Protein AF-A0A351D217-F1 (afdb_monomer_lite)

Foldseek 3Di:
DVLCLLQVLADDDPVLVCQVVVDDVVSVLVSSLVSCADDRNLVLQLQLLCLQLLLLQQPDQLADLCACQQQLSVVVLLVCCVPPNDVRCCVPPSVLSSVFLSRFLSNQCSCCQRVQHFNLCLFQPLWIKGFPRRCVRQVWDDDDDPPGDSPDIDTTFRQRGAFPVQWDWDDQDPGSGTHIDGNHGHDRGDQDGRLLLRSSSDSLQFADQVRQQLSSQQSCCCQQQVDRLVPQDDQDPDPVLVPDPPLCCCPPPSNVSSQLARQLQSQLCLQAARSSDGVRVRNQERHDPCLVQPPVRDDHPDDRRDSDHPSGDAHDHRPGHDDDDRNSSSVVSVVSVPDLSRLLSLLQSCVCSQQVAHQQDQDDDPPDDCNVLSNVLNVVVSVVSVVLSVQCVVSSNVSSSSSVSCVDCSRQLVPDPDPSVNSSCVSRVRPNWFFDALVSLQSHCCNQQVFRFQWAAFPVRDIDHPSVVCRVLLQHASSHPRSGGDRDDDPSNLVVLLVVLLQVLQLSLLLQLLDDLVLHRQQNLDHLPQALFFFWKDKDFFPFADLPRWDKDKDKGWAFQFWWKKKKKFQDWDFPDPPPGGPFIKKKKWQWKWKAFPVGDIDIGFCPHPQKDKDAPPWDCDPRIIMGNDTIMIIGTDHHNGTGMIMIIITMHMHAGVVDPGGGMMMITIGHPDDRLPGPHPSLQSQLVSLQSNCCRQLVDGDDSPDPSSSVLSVLLSVQLVVQVPDNAQFPVVNPQVSGNCSCVSVDDPVLVPVQWDRDPVDRGIDGPCVSCVVVNRVSRGRSRSNSRSSSSSSSVSSSDPSNRID

Structure (mmCIF, N/CA/C/O backbone):
data_AF-A0A351D217-F1
#
_entry.id   AF-A0A351D217-F1
#
loop_
_atom_site.group_PDB
_atom_site.id
_atom_site.type_symbol
_atom_site.label_atom_id
_atom_site.label_alt_id
_atom_site.label_comp_id
_atom_site.label_asym_id
_atom_site.label_entity_id
_atom_site.label_seq_id
_atom_site.pdbx_PDB_ins_code
_atom_site.Cartn_x
_atom_site.Cartn_y
_atom_site.Cartn_z
_atom_site.occupancy
_atom_site.B_iso_or_equiv
_atom_site.auth_seq_id
_atom_site.auth_comp_id
_atom_site.auth_asym_id
_atom_site.auth_atom_id
_atom_site.pdbx_PDB_model_num
ATOM 1 N N . ARG A 1 1 ? 1.771 -14.455 10.875 1.00 81.69 1 ARG A N 1
ATOM 2 C CA . ARG A 1 1 ? 1.017 -13.177 10.925 1.00 81.69 1 ARG A CA 1
ATOM 3 C C . ARG A 1 1 ? 1.591 -12.158 9.946 1.00 81.69 1 ARG A C 1
ATOM 5 O O . ARG A 1 1 ? 0.904 -11.891 8.971 1.00 81.69 1 ARG A O 1
ATOM 12 N N . ARG A 1 2 ? 2.836 -11.695 10.136 1.00 83.25 2 ARG A N 1
ATOM 13 C CA . ARG A 1 2 ? 3.536 -10.739 9.254 1.00 83.25 2 ARG A CA 1
ATOM 14 C C . ARG A 1 2 ? 3.350 -11.013 7.754 1.00 83.25 2 ARG A C 1
ATOM 16 O O . ARG A 1 2 ? 2.878 -10.142 7.038 1.00 83.25 2 ARG A O 1
ATOM 23 N N . GLY A 1 3 ? 3.567 -12.251 7.294 1.00 86.56 3 GLY A N 1
ATOM 24 C CA . GLY A 1 3 ? 3.334 -12.632 5.889 1.00 86.56 3 GLY A CA 1
ATOM 25 C C . GLY A 1 3 ? 1.898 -12.412 5.371 1.00 86.56 3 GLY A C 1
ATOM 26 O O . GLY A 1 3 ? 1.720 -12.043 4.216 1.00 86.56 3 GLY A O 1
ATOM 27 N N . MET A 1 4 ? 0.865 -12.562 6.214 1.00 87.19 4 MET A N 1
ATOM 28 C CA . MET A 1 4 ? -0.521 -12.252 5.823 1.00 87.19 4 MET A CA 1
ATOM 29 C C . MET A 1 4 ? -0.785 -10.751 5.731 1.00 87.19 4 MET A C 1
ATOM 31 O O . MET A 1 4 ? -1.497 -10.325 4.827 1.00 87.19 4 MET A O 1
ATOM 35 N N . ILE A 1 5 ? -0.188 -9.941 6.606 1.00 83.75 5 ILE A N 1
ATOM 36 C CA . ILE A 1 5 ? -0.272 -8.480 6.488 1.00 83.75 5 ILE A CA 1
ATOM 37 C C . ILE A 1 5 ? 0.464 -8.017 5.225 1.00 83.75 5 ILE A C 1
ATOM 39 O O . ILE A 1 5 ? -0.065 -7.206 4.472 1.00 83.75 5 ILE A O 1
ATOM 43 N N . LEU A 1 6 ? 1.641 -8.590 4.953 1.00 84.81 6 LEU A N 1
ATOM 44 C CA . LEU A 1 6 ? 2.472 -8.247 3.801 1.00 84.81 6 LEU A CA 1
ATOM 45 C C . LEU A 1 6 ? 1.802 -8.584 2.459 1.00 84.81 6 LEU A C 1
ATOM 47 O O . LEU A 1 6 ? 1.780 -7.734 1.574 1.00 84.81 6 LEU A O 1
ATOM 51 N N . PHE A 1 7 ? 1.261 -9.799 2.306 1.00 88.69 7 PHE A N 1
ATOM 52 C CA . PHE A 1 7 ? 0.743 -10.291 1.019 1.00 88.69 7 PHE A CA 1
ATOM 53 C C . PHE A 1 7 ? -0.773 -10.221 0.865 1.00 88.69 7 PHE A C 1
ATOM 55 O O . PHE A 1 7 ? -1.261 -10.106 -0.254 1.00 88.69 7 PHE A O 1
ATOM 62 N N . ALA A 1 8 ? -1.524 -10.293 1.962 1.00 85.56 8 ALA A N 1
ATOM 63 C CA . ALA A 1 8 ? -2.985 -10.303 1.935 1.00 85.56 8 ALA A CA 1
ATOM 64 C C . ALA A 1 8 ? -3.613 -9.067 2.600 1.00 85.56 8 ALA A C 1
ATOM 66 O O . ALA A 1 8 ? -4.835 -8.942 2.608 1.00 85.56 8 ALA A O 1
ATOM 67 N N . GLY A 1 9 ? -2.813 -8.168 3.187 1.00 78.19 9 GLY A N 1
ATOM 68 C CA . GLY A 1 9 ? -3.294 -6.946 3.835 1.00 78.19 9 GLY A CA 1
ATOM 69 C C . GLY A 1 9 ? -4.134 -7.170 5.097 1.00 78.19 9 GLY A C 1
ATOM 70 O O . GLY A 1 9 ? -4.688 -6.210 5.627 1.00 78.19 9 GLY A O 1
ATOM 71 N N . ARG A 1 10 ? -4.258 -8.408 5.598 1.00 82.00 10 ARG A N 1
ATOM 72 C CA . ARG A 1 10 ? -5.137 -8.772 6.725 1.00 82.00 10 ARG A CA 1
ATOM 73 C C . ARG A 1 10 ? -4.423 -9.616 7.774 1.00 82.00 10 ARG A C 1
ATOM 75 O O . ARG A 1 10 ? -3.442 -10.297 7.484 1.00 82.00 10 ARG A O 1
ATOM 82 N N . ALA A 1 11 ? -4.953 -9.629 8.995 1.00 77.12 11 ALA A N 1
ATOM 83 C CA . ALA A 1 11 ? -4.497 -10.578 10.006 1.00 77.12 11 ALA A CA 1
ATOM 84 C C . ALA A 1 11 ? -5.015 -12.004 9.726 1.00 77.12 11 ALA A C 1
ATOM 86 O O . ALA A 1 11 ? -6.075 -12.178 9.109 1.00 77.12 11 ALA A O 1
ATOM 87 N N . PRO A 1 12 ? -4.289 -13.030 10.203 1.00 81.31 12 PRO A N 1
ATOM 88 C CA . PRO A 1 12 ? -4.762 -14.405 10.161 1.00 81.31 12 PRO A CA 1
ATOM 89 C C . PRO A 1 12 ? -5.975 -14.606 11.073 1.00 81.31 12 PRO A C 1
ATOM 91 O O . PRO A 1 12 ? -6.066 -14.032 12.160 1.00 81.31 12 PRO A O 1
ATOM 94 N N . THR A 1 13 ? -6.889 -15.468 10.643 1.00 80.44 13 THR A N 1
ATOM 95 C CA . THR A 1 13 ? -7.968 -15.988 11.487 1.00 80.44 13 THR A CA 1
ATOM 96 C C . THR A 1 13 ? -7.413 -16.952 12.540 1.00 80.44 13 THR A C 1
ATOM 98 O O . THR A 1 13 ? -6.325 -17.513 12.388 1.00 80.44 13 THR A O 1
ATOM 101 N N . ALA A 1 14 ? -8.182 -17.205 13.604 1.00 75.06 14 ALA A N 1
ATOM 102 C CA . ALA A 1 14 ? -7.795 -18.174 14.632 1.00 75.06 14 ALA A CA 1
ATOM 103 C C . ALA A 1 14 ? -7.593 -19.591 14.059 1.00 75.06 14 ALA A C 1
ATOM 105 O O . ALA A 1 14 ? -6.688 -20.305 14.487 1.00 75.06 14 ALA A O 1
ATOM 106 N N . ALA A 1 15 ? -8.394 -19.984 13.062 1.00 81.56 15 ALA A N 1
ATOM 107 C CA . ALA A 1 15 ? -8.266 -21.275 12.390 1.00 81.56 15 ALA A CA 1
ATOM 108 C C . ALA A 1 15 ? -6.978 -21.373 11.555 1.00 81.56 15 ALA A C 1
ATOM 110 O O . ALA A 1 15 ? -6.282 -22.386 11.617 1.00 81.56 15 ALA A O 1
ATOM 111 N N . GLU A 1 16 ? -6.627 -20.315 10.819 1.00 86.31 16 GLU A N 1
ATOM 112 C CA . GLU A 1 16 ? -5.377 -20.251 10.050 1.00 86.31 16 GLU A CA 1
ATOM 113 C C . GLU A 1 16 ? -4.151 -20.274 10.973 1.00 86.31 16 GLU A C 1
ATOM 115 O O . GLU A 1 16 ? -3.214 -21.031 10.724 1.00 86.31 16 GLU A O 1
ATOM 120 N N . LEU A 1 17 ? -4.172 -19.510 12.074 1.00 81.75 17 LEU A N 1
ATOM 121 C CA . LEU A 1 17 ? -3.104 -19.540 13.081 1.00 81.75 17 LEU A CA 1
ATOM 122 C C . LEU A 1 17 ? -2.938 -20.931 13.684 1.00 81.75 17 LEU A C 1
ATOM 124 O O . LEU A 1 17 ? -1.821 -21.434 13.747 1.00 81.75 17 LEU A O 1
ATOM 128 N N . LYS A 1 18 ? -4.043 -21.562 14.092 1.00 82.81 18 LYS A N 1
ATOM 129 C CA . LYS A 1 18 ? -4.018 -22.907 14.665 1.00 82.81 18 LYS A CA 1
ATOM 130 C C . LYS A 1 18 ? -3.463 -23.932 13.676 1.00 82.81 18 LYS A C 1
ATOM 132 O O . LYS A 1 18 ? -2.636 -24.748 14.053 1.00 82.81 18 LYS A O 1
ATOM 137 N N . THR A 1 19 ? -3.868 -23.853 12.408 1.00 86.94 19 THR A N 1
ATOM 138 C CA . THR A 1 19 ? -3.380 -24.752 11.348 1.00 86.94 19 THR A CA 1
ATOM 139 C C . THR A 1 19 ? -1.864 -24.666 11.184 1.00 86.94 19 THR A C 1
ATOM 141 O O . THR A 1 19 ? -1.199 -25.688 11.048 1.00 86.94 19 THR A O 1
ATOM 144 N N . VAL A 1 20 ? -1.311 -23.452 11.213 1.00 86.25 20 VAL A N 1
ATOM 145 C CA . VAL A 1 20 ? 0.137 -23.235 11.122 1.00 86.25 20 VAL A CA 1
ATOM 146 C C . VAL A 1 20 ? 0.849 -23.682 12.399 1.00 86.25 20 VAL A C 1
ATOM 148 O O . VAL A 1 20 ? 1.877 -24.342 12.306 1.00 86.25 20 VAL A O 1
ATOM 151 N N . HIS A 1 21 ? 0.307 -23.347 13.572 1.00 82.88 21 HIS A N 1
ATOM 152 C CA . HIS A 1 21 ? 0.896 -23.680 14.871 1.00 82.88 21 HIS A CA 1
ATOM 153 C C . HIS A 1 21 ? 0.969 -25.194 15.117 1.00 82.88 21 HIS A C 1
ATOM 155 O O . HIS A 1 21 ? 1.976 -25.696 15.605 1.00 82.88 21 HIS A O 1
ATOM 161 N N . ASP A 1 22 ? -0.090 -25.920 14.760 1.00 85.94 22 ASP A N 1
ATOM 162 C CA . ASP A 1 22 ? -0.176 -27.372 14.943 1.00 85.94 22 ASP A CA 1
ATOM 163 C C . ASP A 1 22 ? 0.492 -28.143 13.780 1.00 85.94 22 ASP A C 1
ATOM 165 O O . ASP A 1 22 ? 0.579 -29.373 13.804 1.00 85.94 22 ASP A O 1
ATOM 169 N N . GLY A 1 23 ? 0.931 -27.426 12.739 1.00 85.38 23 GLY A N 1
ATOM 170 C CA . GLY A 1 23 ? 1.518 -27.966 11.517 1.00 85.38 23 GLY A CA 1
ATOM 171 C C . GLY A 1 23 ? 3.048 -28.065 11.539 1.00 85.38 23 GLY A C 1
ATOM 172 O O . GLY A 1 23 ? 3.719 -27.754 12.515 1.00 85.38 23 GLY A O 1
ATOM 173 N N . SER A 1 24 ? 3.612 -28.513 10.415 1.00 90.62 24 SER A N 1
ATOM 174 C CA . SER A 1 24 ? 5.063 -28.507 10.158 1.00 90.62 24 SER A CA 1
ATOM 175 C C . SER A 1 24 ? 5.495 -27.275 9.358 1.00 90.62 24 SER A C 1
ATOM 177 O O . SER A 1 24 ? 4.656 -26.588 8.774 1.00 90.62 24 SER A O 1
ATOM 179 N N . ASP A 1 25 ? 6.801 -27.058 9.192 1.00 88.62 25 ASP A N 1
ATOM 180 C CA . ASP A 1 25 ? 7.329 -26.007 8.306 1.00 88.62 25 ASP A CA 1
ATOM 181 C C . ASP A 1 25 ? 6.773 -26.096 6.876 1.00 88.62 25 ASP A C 1
ATOM 183 O O . ASP A 1 25 ? 6.533 -25.079 6.232 1.00 88.62 25 ASP A O 1
ATOM 187 N N . ASN A 1 26 ? 6.496 -27.305 6.373 1.00 92.62 26 ASN A N 1
ATOM 188 C CA . ASN A 1 26 ? 5.846 -27.484 5.068 1.00 92.62 26 ASN A CA 1
ATOM 189 C C . ASN A 1 26 ? 4.400 -26.969 5.063 1.00 92.62 26 ASN A C 1
ATOM 191 O O . ASN A 1 26 ? 3.925 -26.464 4.048 1.00 92.62 26 ASN A O 1
ATOM 195 N N . THR A 1 27 ? 3.700 -27.069 6.194 1.00 93.06 27 THR A N 1
ATOM 196 C CA . THR A 1 27 ? 2.358 -26.492 6.358 1.00 93.06 27 THR A CA 1
ATOM 197 C C . THR A 1 27 ? 2.428 -24.968 6.309 1.00 93.06 27 THR A C 1
ATOM 199 O O . THR A 1 27 ? 1.619 -24.343 5.619 1.00 93.06 27 THR A O 1
ATOM 202 N N . LEU A 1 28 ? 3.429 -24.365 6.961 1.00 90.62 28 LEU A N 1
ATOM 203 C CA . LEU A 1 28 ? 3.666 -22.922 6.895 1.00 90.62 28 LEU A CA 1
ATOM 204 C C . LEU A 1 28 ? 4.033 -22.471 5.472 1.00 90.62 28 LEU A C 1
ATOM 206 O O . LEU A 1 28 ? 3.404 -21.543 4.969 1.00 90.62 28 LEU A O 1
ATOM 210 N N . ARG A 1 29 ? 4.958 -23.158 4.787 1.00 94.25 29 ARG A N 1
ATOM 211 C CA . ARG A 1 29 ? 5.318 -22.875 3.382 1.00 94.25 29 ARG A CA 1
ATOM 212 C C . ARG A 1 29 ? 4.102 -22.882 2.462 1.00 94.25 29 ARG A C 1
ATOM 214 O O . ARG A 1 29 ? 3.881 -21.922 1.730 1.00 94.25 29 ARG A O 1
ATOM 221 N N . ASN A 1 30 ? 3.281 -23.929 2.536 1.00 94.06 30 ASN A N 1
ATOM 222 C CA . ASN A 1 30 ? 2.067 -24.037 1.724 1.00 94.06 30 ASN A CA 1
ATOM 223 C C . ASN A 1 30 ? 1.060 -22.927 2.055 1.00 94.06 30 ASN A C 1
ATOM 225 O O . ASN A 1 30 ? 0.451 -22.356 1.151 1.00 94.06 30 ASN A O 1
ATOM 229 N N . SER A 1 31 ? 0.923 -22.584 3.339 1.00 92.69 31 SER A N 1
ATOM 230 C CA . SER A 1 31 ? 0.053 -21.492 3.781 1.00 92.69 31 SER A CA 1
ATOM 231 C C . SER A 1 31 ? 0.532 -20.151 3.226 1.00 92.69 31 SER A C 1
ATOM 233 O O . SER A 1 31 ? -0.262 -19.426 2.639 1.00 92.69 31 SER A O 1
ATOM 235 N N . LEU A 1 32 ? 1.829 -19.843 3.326 1.00 92.88 32 LEU A N 1
ATOM 236 C CA . LEU A 1 32 ? 2.429 -18.631 2.761 1.00 92.88 32 LEU A CA 1
ATOM 237 C C . LEU A 1 32 ? 2.267 -18.569 1.243 1.00 92.88 32 LEU A C 1
ATOM 239 O O . LEU A 1 32 ? 1.859 -17.537 0.717 1.00 92.88 32 LEU A O 1
ATOM 243 N N . ARG A 1 33 ? 2.517 -19.681 0.546 1.00 95.12 33 ARG A N 1
ATOM 244 C CA . ARG A 1 33 ? 2.347 -19.764 -0.908 1.00 95.12 33 ARG A CA 1
ATOM 245 C C . ARG A 1 33 ? 0.903 -19.489 -1.327 1.00 95.12 33 ARG A C 1
ATOM 247 O O . ARG A 1 33 ? 0.684 -18.817 -2.327 1.00 95.12 33 ARG A O 1
ATOM 254 N N . SER A 1 34 ? -0.084 -19.937 -0.548 1.00 93.25 34 SER A N 1
ATOM 255 C CA . SER A 1 34 ? -1.501 -19.686 -0.853 1.00 93.25 34 SER A CA 1
ATOM 256 C C . SER A 1 34 ? -1.893 -18.201 -0.790 1.00 93.25 34 SER A C 1
ATOM 258 O O . SER A 1 34 ? -2.828 -17.782 -1.470 1.00 93.25 34 SER A O 1
ATOM 260 N N . LEU A 1 35 ? -1.140 -17.385 -0.040 1.00 92.38 35 LEU A N 1
ATOM 261 C CA . LEU A 1 35 ? -1.333 -15.932 0.039 1.00 92.38 35 LEU A CA 1
ATOM 262 C C . LEU A 1 35 ? -0.840 -15.197 -1.210 1.00 92.38 35 LEU A C 1
ATOM 264 O O . LEU A 1 35 ? -1.186 -14.038 -1.406 1.00 92.38 35 LEU A O 1
ATOM 268 N N . MET A 1 36 ? -0.025 -15.847 -2.044 1.00 94.94 36 MET A N 1
ATOM 269 C CA . MET A 1 36 ? 0.608 -15.242 -3.215 1.00 94.94 36 MET A CA 1
ATOM 270 C C . MET A 1 36 ? -0.339 -15.218 -4.426 1.00 94.94 36 MET A C 1
ATOM 272 O O . MET A 1 36 ? -0.008 -15.673 -5.523 1.00 94.94 36 MET A O 1
ATOM 276 N N . SER A 1 37 ? -1.560 -14.730 -4.214 1.00 91.31 37 SER A N 1
ATOM 277 C CA . SER A 1 37 ? -2.601 -14.608 -5.232 1.00 91.31 37 SER A CA 1
ATOM 278 C C . SER A 1 37 ? -3.552 -13.447 -4.925 1.00 91.31 37 SER A C 1
ATOM 280 O O . SER A 1 37 ? -3.606 -12.939 -3.804 1.00 91.31 37 SER A O 1
ATOM 282 N N . GLY A 1 38 ? -4.309 -13.021 -5.936 1.00 90.31 38 GLY A N 1
ATOM 283 C CA . GLY A 1 38 ? -5.333 -11.989 -5.794 1.00 90.31 38 GLY A CA 1
ATOM 284 C C . GLY A 1 38 ? -4.804 -10.545 -5.723 1.00 90.31 38 GLY A C 1
ATOM 285 O O . GLY A 1 38 ? -3.600 -10.301 -5.852 1.00 90.31 38 GLY A O 1
ATOM 286 N N . PRO A 1 39 ? -5.712 -9.568 -5.528 1.00 88.75 39 PRO A N 1
ATOM 287 C CA . PRO A 1 39 ? -5.400 -8.145 -5.690 1.00 88.75 39 PRO A CA 1
ATOM 288 C C . PRO A 1 39 ? -4.342 -7.618 -4.716 1.00 88.75 39 PRO A C 1
ATOM 290 O O . PRO A 1 39 ? -3.475 -6.846 -5.108 1.00 88.75 39 PRO A O 1
ATOM 293 N N . GLN A 1 40 ? -4.366 -8.063 -3.458 1.00 88.00 40 GLN A N 1
ATOM 294 C CA . GLN A 1 40 ? -3.436 -7.567 -2.436 1.00 88.00 40 GLN A CA 1
ATOM 295 C C . GLN A 1 40 ? -1.991 -7.993 -2.713 1.00 88.00 40 GLN A C 1
ATOM 297 O O . GLN A 1 40 ? -1.069 -7.183 -2.600 1.00 88.00 40 GLN A O 1
ATOM 302 N N . PHE A 1 41 ? -1.792 -9.236 -3.159 1.00 94.19 41 PHE A N 1
ATOM 303 C CA . PHE A 1 41 ? -0.466 -9.721 -3.522 1.00 94.19 41 PHE A CA 1
ATOM 304 C C . PHE A 1 41 ? 0.049 -9.065 -4.808 1.00 94.19 41 PHE A C 1
ATOM 306 O O . PHE A 1 41 ? 1.227 -8.715 -4.895 1.00 94.19 41 PHE A O 1
ATOM 313 N N . ARG A 1 42 ? -0.840 -8.816 -5.780 1.00 95.44 42 ARG A N 1
ATOM 314 C CA . ARG A 1 42 ? -0.521 -8.002 -6.960 1.00 95.44 42 ARG A CA 1
ATOM 315 C C . ARG A 1 42 ? -0.040 -6.607 -6.562 1.00 95.44 42 ARG A C 1
ATOM 317 O O . ARG A 1 42 ? 1.024 -6.193 -7.013 1.00 95.44 42 ARG A O 1
ATOM 324 N N . GLU A 1 43 ? -0.768 -5.903 -5.695 1.00 91.25 43 GLU A N 1
ATOM 325 C CA . GLU A 1 43 ? -0.357 -4.571 -5.230 1.00 91.25 43 GLU A CA 1
ATOM 326 C C . GLU A 1 43 ? 0.962 -4.598 -4.454 1.00 91.25 43 GLU A C 1
ATOM 328 O O . GLU A 1 43 ? 1.767 -3.675 -4.585 1.00 91.25 43 GLU A O 1
ATOM 333 N N . PHE A 1 44 ? 1.223 -5.653 -3.673 1.00 92.38 44 PHE A N 1
ATOM 334 C CA . PHE A 1 44 ? 2.532 -5.857 -3.053 1.00 92.38 44 PHE A CA 1
ATOM 335 C C . PHE A 1 44 ? 3.643 -5.909 -4.112 1.00 92.38 44 PHE A C 1
ATOM 337 O O . PHE A 1 44 ? 4.605 -5.150 -4.003 1.00 92.38 44 PHE A O 1
ATOM 344 N N . ILE A 1 45 ? 3.493 -6.736 -5.154 1.00 96.81 45 ILE A N 1
ATOM 345 C CA . ILE A 1 45 ? 4.497 -6.883 -6.218 1.00 96.81 45 ILE A CA 1
ATOM 346 C C . ILE A 1 45 ? 4.713 -5.571 -6.968 1.00 96.81 45 ILE A C 1
ATOM 348 O O . ILE A 1 45 ? 5.857 -5.157 -7.154 1.00 96.81 45 ILE A O 1
ATOM 352 N N . VAL A 1 46 ? 3.637 -4.906 -7.390 1.00 96.12 46 VAL A N 1
ATOM 353 C CA . VAL A 1 46 ? 3.731 -3.676 -8.187 1.00 96.12 46 VAL A CA 1
ATOM 354 C C . VAL A 1 46 ? 4.417 -2.569 -7.391 1.00 96.12 46 VAL A C 1
ATOM 356 O O . VAL A 1 46 ? 5.323 -1.908 -7.901 1.00 96.12 46 VAL A O 1
ATOM 359 N N . ARG A 1 47 ? 4.050 -2.407 -6.115 1.00 91.38 47 ARG A N 1
ATOM 360 C CA . ARG A 1 47 ? 4.668 -1.423 -5.221 1.00 91.38 47 ARG A CA 1
ATOM 361 C C . ARG A 1 47 ? 6.138 -1.734 -4.962 1.00 91.38 47 ARG A C 1
ATOM 363 O O . ARG A 1 47 ? 6.974 -0.858 -5.144 1.00 91.38 47 ARG A O 1
ATOM 370 N N . ALA A 1 48 ? 6.452 -2.976 -4.596 1.00 92.81 48 ALA A N 1
ATOM 371 C CA . ALA A 1 48 ? 7.823 -3.421 -4.357 1.00 92.81 48 ALA A CA 1
ATOM 372 C C . ALA A 1 48 ? 8.709 -3.259 -5.601 1.00 92.81 48 ALA A C 1
ATOM 374 O O . ALA A 1 48 ? 9.868 -2.861 -5.498 1.00 92.81 48 ALA A O 1
ATOM 375 N N . SER A 1 49 ? 8.147 -3.504 -6.785 1.00 96.69 49 SER A N 1
ATOM 376 C CA . SER A 1 49 ? 8.840 -3.283 -8.052 1.00 96.69 49 SER A CA 1
ATOM 377 C C . SER A 1 49 ? 9.140 -1.805 -8.273 1.00 96.69 49 SER A C 1
ATOM 379 O O . SER A 1 49 ? 10.259 -1.457 -8.644 1.00 96.69 49 SER A O 1
ATOM 381 N N . ASN A 1 50 ? 8.176 -0.919 -8.003 1.00 95.88 50 ASN A N 1
ATOM 382 C CA . ASN A 1 50 ? 8.394 0.521 -8.104 1.00 95.88 50 ASN A CA 1
ATOM 383 C C . ASN A 1 50 ? 9.412 1.040 -7.076 1.00 95.88 50 ASN A C 1
ATOM 385 O O . ASN A 1 50 ? 10.191 1.925 -7.408 1.00 95.88 50 ASN A O 1
ATOM 389 N N . ASP A 1 51 ? 9.479 0.466 -5.876 1.00 91.94 51 ASP A N 1
ATOM 390 C CA . ASP A 1 51 ? 10.487 0.841 -4.871 1.00 91.94 51 ASP A CA 1
ATOM 391 C C . ASP A 1 51 ? 11.926 0.605 -5.352 1.00 91.94 51 ASP A C 1
ATOM 393 O O . ASP A 1 51 ? 12.865 1.212 -4.838 1.00 91.94 51 ASP A O 1
ATOM 397 N N . ARG A 1 52 ? 12.108 -0.264 -6.353 1.00 92.94 52 ARG A N 1
ATOM 398 C CA . ARG A 1 52 ? 13.398 -0.511 -7.003 1.00 92.94 52 ARG A CA 1
ATOM 399 C C . ARG A 1 52 ? 13.544 0.216 -8.337 1.00 92.94 52 ARG A C 1
ATOM 401 O O . ARG A 1 52 ? 14.554 0.878 -8.554 1.00 92.94 52 ARG A O 1
ATOM 408 N N . LEU A 1 53 ? 12.562 0.097 -9.228 1.00 96.62 53 LEU A N 1
ATOM 409 C CA . LEU A 1 53 ? 12.632 0.633 -10.593 1.00 96.62 53 LEU A CA 1
ATOM 410 C C . LEU A 1 53 ? 12.319 2.134 -10.673 1.00 96.62 53 LEU A C 1
ATOM 412 O O . LEU A 1 53 ? 12.720 2.794 -11.627 1.00 96.62 53 LEU A O 1
ATOM 416 N N . LEU A 1 54 ? 11.604 2.678 -9.684 1.00 96.44 54 LEU A N 1
ATOM 417 C CA . LEU A 1 54 ? 11.226 4.089 -9.563 1.00 96.44 54 LEU A CA 1
ATOM 418 C C . LEU A 1 54 ? 10.439 4.638 -10.770 1.00 96.44 54 LEU A C 1
ATOM 420 O O . LEU A 1 54 ? 10.479 5.842 -11.029 1.00 96.44 54 LEU A O 1
ATOM 424 N N . THR A 1 55 ? 9.723 3.787 -11.512 1.00 96.19 55 THR A N 1
ATOM 425 C CA . THR A 1 55 ? 9.005 4.158 -12.747 1.00 96.19 55 THR A CA 1
ATOM 426 C C . THR A 1 55 ? 7.825 5.100 -12.509 1.00 96.19 55 THR A C 1
ATOM 428 O O . THR A 1 55 ? 7.468 5.864 -13.404 1.00 96.19 55 THR A O 1
ATOM 431 N N . ALA A 1 56 ? 7.246 5.123 -11.304 1.00 93.88 56 ALA A N 1
ATOM 432 C CA . ALA A 1 56 ? 6.232 6.104 -10.910 1.00 93.88 56 ALA A CA 1
ATOM 433 C C . ALA A 1 56 ? 6.774 7.543 -10.896 1.00 93.88 56 ALA A C 1
ATOM 435 O O . ALA A 1 56 ? 6.026 8.489 -11.149 1.00 93.88 56 ALA A O 1
ATOM 436 N N . GLY A 1 57 ? 8.081 7.698 -10.667 1.00 92.19 57 GLY A N 1
ATOM 437 C CA . GLY A 1 57 ? 8.770 8.983 -10.565 1.00 92.19 57 GLY A CA 1
ATOM 438 C C . GLY A 1 57 ? 9.248 9.540 -11.898 1.00 92.19 57 GLY A C 1
ATOM 439 O O . GLY A 1 57 ? 10.114 10.408 -11.933 1.00 92.19 57 GLY A O 1
ATOM 440 N N . THR A 1 58 ? 8.744 9.023 -13.015 1.00 90.88 58 THR A N 1
ATOM 441 C CA . THR A 1 58 ? 9.044 9.601 -14.322 1.00 90.88 58 THR A CA 1
ATOM 442 C C . THR A 1 58 ? 8.408 10.993 -14.427 1.00 90.88 58 THR A C 1
ATOM 444 O O . THR A 1 58 ? 7.183 11.127 -14.406 1.00 90.88 58 THR A O 1
ATOM 447 N N . GLU A 1 59 ? 9.247 12.028 -14.531 1.00 83.50 59 GLU A N 1
ATOM 448 C CA . GLU A 1 59 ? 8.828 13.441 -14.585 1.00 83.50 59 GLU A CA 1
ATOM 449 C C . GLU A 1 59 ? 8.337 13.886 -15.972 1.00 83.50 59 GLU A C 1
ATOM 451 O O . GLU A 1 59 ? 7.605 14.865 -16.088 1.00 83.50 59 GLU A O 1
ATOM 456 N N . VAL A 1 60 ? 8.720 13.157 -17.023 1.00 82.56 60 VAL A N 1
ATOM 457 C CA . VAL A 1 60 ? 8.260 13.367 -18.404 1.00 82.56 60 VAL A CA 1
ATOM 458 C C . VAL A 1 60 ? 7.231 12.293 -18.762 1.00 82.56 60 VAL A C 1
ATOM 460 O O . VAL A 1 60 ? 7.327 11.166 -18.281 1.00 82.56 60 VAL A O 1
ATOM 463 N N . GLU A 1 61 ? 6.256 12.622 -19.611 1.00 87.25 61 GLU A N 1
ATOM 464 C CA . GLU A 1 61 ? 5.296 11.649 -20.154 1.00 87.25 61 GLU A CA 1
ATOM 465 C C . GLU A 1 61 ? 6.049 10.439 -20.754 1.00 87.25 61 GLU A C 1
ATOM 467 O O . GLU A 1 61 ? 6.826 10.628 -21.700 1.00 87.25 61 GLU A O 1
ATOM 472 N N . PRO A 1 62 ? 5.843 9.196 -20.260 1.00 92.88 62 PRO A N 1
ATOM 473 C CA . PRO A 1 62 ? 6.526 8.018 -20.800 1.00 92.88 62 PRO A CA 1
ATOM 474 C C . PRO A 1 62 ? 6.293 7.833 -22.304 1.00 92.88 62 PRO A C 1
ATOM 476 O O . PRO A 1 62 ? 7.195 7.405 -23.030 1.00 92.88 62 PRO A O 1
ATOM 479 N N . ILE A 1 63 ? 5.091 8.193 -22.773 1.00 94.12 63 ILE A N 1
ATOM 480 C CA . ILE A 1 63 ? 4.692 8.173 -24.181 1.00 94.12 63 ILE A CA 1
ATOM 481 C C . ILE A 1 63 ? 4.277 9.580 -24.607 1.00 94.12 63 ILE A C 1
ATOM 483 O O . ILE A 1 63 ? 3.173 10.033 -24.327 1.00 94.12 63 ILE A O 1
ATOM 487 N N . ASN A 1 64 ? 5.134 10.248 -25.373 1.00 91.94 64 ASN A N 1
ATOM 488 C CA . ASN A 1 64 ? 4.829 11.577 -25.893 1.00 91.94 64 ASN A CA 1
ATOM 489 C C . ASN A 1 64 ? 3.823 11.501 -27.057 1.00 91.94 64 ASN A C 1
ATOM 491 O O . ASN A 1 64 ? 4.156 11.021 -28.146 1.00 91.94 64 ASN A O 1
ATOM 495 N N . ALA A 1 65 ? 2.608 12.014 -26.849 1.00 92.75 65 ALA A N 1
ATOM 496 C CA . ALA A 1 65 ? 1.513 11.961 -27.824 1.00 92.75 65 ALA A CA 1
ATOM 497 C C . ALA A 1 65 ? 1.693 12.891 -29.044 1.00 92.75 65 ALA A C 1
ATOM 499 O O . ALA A 1 65 ? 0.876 12.868 -29.964 1.00 92.75 65 ALA A O 1
ATOM 500 N N . ASN A 1 66 ? 2.752 13.709 -29.097 1.00 90.44 66 ASN A N 1
ATOM 501 C CA . ASN A 1 66 ? 3.009 14.619 -30.220 1.00 90.44 66 ASN A CA 1
ATOM 502 C C . ASN A 1 66 ? 3.668 13.936 -31.429 1.00 90.44 66 ASN A C 1
ATOM 504 O O . ASN A 1 66 ? 3.743 14.543 -32.506 1.00 90.44 66 ASN A O 1
ATOM 508 N N . PHE A 1 67 ? 4.138 12.696 -31.279 1.00 91.75 67 PHE A N 1
ATOM 509 C CA . PHE A 1 67 ? 4.740 11.921 -32.363 1.00 91.75 67 PHE A CA 1
ATOM 510 C C . PHE A 1 67 ? 3.700 11.107 -33.132 1.00 91.75 67 PHE A C 1
ATOM 512 O O . PHE A 1 67 ? 2.770 10.544 -32.567 1.00 91.75 67 PHE A O 1
ATOM 519 N N . GLY A 1 68 ? 3.872 11.030 -34.453 1.00 93.56 68 GLY A N 1
ATOM 520 C CA . GLY A 1 68 ? 2.943 10.332 -35.344 1.00 93.56 68 GLY A CA 1
ATOM 521 C C . GLY A 1 68 ? 3.021 8.805 -35.303 1.00 93.56 68 GLY A C 1
ATOM 522 O O . GLY A 1 68 ? 2.157 8.156 -35.886 1.00 93.56 68 GLY A O 1
ATOM 523 N N . ASN A 1 69 ? 4.034 8.224 -34.647 1.00 95.00 69 ASN A N 1
ATOM 524 C CA . ASN A 1 69 ? 4.319 6.786 -34.705 1.00 95.00 69 ASN A CA 1
ATOM 525 C C . ASN A 1 69 ? 3.169 5.908 -34.183 1.00 95.00 69 ASN A C 1
ATOM 527 O O . ASN A 1 69 ? 3.058 4.757 -34.603 1.00 95.00 69 ASN A O 1
ATOM 531 N N . PHE A 1 70 ? 2.301 6.466 -33.333 1.00 96.50 70 PHE A N 1
ATOM 532 C CA . PHE A 1 70 ? 1.015 5.890 -32.940 1.00 96.50 70 PHE A CA 1
ATOM 533 C C . PHE A 1 70 ? -0.133 6.766 -33.475 1.00 96.50 70 PHE A C 1
ATOM 535 O O . PHE A 1 70 ? -0.560 7.700 -32.794 1.00 96.50 70 PHE A O 1
ATOM 542 N N . PRO A 1 71 ? -0.655 6.498 -34.689 1.00 96.50 71 PRO A N 1
ATOM 543 C CA . PRO A 1 71 ? -1.648 7.359 -35.334 1.00 96.50 71 PRO A CA 1
ATOM 544 C C . PRO A 1 71 ? -2.920 7.593 -34.520 1.00 96.50 71 PRO A C 1
ATOM 546 O O . PRO A 1 71 ? -3.421 8.713 -34.499 1.00 96.50 71 PRO A O 1
ATOM 549 N N . LYS A 1 72 ? -3.425 6.560 -33.831 1.00 97.25 72 LYS A N 1
ATOM 550 C CA . LYS A 1 72 ? -4.615 6.673 -32.975 1.00 97.25 72 LYS A CA 1
ATOM 551 C C . LYS A 1 72 ? -4.384 7.652 -31.828 1.00 97.25 72 LYS A C 1
ATOM 553 O O . LYS A 1 72 ? -5.135 8.613 -31.702 1.00 97.25 72 LYS A O 1
ATOM 558 N N . LEU A 1 73 ? -3.309 7.451 -31.060 1.00 96.94 73 LEU A N 1
ATOM 559 C CA . LEU A 1 73 ? -2.901 8.364 -29.991 1.00 96.94 73 LEU A CA 1
ATOM 560 C C . LEU A 1 73 ? -2.718 9.794 -30.517 1.00 96.94 73 LEU A C 1
ATOM 562 O O . LEU A 1 73 ? -3.271 10.737 -29.953 1.00 96.94 73 LEU A O 1
ATOM 566 N N . ARG A 1 74 ? -1.980 9.959 -31.623 1.00 95.75 74 ARG A N 1
ATOM 567 C CA . ARG A 1 74 ? -1.672 11.280 -32.177 1.00 95.75 74 ARG A CA 1
ATOM 568 C C . ARG A 1 74 ? -2.918 12.031 -32.630 1.00 95.75 74 ARG A C 1
ATOM 570 O O . ARG A 1 74 ? -3.024 13.232 -32.372 1.00 95.75 74 ARG A O 1
ATOM 577 N N . ASN A 1 75 ? -3.817 11.351 -33.337 1.00 96.81 75 ASN A N 1
ATOM 578 C CA . ASN A 1 75 ? -5.025 11.962 -33.881 1.00 96.81 75 ASN A CA 1
ATOM 579 C C . ASN A 1 75 ? -6.042 12.254 -32.776 1.00 96.81 75 ASN A C 1
ATOM 581 O O . ASN A 1 75 ? -6.590 13.349 -32.772 1.00 96.81 75 ASN A O 1
ATOM 585 N N . LEU A 1 76 ? -6.199 11.368 -31.785 1.00 95.88 76 LEU A N 1
ATOM 586 C CA . LEU A 1 76 ? -7.026 11.651 -30.610 1.00 95.88 76 LEU A CA 1
ATOM 587 C C . LEU A 1 76 ? -6.510 12.882 -29.850 1.00 95.88 76 LEU A C 1
ATOM 589 O O . LEU A 1 76 ? -7.275 13.797 -29.558 1.00 95.88 76 LEU A O 1
ATOM 593 N N . ALA A 1 77 ? -5.200 12.950 -29.591 1.00 94.94 77 ALA A N 1
ATOM 594 C CA . ALA A 1 77 ? -4.599 14.111 -28.939 1.00 94.94 77 ALA A CA 1
ATOM 595 C C . ALA A 1 77 ? -4.803 15.398 -29.754 1.00 94.94 77 ALA A C 1
ATOM 597 O O . ALA A 1 77 ? -5.033 16.457 -29.179 1.00 94.94 77 ALA A O 1
ATOM 598 N N . TYR A 1 78 ? -4.741 15.326 -31.088 1.00 95.44 78 TYR A N 1
ATOM 599 C CA . TYR A 1 78 ? -5.062 16.465 -31.948 1.00 95.44 78 TYR A CA 1
ATOM 600 C C . TYR A 1 78 ? -6.526 16.894 -31.794 1.00 95.44 78 TYR A C 1
ATOM 602 O O . TYR A 1 78 ? -6.788 18.073 -31.574 1.00 95.44 78 TYR A O 1
ATOM 610 N N . GLU A 1 79 ? -7.466 15.955 -31.907 1.00 94.31 79 GLU A N 1
ATOM 611 C CA . GLU A 1 79 ? -8.907 16.223 -31.874 1.00 94.31 79 GLU A CA 1
ATOM 612 C C . GLU A 1 79 ? -9.335 16.854 -30.547 1.00 94.31 79 GLU A C 1
ATOM 614 O O . GLU A 1 79 ? -9.996 17.893 -30.549 1.00 94.31 79 GLU A O 1
ATOM 619 N N . VAL A 1 80 ? -8.890 16.294 -29.420 1.00 92.69 80 VAL A N 1
ATOM 620 C CA . VAL A 1 80 ? -9.206 16.832 -28.089 1.00 92.69 80 VAL A CA 1
ATOM 621 C C . VAL A 1 80 ? -8.584 18.216 -27.904 1.00 92.69 80 VAL A C 1
ATOM 623 O O . VAL A 1 80 ? -9.287 19.157 -27.550 1.00 92.69 80 VAL A O 1
ATOM 626 N N . LYS A 1 81 ? -7.293 18.392 -28.225 1.00 92.62 81 LYS A N 1
ATOM 627 C CA . LYS A 1 81 ? -6.620 19.698 -28.082 1.00 92.62 81 LYS A CA 1
ATOM 628 C C . LYS A 1 81 ? -7.199 20.775 -29.002 1.00 92.62 81 LYS A C 1
ATOM 630 O O . LYS A 1 81 ? -7.088 21.957 -28.685 1.00 92.62 81 LYS A O 1
ATOM 635 N N . LEU A 1 82 ? -7.761 20.395 -30.151 1.00 91.00 82 LEU A N 1
ATOM 636 C CA . LEU A 1 82 ? -8.405 21.326 -31.078 1.00 91.00 82 LEU A CA 1
ATOM 637 C C . LEU A 1 82 ? -9.756 21.818 -30.543 1.00 91.00 82 LEU A C 1
ATOM 639 O O . LEU A 1 82 ? -10.066 22.994 -30.708 1.00 91.00 82 LEU A O 1
ATOM 643 N N . ASN A 1 83 ? -10.540 20.930 -29.928 1.00 89.88 83 ASN A N 1
ATOM 644 C CA . ASN A 1 83 ? -11.913 21.221 -29.510 1.00 89.88 83 ASN A CA 1
ATOM 645 C C . ASN A 1 83 ? -12.019 21.735 -28.066 1.00 89.88 83 ASN A C 1
ATOM 647 O O . ASN A 1 83 ? -12.879 22.564 -27.780 1.00 89.88 83 ASN A O 1
ATOM 651 N N . GLU A 1 84 ? -11.168 21.242 -27.167 1.00 82.50 84 GLU A N 1
ATOM 652 C CA . GLU A 1 84 ? -11.312 21.389 -25.709 1.00 82.50 84 GLU A CA 1
ATOM 653 C C . GLU A 1 84 ? -10.035 21.917 -25.023 1.00 82.50 84 GLU A C 1
ATOM 655 O O . GLU A 1 84 ? -9.966 21.997 -23.799 1.00 82.50 84 GLU A O 1
ATOM 660 N N . GLU A 1 85 ? -9.032 22.318 -25.810 1.00 81.69 85 GLU A N 1
ATOM 661 C CA . GLU A 1 85 ? -7.721 22.803 -25.358 1.00 81.69 85 GLU A CA 1
ATOM 662 C C . GLU A 1 85 ? -6.831 21.737 -24.676 1.00 81.69 85 GLU A C 1
ATOM 664 O O . GLU A 1 85 ? -7.174 20.567 -24.505 1.00 81.69 85 GLU A O 1
ATOM 669 N N . GLU A 1 86 ? -5.601 22.130 -24.332 1.00 82.44 86 GLU A N 1
ATOM 670 C CA . GLU A 1 86 ? -4.573 21.225 -23.799 1.00 82.44 86 GLU A CA 1
ATOM 671 C C . GLU A 1 86 ? -4.893 20.685 -22.400 1.00 82.44 86 GLU A C 1
ATOM 673 O O . GLU A 1 86 ? -4.574 19.535 -22.088 1.00 82.44 86 GLU A O 1
ATOM 678 N N . PHE A 1 87 ? -5.567 21.481 -21.570 1.00 83.75 87 PHE A N 1
ATOM 679 C CA . PHE A 1 87 ? -5.933 21.067 -20.219 1.00 83.75 87 PHE A CA 1
ATOM 680 C C . PHE A 1 87 ? -6.941 19.906 -20.221 1.00 83.75 87 PHE A C 1
ATOM 682 O O . PHE A 1 87 ? -6.796 18.972 -19.428 1.00 83.75 87 PHE A O 1
ATOM 689 N N . ALA A 1 88 ? -7.911 19.912 -21.143 1.00 83.44 88 ALA A N 1
ATOM 690 C CA . ALA A 1 88 ? -8.888 18.832 -21.277 1.00 83.44 88 ALA A CA 1
ATOM 691 C C . ALA A 1 88 ? -8.241 17.515 -21.727 1.00 83.44 88 ALA A C 1
ATOM 693 O O . ALA A 1 88 ? -8.557 16.459 -21.178 1.00 83.44 88 ALA A O 1
ATOM 694 N N . TRP A 1 89 ? -7.265 17.569 -22.646 1.00 86.88 89 TRP A N 1
ATOM 695 C CA . TRP A 1 89 ? -6.463 16.396 -23.019 1.00 86.88 89 TRP A CA 1
ATOM 696 C C . TR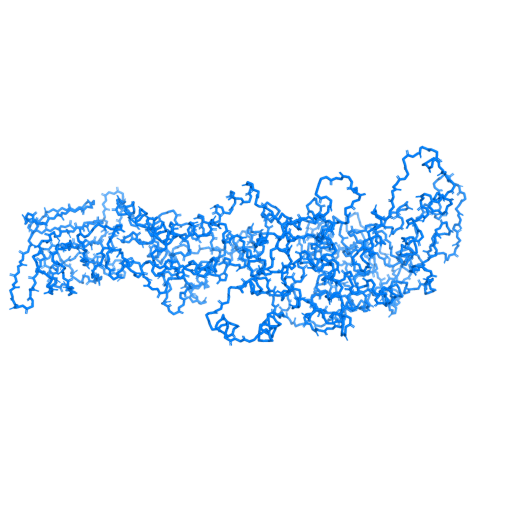P A 1 89 ? -5.802 15.753 -21.799 1.00 86.88 89 TRP A C 1
ATOM 698 O O . TRP A 1 89 ? -5.902 14.538 -21.605 1.00 86.88 89 TRP A O 1
ATOM 708 N N . TYR A 1 90 ? -5.142 16.560 -20.966 1.00 84.56 90 TYR A N 1
ATOM 709 C CA . TYR A 1 90 ? -4.434 16.042 -19.801 1.00 84.56 90 TYR A CA 1
ATOM 710 C C . TYR A 1 90 ? -5.390 15.416 -18.776 1.00 84.56 90 TYR A C 1
ATOM 712 O O . TYR A 1 90 ? -5.126 14.312 -18.300 1.00 84.56 90 TYR A O 1
ATOM 720 N N . GLN A 1 91 ? -6.517 16.072 -18.476 1.00 81.69 91 GLN A N 1
ATOM 721 C CA . GLN A 1 91 ? -7.505 15.560 -17.518 1.00 81.69 91 GLN A CA 1
ATOM 722 C C . GLN A 1 91 ? -8.231 14.304 -18.021 1.00 81.69 91 GLN A C 1
ATOM 724 O O . GLN A 1 91 ? -8.428 13.369 -17.250 1.00 81.69 91 GLN A O 1
ATOM 729 N N . GLY A 1 92 ? -8.608 14.262 -19.303 1.00 81.50 92 GLY A N 1
ATOM 730 C CA . GLY A 1 92 ? -9.402 13.168 -19.867 1.00 81.50 92 GLY A CA 1
ATOM 731 C C . GLY A 1 92 ? -8.595 11.932 -20.274 1.00 81.50 92 GLY A C 1
ATOM 732 O O . GLY A 1 92 ? -9.102 10.813 -20.175 1.00 81.50 92 GLY A O 1
ATOM 733 N N . TYR A 1 93 ? -7.346 12.114 -20.721 1.00 90.31 93 TYR A N 1
ATOM 734 C CA . TYR A 1 93 ? -6.537 11.041 -21.316 1.00 90.31 93 TYR A CA 1
ATOM 735 C C . TYR A 1 93 ? -5.092 11.020 -20.820 1.00 90.31 93 TYR A C 1
ATOM 737 O O . TYR A 1 93 ? -4.629 9.968 -20.381 1.00 90.31 93 TYR A O 1
ATOM 745 N N . GLY A 1 94 ? -4.385 12.156 -20.858 1.00 90.31 94 GLY A N 1
ATOM 746 C CA . GLY A 1 94 ? -2.950 12.226 -20.549 1.00 90.31 94 GLY A CA 1
ATOM 747 C C . GLY A 1 94 ? -2.607 11.618 -19.189 1.00 90.31 94 GLY A C 1
ATOM 748 O O . GLY A 1 94 ? -1.795 10.700 -19.109 1.00 90.31 94 GLY A O 1
ATOM 749 N N . ARG A 1 95 ? -3.324 12.021 -18.133 1.00 89.12 95 ARG A N 1
ATOM 750 C CA . ARG A 1 95 ? -3.150 11.473 -16.779 1.00 89.12 95 ARG A CA 1
ATOM 751 C C . ARG A 1 95 ? -3.382 9.960 -16.712 1.00 89.12 95 ARG A C 1
ATOM 753 O O . ARG A 1 95 ? -2.641 9.266 -16.022 1.00 89.12 95 ARG A O 1
ATOM 760 N N . ARG A 1 96 ? -4.399 9.439 -17.404 1.00 91.56 96 ARG A N 1
ATOM 761 C CA . ARG A 1 96 ? -4.737 8.002 -17.405 1.00 91.56 96 ARG A CA 1
ATOM 762 C C . ARG A 1 96 ? -3.665 7.178 -18.122 1.00 91.56 96 ARG A C 1
ATOM 764 O O . ARG A 1 96 ? -3.272 6.124 -17.626 1.00 91.56 96 ARG A O 1
ATOM 771 N N . ILE A 1 97 ? -3.146 7.686 -19.243 1.00 94.81 97 ILE A N 1
ATOM 772 C CA . ILE A 1 97 ? -2.030 7.081 -19.986 1.00 94.81 97 ILE A CA 1
ATOM 773 C C . ILE A 1 97 ? -0.758 7.086 -19.132 1.00 94.81 97 ILE A C 1
ATOM 775 O O . ILE A 1 97 ? -0.093 6.056 -19.021 1.00 94.81 97 ILE A O 1
ATOM 779 N N . ASP A 1 98 ? -0.437 8.209 -18.491 1.00 93.00 98 ASP A N 1
ATOM 780 C CA . ASP A 1 98 ? 0.736 8.332 -17.623 1.00 93.00 98 ASP A CA 1
ATOM 781 C C . ASP A 1 98 ? 0.678 7.354 -16.449 1.00 93.00 98 ASP A C 1
ATOM 783 O O . ASP A 1 98 ? 1.640 6.629 -16.205 1.00 93.00 98 ASP A O 1
ATOM 787 N N . VAL A 1 99 ? -0.455 7.281 -15.744 1.00 92.06 99 VAL A N 1
ATOM 788 C CA . VAL A 1 99 ? -0.641 6.334 -14.634 1.00 92.06 99 VAL A CA 1
ATOM 789 C C . VAL A 1 99 ? -0.471 4.892 -15.116 1.00 92.06 99 VAL A C 1
ATOM 791 O O . VAL A 1 99 ? 0.267 4.125 -14.496 1.00 92.06 99 VAL A O 1
ATOM 794 N N . ALA A 1 100 ? -1.099 4.527 -16.236 1.00 95.50 100 ALA A N 1
ATOM 795 C CA . ALA A 1 100 ? -1.025 3.171 -16.766 1.00 95.50 100 ALA A CA 1
ATOM 796 C C . ALA A 1 100 ? 0.400 2.784 -17.195 1.00 95.50 100 ALA A C 1
ATOM 798 O O . ALA A 1 100 ? 0.894 1.713 -16.845 1.00 95.50 100 ALA A O 1
ATOM 799 N N . THR A 1 101 ? 1.089 3.672 -17.912 1.00 96.00 101 THR A N 1
ATOM 800 C CA . THR A 1 101 ? 2.441 3.416 -18.432 1.00 96.00 101 THR A CA 1
ATOM 801 C C . THR A 1 101 ? 3.496 3.392 -17.331 1.00 96.00 101 THR A C 1
ATOM 803 O O . THR A 1 101 ? 4.357 2.519 -17.343 1.00 96.00 101 THR A O 1
ATOM 806 N N . LYS A 1 102 ? 3.400 4.264 -16.319 1.00 96.12 102 LYS A N 1
ATOM 807 C CA . LYS A 1 102 ? 4.284 4.247 -15.136 1.00 96.12 102 LYS A CA 1
ATOM 808 C C . LYS A 1 102 ? 4.173 2.958 -14.320 1.00 96.12 102 LYS A C 1
ATOM 810 O O . LYS A 1 102 ? 5.135 2.562 -13.656 1.00 96.12 102 LYS A O 1
ATOM 815 N N . ARG A 1 103 ? 3.010 2.307 -14.374 1.00 96.56 103 ARG A N 1
ATOM 816 C CA . ARG A 1 103 ? 2.693 1.080 -13.638 1.00 96.56 103 ARG A CA 1
ATOM 817 C C . ARG A 1 103 ? 3.021 -0.206 -14.413 1.00 96.56 103 ARG A C 1
ATOM 819 O O . ARG A 1 103 ? 3.247 -1.241 -13.787 1.00 96.56 103 ARG A O 1
ATOM 826 N N . ALA A 1 104 ? 3.115 -0.143 -15.742 1.00 97.50 104 ALA A N 1
ATOM 827 C CA . ALA A 1 104 ? 3.242 -1.298 -16.637 1.00 97.50 104 ALA A CA 1
ATOM 828 C C . ALA A 1 104 ? 4.406 -2.253 -16.299 1.00 97.50 104 ALA A C 1
ATOM 830 O O . ALA A 1 104 ? 4.217 -3.469 -16.310 1.00 97.50 104 ALA A O 1
ATOM 831 N N . SER A 1 105 ? 5.582 -1.730 -15.929 1.00 97.62 105 SER A N 1
ATOM 832 C CA . SER A 1 105 ? 6.721 -2.556 -15.488 1.00 97.62 105 SER A CA 1
ATOM 833 C C . SER A 1 105 ? 6.395 -3.409 -14.252 1.00 97.62 105 SER A C 1
ATOM 835 O O . SER A 1 105 ? 6.713 -4.598 -14.212 1.00 97.62 105 SER A O 1
ATOM 837 N N . GLY A 1 106 ? 5.726 -2.828 -13.251 1.00 98.06 106 GLY A N 1
ATOM 838 C CA . GLY A 1 106 ? 5.299 -3.561 -12.057 1.00 98.06 106 GLY A CA 1
ATOM 839 C C . GLY A 1 106 ? 4.220 -4.596 -12.371 1.00 98.06 106 GLY A C 1
ATOM 840 O O . GLY A 1 106 ? 4.238 -5.689 -11.813 1.00 98.06 106 GLY A O 1
ATOM 841 N N . GLU A 1 107 ? 3.315 -4.283 -13.301 1.00 98.56 107 GLU A N 1
ATOM 842 C CA . GLU A 1 107 ? 2.288 -5.217 -13.781 1.00 98.56 107 GLU A CA 1
ATOM 843 C C . GLU A 1 107 ? 2.890 -6.408 -14.523 1.00 98.56 107 GLU A C 1
ATOM 845 O O . GLU A 1 107 ? 2.404 -7.525 -14.369 1.00 98.56 107 GLU A O 1
ATOM 850 N N . LEU A 1 108 ? 3.963 -6.204 -15.298 1.00 98.75 108 LEU A N 1
ATOM 851 C CA . LEU A 1 108 ? 4.659 -7.300 -15.976 1.00 98.75 108 LEU A CA 1
ATOM 852 C C . LEU A 1 108 ? 5.259 -8.265 -14.954 1.00 98.75 108 LEU A C 1
ATOM 854 O O . LEU A 1 108 ? 5.074 -9.475 -15.062 1.00 98.75 108 LEU A O 1
ATOM 858 N N . ILE A 1 109 ? 5.929 -7.731 -13.932 1.00 98.75 109 ILE A N 1
ATOM 859 C CA . ILE A 1 109 ? 6.475 -8.544 -12.842 1.00 98.75 109 ILE A CA 1
ATOM 860 C C . ILE A 1 109 ? 5.336 -9.257 -12.098 1.00 98.75 109 ILE A C 1
ATOM 862 O O . ILE A 1 109 ? 5.447 -10.448 -11.816 1.00 98.75 109 ILE A O 1
ATOM 866 N N . ALA A 1 110 ? 4.221 -8.573 -11.824 1.00 98.56 110 ALA A N 1
ATOM 867 C CA . ALA A 1 110 ? 3.062 -9.180 -11.173 1.00 98.56 110 ALA A CA 1
ATOM 868 C C . ALA A 1 110 ? 2.487 -10.344 -11.980 1.00 98.56 110 ALA A C 1
ATOM 870 O O . ALA A 1 110 ? 2.296 -11.419 -11.421 1.00 98.56 110 ALA A O 1
ATOM 871 N N . HIS A 1 111 ? 2.275 -10.155 -13.280 1.00 98.44 111 HIS A N 1
ATOM 872 C CA . HIS A 1 111 ? 1.809 -11.191 -14.195 1.00 98.44 111 HIS A CA 1
ATOM 873 C C . HIS A 1 111 ? 2.748 -12.407 -14.190 1.00 98.44 111 HIS A C 1
ATOM 875 O O . HIS A 1 111 ? 2.301 -13.522 -13.939 1.00 98.44 111 HIS A O 1
ATOM 881 N N . VAL A 1 112 ? 4.060 -12.190 -14.336 1.00 98.69 112 VAL A N 1
ATOM 882 C CA . VAL A 1 112 ? 5.058 -13.273 -14.316 1.00 98.69 112 VAL A CA 1
ATOM 883 C C . VAL A 1 112 ? 5.026 -14.056 -13.000 1.00 98.69 112 VAL A C 1
ATOM 885 O O . VAL A 1 112 ? 5.006 -15.284 -13.010 1.00 98.69 112 VAL A O 1
ATOM 888 N N . ILE A 1 113 ? 4.992 -13.372 -11.854 1.00 98.62 113 ILE A N 1
ATOM 889 C CA . ILE A 1 113 ? 5.030 -14.037 -10.544 1.00 98.62 113 ILE A CA 1
ATOM 890 C C . ILE A 1 113 ? 3.702 -14.731 -10.228 1.00 98.62 113 ILE A C 1
ATOM 892 O O . ILE A 1 113 ? 3.708 -15.871 -9.759 1.00 98.62 113 ILE A O 1
ATOM 896 N N . ILE A 1 114 ? 2.566 -14.061 -10.440 1.00 97.88 114 ILE A N 1
ATOM 897 C CA . ILE A 1 114 ? 1.235 -14.579 -10.093 1.00 97.88 114 ILE A CA 1
ATOM 898 C C . ILE A 1 114 ? 0.907 -15.807 -10.935 1.00 97.88 114 ILE A C 1
ATOM 900 O O . ILE A 1 114 ? 0.497 -16.818 -10.357 1.00 97.88 114 ILE A O 1
ATOM 904 N N . ASP A 1 115 ? 1.173 -15.746 -12.239 1.00 97.56 115 ASP A N 1
ATOM 905 C CA . ASP A 1 115 ? 0.907 -16.838 -13.178 1.00 97.56 115 ASP A CA 1
ATOM 906 C C . ASP A 1 115 ? 2.032 -17.885 -13.213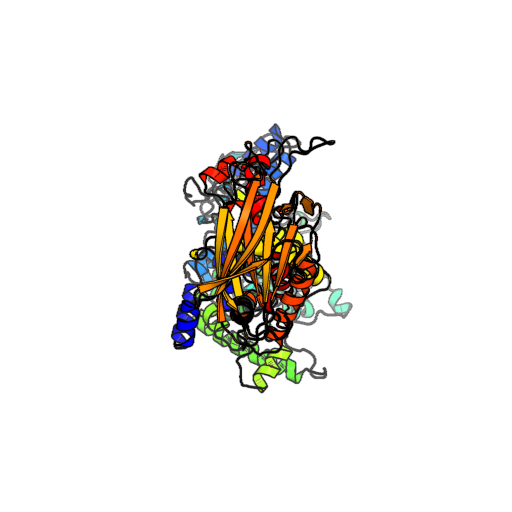 1.00 97.56 115 ASP A C 1
ATOM 908 O O . ASP A 1 115 ? 1.974 -18.842 -13.982 1.00 97.56 115 ASP A O 1
ATOM 912 N N . GLU A 1 116 ? 3.032 -17.741 -12.335 1.00 97.56 116 GLU A N 1
ATOM 913 C CA . GLU A 1 116 ? 4.142 -18.682 -12.153 1.00 97.56 116 GLU A CA 1
ATOM 914 C C . GLU A 1 116 ? 4.968 -18.924 -13.426 1.00 97.56 116 GLU A C 1
ATOM 916 O O . GLU A 1 116 ? 5.542 -20.000 -13.619 1.00 97.56 116 GLU A O 1
ATOM 921 N N . LEU A 1 117 ? 5.054 -17.902 -14.278 1.00 98.44 117 LEU A N 1
ATOM 922 C CA . LEU A 1 117 ? 5.915 -17.895 -15.452 1.00 98.44 117 LEU A CA 1
ATOM 923 C C . LEU A 1 117 ? 7.397 -17.833 -15.030 1.00 98.44 117 LEU A C 1
ATOM 925 O O . LEU A 1 117 ? 7.713 -17.374 -13.924 1.00 98.44 117 LEU A O 1
ATOM 929 N N . PRO A 1 118 ? 8.337 -18.277 -15.887 1.00 98.50 118 PRO A N 1
ATOM 930 C CA . PRO A 1 118 ? 9.760 -18.148 -15.603 1.00 98.50 118 PRO A CA 1
ATOM 931 C C . PRO A 1 118 ? 10.140 -16.686 -15.351 1.00 98.50 118 PRO A C 1
ATOM 933 O O . PRO A 1 118 ? 9.894 -15.823 -16.186 1.00 98.50 118 PRO A O 1
ATOM 936 N N . TYR A 1 119 ? 10.810 -16.398 -14.236 1.00 98.69 119 TYR A N 1
ATOM 937 C CA . TYR A 1 119 ? 11.188 -15.038 -13.835 1.00 98.69 119 TYR A CA 1
ATOM 938 C C . TYR A 1 119 ? 12.027 -14.287 -14.883 1.00 98.69 119 TYR A C 1
ATOM 940 O O . TYR A 1 119 ? 11.999 -13.064 -14.936 1.00 98.69 119 TYR A O 1
ATOM 948 N N . SER A 1 120 ? 12.730 -15.000 -15.768 1.00 98.69 120 SER A N 1
ATOM 949 C CA . SER A 1 120 ? 13.409 -14.421 -16.938 1.00 98.69 120 SER A CA 1
ATOM 950 C C . SER A 1 120 ? 12.477 -13.623 -17.862 1.00 98.69 120 SER A C 1
ATOM 952 O O . SER A 1 120 ? 12.923 -12.705 -18.550 1.00 98.69 120 SER A O 1
ATOM 954 N N . GLU A 1 121 ? 11.181 -13.944 -17.871 1.00 98.75 121 GLU A N 1
ATOM 955 C CA . GLU A 1 121 ? 10.168 -13.311 -18.719 1.00 98.75 121 GLU A CA 1
ATOM 956 C C . GLU A 1 121 ? 9.980 -11.820 -18.417 1.00 98.75 121 GLU A C 1
ATOM 958 O O . GLU A 1 121 ? 9.621 -11.067 -19.317 1.00 98.75 121 GLU A O 1
ATOM 963 N N . ILE A 1 122 ? 10.369 -11.335 -17.230 1.00 98.69 122 ILE A N 1
ATOM 964 C CA . ILE A 1 122 ? 10.374 -9.889 -16.940 1.00 98.69 122 ILE A CA 1
ATOM 965 C C . ILE A 1 122 ? 11.273 -9.095 -17.911 1.00 98.69 122 ILE A C 1
ATOM 967 O O . ILE A 1 122 ? 11.054 -7.902 -18.117 1.00 98.69 122 ILE A O 1
ATOM 971 N N . LEU A 1 123 ? 12.277 -9.742 -18.523 1.00 98.75 123 LEU A N 1
ATOM 972 C CA . LEU A 1 123 ? 13.158 -9.149 -19.537 1.00 98.75 123 LEU A CA 1
ATOM 973 C C . LEU A 1 123 ? 12.910 -9.706 -20.940 1.00 98.75 123 LEU A C 1
ATOM 975 O O . LEU A 1 123 ? 13.070 -8.981 -21.921 1.00 98.75 123 LEU A O 1
ATOM 979 N N . THR A 1 124 ? 12.555 -10.987 -21.058 1.00 98.62 124 THR A N 1
ATOM 980 C CA . THR A 1 124 ? 12.429 -11.661 -22.360 1.00 98.62 124 THR A CA 1
ATOM 981 C C . THR A 1 124 ? 11.024 -11.601 -22.956 1.00 98.62 124 THR A C 1
ATOM 983 O O . THR A 1 124 ? 10.856 -11.976 -24.120 1.00 98.62 124 THR A O 1
ATOM 986 N N . ALA A 1 125 ? 10.028 -11.102 -22.211 1.00 98.38 125 ALA A N 1
ATOM 987 C CA . ALA A 1 125 ? 8.670 -10.925 -22.708 1.00 98.38 125 ALA A CA 1
ATOM 988 C C . ALA A 1 125 ? 8.664 -10.144 -24.027 1.00 98.38 125 ALA A C 1
ATOM 990 O O . ALA A 1 125 ? 9.210 -9.045 -24.154 1.00 98.38 125 ALA A O 1
ATOM 991 N N . ASN A 1 126 ? 7.988 -10.710 -25.024 1.00 97.06 126 ASN A N 1
ATOM 992 C CA . ASN A 1 126 ? 7.768 -10.070 -26.319 1.00 97.06 126 ASN A CA 1
ATOM 993 C C . ASN A 1 126 ? 6.433 -9.310 -26.370 1.00 97.06 126 ASN A C 1
ATOM 995 O O . ASN A 1 126 ? 5.817 -9.192 -27.431 1.00 97.06 126 ASN A O 1
ATOM 999 N N . TYR A 1 127 ? 5.989 -8.834 -25.212 1.00 98.00 127 TYR A N 1
ATOM 1000 C CA . TYR A 1 127 ? 4.770 -8.081 -24.967 1.00 98.00 127 TYR A CA 1
ATOM 1001 C C . TYR A 1 127 ? 5.017 -7.110 -23.808 1.00 98.00 127 TYR A C 1
ATOM 1003 O O . TYR A 1 127 ? 6.033 -7.197 -23.117 1.00 98.00 127 TYR A O 1
ATOM 1011 N N . MET A 1 128 ? 4.066 -6.213 -23.575 1.00 96.88 128 MET A N 1
ATOM 1012 C CA . MET A 1 128 ? 4.023 -5.370 -22.384 1.00 96.88 128 MET A CA 1
ATOM 1013 C C . MET A 1 128 ? 2.629 -5.401 -21.770 1.00 96.88 128 MET A C 1
ATOM 1015 O O . MET A 1 128 ? 1.667 -5.805 -22.426 1.00 96.88 128 MET A O 1
ATOM 1019 N N . MET A 1 129 ? 2.513 -4.981 -20.516 1.00 98.38 129 MET A N 1
ATOM 1020 C CA . MET A 1 129 ? 1.216 -4.897 -19.855 1.00 98.38 129 MET A CA 1
ATOM 1021 C C . MET A 1 129 ? 0.535 -3.589 -20.229 1.00 98.38 129 MET A C 1
ATOM 1023 O O . MET A 1 129 ? 1.115 -2.513 -20.098 1.00 98.38 129 MET A O 1
ATOM 1027 N N . MET A 1 130 ? -0.701 -3.683 -20.701 1.00 98.19 130 MET A N 1
ATOM 1028 C CA . MET A 1 130 ? -1.518 -2.530 -21.062 1.00 98.19 130 MET A CA 1
ATOM 1029 C C . MET A 1 130 ? -2.873 -2.647 -20.389 1.00 98.19 130 MET A C 1
ATOM 1031 O O . MET A 1 130 ? -3.341 -3.760 -20.174 1.00 98.19 130 MET A O 1
ATOM 1035 N N . ASN A 1 131 ? -3.499 -1.512 -20.097 1.00 97.38 131 ASN A N 1
ATOM 1036 C CA . ASN A 1 131 ? -4.917 -1.452 -19.757 1.00 97.38 131 ASN A CA 1
ATOM 1037 C C . ASN A 1 131 ? -5.764 -1.199 -21.026 1.00 97.38 131 ASN A C 1
ATOM 1039 O O . ASN A 1 131 ? -5.175 -0.990 -22.097 1.00 97.38 131 ASN A O 1
ATOM 1043 N N . PRO A 1 132 ? -7.112 -1.203 -20.959 1.00 97.69 132 PRO A N 1
ATOM 1044 C CA . PRO A 1 132 ? -7.961 -1.041 -22.140 1.00 97.69 132 PRO A CA 1
ATOM 1045 C C . PRO A 1 132 ? -7.624 0.202 -22.975 1.00 97.69 132 PRO A C 1
ATOM 1047 O O . PRO A 1 132 ? -7.463 0.101 -24.194 1.00 97.69 132 PRO A O 1
ATOM 1050 N N . LEU A 1 133 ? -7.434 1.353 -22.317 1.00 95.88 133 LEU A N 1
ATOM 1051 C CA . LEU A 1 133 ? -7.140 2.628 -22.973 1.00 95.88 133 LEU A CA 1
ATOM 1052 C C . LEU A 1 133 ? -5.805 2.589 -23.728 1.00 95.88 133 LEU A C 1
ATOM 1054 O O . LEU A 1 133 ? -5.747 2.884 -24.922 1.00 95.88 133 LEU A O 1
ATOM 1058 N N . VAL A 1 134 ? -4.716 2.217 -23.051 1.00 97.38 134 VAL A N 1
ATOM 1059 C CA . VAL A 1 134 ? -3.381 2.178 -23.671 1.00 97.38 134 VAL A CA 1
ATOM 1060 C C . VAL A 1 134 ? -3.324 1.111 -24.769 1.00 97.38 134 VAL A C 1
ATOM 1062 O O . VAL A 1 134 ? -2.752 1.355 -25.833 1.00 97.38 134 VAL A O 1
ATOM 1065 N N . ASN A 1 135 ? -3.974 -0.038 -24.564 1.00 98.25 135 ASN A N 1
ATOM 1066 C CA . ASN A 1 135 ? -4.079 -1.091 -25.571 1.00 98.25 135 ASN A CA 1
ATOM 1067 C C . ASN A 1 135 ? -4.759 -0.586 -26.849 1.00 98.25 135 ASN A C 1
ATOM 1069 O O . ASN A 1 135 ? -4.260 -0.827 -27.947 1.00 98.25 135 ASN A O 1
ATOM 1073 N N . GLU A 1 136 ? -5.850 0.172 -26.744 1.00 97.38 136 GLU A N 1
ATOM 1074 C CA . GLU A 1 136 ? -6.501 0.744 -27.921 1.00 97.38 136 GLU A CA 1
ATOM 1075 C C . GLU A 1 136 ? -5.591 1.735 -28.663 1.00 97.38 136 GLU A C 1
ATOM 1077 O O . GLU A 1 136 ? -5.427 1.629 -29.889 1.00 97.38 136 GLU A O 1
ATOM 1082 N N . LEU A 1 137 ? -5.001 2.681 -27.926 1.00 97.44 137 LEU A N 1
ATOM 1083 C CA . LEU A 1 137 ? -4.250 3.813 -28.476 1.00 97.44 137 LEU A CA 1
ATOM 1084 C C . LEU A 1 137 ? -2.924 3.404 -29.121 1.00 97.44 137 LEU A C 1
ATOM 1086 O O . LEU A 1 137 ? -2.506 4.026 -30.102 1.00 97.44 137 LEU A O 1
ATOM 1090 N N . LEU A 1 138 ? -2.286 2.348 -28.615 1.00 97.06 138 LEU A N 1
ATOM 1091 C CA . LEU A 1 138 ? -1.041 1.804 -29.166 1.00 97.06 138 LEU A CA 1
ATOM 1092 C C . LEU A 1 138 ? -1.274 0.671 -30.182 1.00 97.06 138 LEU A C 1
ATOM 1094 O O . LEU A 1 138 ? -0.317 0.137 -30.748 1.00 97.06 138 LEU A O 1
ATOM 1098 N N . GLY A 1 139 ? -2.534 0.293 -30.432 1.00 97.06 139 GLY A N 1
ATOM 1099 C CA . GLY A 1 139 ? -2.885 -0.843 -31.290 1.00 97.06 139 GLY A CA 1
ATOM 1100 C C . GLY A 1 139 ? -2.347 -2.167 -30.746 1.00 97.06 139 GLY A C 1
ATOM 1101 O O . GLY A 1 139 ? -1.717 -2.941 -31.476 1.00 97.06 139 GLY A O 1
ATOM 1102 N N . GLY A 1 140 ? -2.543 -2.374 -29.449 1.00 97.62 140 GLY A N 1
ATOM 1103 C CA . GLY A 1 140 ? -2.233 -3.593 -28.727 1.00 97.62 140 GLY A CA 1
ATOM 1104 C C . GLY A 1 140 ? -3.167 -4.751 -29.094 1.00 97.62 140 GLY A C 1
ATOM 1105 O O . GLY A 1 140 ? -4.265 -4.562 -29.620 1.00 97.62 140 GLY A O 1
ATOM 1106 N N . THR A 1 141 ? -2.704 -5.975 -28.847 1.00 98.12 141 THR A N 1
ATOM 1107 C CA . THR A 1 141 ? -3.434 -7.212 -29.168 1.00 98.12 141 THR A CA 1
ATOM 1108 C C . THR A 1 141 ? -4.368 -7.709 -28.068 1.00 98.12 141 THR A C 1
ATOM 1110 O O . THR A 1 141 ? -5.048 -8.711 -28.292 1.00 98.12 141 THR A O 1
ATOM 1113 N N . ALA A 1 142 ? -4.369 -7.108 -26.875 1.00 98.06 142 ALA A N 1
ATOM 1114 C CA . ALA A 1 142 ? -5.175 -7.622 -25.772 1.00 98.06 142 ALA A CA 1
ATOM 1115 C C . ALA A 1 142 ? -6.671 -7.391 -26.026 1.00 98.06 142 ALA A C 1
ATOM 1117 O O . ALA A 1 142 ? -7.076 -6.391 -26.624 1.00 98.06 142 ALA A O 1
ATOM 1118 N N . ILE A 1 143 ? -7.484 -8.338 -25.560 1.00 97.69 143 ILE A N 1
ATOM 1119 C CA . ILE A 1 143 ? -8.944 -8.291 -25.631 1.00 97.69 143 ILE A CA 1
ATOM 1120 C C . ILE A 1 143 ? -9.453 -8.206 -24.198 1.00 97.69 143 ILE A C 1
ATOM 1122 O O . ILE A 1 143 ? -9.233 -9.125 -23.413 1.00 97.69 143 ILE A O 1
ATOM 1126 N N . PHE A 1 144 ? -10.123 -7.104 -23.880 1.00 97.12 144 PHE A N 1
ATOM 1127 C CA . PHE A 1 144 ? -10.683 -6.848 -22.558 1.00 97.12 144 PHE A CA 1
ATOM 1128 C C . PHE A 1 144 ? -12.183 -7.159 -22.525 1.00 97.12 144 PHE A C 1
ATOM 1130 O O . PHE A 1 144 ? -12.855 -7.014 -23.554 1.00 97.12 144 PHE A O 1
ATOM 1137 N N . PRO A 1 145 ? -12.725 -7.577 -21.369 1.00 94.81 145 PRO A N 1
ATOM 1138 C CA . PRO A 1 145 ? -14.167 -7.605 -21.167 1.00 94.81 145 PRO A CA 1
ATOM 1139 C C . PRO A 1 145 ? -14.739 -6.174 -21.166 1.00 94.81 145 PRO A C 1
ATOM 1141 O O . PRO A 1 145 ? -14.009 -5.196 -21.011 1.00 94.81 145 PRO A O 1
ATOM 1144 N N . ALA A 1 146 ? -16.048 -6.044 -21.394 1.00 89.94 146 ALA A N 1
ATOM 1145 C CA . ALA A 1 146 ? -16.698 -4.743 -21.598 1.00 89.94 146 ALA A CA 1
ATOM 1146 C C . ALA A 1 146 ? -16.713 -3.846 -20.346 1.00 89.94 146 ALA A C 1
ATOM 1148 O O . ALA A 1 146 ? -16.871 -2.635 -20.466 1.00 89.94 146 ALA A O 1
ATOM 1149 N N . ASP A 1 147 ? -16.568 -4.445 -19.169 1.00 89.31 147 ASP A N 1
ATOM 1150 C CA . ASP A 1 147 ? -16.521 -3.811 -17.854 1.00 89.31 147 ASP A CA 1
ATOM 1151 C C . ASP A 1 147 ? -15.091 -3.546 -17.355 1.00 89.31 147 ASP A C 1
ATOM 1153 O O . ASP A 1 147 ? -14.927 -3.054 -16.241 1.00 89.31 147 ASP A O 1
ATOM 1157 N N . ALA A 1 148 ? -14.060 -3.836 -18.161 1.00 92.00 148 ALA A N 1
ATOM 1158 C CA . ALA A 1 148 ? -12.676 -3.584 -17.777 1.00 92.00 148 ALA A CA 1
ATOM 1159 C C . ALA A 1 148 ? -12.392 -2.085 -17.594 1.00 92.00 148 ALA A C 1
ATOM 1161 O O . ALA A 1 148 ? -12.669 -1.267 -18.478 1.00 92.00 148 ALA A O 1
ATOM 1162 N N . GLY A 1 149 ? -11.780 -1.745 -16.465 1.00 89.25 149 GLY A N 1
ATOM 1163 C CA . GLY A 1 149 ? -11.383 -0.396 -16.088 1.00 89.25 149 GLY A CA 1
ATOM 1164 C C . GLY A 1 149 ? -9.888 -0.121 -16.257 1.00 89.25 149 GLY A C 1
ATOM 1165 O O . GLY A 1 149 ? -9.108 -0.929 -16.761 1.00 89.25 149 GLY A O 1
ATOM 1166 N N . ASP A 1 150 ? -9.463 1.053 -15.788 1.00 89.88 150 ASP A N 1
ATOM 1167 C CA . ASP A 1 150 ? -8.071 1.513 -15.900 1.00 89.88 150 ASP A CA 1
ATOM 1168 C C . ASP A 1 150 ? -7.072 0.689 -15.072 1.00 89.88 150 ASP A C 1
ATOM 1170 O O . ASP A 1 150 ? -5.866 0.752 -15.327 1.00 89.88 150 ASP A O 1
ATOM 1174 N N . SER A 1 151 ? -7.563 -0.069 -14.089 1.00 90.75 151 SER A N 1
ATOM 1175 C CA . SER A 1 151 ? -6.787 -0.944 -13.209 1.00 90.75 151 SER A CA 1
ATOM 1176 C C . SER A 1 151 ? -6.597 -2.362 -13.754 1.00 90.75 151 SER A C 1
ATOM 1178 O O . SER A 1 151 ? -5.807 -3.112 -13.170 1.00 90.75 151 SER A O 1
ATOM 1180 N N . ASP A 1 152 ? -7.267 -2.723 -14.852 1.00 94.62 152 ASP A N 1
ATOM 1181 C CA . ASP A 1 152 ? -7.194 -4.047 -15.466 1.00 94.62 152 ASP A CA 1
ATOM 1182 C C . ASP A 1 152 ? -6.082 -4.090 -16.508 1.00 94.62 152 ASP A C 1
ATOM 1184 O O . ASP A 1 152 ? -6.126 -3.378 -17.506 1.00 94.62 152 ASP A O 1
ATOM 1188 N N . PHE A 1 153 ? -5.075 -4.938 -16.292 1.00 97.75 153 PHE A N 1
ATOM 1189 C CA . PHE A 1 153 ? -3.923 -5.057 -17.185 1.00 97.75 153 PHE A CA 1
ATOM 1190 C C . PHE A 1 153 ? -3.850 -6.450 -17.794 1.00 97.75 153 PHE A C 1
ATOM 1192 O O . PHE A 1 153 ? -3.955 -7.451 -17.090 1.00 97.75 153 PHE A O 1
ATOM 1199 N N . LEU A 1 154 ? -3.604 -6.507 -19.101 1.00 98.38 154 LEU A N 1
ATOM 1200 C CA . LEU A 1 154 ? -3.378 -7.747 -19.838 1.00 98.38 154 LEU A CA 1
ATOM 1201 C C . LEU A 1 154 ? -2.107 -7.645 -20.693 1.00 98.38 154 LEU A C 1
ATOM 1203 O O . LEU A 1 154 ? -1.739 -6.546 -21.127 1.00 98.38 154 LEU A O 1
ATOM 1207 N N . PRO A 1 155 ? -1.438 -8.780 -20.965 1.00 98.44 155 PRO A N 1
ATOM 1208 C CA . PRO A 1 155 ? -0.295 -8.810 -21.864 1.00 98.44 155 PRO A CA 1
ATOM 1209 C C . PRO A 1 155 ? -0.728 -8.477 -23.299 1.00 98.44 155 PRO A C 1
ATOM 1211 O O . PRO A 1 155 ? -1.628 -9.104 -23.862 1.00 98.44 155 PRO A O 1
ATOM 1214 N N . ALA A 1 156 ? -0.067 -7.498 -23.916 1.00 98.19 156 ALA A N 1
ATOM 1215 C CA . ALA A 1 156 ? -0.382 -7.010 -25.254 1.00 98.19 156 ALA A CA 1
ATOM 1216 C C . ALA A 1 156 ? 0.880 -6.782 -26.097 1.00 98.19 156 ALA A C 1
ATOM 1218 O O . ALA A 1 156 ? 1.903 -6.283 -25.622 1.00 98.19 156 ALA A O 1
ATOM 1219 N N . ARG A 1 157 ? 0.793 -7.098 -27.394 1.00 98.12 157 ARG A N 1
ATOM 1220 C CA . ARG A 1 157 ? 1.810 -6.744 -28.389 1.00 98.12 157 ARG A CA 1
ATOM 1221 C C . ARG A 1 157 ? 1.365 -5.532 -29.191 1.00 98.12 157 ARG A C 1
ATOM 1223 O O . ARG A 1 157 ? 0.259 -5.505 -29.713 1.00 98.12 157 ARG A O 1
ATOM 1230 N N . ILE A 1 158 ? 2.249 -4.555 -29.343 1.00 97.88 158 ILE A N 1
ATOM 1231 C CA . ILE A 1 158 ? 2.055 -3.425 -30.263 1.00 97.88 158 ILE A CA 1
ATOM 1232 C C . ILE A 1 158 ? 2.083 -3.919 -31.715 1.00 97.88 158 ILE A C 1
ATOM 1234 O O . ILE A 1 158 ? 3.081 -4.490 -32.151 1.00 97.88 158 ILE A O 1
ATOM 1238 N N . THR A 1 159 ? 1.014 -3.648 -32.471 1.00 96.69 159 THR A N 1
ATOM 1239 C CA . THR A 1 159 ? 0.901 -4.001 -33.903 1.00 96.69 159 THR A CA 1
ATOM 1240 C C . THR A 1 159 ? 0.735 -2.795 -34.827 1.00 96.69 159 THR A C 1
ATOM 1242 O O . THR A 1 159 ? 0.841 -2.928 -36.044 1.00 96.69 159 THR A O 1
ATOM 1245 N N . GLN A 1 160 ? 0.487 -1.605 -34.271 1.00 95.62 160 GLN A N 1
ATOM 1246 C CA . GLN A 1 160 ? 0.196 -0.386 -35.035 1.00 95.62 160 GLN A CA 1
ATOM 1247 C C . GLN A 1 160 ? 1.234 0.716 -34.805 1.00 95.62 160 GLN A C 1
ATOM 1249 O O . GLN A 1 160 ? 0.890 1.890 -34.680 1.00 95.62 160 GLN A O 1
ATOM 1254 N N . TYR A 1 161 ? 2.511 0.335 -34.771 1.00 95.94 161 TYR A N 1
ATOM 1255 C CA . TYR A 1 161 ? 3.618 1.284 -34.753 1.00 95.94 161 TYR A CA 1
ATOM 1256 C C . TYR A 1 161 ? 4.071 1.614 -36.175 1.00 95.94 161 TYR A C 1
ATOM 1258 O O . TYR A 1 161 ? 4.400 0.714 -36.948 1.00 95.94 161 TYR A O 1
ATOM 1266 N N . TYR A 1 162 ? 4.140 2.896 -36.516 1.00 95.62 162 TYR A N 1
ATOM 1267 C CA . TYR A 1 162 ? 4.503 3.362 -37.852 1.00 95.62 162 TYR A CA 1
ATOM 1268 C C . TYR A 1 162 ? 5.772 4.209 -37.819 1.00 95.62 162 TYR A C 1
ATOM 1270 O O . TYR A 1 162 ? 5.987 5.021 -36.921 1.00 95.62 162 TYR A O 1
ATOM 1278 N N . VAL A 1 163 ? 6.610 4.042 -38.838 1.00 90.00 163 VAL A N 1
ATOM 1279 C CA . VAL A 1 163 ? 7.761 4.918 -39.090 1.00 90.00 163 VAL A CA 1
ATOM 1280 C C . VAL A 1 163 ? 7.346 6.082 -39.992 1.00 90.00 163 VAL A C 1
ATOM 1282 O O . VAL A 1 163 ? 6.358 5.984 -40.718 1.00 90.00 163 VAL A O 1
ATOM 1285 N N . GLY A 1 164 ? 8.101 7.184 -39.972 1.00 84.56 164 GLY A N 1
ATOM 1286 C CA . GLY A 1 164 ? 7.726 8.428 -40.662 1.00 84.56 164 GLY A CA 1
ATOM 1287 C C . GLY A 1 164 ? 7.398 8.271 -42.153 1.00 84.56 164 GLY A C 1
ATOM 1288 O O . GLY A 1 164 ? 6.459 8.893 -42.634 1.00 84.56 164 GLY A O 1
ATOM 1289 N N . SER A 1 165 ? 8.085 7.381 -42.876 1.00 87.94 165 SER A N 1
ATOM 1290 C CA . SER A 1 165 ? 7.818 7.112 -44.300 1.00 87.94 165 SER A CA 1
ATOM 1291 C C . SER A 1 165 ? 6.459 6.454 -44.580 1.00 87.94 165 SER A C 1
ATOM 1293 O O . SER A 1 165 ? 5.965 6.532 -45.703 1.00 87.94 165 SER A O 1
ATOM 1295 N N . ALA A 1 166 ? 5.841 5.826 -43.577 1.00 94.25 166 ALA A N 1
ATOM 1296 C CA . ALA A 1 166 ? 4.517 5.215 -43.668 1.00 94.25 166 ALA A CA 1
ATOM 1297 C C . ALA A 1 166 ? 3.385 6.180 -43.270 1.00 94.25 166 ALA A C 1
ATOM 1299 O O . ALA A 1 166 ? 2.214 5.789 -43.266 1.00 94.25 166 ALA A O 1
ATOM 1300 N N . LEU A 1 167 ? 3.715 7.433 -42.943 1.00 94.81 167 LEU A N 1
ATOM 1301 C CA . LEU A 1 167 ? 2.782 8.437 -42.449 1.00 94.81 167 LEU A CA 1
ATOM 1302 C C . LEU A 1 167 ? 2.823 9.700 -43.309 1.00 94.81 167 LEU A C 1
ATOM 1304 O O . LEU A 1 167 ? 3.877 10.157 -43.743 1.00 94.81 167 LEU A O 1
ATOM 1308 N N . ARG A 1 168 ? 1.657 10.313 -43.508 1.00 95.50 168 ARG A N 1
ATOM 1309 C CA . ARG A 1 168 ? 1.525 11.651 -44.090 1.00 95.50 168 ARG A CA 1
ATOM 1310 C C . ARG A 1 168 ? 0.980 12.603 -43.036 1.00 95.50 168 ARG A C 1
ATOM 1312 O O . ARG A 1 168 ? -0.135 12.400 -42.563 1.00 95.50 168 ARG A O 1
ATOM 1319 N N . GLN A 1 169 ? 1.754 13.630 -42.695 1.00 94.69 169 GLN A N 1
ATOM 1320 C CA . GLN A 1 169 ? 1.334 14.673 -41.757 1.00 94.69 169 GLN A CA 1
ATOM 1321 C C . GLN A 1 169 ? 0.433 15.707 -42.447 1.00 94.69 169 GLN A C 1
ATOM 1323 O O . GLN A 1 169 ? 0.643 16.030 -43.619 1.00 94.69 169 GLN A O 1
ATOM 1328 N N . SER A 1 170 ? -0.566 16.217 -41.725 1.00 94.12 170 SER A N 1
ATOM 1329 C CA . SER A 1 170 ? -1.333 17.400 -42.130 1.00 94.12 170 SER A CA 1
ATOM 1330 C C . SER A 1 170 ? -0.539 18.691 -41.913 1.00 94.12 170 SER A C 1
ATOM 1332 O O . SER A 1 170 ? 0.533 18.688 -41.307 1.00 94.12 170 SER A O 1
ATOM 1334 N N . GLU A 1 171 ? -1.107 19.822 -42.336 1.00 91.75 171 GLU A N 1
ATOM 1335 C CA . GLU A 1 171 ? -0.632 21.129 -41.879 1.00 91.75 171 GLU A CA 1
ATOM 1336 C C . GLU A 1 171 ? -0.726 21.239 -40.349 1.00 91.75 171 GLU A C 1
ATOM 1338 O O . GLU A 1 171 ? -1.615 20.655 -39.715 1.00 91.75 171 GLU A O 1
ATOM 1343 N N . LYS A 1 172 ? 0.230 21.965 -39.757 1.00 92.00 172 LYS A N 1
ATOM 1344 C CA . LYS A 1 172 ? 0.364 22.101 -38.307 1.00 92.00 172 LYS A CA 1
ATOM 1345 C C . LYS A 1 172 ? -0.535 23.225 -37.786 1.00 92.00 172 LYS A C 1
ATOM 1347 O O . LYS A 1 172 ? -0.363 24.387 -38.137 1.00 92.00 172 LYS A O 1
ATOM 1352 N N . HIS A 1 173 ? -1.436 22.872 -36.884 1.00 91.75 173 HIS A N 1
ATOM 1353 C CA . HIS A 1 173 ? -2.174 23.772 -36.014 1.00 91.75 173 HIS A CA 1
ATOM 1354 C C . HIS A 1 173 ? -1.296 24.225 -34.824 1.00 91.75 173 HIS A C 1
ATOM 1356 O O . HIS A 1 173 ? -0.573 23.394 -34.262 1.00 91.75 173 HIS A O 1
ATOM 1362 N N . PRO A 1 174 ? -1.350 25.503 -34.396 1.00 87.50 174 PRO A N 1
ATOM 1363 C CA . PRO A 1 174 ? -0.480 26.026 -33.336 1.00 87.50 174 PRO A CA 1
ATOM 1364 C C . PRO A 1 174 ? -0.609 25.320 -31.981 1.00 87.50 174 PRO A C 1
ATOM 1366 O O . PRO A 1 174 ? 0.398 25.144 -31.305 1.00 87.50 174 PRO A O 1
ATOM 1369 N N . VAL A 1 175 ? -1.823 24.901 -31.608 1.00 85.44 175 VAL A N 1
ATOM 1370 C CA . VAL A 1 175 ? -2.111 24.275 -30.301 1.00 85.44 175 VAL A CA 1
ATOM 1371 C C . VAL A 1 175 ? -2.128 22.747 -30.413 1.00 85.44 175 VAL A C 1
ATOM 1373 O O . VAL A 1 175 ? -1.354 22.043 -29.779 1.00 85.44 175 VAL A O 1
ATOM 1376 N N . ALA A 1 176 ? -2.980 22.221 -31.292 1.00 88.12 176 ALA A N 1
ATOM 1377 C CA . ALA A 1 176 ? -3.199 20.781 -31.461 1.00 88.12 176 ALA A CA 1
ATOM 1378 C C . ALA A 1 176 ? -2.053 20.040 -32.191 1.00 88.12 176 ALA A C 1
ATOM 1380 O O . ALA A 1 176 ? -1.971 18.806 -32.179 1.00 88.12 176 ALA A O 1
ATOM 1381 N N . GLY A 1 177 ? -1.148 20.772 -32.849 1.00 93.12 177 GLY A N 1
ATOM 1382 C CA . GLY A 1 177 ? -0.101 20.215 -33.702 1.00 93.12 177 GLY A CA 1
ATOM 1383 C C . GLY A 1 177 ? -0.659 19.695 -35.032 1.00 93.12 177 GLY A C 1
ATOM 1384 O O . GLY A 1 177 ? -1.289 20.449 -35.750 1.00 93.12 177 GLY A O 1
ATOM 1385 N N . TYR A 1 178 ? -0.410 18.448 -35.420 1.00 94.88 178 TYR A N 1
ATOM 1386 C CA . TYR A 1 178 ? -0.787 17.885 -36.724 1.00 94.88 178 TYR A CA 1
ATOM 1387 C C . TYR A 1 178 ? -1.533 16.557 -36.564 1.00 94.88 178 TYR A C 1
ATOM 1389 O O . TYR A 1 178 ? -1.349 15.855 -35.575 1.00 94.88 178 TYR A O 1
ATOM 1397 N N . THR A 1 179 ? -2.328 16.181 -37.561 1.00 96.31 179 THR A N 1
ATOM 1398 C CA . THR A 1 179 ? -2.852 14.813 -37.691 1.00 96.31 179 THR A CA 1
ATOM 1399 C C . THR A 1 179 ? -1.964 13.997 -38.619 1.00 96.31 179 THR A C 1
ATOM 1401 O O . THR A 1 179 ? -1.187 14.544 -39.411 1.00 96.31 179 THR A O 1
ATOM 1404 N N . VAL A 1 180 ? -2.079 12.675 -38.541 1.00 96.06 180 VAL A N 1
ATOM 1405 C CA . VAL A 1 180 ? -1.402 11.746 -39.446 1.00 96.06 180 VAL A CA 1
ATOM 1406 C C . VAL A 1 180 ? -2.399 10.857 -40.180 1.00 96.06 180 VAL A C 1
ATOM 1408 O O . VAL A 1 180 ? -3.343 10.325 -39.601 1.00 96.06 180 VAL A O 1
ATOM 1411 N N . SER A 1 181 ? -2.165 10.670 -41.479 1.00 96.75 181 SER A N 1
ATOM 1412 C CA . SER A 1 181 ? -2.806 9.634 -42.293 1.00 96.75 181 SER A CA 1
ATOM 1413 C C . SER A 1 181 ? -1.831 8.487 -42.540 1.00 96.75 181 SER A C 1
ATOM 1415 O O . SER A 1 181 ? -0.669 8.724 -42.873 1.00 96.75 181 SER A O 1
ATOM 1417 N N . ILE A 1 182 ? -2.316 7.251 -42.438 1.00 97.06 182 ILE A N 1
ATOM 1418 C CA . ILE A 1 182 ? -1.537 6.049 -42.745 1.00 97.06 182 ILE A CA 1
ATOM 1419 C C . ILE A 1 182 ? -1.442 5.897 -44.271 1.00 97.06 182 ILE A C 1
ATOM 1421 O O . ILE A 1 182 ? -2.464 5.824 -44.951 1.00 97.06 182 ILE A O 1
ATOM 1425 N N . ILE A 1 183 ? -0.219 5.873 -44.807 1.00 96.88 183 ILE A N 1
ATOM 1426 C CA . ILE A 1 183 ? 0.071 5.707 -46.247 1.00 96.88 183 ILE A CA 1
ATOM 1427 C C . ILE A 1 183 ? 0.984 4.506 -46.543 1.00 96.88 183 ILE A C 1
ATOM 1429 O O . ILE A 1 183 ? 1.304 4.244 -47.701 1.00 96.88 183 ILE A O 1
ATOM 1433 N N . GLY A 1 184 ? 1.400 3.775 -45.510 1.00 95.00 184 GLY A N 1
ATOM 1434 C CA . GLY A 1 184 ? 2.216 2.569 -45.606 1.00 95.00 184 GLY A CA 1
ATOM 1435 C C . GLY A 1 184 ? 1.834 1.539 -44.544 1.00 95.00 184 GLY A C 1
ATOM 1436 O O . GLY A 1 184 ? 0.918 1.756 -43.753 1.00 95.00 184 GLY A O 1
ATOM 1437 N N . ALA A 1 185 ? 2.535 0.407 -44.535 1.00 95.12 185 ALA A N 1
ATOM 1438 C CA . ALA A 1 185 ? 2.330 -0.637 -43.536 1.00 95.12 185 ALA A CA 1
ATOM 1439 C C . ALA A 1 185 ? 2.944 -0.246 -42.175 1.00 95.12 185 ALA A C 1
ATOM 1441 O O . ALA A 1 185 ? 3.951 0.472 -42.152 1.00 95.12 185 ALA A O 1
ATOM 1442 N N . PRO A 1 186 ? 2.379 -0.725 -41.050 1.00 95.12 186 PRO A N 1
ATOM 1443 C CA . PRO A 1 186 ? 3.057 -0.645 -39.764 1.00 95.12 186 PRO A CA 1
ATOM 1444 C C . PRO A 1 186 ? 4.327 -1.501 -39.775 1.00 95.12 186 PRO A C 1
ATOM 1446 O O . PRO A 1 186 ? 4.542 -2.348 -40.648 1.00 95.12 186 PRO A O 1
ATOM 1449 N N . MET A 1 187 ? 5.164 -1.298 -38.766 1.00 92.06 187 MET A N 1
ATOM 1450 C CA . MET A 1 187 ? 6.280 -2.184 -38.474 1.00 92.06 187 MET A CA 1
ATOM 1451 C C . MET A 1 187 ? 5.769 -3.610 -38.254 1.00 92.06 187 MET A C 1
ATOM 1453 O O . MET A 1 187 ? 4.838 -3.822 -37.481 1.00 92.06 187 MET A O 1
ATOM 1457 N N . ALA A 1 188 ? 6.384 -4.578 -38.935 1.00 89.56 188 ALA A N 1
ATOM 1458 C CA . ALA A 1 188 ? 5.928 -5.967 -38.905 1.00 89.56 188 ALA A CA 1
ATOM 1459 C C . ALA A 1 188 ? 6.045 -6.610 -37.513 1.00 89.56 188 ALA A C 1
ATOM 1461 O O . ALA A 1 188 ? 5.191 -7.405 -37.131 1.00 89.56 188 ALA A O 1
ATOM 1462 N N . ASP A 1 189 ? 7.095 -6.267 -36.765 1.00 91.44 189 ASP A N 1
ATOM 1463 C CA . ASP A 1 189 ? 7.351 -6.788 -35.425 1.00 91.44 189 ASP A CA 1
ATOM 1464 C C . ASP A 1 189 ? 7.967 -5.692 -34.554 1.00 91.44 189 ASP A C 1
ATOM 1466 O O . ASP A 1 189 ? 9.127 -5.316 -34.734 1.00 91.44 189 ASP A O 1
ATOM 1470 N N . TYR A 1 190 ? 7.170 -5.158 -33.627 1.00 95.31 190 TYR A N 1
ATOM 1471 C CA . TYR A 1 190 ? 7.649 -4.177 -32.664 1.00 95.31 190 TYR A CA 1
ATOM 1472 C C . TYR A 1 190 ? 8.597 -4.850 -31.653 1.00 95.31 190 TYR A C 1
ATOM 1474 O O . TYR A 1 190 ? 8.213 -5.849 -31.035 1.00 95.31 190 TYR A O 1
ATOM 1482 N N . PRO A 1 191 ? 9.818 -4.328 -31.433 1.00 95.75 191 PRO A N 1
ATOM 1483 C CA . PRO A 1 191 ? 10.888 -5.022 -30.716 1.00 95.75 191 PRO A CA 1
ATOM 1484 C C . PRO A 1 191 ? 10.745 -4.959 -29.185 1.00 95.75 191 PRO A C 1
ATOM 1486 O O . PRO A 1 191 ? 11.632 -4.473 -28.488 1.00 95.75 191 PRO A O 1
ATOM 1489 N N . HIS A 1 192 ? 9.637 -5.494 -28.662 1.00 97.25 192 HIS A N 1
ATOM 1490 C CA . HIS A 1 192 ? 9.418 -5.733 -27.229 1.00 97.25 192 HIS A CA 1
ATOM 1491 C C . HIS A 1 192 ? 10.555 -6.547 -26.606 1.00 97.25 192 HIS A C 1
ATOM 1493 O O . HIS A 1 192 ? 11.043 -7.488 -27.236 1.00 97.25 192 HIS A O 1
ATOM 1499 N N . SER A 1 193 ? 10.938 -6.192 -25.384 1.00 97.75 193 SER A N 1
ATOM 1500 C CA . SER A 1 193 ? 11.967 -6.823 -24.557 1.00 97.75 193 SER A CA 1
ATOM 1501 C C . SER A 1 193 ? 11.681 -6.575 -23.067 1.00 97.75 193 SER A C 1
ATOM 1503 O O . SER A 1 193 ? 12.497 -5.974 -22.360 1.00 97.75 193 SER A O 1
ATOM 1505 N N . GLY A 1 194 ? 10.493 -6.983 -22.612 1.00 98.12 194 GLY A N 1
ATOM 1506 C CA . GLY A 1 194 ? 10.032 -6.817 -21.234 1.00 98.12 194 GLY A CA 1
ATOM 1507 C C . GLY A 1 194 ? 10.258 -5.400 -20.698 1.00 98.12 194 GLY A C 1
ATOM 1508 O O . GLY A 1 194 ? 10.002 -4.411 -21.393 1.00 98.12 194 GLY A O 1
ATOM 1509 N N . ILE A 1 195 ? 10.804 -5.307 -19.482 1.00 98.44 195 ILE A N 1
ATOM 1510 C CA . ILE A 1 195 ? 11.107 -4.033 -18.807 1.00 98.44 195 ILE A CA 1
ATOM 1511 C C . ILE A 1 195 ? 12.087 -3.163 -19.613 1.00 98.44 195 ILE A C 1
ATOM 1513 O O . ILE A 1 195 ? 11.970 -1.941 -19.598 1.00 98.44 195 ILE A O 1
ATOM 1517 N N . LEU A 1 196 ? 13.032 -3.744 -20.365 1.00 98.50 196 LEU A N 1
ATOM 1518 C CA . LEU A 1 196 ? 14.050 -2.954 -21.078 1.00 98.50 196 LEU A CA 1
ATOM 1519 C C . LEU A 1 196 ? 13.454 -2.092 -22.200 1.00 98.50 196 LEU A C 1
ATOM 1521 O O . LEU A 1 196 ? 14.042 -1.079 -22.567 1.00 98.50 196 LEU A O 1
ATOM 1525 N N . SER A 1 197 ? 12.304 -2.484 -22.751 1.00 97.00 197 SER A N 1
ATOM 1526 C CA . SER A 1 197 ? 11.559 -1.696 -23.743 1.00 97.00 197 SER A CA 1
ATOM 1527 C C . SER A 1 197 ? 10.347 -0.965 -23.160 1.00 97.00 197 SER A C 1
ATOM 1529 O O . SER A 1 197 ? 9.578 -0.378 -23.918 1.00 97.00 197 SER A O 1
ATOM 1531 N N . ASP A 1 198 ? 10.129 -1.039 -21.846 1.00 97.25 198 ASP A N 1
ATOM 1532 C CA . ASP A 1 198 ? 9.011 -0.362 -21.198 1.00 97.25 198 ASP A CA 1
ATOM 1533 C C . ASP A 1 198 ? 9.200 1.160 -21.244 1.00 97.25 198 ASP A C 1
ATOM 1535 O O . ASP A 1 198 ? 10.274 1.685 -20.933 1.00 97.25 198 ASP A O 1
ATOM 1539 N N . PHE A 1 199 ? 8.146 1.884 -21.625 1.00 96.75 199 PHE A N 1
ATOM 1540 C CA . PHE A 1 199 ? 8.225 3.331 -21.823 1.00 96.75 199 PHE A CA 1
ATOM 1541 C C . PHE A 1 199 ? 8.615 4.067 -20.541 1.00 96.75 199 PHE A C 1
ATOM 1543 O O . PHE A 1 199 ? 9.422 4.995 -20.592 1.00 96.75 199 PHE A O 1
ATOM 1550 N N . ALA A 1 200 ? 8.090 3.647 -19.387 1.00 96.44 200 ALA A N 1
ATOM 1551 C CA . ALA A 1 200 ? 8.402 4.305 -18.127 1.00 96.44 200 ALA A CA 1
ATOM 1552 C C . ALA A 1 200 ? 9.821 3.983 -17.652 1.00 96.44 200 ALA A C 1
ATOM 1554 O O . ALA A 1 200 ? 10.494 4.887 -17.165 1.00 96.44 200 ALA A O 1
ATOM 1555 N N . PHE A 1 201 ? 10.320 2.759 -17.854 1.00 97.06 201 PHE A N 1
ATOM 1556 C CA . PHE A 1 201 ? 11.721 2.423 -17.575 1.00 97.06 201 PHE A CA 1
ATOM 1557 C C . PHE A 1 201 ? 12.693 3.248 -18.435 1.00 97.06 201 PHE A C 1
ATOM 1559 O O . PHE A 1 201 ? 13.628 3.863 -17.913 1.00 97.06 201 PHE A O 1
ATOM 1566 N N . LEU A 1 202 ? 12.445 3.325 -19.748 1.00 96.69 202 LEU A N 1
ATOM 1567 C CA . LEU A 1 202 ? 13.257 4.109 -20.686 1.00 96.69 202 LEU A CA 1
ATOM 1568 C C . LEU A 1 202 ? 13.257 5.607 -20.361 1.00 96.69 202 LEU A C 1
ATOM 1570 O O . LEU A 1 202 ? 14.280 6.269 -20.559 1.00 96.69 202 LEU A O 1
ATOM 1574 N N . SER A 1 203 ? 12.126 6.117 -19.875 1.00 95.25 203 SER A N 1
ATOM 1575 C CA . SER A 1 203 ? 11.945 7.521 -19.516 1.00 95.25 203 SER A CA 1
ATOM 1576 C C . SER A 1 203 ? 12.525 7.856 -18.142 1.00 95.25 203 SER A C 1
ATOM 1578 O O . SER A 1 203 ? 13.098 8.930 -17.962 1.00 95.25 203 SER A O 1
ATOM 1580 N N . ARG A 1 204 ? 12.402 6.947 -17.164 1.00 95.06 204 ARG A N 1
ATOM 1581 C CA . ARG A 1 204 ? 12.946 7.125 -15.809 1.00 95.06 204 ARG A CA 1
ATOM 1582 C C . ARG A 1 204 ? 14.464 7.229 -15.827 1.00 95.06 204 ARG A C 1
ATOM 1584 O O . ARG A 1 204 ? 15.045 7.970 -15.029 1.00 95.06 204 ARG A O 1
ATOM 1591 N N . TYR A 1 205 ? 15.086 6.497 -16.746 1.00 94.38 205 TYR A N 1
ATOM 1592 C CA . TYR A 1 205 ? 16.522 6.479 -16.971 1.00 94.38 205 TYR A CA 1
ATOM 1593 C C . TYR A 1 205 ? 16.829 7.085 -18.346 1.00 94.38 205 TYR A C 1
ATOM 1595 O O . TYR A 1 205 ? 17.008 6.356 -19.322 1.00 94.38 205 TYR A O 1
ATOM 1603 N N . PRO A 1 206 ? 16.869 8.424 -18.456 1.00 90.94 206 PRO A N 1
ATOM 1604 C CA . PRO A 1 206 ? 16.930 9.097 -19.744 1.00 90.94 206 PRO A CA 1
ATOM 1605 C C . PRO A 1 206 ? 18.285 8.912 -20.434 1.00 90.94 206 PRO A C 1
ATOM 1607 O O . PRO A 1 206 ? 19.305 8.588 -19.821 1.00 90.94 206 PRO A O 1
ATOM 1610 N N . THR A 1 207 ? 18.302 9.182 -21.734 1.00 92.12 207 THR A N 1
ATOM 1611 C CA . THR A 1 207 ? 19.521 9.276 -22.543 1.00 92.12 207 THR A CA 1
ATOM 1612 C C . THR A 1 207 ? 19.701 10.707 -23.037 1.00 92.12 207 THR A C 1
ATOM 1614 O O . THR A 1 207 ? 18.724 11.409 -23.278 1.00 92.12 207 THR A O 1
ATOM 1617 N N . THR A 1 208 ? 20.949 11.147 -23.190 1.00 89.00 208 THR A N 1
ATOM 1618 C CA . THR A 1 208 ? 21.289 12.441 -23.802 1.00 89.00 208 THR A CA 1
ATOM 1619 C C . THR A 1 208 ? 22.421 12.267 -24.812 1.00 89.00 208 THR A C 1
ATOM 1621 O O . THR A 1 208 ? 23.095 11.234 -24.830 1.00 89.00 208 THR A O 1
ATOM 1624 N N . ALA A 1 209 ? 22.683 13.297 -25.623 1.00 83.38 209 ALA A N 1
ATOM 1625 C CA . ALA A 1 209 ? 23.763 13.296 -26.614 1.00 83.38 209 ALA A CA 1
ATOM 1626 C C . ALA A 1 209 ? 25.152 12.966 -26.025 1.00 83.38 209 ALA A C 1
ATOM 1628 O O . ALA A 1 209 ? 25.983 12.340 -26.690 1.00 83.38 209 ALA A O 1
ATOM 1629 N N . THR A 1 210 ? 25.404 13.372 -24.774 1.00 81.44 210 THR A N 1
ATOM 1630 C CA . THR A 1 210 ? 26.670 13.162 -24.051 1.00 81.44 210 THR A CA 1
ATOM 1631 C C . THR A 1 210 ? 26.621 11.973 -23.086 1.00 81.44 210 THR A C 1
ATOM 1633 O O . THR A 1 210 ? 27.644 11.328 -22.856 1.00 81.44 210 THR A O 1
ATOM 1636 N N . ASN A 1 211 ? 25.439 11.623 -22.567 1.00 86.62 211 ASN A N 1
ATOM 1637 C CA . ASN A 1 211 ? 25.205 10.477 -21.685 1.00 86.62 211 ASN A CA 1
ATOM 1638 C C . ASN A 1 211 ? 24.424 9.363 -22.404 1.00 86.62 211 ASN A C 1
ATOM 1640 O O . ASN A 1 211 ? 23.352 8.940 -21.969 1.00 86.62 211 ASN A O 1
ATOM 1644 N N . ARG A 1 212 ? 24.963 8.917 -23.541 1.00 92.38 212 ARG A N 1
ATOM 1645 C CA . ARG A 1 212 ? 24.316 8.035 -24.528 1.00 92.38 212 ARG A CA 1
ATOM 1646 C C . ARG A 1 212 ? 23.922 6.688 -23.911 1.00 92.38 212 ARG A C 1
ATOM 1648 O O . ARG A 1 212 ? 24.764 5.807 -23.784 1.00 92.38 212 ARG A O 1
ATOM 1655 N N . ASN A 1 213 ? 22.662 6.531 -23.505 1.00 95.69 213 ASN A N 1
ATOM 1656 C CA . ASN A 1 213 ? 22.071 5.345 -22.863 1.00 95.69 213 ASN A CA 1
ATOM 1657 C C . ASN A 1 213 ? 22.782 4.812 -21.599 1.00 95.69 213 ASN A C 1
ATOM 1659 O O . ASN A 1 213 ? 22.387 3.773 -21.070 1.00 95.69 213 ASN A O 1
ATOM 1663 N N . ARG A 1 214 ? 23.793 5.502 -21.064 1.00 94.88 214 ARG A N 1
ATOM 1664 C CA . ARG A 1 214 ? 24.570 5.023 -19.907 1.00 94.88 214 ARG A CA 1
ATOM 1665 C C . ARG A 1 214 ? 23.745 4.964 -18.623 1.00 94.88 214 ARG A C 1
ATOM 1667 O O . ARG A 1 214 ? 23.956 4.065 -17.819 1.00 94.88 214 ARG A O 1
ATOM 1674 N N . ALA A 1 215 ? 22.753 5.847 -18.455 1.00 95.06 215 ALA A N 1
ATOM 1675 C CA . ALA A 1 215 ? 21.804 5.734 -17.345 1.00 95.06 215 ALA A CA 1
ATOM 1676 C C . ALA A 1 215 ? 20.986 4.432 -17.438 1.00 95.06 215 ALA A C 1
ATOM 1678 O O . ALA A 1 215 ? 20.938 3.674 -16.474 1.00 95.06 215 ALA A O 1
ATOM 1679 N N . ARG A 1 216 ? 20.417 4.128 -18.616 1.00 97.00 216 ARG A N 1
ATOM 1680 C CA . ARG A 1 216 ? 19.682 2.872 -18.872 1.00 97.00 216 ARG A CA 1
ATOM 1681 C C . ARG A 1 216 ? 20.562 1.651 -18.610 1.00 97.00 216 ARG A C 1
ATOM 1683 O O . ARG A 1 216 ? 20.130 0.712 -17.948 1.00 97.00 216 ARG A O 1
ATOM 1690 N N . ALA A 1 217 ? 21.812 1.692 -19.072 1.00 97.69 217 ALA A N 1
ATOM 1691 C CA . ALA A 1 217 ? 22.786 0.625 -18.874 1.00 97.69 217 ALA A CA 1
ATOM 1692 C C . ALA A 1 217 ? 23.133 0.401 -17.399 1.00 97.69 217 ALA A C 1
ATOM 1694 O O . ALA A 1 217 ? 23.040 -0.728 -16.922 1.00 97.69 217 ALA A O 1
ATOM 1695 N N . ARG A 1 218 ? 23.468 1.472 -16.666 1.00 95.88 218 ARG A N 1
ATOM 1696 C CA . ARG A 1 218 ? 23.768 1.421 -15.229 1.00 95.88 218 ARG A CA 1
ATOM 1697 C C . ARG A 1 218 ? 22.645 0.738 -14.456 1.00 95.88 218 ARG A C 1
ATOM 1699 O O . ARG A 1 218 ? 22.905 -0.180 -13.688 1.00 95.88 218 ARG A O 1
ATOM 1706 N N . TRP A 1 219 ? 21.404 1.168 -14.669 1.00 96.81 219 TRP A N 1
ATOM 1707 C CA . TRP A 1 219 ? 20.264 0.624 -13.931 1.00 96.81 219 TRP A CA 1
ATOM 1708 C C . TRP A 1 219 ? 19.874 -0.783 -14.385 1.00 96.81 219 TRP A C 1
ATOM 1710 O O . TRP A 1 219 ? 19.463 -1.586 -13.557 1.00 96.81 219 TRP A O 1
ATOM 1720 N N . THR A 1 220 ? 20.082 -1.127 -15.658 1.00 98.19 220 THR A N 1
ATOM 1721 C CA . THR A 1 220 ? 19.935 -2.509 -16.144 1.00 98.19 220 THR A CA 1
ATOM 1722 C C . THR A 1 220 ? 20.922 -3.448 -15.442 1.00 98.19 220 THR A C 1
ATOM 1724 O O . THR A 1 220 ? 20.527 -4.492 -14.929 1.00 98.19 220 THR A O 1
ATOM 1727 N N . LEU A 1 221 ? 22.198 -3.057 -15.370 1.00 97.81 221 LEU A N 1
ATOM 1728 C CA . LEU A 1 221 ? 23.254 -3.812 -14.689 1.00 97.81 221 LEU A CA 1
ATOM 1729 C C . LEU A 1 221 ? 22.982 -3.946 -13.185 1.00 97.81 221 LEU A C 1
ATOM 1731 O O . LEU A 1 221 ? 23.119 -5.034 -12.627 1.00 97.81 221 LEU A O 1
ATOM 1735 N N . TYR A 1 222 ? 22.542 -2.865 -12.542 1.00 96.12 222 TYR A N 1
ATOM 1736 C CA . TYR A 1 222 ? 22.223 -2.864 -11.119 1.00 96.12 222 TYR A CA 1
ATOM 1737 C C . TYR A 1 222 ? 21.024 -3.767 -10.796 1.00 96.12 222 TYR A C 1
ATOM 1739 O O . TYR A 1 222 ? 21.139 -4.667 -9.968 1.00 96.12 222 TYR A O 1
ATOM 1747 N N . HIS A 1 223 ? 19.890 -3.578 -11.479 1.00 96.94 223 HIS A N 1
ATOM 1748 C CA . HIS A 1 223 ? 18.648 -4.290 -11.155 1.00 96.94 223 HIS A CA 1
ATOM 1749 C C . HIS A 1 223 ? 18.671 -5.763 -11.549 1.00 96.94 223 HIS A C 1
ATOM 1751 O O . HIS A 1 223 ? 18.070 -6.581 -10.856 1.00 96.94 223 HIS A O 1
ATOM 1757 N N . PHE A 1 224 ? 19.338 -6.104 -12.655 1.00 98.19 224 PHE A N 1
ATOM 1758 C CA . PHE A 1 224 ? 19.233 -7.438 -13.250 1.00 98.19 224 PHE A CA 1
ATOM 1759 C C . PHE A 1 224 ? 20.526 -8.248 -13.215 1.00 98.19 224 PHE A C 1
ATOM 1761 O O . PHE A 1 224 ? 20.484 -9.428 -13.537 1.00 98.19 224 PHE A O 1
ATOM 1768 N N . LEU A 1 225 ? 21.656 -7.662 -12.810 1.00 97.44 225 LEU A N 1
ATOM 1769 C CA . LEU A 1 225 ? 22.913 -8.391 -12.585 1.00 97.44 225 LEU A CA 1
ATOM 1770 C C . LEU A 1 225 ? 23.567 -8.074 -11.231 1.00 97.44 225 LEU A C 1
ATOM 1772 O O . LEU A 1 225 ? 24.584 -8.680 -10.900 1.00 97.44 225 LEU A O 1
ATOM 1776 N N . GLY A 1 226 ? 22.996 -7.163 -10.431 1.00 93.25 226 GLY A N 1
ATOM 1777 C CA . GLY A 1 226 ? 23.538 -6.791 -9.121 1.00 93.25 226 GLY A CA 1
ATOM 1778 C C . GLY A 1 226 ? 24.851 -6.008 -9.209 1.00 93.25 226 GLY A C 1
ATOM 1779 O O . GLY A 1 226 ? 25.610 -5.964 -8.243 1.00 93.25 226 GLY A O 1
ATOM 1780 N N . ILE A 1 227 ? 25.153 -5.419 -10.372 1.00 93.50 227 ILE A N 1
ATOM 1781 C CA . ILE A 1 227 ? 26.403 -4.697 -10.621 1.00 93.50 227 ILE A CA 1
ATOM 1782 C C . ILE A 1 227 ? 26.168 -3.203 -10.411 1.00 93.50 227 ILE A C 1
ATOM 1784 O O . ILE A 1 227 ? 25.576 -2.525 -11.254 1.00 93.50 227 ILE A O 1
ATOM 1788 N N . ASP A 1 228 ? 26.678 -2.675 -9.301 1.00 90.44 228 ASP A N 1
ATOM 1789 C CA . ASP A 1 228 ? 26.708 -1.236 -9.053 1.00 90.44 228 ASP A CA 1
ATOM 1790 C C . ASP A 1 228 ? 27.962 -0.604 -9.666 1.00 90.44 228 ASP A C 1
ATOM 1792 O O . ASP A 1 228 ? 29.046 -0.594 -9.080 1.00 90.44 228 ASP A O 1
ATOM 1796 N N . ILE A 1 229 ? 27.805 -0.071 -10.878 1.00 88.19 229 ILE A N 1
ATOM 1797 C CA . ILE A 1 229 ? 28.902 0.555 -11.624 1.00 88.19 229 ILE A CA 1
ATOM 1798 C C . ILE A 1 229 ? 29.529 1.731 -10.863 1.00 88.19 229 ILE A C 1
ATOM 1800 O O . ILE A 1 229 ? 30.741 1.921 -10.960 1.00 88.19 229 ILE A O 1
ATOM 1804 N N . GLU A 1 230 ? 28.764 2.489 -10.076 1.00 83.69 230 GLU A N 1
ATOM 1805 C CA . GLU A 1 230 ? 29.306 3.652 -9.354 1.00 83.69 230 GLU A CA 1
ATOM 1806 C C . GLU A 1 230 ? 30.184 3.256 -8.166 1.00 83.69 230 GLU A C 1
ATOM 1808 O O . GLU A 1 230 ? 31.092 3.999 -7.804 1.00 83.69 230 GLU A O 1
ATOM 1813 N N . ASN A 1 231 ? 29.950 2.067 -7.609 1.00 80.19 231 ASN A N 1
ATOM 1814 C CA . ASN A 1 231 ? 30.725 1.504 -6.507 1.00 80.19 231 ASN A CA 1
ATOM 1815 C C . ASN A 1 231 ? 31.779 0.478 -6.971 1.00 80.19 231 ASN A C 1
ATOM 1817 O O . ASN A 1 231 ? 32.490 -0.096 -6.150 1.00 80.19 231 ASN A O 1
ATOM 1821 N N . SER A 1 232 ? 31.909 0.250 -8.283 1.00 74.62 232 SER A N 1
ATOM 1822 C CA . SER A 1 232 ? 32.823 -0.755 -8.851 1.00 74.62 232 SER A CA 1
ATOM 1823 C C . SER A 1 232 ? 34.298 -0.329 -8.887 1.00 74.62 232 SER A C 1
ATOM 1825 O O . SER A 1 232 ? 35.184 -1.181 -8.963 1.00 74.62 232 SER A O 1
ATOM 1827 N N . SER A 1 233 ? 34.584 0.977 -8.836 1.00 71.31 233 SER A N 1
ATOM 1828 C CA . SER A 1 233 ? 35.944 1.527 -8.824 1.00 71.31 233 SER A CA 1
ATOM 1829 C C . SER A 1 233 ? 35.973 2.945 -8.247 1.00 71.31 233 SER A C 1
ATOM 1831 O O . SER A 1 233 ? 34.978 3.666 -8.301 1.00 71.31 233 SER A O 1
ATOM 1833 N N . GLN A 1 234 ? 37.121 3.375 -7.715 1.00 70.38 234 GLN A N 1
ATOM 1834 C CA . GLN A 1 234 ? 37.295 4.755 -7.258 1.00 70.38 234 GLN A CA 1
ATOM 1835 C C . GLN A 1 234 ? 37.430 5.706 -8.449 1.00 70.38 234 GLN A C 1
ATOM 1837 O O . GLN A 1 234 ? 38.267 5.509 -9.331 1.00 70.38 234 GLN A O 1
ATOM 1842 N N . ARG A 1 235 ? 36.645 6.789 -8.445 1.00 70.94 235 ARG A N 1
ATOM 1843 C CA . ARG A 1 235 ? 36.795 7.855 -9.440 1.00 70.94 235 ARG A CA 1
ATOM 1844 C C . ARG A 1 235 ? 38.157 8.544 -9.269 1.00 70.94 235 ARG A C 1
ATOM 1846 O O . ARG A 1 235 ? 38.510 8.899 -8.141 1.00 70.94 235 ARG A O 1
ATOM 1853 N N . PRO A 1 236 ? 38.910 8.780 -10.356 1.00 70.88 236 PRO A N 1
ATOM 1854 C CA . PRO A 1 236 ? 40.181 9.486 -10.273 1.00 70.88 236 PRO A CA 1
ATOM 1855 C C . PRO A 1 236 ? 39.964 10.921 -9.775 1.00 70.88 236 PRO A C 1
ATOM 1857 O O . PRO A 1 236 ? 39.107 11.641 -10.283 1.00 70.88 236 PRO A O 1
ATOM 1860 N N . THR A 1 237 ? 40.752 11.337 -8.786 1.00 75.94 237 THR A N 1
ATOM 1861 C CA . THR A 1 237 ? 40.767 12.710 -8.246 1.00 75.94 237 THR A CA 1
ATOM 1862 C C . THR A 1 237 ? 41.936 13.543 -8.777 1.00 75.94 237 THR A C 1
ATOM 1864 O O . THR A 1 237 ? 42.009 14.740 -8.507 1.00 75.94 237 THR A O 1
ATOM 1867 N N . ASP A 1 238 ? 42.840 12.924 -9.540 1.00 79.31 238 ASP A N 1
ATOM 1868 C CA . ASP A 1 238 ? 43.974 13.587 -10.184 1.00 79.31 238 ASP A CA 1
ATOM 1869 C C . ASP A 1 238 ? 43.523 14.396 -11.414 1.00 79.31 238 ASP A C 1
ATOM 1871 O O . ASP A 1 238 ? 42.929 13.861 -12.354 1.00 79.31 238 ASP A O 1
ATOM 1875 N N . GLU A 1 239 ? 43.847 15.691 -11.427 1.00 77.12 239 GLU A N 1
ATOM 1876 C CA . GLU A 1 239 ? 43.541 16.632 -12.511 1.00 77.12 239 GLU A CA 1
ATOM 1877 C C . GLU A 1 239 ? 44.140 16.187 -13.857 1.00 77.12 239 GLU A C 1
ATOM 1879 O O . GLU A 1 239 ? 43.522 16.377 -14.910 1.00 77.12 239 GLU A O 1
ATOM 1884 N N . ALA A 1 240 ? 45.309 15.534 -13.848 1.00 74.62 240 ALA A N 1
ATOM 1885 C CA . ALA A 1 240 ? 45.925 15.018 -15.069 1.00 74.62 240 ALA A CA 1
ATOM 1886 C C . ALA A 1 240 ? 45.096 13.881 -15.695 1.00 74.62 240 ALA A C 1
ATOM 1888 O O . ALA A 1 240 ? 44.935 13.837 -16.913 1.00 74.62 240 ALA A O 1
ATOM 1889 N N . ALA A 1 241 ? 44.505 13.007 -14.874 1.00 71.00 241 ALA A N 1
ATOM 1890 C CA . ALA A 1 241 ? 43.612 11.948 -15.342 1.00 71.00 241 ALA A CA 1
ATOM 1891 C C . ALA A 1 241 ? 42.256 12.496 -15.828 1.00 71.00 241 ALA A C 1
ATOM 1893 O O . ALA A 1 241 ? 41.659 11.934 -16.742 1.00 71.00 241 ALA A O 1
ATOM 1894 N N . LEU A 1 242 ? 41.773 13.603 -15.257 1.00 75.94 242 LEU A N 1
ATOM 1895 C CA . LEU A 1 242 ? 40.485 14.214 -15.614 1.00 75.94 242 LEU A CA 1
ATOM 1896 C C . LEU A 1 242 ? 40.554 15.181 -16.809 1.00 75.94 242 LEU A C 1
ATOM 1898 O O . LEU A 1 242 ? 39.518 15.552 -17.359 1.00 75.94 242 LEU A O 1
ATOM 1902 N N . SER A 1 243 ? 41.753 15.601 -17.217 1.00 75.12 243 SER A N 1
ATOM 1903 C CA . SER A 1 243 ? 41.962 16.556 -18.316 1.00 75.12 243 SER A CA 1
ATOM 1904 C C . SER A 1 243 ? 42.181 15.906 -19.689 1.00 75.12 243 SER A C 1
ATOM 1906 O O . SER A 1 243 ? 42.320 16.628 -20.683 1.00 75.12 243 SER A O 1
ATOM 1908 N N . ASP A 1 244 ? 42.158 14.570 -19.781 1.00 72.75 244 ASP A N 1
ATOM 1909 C CA . ASP A 1 244 ? 42.235 13.849 -21.055 1.00 72.75 244 ASP A CA 1
ATOM 1910 C C . ASP A 1 244 ? 40.987 14.101 -21.919 1.00 72.75 244 ASP A C 1
ATOM 1912 O O . ASP A 1 244 ? 39.858 13.760 -21.563 1.00 72.75 244 ASP A O 1
ATOM 1916 N N . ARG A 1 245 ? 41.200 14.707 -23.091 1.00 77.38 245 ARG A N 1
ATOM 1917 C CA . ARG A 1 245 ? 40.148 15.016 -24.073 1.00 77.38 245 ARG A CA 1
ATOM 1918 C C . ARG A 1 245 ? 40.069 13.998 -25.208 1.00 77.38 245 ARG A C 1
ATOM 1920 O O . ARG A 1 245 ? 39.175 14.095 -26.047 1.00 77.38 245 ARG A O 1
ATOM 1927 N N . ASN A 1 246 ? 40.991 13.042 -25.273 1.00 80.25 246 ASN A N 1
ATOM 1928 C CA . ASN A 1 246 ? 41.083 12.076 -26.356 1.00 80.25 246 ASN A CA 1
ATOM 1929 C C . ASN A 1 246 ? 40.219 10.842 -26.070 1.00 80.25 246 ASN A C 1
ATOM 1931 O O . ASN A 1 246 ? 40.743 9.752 -25.868 1.00 80.25 246 ASN A O 1
ATOM 1935 N N . ASN A 1 247 ? 38.893 11.011 -26.057 1.00 82.19 247 ASN A N 1
ATOM 1936 C CA . ASN A 1 247 ? 37.932 9.945 -25.746 1.00 82.19 247 ASN A CA 1
ATOM 1937 C C . ASN A 1 247 ? 38.322 9.162 -24.469 1.00 82.19 247 ASN A C 1
ATOM 1939 O O . ASN A 1 247 ? 38.672 7.976 -24.537 1.00 82.19 247 ASN A O 1
ATOM 1943 N N . PRO A 1 248 ? 38.294 9.829 -23.300 1.00 82.06 248 PRO A N 1
ATOM 1944 C CA . PRO A 1 248 ? 38.785 9.249 -22.054 1.00 82.06 248 PRO A CA 1
ATOM 1945 C C . PRO A 1 248 ? 38.060 7.947 -21.691 1.00 82.06 248 PRO A C 1
ATOM 1947 O O . PRO A 1 248 ? 38.667 7.057 -21.112 1.00 82.06 248 PRO A O 1
ATOM 1950 N N . THR A 1 249 ? 36.797 7.776 -22.095 1.00 83.31 249 THR A N 1
ATOM 1951 C CA . THR A 1 249 ? 36.012 6.564 -21.809 1.00 83.31 249 THR A CA 1
ATOM 1952 C C . THR A 1 249 ? 36.530 5.306 -22.512 1.00 83.31 249 THR A C 1
ATOM 1954 O O . THR A 1 249 ? 36.234 4.204 -22.060 1.00 83.31 249 THR A O 1
ATOM 1957 N N . LEU A 1 250 ? 37.316 5.453 -23.586 1.00 85.75 250 LEU A N 1
ATOM 1958 C CA . LEU A 1 250 ? 38.007 4.344 -24.255 1.00 85.75 250 LEU A CA 1
ATOM 1959 C C . LEU A 1 250 ? 39.497 4.283 -23.917 1.00 85.75 250 LEU A C 1
ATOM 1961 O O . LEU A 1 250 ? 40.042 3.193 -23.736 1.00 85.75 250 LEU A O 1
ATOM 1965 N N . ASN A 1 251 ? 40.156 5.439 -23.856 1.00 86.00 251 ASN A N 1
ATOM 1966 C CA . ASN A 1 251 ? 41.615 5.513 -23.885 1.00 86.00 251 ASN A CA 1
ATOM 1967 C C . ASN A 1 251 ? 42.258 5.725 -22.510 1.00 86.00 251 ASN A C 1
ATOM 1969 O O . ASN A 1 251 ? 43.441 5.421 -22.356 1.00 86.00 251 ASN A O 1
ATOM 1973 N N . ASN A 1 252 ? 41.511 6.219 -21.518 1.00 86.00 252 ASN A N 1
ATOM 1974 C CA . ASN A 1 252 ? 42.030 6.454 -20.177 1.00 86.00 252 ASN A CA 1
ATOM 1975 C C . ASN A 1 252 ? 41.669 5.275 -19.260 1.00 86.00 252 ASN A C 1
ATOM 1977 O O . ASN A 1 252 ? 40.495 5.121 -18.921 1.00 86.00 252 ASN A O 1
ATOM 1981 N N . PRO A 1 253 ? 42.647 4.483 -18.775 1.00 85.94 253 PRO A N 1
ATOM 1982 C CA . PRO A 1 253 ? 42.383 3.324 -17.921 1.00 85.94 253 PRO A CA 1
ATOM 1983 C C . PRO A 1 253 ? 41.528 3.626 -16.683 1.00 85.94 253 PRO A C 1
ATOM 1985 O O . PRO A 1 253 ? 40.761 2.764 -16.254 1.00 85.94 253 PRO A O 1
ATOM 1988 N N . ALA A 1 254 ? 41.619 4.845 -16.137 1.00 83.00 254 ALA A N 1
ATOM 1989 C CA . ALA A 1 254 ? 40.836 5.267 -14.978 1.00 83.00 254 ALA A CA 1
ATOM 1990 C C . ALA A 1 254 ? 39.333 5.421 -15.281 1.00 83.00 254 ALA A C 1
ATOM 1992 O O . ALA A 1 254 ? 38.513 5.339 -14.372 1.00 83.00 254 ALA A O 1
ATOM 1993 N N . CYS A 1 255 ? 38.962 5.628 -16.546 1.00 85.62 255 CYS A N 1
ATOM 1994 C CA . CYS A 1 255 ? 37.572 5.675 -16.996 1.00 85.62 255 CYS A CA 1
ATOM 1995 C C . CYS A 1 255 ? 37.161 4.347 -17.640 1.00 85.62 255 CYS A C 1
ATOM 1997 O O . CYS A 1 255 ? 36.081 3.828 -17.354 1.00 85.62 255 CYS A O 1
ATOM 1999 N N . THR A 1 256 ? 38.033 3.774 -18.477 1.00 88.12 256 THR A N 1
ATOM 2000 C CA . THR A 1 256 ? 37.761 2.551 -19.235 1.00 88.12 256 THR A CA 1
ATOM 2001 C C . THR A 1 256 ? 37.277 1.429 -18.322 1.00 88.12 256 THR A C 1
ATOM 2003 O O . THR A 1 256 ? 36.309 0.780 -18.685 1.00 88.12 256 THR A O 1
ATOM 2006 N N . VAL A 1 257 ? 37.827 1.267 -17.110 1.00 86.12 257 VAL A N 1
ATOM 2007 C CA . VAL A 1 257 ? 37.420 0.222 -16.145 1.00 86.12 257 VAL A CA 1
ATOM 2008 C C . VAL A 1 257 ? 35.900 0.098 -15.944 1.00 86.12 257 VAL A C 1
ATOM 2010 O O . VAL A 1 257 ? 35.381 -1.016 -15.952 1.00 86.12 257 VAL A O 1
ATOM 2013 N N . CYS A 1 258 ? 35.168 1.212 -15.851 1.00 88.69 258 CYS A N 1
ATOM 2014 C CA . CYS A 1 258 ? 33.707 1.193 -15.734 1.00 88.69 258 CYS A CA 1
ATOM 2015 C C . CYS A 1 258 ? 33.026 1.072 -17.108 1.00 88.69 258 CYS A C 1
ATOM 2017 O O . CYS A 1 258 ? 31.997 0.407 -17.260 1.00 88.69 258 CYS A O 1
ATOM 2019 N N . HIS A 1 259 ? 33.600 1.710 -18.130 1.00 91.06 259 HIS A N 1
ATOM 2020 C CA . HIS A 1 259 ? 33.013 1.779 -19.466 1.00 91.06 259 HIS A CA 1
ATOM 2021 C C . HIS A 1 259 ? 33.064 0.454 -20.237 1.00 91.06 259 HIS A C 1
ATOM 2023 O O . HIS A 1 259 ? 32.129 0.202 -20.992 1.00 91.06 259 HIS A O 1
ATOM 2029 N N . ILE A 1 260 ? 34.049 -0.433 -20.017 1.00 91.75 260 ILE A N 1
ATOM 2030 C CA . ILE A 1 260 ? 34.064 -1.762 -20.676 1.00 91.75 260 ILE A CA 1
ATOM 2031 C C . ILE A 1 260 ? 32.830 -2.586 -20.307 1.00 91.75 260 ILE A C 1
ATOM 2033 O O . ILE A 1 260 ? 32.355 -3.369 -21.123 1.00 91.75 260 ILE A O 1
ATOM 2037 N N . VAL A 1 261 ? 32.301 -2.394 -19.098 1.00 92.25 261 VAL A N 1
ATOM 2038 C CA . VAL A 1 261 ? 31.104 -3.096 -18.625 1.00 92.25 261 VAL A CA 1
ATOM 2039 C C . VAL A 1 261 ? 29.834 -2.365 -19.067 1.00 92.25 261 VAL A C 1
ATOM 2041 O O . VAL A 1 261 ? 28.896 -2.985 -19.561 1.00 92.25 261 VAL A O 1
ATOM 2044 N N . MET A 1 262 ? 29.796 -1.039 -18.910 1.00 94.31 262 MET A N 1
ATOM 2045 C CA . MET A 1 262 ? 28.576 -0.249 -19.099 1.00 94.31 262 MET A CA 1
ATOM 2046 C C . MET A 1 262 ? 28.274 0.111 -20.562 1.00 94.31 262 MET A C 1
ATOM 2048 O O . MET A 1 262 ? 27.116 0.047 -20.978 1.00 94.31 262 MET A O 1
ATOM 2052 N N . ASP A 1 263 ? 29.274 0.517 -21.350 1.00 94.94 263 ASP A N 1
ATOM 2053 C CA . ASP A 1 263 ? 29.042 1.058 -22.697 1.00 94.94 263 ASP A CA 1
ATOM 2054 C C . ASP A 1 263 ? 28.489 0.012 -23.690 1.00 94.94 263 ASP A C 1
ATOM 2056 O O . ASP A 1 263 ? 27.611 0.382 -24.474 1.00 94.94 263 ASP A O 1
ATOM 2060 N N . PRO A 1 264 ? 28.879 -1.282 -23.654 1.00 97.12 264 PRO A N 1
ATOM 2061 C CA . PRO A 1 264 ? 28.233 -2.303 -24.482 1.00 97.12 264 PRO A CA 1
ATOM 2062 C C . PRO A 1 264 ? 26.737 -2.468 -24.187 1.00 97.12 264 PRO A C 1
ATOM 2064 O O . PRO A 1 264 ? 25.926 -2.562 -25.114 1.00 97.12 264 PRO A O 1
ATOM 2067 N N . VAL A 1 265 ? 26.343 -2.420 -22.910 1.00 98.19 265 VAL A N 1
ATOM 2068 C CA . VAL A 1 265 ? 24.927 -2.465 -22.510 1.00 98.19 265 VAL A CA 1
ATOM 2069 C C . VAL A 1 265 ? 24.212 -1.196 -22.978 1.00 98.19 265 VAL A C 1
ATOM 2071 O O . VAL A 1 265 ? 23.108 -1.276 -23.512 1.00 98.19 265 VAL A O 1
ATOM 2074 N N . ALA A 1 266 ? 24.853 -0.027 -22.878 1.00 97.44 266 ALA A N 1
ATOM 2075 C CA . ALA A 1 266 ? 24.317 1.226 -23.418 1.00 97.44 266 ALA A CA 1
ATOM 2076 C C . ALA A 1 266 ? 24.104 1.146 -24.941 1.00 97.44 266 ALA A C 1
ATOM 2078 O O . ALA A 1 266 ? 23.086 1.620 -25.455 1.00 97.44 266 ALA A O 1
ATO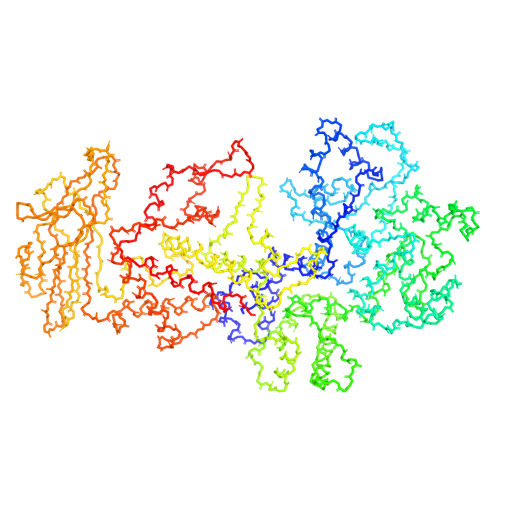M 2079 N N . GLY A 1 267 ? 25.017 0.480 -25.651 1.00 96.81 267 GLY A N 1
ATOM 2080 C CA . GLY A 1 267 ? 24.900 0.191 -27.076 1.00 96.81 267 GLY A CA 1
ATOM 2081 C C . GLY A 1 267 ? 23.718 -0.703 -27.424 1.00 96.81 267 GLY A C 1
ATOM 2082 O O . GLY A 1 267 ? 23.099 -0.516 -28.468 1.00 96.81 267 GLY A O 1
ATOM 2083 N N . ALA A 1 268 ? 23.305 -1.623 -26.553 1.00 98.19 268 ALA A N 1
ATOM 2084 C CA . ALA A 1 268 ? 22.109 -2.425 -26.813 1.00 98.19 268 ALA A CA 1
ATOM 2085 C C . ALA A 1 268 ? 20.827 -1.567 -26.900 1.00 98.19 268 ALA A C 1
ATOM 2087 O O . ALA A 1 268 ? 19.898 -1.914 -27.631 1.00 98.19 268 ALA A O 1
ATOM 2088 N N . PHE A 1 269 ? 20.791 -0.402 -26.244 1.00 98.06 269 PHE A N 1
ATOM 2089 C CA . PHE A 1 269 ? 19.691 0.566 -26.340 1.00 98.06 269 PHE A CA 1
ATOM 2090 C C . PHE A 1 269 ? 19.760 1.467 -27.590 1.00 98.06 269 PHE A C 1
ATOM 2092 O O . PHE A 1 269 ? 18.944 2.377 -27.719 1.00 98.06 269 PHE A O 1
ATOM 2099 N N . GLN A 1 270 ? 20.681 1.230 -28.536 1.00 96.06 270 GLN A N 1
ATOM 2100 C CA . GLN A 1 270 ? 20.926 2.072 -29.725 1.00 96.06 270 GLN A CA 1
ATOM 2101 C C . GLN A 1 270 ? 19.680 2.455 -30.540 1.00 96.06 270 GLN A C 1
ATOM 2103 O O . GLN A 1 270 ? 19.656 3.492 -31.197 1.00 96.06 270 GLN A O 1
ATOM 2108 N N . ASN A 1 271 ? 18.636 1.624 -30.517 1.00 96.19 271 ASN A N 1
ATOM 2109 C CA . ASN A 1 271 ? 17.425 1.866 -31.291 1.00 96.19 271 ASN A CA 1
ATOM 2110 C C . ASN A 1 271 ? 16.385 2.732 -30.563 1.00 96.19 271 ASN A C 1
ATOM 2112 O O . ASN A 1 271 ? 15.378 3.078 -31.172 1.00 96.19 271 ASN A O 1
ATOM 2116 N N . TRP A 1 272 ? 16.591 3.110 -29.303 1.00 95.44 272 TRP A N 1
ATOM 2117 C CA . TRP A 1 272 ? 15.603 3.832 -28.493 1.00 95.44 272 TRP A CA 1
ATOM 2118 C C . TRP A 1 272 ? 16.029 5.275 -28.260 1.00 95.44 272 TRP A C 1
ATOM 2120 O O . TRP A 1 272 ? 17.082 5.521 -27.670 1.00 95.44 272 TRP A O 1
ATOM 2130 N N . SER A 1 273 ? 15.212 6.227 -28.711 1.00 92.94 273 SER A N 1
ATOM 2131 C CA . SER A 1 273 ? 15.535 7.650 -28.584 1.00 92.94 273 SER A CA 1
ATOM 2132 C C . SER A 1 273 ? 15.376 8.176 -27.152 1.00 92.94 273 SER A C 1
ATOM 2134 O O . SER A 1 273 ? 14.958 7.465 -26.229 1.00 92.94 273 SER A O 1
ATOM 2136 N N . ASP A 1 274 ? 15.730 9.443 -26.971 1.00 90.94 274 ASP A N 1
ATOM 2137 C CA . ASP A 1 274 ? 15.476 10.260 -25.781 1.00 90.94 274 ASP A CA 1
ATOM 2138 C C . ASP A 1 274 ? 13.981 10.461 -25.492 1.00 90.94 274 ASP A C 1
ATOM 2140 O O . ASP A 1 274 ? 13.604 10.653 -24.343 1.00 90.94 274 ASP A O 1
ATOM 2144 N N . PHE A 1 275 ? 13.119 10.303 -26.500 1.00 91.56 275 PHE A N 1
ATOM 2145 C CA . PHE A 1 275 ? 11.660 10.274 -26.340 1.00 91.56 275 PHE A CA 1
ATOM 2146 C C . PHE A 1 275 ? 11.085 8.868 -26.114 1.00 91.56 275 PHE A C 1
ATOM 2148 O O . PHE A 1 275 ? 9.869 8.702 -26.124 1.00 91.56 275 PHE A O 1
ATOM 2155 N N . ASN A 1 276 ? 11.936 7.851 -25.940 1.00 93.88 276 ASN A N 1
ATOM 2156 C CA . ASN A 1 276 ? 11.550 6.447 -25.731 1.00 93.88 276 ASN A CA 1
ATOM 2157 C C . ASN A 1 276 ? 10.898 5.776 -26.956 1.00 93.88 276 ASN A C 1
ATOM 2159 O O . ASN A 1 276 ? 10.318 4.700 -26.839 1.00 93.88 276 ASN A O 1
ATOM 2163 N N . TYR A 1 277 ? 11.002 6.372 -28.149 1.00 93.88 277 TYR A N 1
ATOM 2164 C CA . TYR A 1 277 ? 10.489 5.784 -29.389 1.00 93.88 277 TYR A CA 1
ATOM 2165 C C . TYR A 1 277 ? 11.571 4.961 -30.097 1.00 93.88 277 TYR A C 1
ATOM 2167 O O . TYR A 1 277 ? 12.746 5.333 -30.138 1.00 93.88 277 TYR A O 1
ATOM 2175 N N . TYR A 1 278 ? 11.156 3.851 -30.705 1.00 94.94 278 TYR A N 1
ATOM 2176 C CA . TYR A 1 278 ? 12.035 3.023 -31.523 1.00 94.94 278 TYR A CA 1
ATOM 2177 C C . TYR A 1 278 ? 12.347 3.691 -32.873 1.00 94.94 278 TYR A C 1
ATOM 2179 O O . TYR A 1 278 ? 11.450 3.944 -33.672 1.00 94.94 278 TYR A O 1
ATOM 2187 N N . ARG A 1 279 ? 13.628 3.938 -33.162 1.00 93.12 279 ARG A N 1
ATOM 2188 C CA . ARG A 1 279 ? 14.135 4.560 -34.400 1.00 93.12 279 ARG A CA 1
ATOM 2189 C C . ARG A 1 279 ? 13.338 5.788 -34.825 1.00 93.12 279 ARG A C 1
ATOM 2191 O O . ARG A 1 279 ? 12.803 5.871 -35.934 1.00 93.12 279 ARG A O 1
ATOM 2198 N N . GLN A 1 280 ? 13.249 6.748 -33.914 1.00 88.12 280 GLN A N 1
ATOM 2199 C CA . GLN A 1 280 ? 12.422 7.938 -34.080 1.00 88.12 280 GLN A CA 1
ATOM 2200 C C . GLN A 1 280 ? 12.767 8.751 -35.339 1.00 88.12 280 GLN A C 1
ATOM 2202 O O . GLN A 1 280 ? 11.874 9.366 -35.925 1.00 88.12 280 GLN A O 1
ATOM 2207 N N . ASN A 1 281 ? 14.019 8.713 -35.809 1.00 88.50 281 ASN A N 1
ATOM 2208 C CA . ASN A 1 281 ? 14.453 9.410 -37.019 1.00 88.50 281 ASN A CA 1
ATOM 2209 C C . ASN A 1 281 ? 13.960 8.680 -38.280 1.00 88.50 281 ASN A C 1
ATOM 2211 O O . ASN A 1 281 ? 14.729 8.052 -39.006 1.00 88.50 281 ASN A O 1
ATOM 2215 N N . ASN A 1 282 ? 12.652 8.746 -38.543 1.00 84.00 282 ASN A N 1
ATOM 2216 C CA . ASN A 1 282 ? 11.981 8.154 -39.706 1.00 84.00 282 ASN A CA 1
ATOM 2217 C C . ASN A 1 282 ? 12.189 6.636 -39.870 1.00 84.00 282 ASN A C 1
ATOM 2219 O O . ASN A 1 282 ? 12.136 6.126 -40.988 1.00 84.00 282 ASN A O 1
ATOM 2223 N N . GLY A 1 283 ? 12.412 5.903 -38.777 1.00 85.75 283 GLY A N 1
ATOM 2224 C CA . GLY A 1 283 ? 12.682 4.464 -38.813 1.00 85.75 283 GLY A CA 1
ATOM 2225 C C . GLY A 1 283 ? 14.119 4.097 -39.187 1.00 85.75 283 GLY A C 1
ATOM 2226 O O . GLY A 1 283 ? 14.411 2.912 -39.334 1.00 85.75 283 GLY A O 1
ATOM 2227 N N . ILE A 1 284 ? 15.006 5.084 -39.347 1.00 89.69 284 ILE A N 1
ATOM 2228 C CA . ILE A 1 284 ? 16.399 4.875 -39.760 1.00 89.69 284 ILE A CA 1
ATOM 2229 C C . ILE A 1 284 ? 17.274 4.572 -38.542 1.00 89.69 284 ILE A C 1
ATOM 2231 O O . ILE A 1 284 ? 17.968 3.561 -38.531 1.00 89.69 284 ILE A O 1
ATOM 2235 N N . ASP A 1 285 ? 17.221 5.425 -37.518 1.00 93.38 285 ASP A N 1
ATOM 2236 C CA . ASP A 1 285 ? 18.061 5.351 -36.318 1.00 93.38 285 ASP A CA 1
ATOM 2237 C C . ASP A 1 285 ? 17.460 6.181 -35.160 1.00 93.38 285 ASP A C 1
ATOM 2239 O O . ASP A 1 285 ? 16.397 6.794 -35.308 1.00 93.38 285 ASP A O 1
ATOM 2243 N N . SER A 1 286 ? 18.152 6.202 -34.017 1.00 93.75 286 SER A N 1
ATOM 2244 C CA . SER A 1 286 ? 17.857 7.064 -32.856 1.00 93.75 286 SER A CA 1
ATOM 2245 C C . SER A 1 286 ? 19.075 7.901 -32.435 1.00 93.75 286 SER A C 1
ATOM 2247 O O . SER A 1 286 ? 19.225 8.250 -31.268 1.00 93.75 286 SER A O 1
ATOM 2249 N N . LEU A 1 287 ? 19.978 8.190 -33.377 1.00 93.69 287 LEU A N 1
ATOM 2250 C CA . LEU A 1 287 ? 21.186 8.974 -33.127 1.00 93.69 287 LEU A CA 1
ATOM 2251 C C . LEU A 1 287 ? 20.859 10.465 -33.010 1.00 93.69 287 LEU A C 1
ATOM 2253 O O . LEU A 1 287 ? 20.079 11.007 -33.798 1.00 93.69 287 LEU A O 1
ATOM 2257 N N . ASP A 1 288 ? 21.535 11.126 -32.073 1.00 91.75 288 ASP A N 1
ATOM 2258 C CA . ASP A 1 288 ? 21.453 12.573 -31.873 1.00 91.75 288 ASP A CA 1
ATOM 2259 C C . ASP A 1 288 ? 21.848 13.361 -33.140 1.00 91.75 288 ASP A C 1
ATOM 2261 O O . ASP A 1 288 ? 22.786 13.000 -33.861 1.00 91.75 288 ASP A O 1
ATOM 2265 N N . GLN A 1 289 ? 21.133 14.452 -33.427 1.00 89.44 289 GLN A N 1
ATOM 2266 C CA . GLN A 1 289 ? 21.359 15.225 -34.648 1.00 89.44 289 GLN A CA 1
ATOM 2267 C C . GLN A 1 289 ? 22.701 15.966 -34.645 1.00 89.44 289 GLN A C 1
ATOM 2269 O O . GLN A 1 289 ? 23.338 16.048 -35.696 1.00 89.44 289 GLN A O 1
ATOM 2274 N N . PHE A 1 290 ? 23.172 16.434 -33.490 1.00 89.75 290 PHE A N 1
ATOM 2275 C CA . PHE A 1 290 ? 24.469 17.094 -33.363 1.00 89.75 290 PHE A CA 1
ATOM 2276 C C . PHE A 1 290 ? 25.630 16.108 -33.454 1.00 89.75 290 PHE A C 1
ATOM 2278 O O . PHE A 1 290 ? 26.728 16.488 -33.849 1.00 89.75 290 PHE A O 1
ATOM 2285 N N . TYR A 1 291 ? 25.397 14.820 -33.186 1.00 90.44 291 TYR A N 1
ATOM 2286 C CA . TYR A 1 291 ? 26.371 13.794 -33.545 1.00 90.44 291 TYR A CA 1
ATOM 2287 C C . TYR A 1 291 ? 26.508 13.643 -35.057 1.00 90.44 291 TYR A C 1
ATOM 2289 O O . TYR A 1 291 ? 27.623 13.535 -35.547 1.00 90.44 291 TYR A O 1
ATOM 2297 N N . LYS A 1 292 ? 25.412 13.650 -35.821 1.00 90.75 292 LYS A N 1
ATOM 2298 C CA . LYS A 1 292 ? 25.488 13.545 -37.292 1.00 90.75 292 LYS A CA 1
ATOM 2299 C C . LYS A 1 292 ? 26.037 14.820 -37.927 1.00 90.75 292 LYS A C 1
ATOM 2301 O O . LYS A 1 292 ? 26.782 14.754 -38.904 1.00 90.75 292 LYS A O 1
ATOM 2306 N N . HIS A 1 293 ? 25.651 15.966 -37.372 1.00 90.81 293 HIS A N 1
ATOM 2307 C CA . HIS A 1 293 ? 25.942 17.298 -37.887 1.00 90.81 293 HIS A CA 1
ATOM 2308 C C . HIS A 1 293 ? 26.321 18.241 -36.730 1.00 90.81 293 HIS A C 1
ATOM 2310 O O . HIS A 1 293 ? 25.451 18.956 -36.229 1.00 90.81 293 HIS A O 1
ATOM 2316 N N . PRO A 1 294 ? 27.597 18.241 -36.292 1.00 88.44 294 PRO A N 1
ATOM 2317 C CA . PRO A 1 294 ? 28.066 19.117 -35.219 1.00 88.44 294 PRO A CA 1
ATOM 2318 C C . PRO A 1 294 ? 27.812 20.599 -35.519 1.00 88.44 294 PRO A C 1
ATOM 2320 O O . PRO A 1 294 ? 28.023 21.053 -36.645 1.00 88.44 294 PRO A O 1
ATOM 2323 N N . GLU A 1 295 ? 27.381 21.367 -34.513 1.00 87.88 295 GLU A N 1
ATOM 2324 C CA . GLU A 1 295 ? 27.032 22.792 -34.675 1.00 87.88 295 GLU A CA 1
ATOM 2325 C C . GLU A 1 295 ? 28.227 23.662 -35.083 1.00 87.88 295 GLU A C 1
ATOM 2327 O O . GLU A 1 295 ? 28.073 24.649 -35.800 1.00 87.88 295 GLU A O 1
ATOM 2332 N N . ASP A 1 296 ? 29.427 23.282 -34.646 1.00 87.81 296 ASP A N 1
ATOM 2333 C CA . ASP A 1 296 ? 30.681 23.967 -34.956 1.00 87.81 296 ASP A CA 1
ATOM 2334 C C . ASP A 1 296 ? 31.232 23.626 -36.354 1.00 87.81 296 ASP A C 1
ATOM 2336 O O . ASP A 1 296 ? 32.273 24.147 -36.759 1.00 87.81 296 ASP A O 1
ATOM 2340 N N . GLY A 1 297 ? 30.542 22.759 -37.102 1.00 85.94 297 GLY A N 1
ATOM 2341 C CA . GLY A 1 297 ? 30.961 22.289 -38.419 1.00 85.94 297 GLY A CA 1
ATOM 2342 C C . GLY A 1 297 ? 32.150 21.326 -38.389 1.00 85.94 297 GLY A C 1
ATOM 2343 O O . GLY A 1 297 ? 32.728 21.051 -39.443 1.00 85.94 297 GLY A O 1
ATOM 2344 N N . SER A 1 298 ? 32.539 20.822 -37.214 1.00 86.50 298 SER A N 1
ATOM 2345 C CA . SER A 1 298 ? 33.576 19.799 -37.096 1.00 86.50 298 SER A CA 1
ATOM 2346 C C . SER A 1 298 ? 33.151 18.481 -37.756 1.00 86.50 298 SER A C 1
ATOM 2348 O O . SER A 1 298 ? 31.969 18.187 -37.953 1.00 86.50 298 SER A O 1
ATOM 2350 N N . ASN A 1 299 ? 34.139 17.669 -38.138 1.00 84.88 299 ASN A N 1
ATOM 2351 C CA . ASN A 1 299 ? 33.869 16.363 -38.727 1.00 84.88 299 ASN A CA 1
ATOM 2352 C C . ASN A 1 299 ? 33.395 15.387 -37.648 1.00 84.88 299 ASN A C 1
ATOM 2354 O O . ASN A 1 299 ? 34.111 15.126 -36.682 1.00 84.88 299 ASN A O 1
ATOM 2358 N N . SER A 1 300 ? 32.228 14.790 -37.867 1.00 88.38 300 SER A N 1
ATOM 2359 C CA . SER A 1 300 ? 31.753 13.655 -37.082 1.00 88.38 300 SER A CA 1
ATOM 2360 C C . SER A 1 300 ? 32.274 12.327 -37.646 1.00 88.38 300 SER A C 1
ATOM 2362 O O . SER A 1 300 ? 32.404 12.199 -38.867 1.00 88.38 300 SER A O 1
ATOM 2364 N N . PRO A 1 301 ? 32.531 11.307 -36.801 1.00 90.62 301 PRO A N 1
ATOM 2365 C CA . PRO A 1 301 ? 32.811 9.953 -37.270 1.00 90.62 301 PRO A CA 1
ATOM 2366 C C . PRO A 1 301 ? 31.587 9.245 -37.883 1.00 90.62 301 PRO A C 1
ATOM 2368 O O . PRO A 1 301 ? 31.758 8.159 -38.434 1.00 90.62 301 PRO A O 1
ATOM 2371 N N . TYR A 1 302 ? 30.383 9.824 -37.793 1.00 93.25 302 TYR A N 1
ATOM 2372 C CA . TYR A 1 302 ? 29.138 9.265 -38.327 1.00 93.25 302 TYR A CA 1
ATOM 2373 C C . TYR A 1 302 ? 29.228 8.879 -39.813 1.00 93.25 302 TYR A C 1
ATOM 2375 O O . TYR A 1 302 ? 29.728 9.629 -40.655 1.00 93.25 302 TYR A O 1
ATOM 2383 N N . GLN A 1 303 ? 28.661 7.722 -40.148 1.00 94.62 303 GLN A N 1
ATOM 2384 C CA . GLN A 1 303 ? 28.439 7.251 -41.510 1.00 94.62 303 GLN A CA 1
ATOM 2385 C C . GLN A 1 303 ? 26.961 6.918 -41.726 1.00 94.62 303 GLN A C 1
ATOM 2387 O O . GLN A 1 303 ? 26.256 6.466 -40.823 1.00 94.62 303 GLN A O 1
ATOM 2392 N N . GLN A 1 304 ? 26.479 7.110 -42.957 1.00 91.94 304 GLN A N 1
ATOM 2393 C CA . GLN A 1 304 ? 25.096 6.785 -43.298 1.00 91.94 304 GLN A CA 1
ATOM 2394 C C . GLN A 1 304 ? 24.789 5.310 -42.998 1.00 91.94 304 GLN A C 1
ATOM 2396 O O . GLN A 1 304 ? 25.463 4.409 -43.496 1.00 91.94 304 GLN A O 1
ATOM 2401 N N . GLY A 1 305 ? 23.728 5.080 -42.223 1.00 91.31 305 GLY A N 1
ATOM 2402 C CA . GLY A 1 305 ? 23.300 3.745 -41.807 1.00 91.31 305 GLY A CA 1
ATOM 2403 C C . GLY A 1 305 ? 23.866 3.294 -40.461 1.00 91.31 305 GLY A C 1
ATOM 2404 O O . GLY A 1 305 ? 23.577 2.168 -40.053 1.00 91.31 305 GLY A O 1
ATOM 2405 N N . ASP A 1 306 ? 24.633 4.132 -39.764 1.00 95.19 306 ASP A N 1
ATOM 2406 C CA . ASP A 1 306 ? 24.998 3.882 -38.373 1.00 95.19 306 ASP A CA 1
ATOM 2407 C C . ASP A 1 306 ? 23.759 3.911 -37.468 1.00 95.19 306 ASP A C 1
ATOM 2409 O O . ASP A 1 306 ? 22.883 4.762 -37.608 1.00 95.19 306 ASP A O 1
ATOM 2413 N N . LEU A 1 307 ? 23.709 2.974 -36.520 1.00 94.69 307 LEU A N 1
ATOM 2414 C CA . LEU A 1 307 ? 22.729 2.964 -35.424 1.00 94.69 307 LEU A CA 1
ATOM 2415 C C . LEU A 1 307 ? 23.368 3.348 -34.090 1.00 94.69 307 LEU A C 1
ATOM 2417 O O . LEU A 1 307 ? 22.663 3.690 -33.148 1.00 94.69 307 LEU A O 1
ATOM 2421 N N . TRP A 1 308 ? 24.698 3.295 -34.018 1.00 94.50 308 TRP A N 1
ATOM 2422 C CA . TRP A 1 308 ? 25.465 3.519 -32.806 1.00 94.50 308 TRP A CA 1
ATOM 2423 C C . TRP A 1 308 ? 26.685 4.381 -33.077 1.00 94.50 308 TRP A C 1
ATOM 2425 O O . TRP A 1 308 ? 27.183 4.477 -34.199 1.00 94.50 308 TRP A O 1
ATOM 2435 N N . TYR A 1 309 ? 27.152 5.004 -32.009 1.00 92.69 309 TYR A N 1
ATOM 2436 C CA . TYR A 1 309 ? 28.274 5.915 -32.000 1.00 92.69 309 TYR A CA 1
ATOM 2437 C C . TYR A 1 309 ? 29.584 5.148 -32.216 1.00 92.69 309 TYR A C 1
ATOM 2439 O O . TYR A 1 309 ? 29.940 4.275 -31.429 1.00 92.69 309 TYR A O 1
ATOM 2447 N N . ARG A 1 310 ? 30.317 5.464 -33.288 1.00 91.25 310 ARG A N 1
ATOM 2448 C CA . ARG A 1 310 ? 31.577 4.777 -33.653 1.00 91.25 310 ARG A CA 1
ATOM 2449 C C . ARG A 1 310 ? 32.737 5.025 -32.693 1.00 91.25 310 ARG A C 1
ATOM 2451 O O . ARG A 1 310 ? 33.720 4.296 -32.709 1.00 91.25 310 ARG A O 1
ATOM 2458 N N . ASP A 1 311 ? 32.621 6.068 -31.889 1.00 88.56 311 ASP A N 1
ATOM 2459 C CA . ASP A 1 311 ? 33.518 6.455 -30.806 1.00 88.56 311 ASP A CA 1
ATOM 2460 C C . ASP A 1 311 ? 33.150 5.791 -29.463 1.00 88.56 311 ASP A C 1
ATOM 2462 O O . ASP A 1 311 ? 33.704 6.159 -28.432 1.00 88.56 311 ASP A O 1
ATOM 2466 N N . MET A 1 312 ? 32.238 4.813 -29.464 1.00 90.31 312 MET A N 1
ATOM 2467 C CA . MET A 1 312 ? 31.805 4.043 -28.294 1.00 90.31 312 MET A CA 1
ATOM 2468 C C . MET A 1 312 ? 32.047 2.544 -28.503 1.00 90.31 312 MET A C 1
ATOM 2470 O O . MET A 1 312 ? 32.134 2.069 -29.637 1.00 90.31 312 MET A O 1
ATOM 2474 N N . LEU A 1 313 ? 32.113 1.778 -27.407 1.00 92.56 313 LEU A N 1
ATOM 2475 C CA . LEU A 1 313 ? 32.150 0.315 -27.488 1.00 92.56 313 LEU A CA 1
ATOM 2476 C C . LEU A 1 313 ? 30.880 -0.229 -28.153 1.00 92.56 313 LEU A C 1
ATOM 2478 O O . LEU A 1 313 ? 29.790 0.334 -28.016 1.00 92.56 313 LEU A O 1
ATOM 2482 N N . ALA A 1 314 ? 31.043 -1.322 -28.900 1.00 94.25 314 ALA A N 1
ATOM 2483 C CA . ALA A 1 314 ? 29.954 -1.953 -29.631 1.00 94.25 314 ALA A CA 1
ATOM 2484 C C . ALA A 1 314 ? 28.902 -2.552 -28.674 1.00 94.25 314 ALA A C 1
ATOM 2486 O O . ALA A 1 314 ? 29.265 -2.983 -27.578 1.00 94.25 314 ALA A O 1
ATOM 2487 N N . PRO A 1 315 ? 27.622 -2.631 -29.091 1.00 97.31 315 PRO A N 1
ATOM 2488 C CA . PRO A 1 315 ? 26.568 -3.270 -28.310 1.00 97.31 315 PRO A CA 1
ATOM 2489 C C . PRO A 1 315 ? 26.940 -4.689 -27.860 1.00 97.31 315 PRO A C 1
ATOM 2491 O O . PRO A 1 315 ? 27.432 -5.489 -28.660 1.00 97.31 315 PRO A O 1
ATOM 2494 N N . GLY A 1 316 ? 26.670 -5.029 -26.602 1.00 96.94 316 GLY A N 1
ATOM 2495 C CA . GLY A 1 316 ? 27.037 -6.328 -26.040 1.00 96.94 316 GLY A CA 1
ATOM 2496 C C . GLY A 1 316 ? 26.750 -6.464 -24.548 1.00 96.94 316 GLY A C 1
ATOM 2497 O O . GLY A 1 316 ? 26.232 -5.546 -23.915 1.00 96.94 316 GLY A O 1
ATOM 2498 N N . LEU A 1 317 ? 27.116 -7.621 -23.999 1.00 97.00 317 LEU A N 1
ATOM 2499 C CA . LEU A 1 317 ? 27.194 -7.875 -22.561 1.00 97.00 317 LEU A CA 1
ATOM 2500 C C . LEU A 1 317 ? 28.534 -8.558 -22.267 1.00 97.00 317 LEU A C 1
ATOM 2502 O O . LEU A 1 317 ? 28.837 -9.599 -22.856 1.00 97.00 317 LEU A O 1
ATOM 2506 N N . PHE A 1 318 ? 29.331 -7.953 -21.383 1.00 92.56 318 PHE A N 1
ATOM 2507 C CA . PHE A 1 318 ? 30.711 -8.366 -21.107 1.00 92.56 318 PHE A CA 1
ATOM 2508 C C . PHE A 1 318 ? 31.523 -8.532 -22.406 1.00 92.56 318 PHE A C 1
ATOM 2510 O O . PHE A 1 318 ? 31.553 -7.628 -23.238 1.00 92.56 318 PHE A O 1
ATOM 2517 N N . GLU A 1 319 ? 32.165 -9.684 -22.606 1.00 87.19 319 GLU A N 1
ATOM 2518 C CA . GLU A 1 319 ? 32.963 -9.970 -23.803 1.00 87.19 319 GLU A CA 1
ATOM 2519 C C . GLU A 1 319 ? 32.114 -10.360 -25.026 1.00 87.19 319 GLU A C 1
ATOM 2521 O O . GLU A 1 319 ? 32.647 -10.517 -26.127 1.00 87.19 319 GLU A O 1
ATOM 2526 N N . THR A 1 320 ? 30.791 -10.507 -24.873 1.00 93.19 320 THR A N 1
ATOM 2527 C CA . THR A 1 320 ? 29.941 -11.016 -25.950 1.00 93.19 320 THR A CA 1
ATOM 2528 C C . THR A 1 320 ? 29.205 -9.904 -26.685 1.00 93.19 320 THR A C 1
ATOM 2530 O O . THR A 1 320 ? 28.268 -9.288 -26.173 1.00 93.19 320 THR A O 1
ATOM 2533 N N . ALA A 1 321 ? 29.595 -9.691 -27.941 1.00 94.75 321 ALA A N 1
ATOM 2534 C CA . ALA A 1 321 ? 28.964 -8.717 -28.821 1.00 94.75 321 ALA A CA 1
ATOM 2535 C C . ALA A 1 321 ? 27.539 -9.133 -29.241 1.00 94.75 321 ALA A C 1
ATOM 2537 O O . ALA A 1 321 ? 27.241 -10.305 -29.493 1.00 94.75 321 ALA A O 1
ATOM 2538 N N . ILE A 1 322 ? 26.660 -8.144 -29.369 1.00 96.88 322 ILE A N 1
ATOM 2539 C CA . ILE A 1 322 ? 25.322 -8.260 -29.956 1.00 96.88 322 ILE A CA 1
ATOM 2540 C C . ILE A 1 322 ? 25.430 -7.890 -31.434 1.00 96.88 322 ILE A C 1
ATOM 2542 O O . ILE A 1 322 ? 25.944 -6.829 -31.785 1.00 96.88 322 ILE A O 1
ATOM 2546 N N . THR A 1 323 ? 24.962 -8.782 -32.308 1.00 92.75 323 THR A N 1
ATOM 2547 C CA . THR A 1 323 ? 25.082 -8.596 -33.769 1.00 92.75 323 THR A CA 1
ATOM 2548 C C . THR A 1 323 ? 23.760 -8.225 -34.428 1.00 92.75 323 THR A C 1
ATOM 2550 O O . THR A 1 323 ? 23.766 -7.644 -35.517 1.00 92.75 323 THR A O 1
ATOM 2553 N N . SER A 1 324 ? 22.627 -8.498 -33.769 1.00 94.06 324 SER A N 1
ATOM 2554 C CA . SER A 1 324 ? 21.330 -8.024 -34.241 1.00 94.06 324 SER A CA 1
ATOM 2555 C C . SER A 1 324 ? 21.293 -6.505 -34.288 1.00 94.06 324 SER A C 1
ATOM 2557 O O . SER A 1 324 ? 21.730 -5.812 -33.373 1.00 94.06 324 SER A O 1
ATOM 2559 N N . ARG A 1 325 ? 20.740 -5.974 -35.378 1.00 93.25 325 ARG A N 1
ATOM 2560 C CA . ARG A 1 325 ? 20.546 -4.533 -35.555 1.00 93.25 325 ARG A CA 1
ATOM 2561 C C . ARG A 1 325 ? 19.190 -4.069 -35.047 1.00 93.25 325 ARG A C 1
ATOM 2563 O O . ARG A 1 325 ? 19.098 -2.972 -34.502 1.00 93.25 325 ARG A O 1
ATOM 2570 N N . ASP A 1 326 ? 18.154 -4.884 -35.233 1.00 91.62 326 ASP A N 1
ATOM 2571 C CA . ASP A 1 326 ? 16.760 -4.497 -34.987 1.00 91.62 326 ASP A CA 1
ATOM 2572 C C . ASP A 1 326 ? 16.267 -4.899 -33.591 1.00 91.62 326 ASP A C 1
ATOM 2574 O O . ASP A 1 326 ? 15.471 -4.173 -32.996 1.00 91.62 326 ASP A O 1
ATOM 2578 N N . TYR A 1 327 ? 16.794 -6.000 -33.046 1.00 95.25 327 TYR A N 1
ATOM 2579 C CA . TYR A 1 327 ? 16.336 -6.644 -31.807 1.00 95.25 327 TYR A CA 1
ATOM 2580 C C . TYR A 1 327 ? 17.417 -6.672 -30.720 1.00 95.25 327 TYR A C 1
ATOM 2582 O O . TYR A 1 327 ? 17.511 -7.627 -29.952 1.00 95.25 327 TYR A O 1
ATOM 2590 N N . THR A 1 328 ? 18.245 -5.630 -30.656 1.00 97.44 328 THR A N 1
ATOM 2591 C CA . THR A 1 328 ? 19.379 -5.546 -29.723 1.00 97.44 328 THR A CA 1
ATOM 2592 C C . THR A 1 328 ? 18.993 -5.763 -28.264 1.00 97.44 328 THR A C 1
ATOM 2594 O O . THR A 1 328 ? 19.694 -6.482 -27.562 1.00 97.44 328 THR A O 1
ATOM 2597 N N . LEU A 1 329 ? 17.873 -5.189 -27.806 1.00 98.00 329 LEU A N 1
ATOM 2598 C CA . LEU A 1 329 ? 17.417 -5.393 -26.429 1.00 98.00 329 LEU A CA 1
ATOM 2599 C C . LEU A 1 329 ? 16.943 -6.824 -26.164 1.00 98.00 329 LEU A C 1
ATOM 2601 O O . LEU A 1 329 ? 17.240 -7.341 -25.096 1.00 98.00 329 LEU A O 1
ATOM 2605 N N . ARG A 1 330 ? 16.305 -7.494 -27.137 1.00 97.19 330 ARG A N 1
ATOM 2606 C CA . ARG A 1 330 ? 15.916 -8.908 -26.989 1.00 97.19 330 ARG A CA 1
ATOM 2607 C C . ARG A 1 330 ? 17.145 -9.804 -26.828 1.00 97.19 330 ARG A C 1
ATOM 2609 O O . ARG A 1 330 ? 17.141 -10.693 -25.983 1.00 97.19 330 ARG A O 1
ATOM 2616 N N . GLU A 1 331 ? 18.202 -9.558 -27.610 1.00 97.94 331 GLU A N 1
ATOM 2617 C CA . GLU A 1 331 ? 19.473 -10.277 -27.445 1.00 97.94 331 GLU A CA 1
ATOM 2618 C C . GLU A 1 331 ? 20.140 -9.951 -26.106 1.00 97.94 331 GLU A C 1
ATOM 2620 O O . GLU A 1 331 ? 20.620 -10.862 -25.440 1.00 97.94 331 GLU A O 1
ATOM 2625 N N . LEU A 1 332 ? 20.144 -8.682 -25.680 1.00 98.56 332 LEU A N 1
ATOM 2626 C CA . LEU A 1 332 ? 20.663 -8.301 -24.365 1.00 98.56 332 LEU A CA 1
ATOM 2627 C C . LEU A 1 332 ? 19.901 -9.010 -23.237 1.00 98.56 332 LEU A C 1
ATOM 2629 O O . LEU A 1 332 ? 20.535 -9.581 -22.358 1.00 98.56 332 LEU A O 1
ATOM 2633 N N . ALA A 1 333 ? 18.567 -9.006 -23.274 1.00 98.50 333 ALA A N 1
ATOM 2634 C CA . ALA A 1 333 ? 17.728 -9.688 -22.296 1.00 98.50 333 ALA A CA 1
ATOM 2635 C C . ALA A 1 333 ? 18.044 -11.185 -22.236 1.00 98.50 333 ALA A C 1
ATOM 2637 O O . ALA A 1 333 ? 18.266 -11.706 -21.148 1.00 98.50 333 ALA A O 1
ATOM 2638 N N . GLY A 1 334 ? 18.132 -11.851 -23.395 1.00 97.94 334 GLY A N 1
ATOM 2639 C CA . GLY A 1 334 ? 18.520 -13.261 -23.486 1.00 97.94 334 GLY A CA 1
ATOM 2640 C C . GLY A 1 334 ? 19.872 -13.545 -22.831 1.00 97.94 334 GLY A C 1
ATOM 2641 O O . GLY A 1 334 ? 19.992 -14.504 -22.082 1.00 97.94 334 GLY A O 1
ATOM 2642 N N . ARG A 1 335 ? 20.860 -12.666 -23.031 1.00 97.69 335 ARG A N 1
ATOM 2643 C CA . ARG A 1 335 ? 22.179 -12.790 -22.394 1.00 97.69 335 ARG A CA 1
ATOM 2644 C C . ARG A 1 335 ? 22.126 -12.555 -20.890 1.00 97.69 335 ARG A C 1
ATOM 2646 O O . ARG A 1 335 ? 22.698 -13.333 -20.145 1.00 97.69 335 ARG A O 1
ATOM 2653 N N . ILE A 1 336 ? 21.425 -11.513 -20.436 1.00 98.56 336 ILE A N 1
ATOM 2654 C CA . ILE A 1 336 ? 21.306 -11.197 -19.006 1.00 98.56 336 ILE A CA 1
ATOM 2655 C C . ILE A 1 336 ? 20.729 -12.389 -18.243 1.00 98.56 336 ILE A C 1
ATOM 2657 O O . ILE A 1 336 ? 21.274 -12.755 -17.211 1.00 98.56 336 ILE A O 1
ATOM 2661 N N . VAL A 1 337 ? 19.661 -13.014 -18.746 1.00 98.31 337 VAL A N 1
ATOM 2662 C CA . VAL A 1 337 ? 18.998 -14.118 -18.028 1.00 98.31 337 VAL A CA 1
ATOM 2663 C C . VAL A 1 337 ? 19.805 -15.423 -18.024 1.00 98.31 337 VAL A C 1
ATOM 2665 O O . VAL A 1 337 ? 19.501 -16.311 -17.231 1.00 98.31 337 VAL A O 1
ATOM 2668 N N . GLU A 1 338 ? 20.821 -15.542 -18.883 1.00 96.62 338 GLU A N 1
ATOM 2669 C CA . GLU A 1 338 ? 21.782 -16.654 -18.890 1.00 96.62 338 GLU A CA 1
ATOM 2670 C C . GLU A 1 338 ? 22.909 -16.464 -17.860 1.00 96.62 338 GLU A C 1
ATOM 2672 O O . GLU A 1 338 ? 23.559 -17.437 -17.472 1.00 96.62 338 GLU A O 1
ATOM 2677 N N . GLU A 1 339 ? 23.134 -15.237 -17.381 1.00 97.44 339 GLU A N 1
ATOM 2678 C CA . GLU A 1 339 ? 24.179 -14.955 -16.402 1.00 97.44 339 GLU A CA 1
ATOM 2679 C C . GLU A 1 339 ? 23.787 -15.449 -14.999 1.00 97.44 339 GLU A C 1
ATOM 2681 O O . GLU A 1 339 ? 22.689 -15.153 -14.514 1.00 97.44 339 GLU A O 1
ATOM 2686 N N . PRO A 1 340 ? 24.705 -16.094 -14.251 1.00 93.75 340 PRO A N 1
ATOM 2687 C CA . PRO A 1 340 ? 24.460 -16.476 -12.857 1.00 93.75 340 PRO A CA 1
ATOM 2688 C C . PRO A 1 340 ? 24.074 -15.289 -11.962 1.00 93.75 340 PRO A C 1
ATOM 2690 O O . PRO A 1 340 ? 23.340 -15.445 -10.984 1.00 93.75 340 PRO A O 1
ATOM 2693 N N . GLY A 1 341 ? 24.543 -14.085 -12.313 1.00 95.94 341 GLY A N 1
ATOM 2694 C CA . GLY A 1 341 ? 24.197 -12.845 -11.625 1.00 95.94 341 GLY A CA 1
ATOM 2695 C C . GLY A 1 341 ? 22.702 -12.521 -11.649 1.00 95.94 341 GLY A C 1
ATOM 2696 O O . GLY A 1 341 ? 22.230 -11.872 -10.722 1.00 95.94 341 GLY A O 1
ATOM 2697 N N . PHE A 1 342 ? 21.933 -13.008 -12.631 1.00 98.50 342 PHE A N 1
ATOM 2698 C CA . PHE A 1 342 ? 20.511 -12.682 -12.775 1.00 98.50 342 PHE A CA 1
ATOM 2699 C C . PHE A 1 342 ? 19.655 -13.184 -11.612 1.00 98.50 342 PHE A C 1
ATOM 2701 O O . PHE A 1 342 ? 18.908 -12.420 -11.000 1.00 98.50 342 PHE A O 1
ATOM 2708 N N . VAL A 1 343 ? 19.794 -14.462 -11.253 1.00 98.19 343 VAL A N 1
ATOM 2709 C CA . VAL A 1 343 ? 19.030 -15.047 -10.138 1.00 98.19 343 VAL A CA 1
ATOM 2710 C C . VAL A 1 343 ? 19.454 -14.467 -8.790 1.00 98.19 343 VAL A C 1
ATOM 2712 O O . VAL A 1 343 ? 18.624 -14.296 -7.897 1.00 98.19 343 VAL A O 1
ATOM 2715 N N . ARG A 1 344 ? 20.730 -14.094 -8.656 1.00 97.12 344 ARG A N 1
ATOM 2716 C CA . ARG A 1 344 ? 21.243 -13.411 -7.468 1.00 97.12 344 ARG A CA 1
ATOM 2717 C C . ARG A 1 344 ? 20.671 -12.003 -7.359 1.00 97.12 344 ARG A C 1
ATOM 2719 O O . ARG A 1 344 ? 20.124 -11.653 -6.318 1.00 97.12 344 ARG A O 1
ATOM 2726 N N . ALA A 1 345 ? 20.716 -11.232 -8.443 1.00 97.31 345 ALA A N 1
ATOM 2727 C CA . ALA A 1 345 ? 20.139 -9.896 -8.526 1.00 97.31 345 ALA A CA 1
ATOM 2728 C C . ALA A 1 345 ? 18.637 -9.903 -8.227 1.00 97.31 345 ALA A C 1
ATOM 2730 O O . ALA A 1 345 ? 18.155 -9.002 -7.550 1.00 97.31 345 ALA A O 1
ATOM 2731 N N . ALA A 1 346 ? 17.903 -10.945 -8.630 1.00 98.06 346 ALA A N 1
ATOM 2732 C CA . ALA A 1 346 ? 16.501 -11.116 -8.258 1.00 98.06 346 ALA A CA 1
ATOM 2733 C C . ALA A 1 346 ? 16.309 -11.207 -6.732 1.00 98.06 346 ALA A C 1
ATOM 2735 O O . ALA A 1 346 ? 15.478 -10.489 -6.176 1.00 98.06 346 ALA A O 1
ATOM 2736 N N . ALA A 1 347 ? 17.102 -12.021 -6.029 1.00 97.00 347 ALA A N 1
ATOM 2737 C CA . ALA A 1 347 ? 17.048 -12.083 -4.566 1.00 97.00 347 ALA A CA 1
ATOM 2738 C C . ALA A 1 347 ? 17.390 -10.722 -3.926 1.00 97.00 347 ALA A C 1
ATOM 2740 O O . ALA A 1 347 ? 16.709 -10.278 -2.999 1.00 97.00 347 ALA A O 1
ATOM 2741 N N . GLN A 1 348 ? 18.390 -10.011 -4.463 1.00 95.12 348 GLN A N 1
ATOM 2742 C CA . GLN A 1 348 ? 18.743 -8.656 -4.017 1.00 95.12 348 GLN A CA 1
ATOM 2743 C C . GLN A 1 348 ? 17.616 -7.650 -4.280 1.00 95.12 348 GLN A C 1
ATOM 2745 O O . GLN A 1 348 ? 17.350 -6.787 -3.443 1.00 95.12 348 GLN A O 1
ATOM 2750 N N . PHE A 1 349 ? 16.943 -7.746 -5.426 1.00 96.56 349 PHE A N 1
ATOM 2751 C CA . PHE A 1 349 ? 15.840 -6.879 -5.829 1.00 96.56 349 PHE A CA 1
ATOM 2752 C C . PHE A 1 349 ? 14.708 -6.940 -4.802 1.00 96.56 349 PHE A C 1
ATOM 2754 O O . PHE A 1 349 ? 14.268 -5.895 -4.324 1.00 96.56 349 PHE A O 1
ATOM 2761 N N . TRP A 1 350 ? 14.315 -8.154 -4.406 1.00 96.25 350 TRP A N 1
ATOM 2762 C CA . TRP A 1 350 ? 13.211 -8.412 -3.477 1.00 96.25 350 TRP A CA 1
ATOM 2763 C C . TRP A 1 350 ? 13.562 -8.237 -1.998 1.00 96.25 350 TRP A C 1
ATOM 2765 O O . TRP A 1 350 ? 12.654 -8.097 -1.176 1.00 96.25 350 TRP A O 1
ATOM 2775 N N . TRP A 1 351 ? 14.851 -8.199 -1.648 1.00 93.06 351 TRP A N 1
ATOM 2776 C CA . TRP A 1 351 ? 15.317 -8.095 -0.264 1.00 93.06 351 TRP A CA 1
ATOM 2777 C C . TRP A 1 351 ? 14.636 -6.964 0.533 1.00 93.06 351 TRP A C 1
ATOM 2779 O O . TRP A 1 351 ? 14.046 -7.261 1.574 1.00 93.06 351 TRP A O 1
ATOM 2789 N N . PRO A 1 352 ? 14.596 -5.698 0.062 1.00 89.19 352 PRO A N 1
ATOM 2790 C CA . PRO A 1 352 ? 13.997 -4.618 0.847 1.00 89.19 352 PRO A CA 1
ATOM 2791 C C . PRO A 1 352 ? 12.486 -4.760 1.018 1.00 89.19 352 PRO A C 1
ATOM 2793 O O . PRO A 1 352 ? 11.943 -4.375 2.048 1.00 89.19 352 PRO A O 1
ATOM 2796 N N . ALA A 1 353 ? 11.801 -5.344 0.034 1.00 89.31 353 ALA A N 1
ATOM 2797 C CA . ALA A 1 353 ? 10.357 -5.538 0.094 1.00 89.31 353 ALA A CA 1
ATOM 2798 C C . ALA A 1 353 ? 9.950 -6.607 1.121 1.00 89.31 353 ALA A C 1
ATOM 2800 O O . ALA A 1 353 ? 8.881 -6.498 1.720 1.00 89.31 353 ALA A O 1
ATOM 2801 N N . ILE A 1 354 ? 10.793 -7.625 1.325 1.00 89.81 354 ILE A N 1
ATOM 2802 C CA . ILE A 1 354 ? 10.538 -8.711 2.279 1.00 89.81 354 ILE A CA 1
ATOM 2803 C C . ILE A 1 354 ? 11.054 -8.375 3.678 1.00 89.81 354 ILE A C 1
ATOM 2805 O O . ILE A 1 354 ? 10.347 -8.613 4.654 1.00 89.81 354 ILE A O 1
ATOM 2809 N N . PHE A 1 355 ? 12.261 -7.820 3.789 1.00 85.94 355 PHE A N 1
ATOM 2810 C CA . PHE A 1 355 ? 12.921 -7.624 5.082 1.00 85.94 355 PHE A CA 1
ATOM 2811 C C . PHE A 1 355 ? 12.796 -6.197 5.632 1.00 85.94 355 PHE A C 1
ATOM 2813 O O . PHE A 1 355 ? 12.942 -6.000 6.834 1.00 85.94 355 PHE A O 1
ATOM 2820 N N . GLY A 1 356 ? 12.463 -5.213 4.791 1.00 81.81 356 GLY A N 1
ATOM 2821 C CA . GLY A 1 356 ? 12.217 -3.823 5.193 1.00 81.81 356 GLY A CA 1
ATOM 2822 C C . GLY A 1 356 ? 13.432 -2.900 5.162 1.00 81.81 356 GLY A C 1
ATOM 2823 O O . GLY A 1 356 ? 13.265 -1.687 5.273 1.00 81.81 356 GLY A O 1
ATOM 2824 N N . THR A 1 357 ? 14.635 -3.436 4.957 1.00 82.56 357 THR A N 1
ATOM 2825 C CA . THR A 1 357 ? 15.877 -2.663 4.808 1.00 82.56 357 THR A CA 1
ATOM 2826 C C . THR A 1 357 ? 16.657 -3.121 3.585 1.00 82.56 357 THR A C 1
ATOM 2828 O O . THR A 1 357 ? 16.397 -4.183 3.021 1.00 82.56 357 THR A O 1
ATOM 2831 N N . LYS A 1 358 ? 17.610 -2.309 3.127 1.00 86.19 358 LYS A N 1
ATOM 2832 C CA . LYS A 1 358 ? 18.525 -2.721 2.058 1.00 86.19 358 LYS A CA 1
ATOM 2833 C C . LYS A 1 358 ? 19.535 -3.752 2.581 1.00 86.19 358 LYS A C 1
ATOM 2835 O O . LYS A 1 358 ? 19.818 -3.762 3.777 1.00 86.19 358 LYS A O 1
ATOM 2840 N N . PRO A 1 359 ? 20.101 -4.595 1.699 1.00 86.88 359 PRO A N 1
ATOM 2841 C CA . PRO A 1 359 ? 21.269 -5.386 2.056 1.00 86.88 359 PRO A CA 1
ATOM 2842 C C . PRO A 1 359 ? 22.399 -4.497 2.582 1.00 86.88 359 PRO A C 1
ATOM 2844 O O . PRO A 1 359 ? 22.587 -3.382 2.094 1.00 86.88 359 PRO A O 1
ATOM 2847 N N . VAL A 1 360 ? 23.158 -5.014 3.543 1.00 86.94 360 VAL A N 1
ATOM 2848 C CA . VAL A 1 360 ? 24.365 -4.374 4.066 1.00 86.94 360 VAL A CA 1
ATOM 2849 C C . VAL A 1 360 ? 25.364 -4.221 2.923 1.00 86.94 360 VAL A C 1
ATOM 2851 O O . VAL A 1 360 ? 25.576 -5.148 2.138 1.00 86.94 360 VAL A O 1
ATOM 2854 N N . GLU A 1 361 ? 25.968 -3.043 2.810 1.00 83.81 361 GLU A N 1
ATOM 2855 C CA . GLU A 1 361 ? 27.036 -2.799 1.844 1.00 83.81 361 GLU A CA 1
ATOM 2856 C C . GLU A 1 361 ? 28.351 -3.413 2.330 1.00 83.81 361 GLU A C 1
ATOM 2858 O O . GLU A 1 361 ? 28.605 -3.508 3.531 1.00 83.81 361 GLU A O 1
ATOM 2863 N N . LEU A 1 362 ? 29.210 -3.820 1.391 1.00 84.12 362 LEU A N 1
ATOM 2864 C CA . LEU A 1 362 ? 30.546 -4.305 1.724 1.00 84.12 362 LEU A CA 1
ATOM 2865 C C . LEU A 1 362 ? 31.325 -3.177 2.431 1.00 84.12 362 LEU A C 1
ATOM 2867 O O . LEU A 1 362 ? 31.558 -2.135 1.810 1.00 84.12 362 LEU A O 1
ATOM 2871 N N . PRO A 1 363 ? 31.756 -3.351 3.694 1.00 83.50 363 PRO A N 1
ATOM 2872 C CA . PRO A 1 363 ? 32.537 -2.324 4.364 1.00 83.50 363 PRO A CA 1
ATOM 2873 C C . PRO A 1 363 ? 33.900 -2.156 3.675 1.00 83.50 363 PRO A C 1
ATOM 2875 O O . PRO A 1 363 ? 34.585 -3.131 3.373 1.00 83.50 363 PRO A O 1
ATOM 2878 N N . SER A 1 364 ? 34.297 -0.909 3.417 1.00 80.50 364 SER A N 1
ATOM 2879 C CA . SER A 1 364 ? 35.462 -0.581 2.580 1.00 80.50 364 SER A CA 1
ATOM 2880 C C . SER A 1 364 ? 36.734 -0.229 3.360 1.00 80.50 364 SER A C 1
ATOM 2882 O O . SER A 1 364 ? 37.810 -0.165 2.765 1.00 80.50 364 SER A O 1
ATOM 2884 N N . VAL A 1 365 ? 36.642 -0.013 4.678 1.00 83.25 365 VAL A N 1
ATOM 2885 C CA . VAL A 1 365 ? 37.756 0.449 5.523 1.00 83.25 365 VAL A CA 1
ATOM 2886 C C . VAL A 1 365 ? 37.912 -0.455 6.748 1.00 83.25 365 VAL A C 1
ATOM 2888 O O . VAL A 1 365 ? 37.169 -0.342 7.717 1.00 83.25 365 VAL A O 1
ATOM 2891 N N . GLU A 1 366 ? 38.919 -1.333 6.729 1.00 84.88 366 GLU A N 1
ATOM 2892 C CA . GLU A 1 366 ? 39.168 -2.315 7.805 1.00 84.88 366 GLU A CA 1
ATOM 2893 C C . GLU A 1 366 ? 39.449 -1.687 9.180 1.00 84.88 366 GLU A C 1
ATOM 2895 O O . GLU A 1 366 ? 39.246 -2.325 10.210 1.00 84.88 366 GLU A O 1
ATOM 2900 N N . SER A 1 367 ? 39.932 -0.441 9.212 1.00 85.56 367 SER A N 1
ATOM 2901 C CA . SER A 1 367 ? 40.246 0.268 10.457 1.00 85.56 367 SER A CA 1
ATOM 2902 C C . SER A 1 367 ? 39.033 0.892 11.151 1.00 85.56 367 SER A C 1
ATOM 2904 O O . SER A 1 367 ? 39.187 1.404 12.261 1.00 85.56 367 SER A O 1
ATOM 2906 N N . ASP A 1 368 ? 37.861 0.902 10.512 1.00 85.06 368 ASP A N 1
ATOM 2907 C CA . ASP A 1 368 ? 36.670 1.534 11.073 1.00 85.06 368 ASP A CA 1
ATOM 2908 C C . ASP A 1 368 ? 36.113 0.736 12.258 1.00 85.06 368 ASP A C 1
ATOM 2910 O O . ASP A 1 368 ? 36.074 -0.498 12.273 1.00 85.06 368 ASP A O 1
ATOM 2914 N N . GLN A 1 369 ? 35.640 1.459 13.274 1.00 81.44 369 GLN A N 1
ATOM 2915 C CA . GLN A 1 369 ? 34.950 0.847 14.404 1.00 81.44 369 GLN A CA 1
ATOM 2916 C C . GLN A 1 369 ? 33.662 0.162 13.912 1.00 81.44 369 GLN A C 1
ATOM 2918 O O . GLN A 1 369 ? 32.844 0.791 13.243 1.00 81.44 369 GLN A O 1
ATOM 2923 N N . GLY A 1 370 ? 33.477 -1.118 14.253 1.00 81.56 370 GLY A N 1
ATOM 2924 C CA . GLY A 1 370 ? 32.340 -1.923 13.789 1.00 81.56 370 GLY A CA 1
ATOM 2925 C C . GLY A 1 370 ? 32.563 -2.638 12.448 1.00 81.56 370 GLY A C 1
ATOM 2926 O O . GLY A 1 370 ? 31.633 -3.246 11.921 1.00 81.56 370 GLY A O 1
ATOM 2927 N N . PHE A 1 371 ? 33.767 -2.564 11.855 1.00 87.12 371 PHE A N 1
ATOM 2928 C CA . PHE A 1 371 ? 34.067 -3.237 10.582 1.00 87.12 371 PHE A CA 1
ATOM 2929 C C . PHE A 1 371 ? 33.827 -4.750 10.650 1.00 87.12 371 PHE A C 1
ATOM 2931 O O . PHE A 1 371 ? 33.223 -5.317 9.741 1.00 87.12 371 PHE A O 1
ATOM 2938 N N . ALA A 1 372 ? 34.300 -5.409 11.713 1.00 86.12 372 ALA A N 1
ATOM 2939 C CA . ALA A 1 372 ? 34.220 -6.862 11.840 1.00 86.12 372 ALA A CA 1
ATOM 2940 C C . ALA A 1 372 ? 32.762 -7.340 11.902 1.00 86.12 372 ALA A C 1
ATOM 2942 O O . ALA A 1 372 ? 32.394 -8.301 11.227 1.00 86.12 372 ALA A O 1
ATOM 2943 N N . GLU A 1 373 ? 31.936 -6.632 12.666 1.00 82.75 373 GLU A N 1
ATOM 2944 C CA . GLU A 1 373 ? 30.517 -6.898 12.853 1.00 82.75 373 GLU A CA 1
ATOM 2945 C C . GLU A 1 373 ? 29.728 -6.668 11.553 1.00 82.75 373 GLU A C 1
ATOM 2947 O O . GLU A 1 373 ? 29.013 -7.564 11.096 1.00 82.75 373 GLU A O 1
ATOM 2952 N N . LYS A 1 374 ? 29.950 -5.533 10.875 1.00 82.50 374 LYS A N 1
ATOM 2953 C CA . LYS A 1 374 ? 29.340 -5.239 9.566 1.00 82.50 374 LYS A CA 1
ATOM 2954 C C . LYS A 1 374 ? 29.758 -6.226 8.485 1.00 82.50 374 LYS A C 1
ATOM 2956 O O . LYS A 1 374 ? 28.928 -6.658 7.689 1.00 82.50 374 LYS A O 1
ATOM 2961 N N . ASN A 1 375 ? 31.030 -6.615 8.456 1.00 88.06 375 ASN A N 1
ATOM 2962 C CA . ASN A 1 375 ? 31.525 -7.594 7.495 1.00 88.06 375 ASN A CA 1
ATOM 2963 C C . ASN A 1 375 ? 30.922 -8.984 7.754 1.00 88.06 375 ASN A C 1
ATOM 2965 O O . ASN A 1 375 ? 30.548 -9.678 6.811 1.00 88.06 375 ASN A O 1
ATOM 2969 N N . ALA A 1 376 ? 30.765 -9.385 9.019 1.00 87.69 376 ALA A N 1
ATOM 2970 C CA . ALA A 1 376 ? 30.077 -10.627 9.367 1.00 87.69 376 ALA A CA 1
ATOM 2971 C C . ALA A 1 376 ? 28.608 -10.605 8.915 1.00 87.69 376 ALA A C 1
ATOM 2973 O O . ALA A 1 376 ? 28.137 -11.579 8.323 1.00 87.69 376 ALA A O 1
ATOM 2974 N N . ALA A 1 377 ? 27.907 -9.484 9.120 1.00 86.38 377 ALA A N 1
ATOM 2975 C CA . ALA A 1 377 ? 26.536 -9.319 8.652 1.00 86.38 377 ALA A CA 1
ATOM 2976 C C . ALA A 1 377 ? 26.430 -9.358 7.125 1.00 86.38 377 ALA A C 1
ATOM 2978 O O . ALA A 1 377 ? 25.591 -10.084 6.586 1.00 86.38 377 ALA A O 1
ATOM 2979 N N . TYR A 1 378 ? 27.333 -8.668 6.426 1.00 89.38 378 TYR A N 1
ATOM 2980 C CA . TYR A 1 378 ? 27.450 -8.725 4.973 1.00 89.38 378 TYR A CA 1
ATOM 2981 C C . TYR A 1 378 ? 27.605 -10.170 4.477 1.00 89.38 378 TYR A C 1
ATOM 2983 O O . TYR A 1 378 ? 26.807 -10.628 3.661 1.00 89.38 378 TYR A O 1
ATOM 2991 N N . LEU A 1 379 ? 28.581 -10.919 5.002 1.00 90.62 379 LEU A N 1
ATOM 2992 C CA . LEU A 1 379 ? 28.853 -12.302 4.589 1.00 90.62 379 LEU A CA 1
ATOM 2993 C C . LEU A 1 379 ? 27.670 -13.245 4.861 1.00 90.62 379 LEU A C 1
ATOM 2995 O O . LEU A 1 379 ? 27.357 -14.105 4.030 1.00 90.62 379 LEU A O 1
ATOM 2999 N N . ALA A 1 380 ? 26.982 -13.071 5.992 1.00 89.44 380 ALA A N 1
ATOM 3000 C CA . ALA A 1 380 ? 25.781 -13.836 6.311 1.00 89.44 380 ALA A CA 1
ATOM 3001 C C . ALA A 1 380 ? 24.651 -13.552 5.308 1.00 89.44 380 ALA A C 1
ATOM 3003 O O . ALA A 1 380 ? 24.022 -14.486 4.808 1.00 89.44 380 ALA A O 1
ATOM 3004 N N . GLN A 1 381 ? 24.431 -12.282 4.952 1.00 90.88 381 GLN A N 1
ATOM 3005 C CA . GLN A 1 381 ? 23.447 -11.921 3.932 1.00 90.88 381 GLN A CA 1
ATOM 3006 C C . GLN A 1 381 ? 23.821 -12.463 2.553 1.00 90.88 381 GLN A C 1
ATOM 3008 O O . GLN A 1 381 ? 22.943 -12.967 1.858 1.00 90.88 381 GLN A O 1
ATOM 3013 N N . GLN A 1 382 ? 25.104 -12.429 2.166 1.00 91.50 382 GLN A N 1
ATOM 3014 C CA . GLN A 1 382 ? 25.552 -13.013 0.896 1.00 91.50 382 GLN A CA 1
ATOM 3015 C C . GLN A 1 382 ? 25.248 -14.514 0.828 1.00 91.50 382 GLN A C 1
ATOM 3017 O O . GLN A 1 382 ? 24.771 -14.990 -0.199 1.00 91.50 382 GLN A O 1
ATOM 3022 N N . THR A 1 383 ? 25.448 -15.239 1.932 1.00 93.62 383 THR A N 1
ATOM 3023 C CA . THR A 1 383 ? 25.127 -16.673 2.012 1.00 93.62 383 THR A CA 1
ATOM 3024 C C . THR A 1 383 ? 23.634 -16.915 1.784 1.00 93.62 383 THR A C 1
ATOM 3026 O O . THR A 1 383 ? 23.262 -17.726 0.939 1.00 93.62 383 THR A O 1
ATOM 3029 N N . SER A 1 384 ? 22.762 -16.166 2.468 1.00 93.75 384 SER A N 1
ATOM 3030 C CA . SER A 1 384 ? 21.311 -16.296 2.278 1.00 93.75 384 SER A CA 1
ATOM 3031 C C . SER A 1 384 ? 20.849 -15.842 0.890 1.00 93.75 384 SER A C 1
ATOM 3033 O O . SER A 1 384 ? 19.954 -16.453 0.314 1.00 93.75 384 SER A O 1
ATOM 3035 N N . MET A 1 385 ? 21.468 -14.812 0.306 1.00 94.25 385 MET A N 1
ATOM 3036 C CA . MET A 1 385 ? 21.205 -14.416 -1.083 1.00 94.25 385 MET A CA 1
ATOM 3037 C C . MET A 1 385 ? 21.491 -15.557 -2.055 1.00 94.25 385 MET A C 1
ATOM 3039 O O . MET A 1 385 ? 20.687 -15.796 -2.954 1.00 94.25 385 MET A O 1
ATOM 3043 N N . ASP A 1 386 ? 22.603 -16.268 -1.871 1.00 95.94 386 ASP A N 1
ATOM 3044 C CA . ASP A 1 386 ? 22.965 -17.399 -2.721 1.00 95.94 386 ASP A CA 1
ATOM 3045 C C . ASP A 1 386 ? 21.986 -18.571 -2.528 1.00 95.94 386 ASP A C 1
ATOM 3047 O O . ASP A 1 386 ? 21.592 -19.213 -3.502 1.00 95.94 386 ASP A O 1
ATOM 3051 N N . GLU A 1 387 ? 21.508 -18.820 -1.305 1.00 96.88 387 GLU A N 1
ATOM 3052 C CA . GLU A 1 387 ? 20.440 -19.794 -1.034 1.00 96.88 387 GLU A CA 1
ATOM 3053 C C . GLU A 1 387 ? 19.142 -19.441 -1.777 1.00 96.88 387 GLU A C 1
ATOM 3055 O O . GLU A 1 387 ? 18.595 -20.282 -2.493 1.00 96.88 387 GLU A O 1
ATOM 3060 N N . PHE A 1 388 ? 18.673 -18.194 -1.684 1.00 97.69 388 PHE A N 1
ATOM 3061 C CA . PHE A 1 388 ? 17.466 -17.737 -2.383 1.00 97.69 388 PHE A CA 1
ATOM 3062 C C . PHE A 1 388 ? 17.629 -17.784 -3.907 1.00 97.69 388 PHE A C 1
ATOM 3064 O O . PHE A 1 388 ? 16.727 -18.234 -4.618 1.00 97.69 388 PHE A O 1
ATOM 3071 N N . ALA A 1 389 ? 18.797 -17.386 -4.413 1.00 97.81 389 ALA A N 1
ATOM 3072 C CA . ALA A 1 389 ? 19.137 -17.465 -5.828 1.00 97.81 389 ALA A CA 1
ATOM 3073 C C . ALA A 1 389 ? 19.123 -18.916 -6.331 1.00 97.81 389 ALA A C 1
ATOM 3075 O O . ALA A 1 389 ? 18.595 -19.187 -7.409 1.00 97.81 389 ALA A O 1
ATOM 3076 N N . ASN A 1 390 ? 19.632 -19.862 -5.536 1.00 98.12 390 ASN A N 1
ATOM 3077 C CA . ASN A 1 390 ? 19.596 -21.288 -5.855 1.00 98.12 390 ASN A CA 1
ATOM 3078 C C . ASN A 1 390 ? 18.164 -21.835 -5.908 1.00 98.12 390 ASN A C 1
ATOM 3080 O O . ASN A 1 390 ? 17.867 -22.656 -6.775 1.00 98.12 390 ASN A O 1
ATOM 3084 N N . ILE A 1 391 ? 17.268 -21.385 -5.022 1.00 97.94 391 ILE A N 1
ATOM 3085 C CA . ILE A 1 391 ? 15.840 -21.738 -5.083 1.00 97.94 391 ILE A CA 1
ATOM 3086 C C . ILE A 1 391 ? 15.225 -21.228 -6.386 1.00 97.94 391 ILE A C 1
ATOM 3088 O O . ILE A 1 391 ? 14.583 -21.997 -7.105 1.00 97.94 391 ILE A O 1
ATOM 3092 N N . LEU A 1 392 ? 15.476 -19.963 -6.736 1.00 98.19 392 LEU A N 1
ATOM 3093 C CA . LEU A 1 392 ? 14.985 -19.393 -7.985 1.00 98.19 392 LEU A CA 1
ATOM 3094 C C . LEU A 1 392 ? 15.543 -20.144 -9.203 1.00 98.19 392 LEU A C 1
ATOM 3096 O O . LEU A 1 392 ? 14.779 -20.497 -10.095 1.00 98.19 392 LEU A O 1
ATOM 3100 N N . ALA A 1 393 ? 16.839 -20.454 -9.237 1.00 97.38 393 ALA A N 1
ATOM 3101 C CA . ALA A 1 393 ? 17.506 -21.090 -10.375 1.00 97.38 393 ALA A CA 1
ATOM 3102 C C . ALA A 1 393 ? 16.942 -22.472 -10.757 1.00 97.38 393 ALA A C 1
ATOM 3104 O O . ALA A 1 393 ? 17.077 -22.889 -11.904 1.00 97.38 393 ALA A O 1
ATOM 3105 N N . GLN A 1 394 ? 16.283 -23.186 -9.836 1.00 96.75 394 GLN A N 1
ATOM 3106 C CA . GLN A 1 394 ? 15.735 -24.522 -10.112 1.00 96.75 394 GLN A CA 1
ATOM 3107 C C . GLN A 1 394 ? 14.613 -24.514 -11.156 1.00 96.75 394 GLN A C 1
ATOM 3109 O O . GLN A 1 394 ? 14.493 -25.459 -11.936 1.00 96.75 394 GLN A O 1
ATOM 3114 N N . ARG A 1 395 ? 13.748 -23.492 -11.130 1.00 96.25 395 ARG A N 1
ATOM 3115 C CA . ARG A 1 395 ? 12.547 -23.408 -11.988 1.00 96.25 395 ARG A CA 1
ATOM 3116 C C . ARG A 1 395 ? 12.235 -22.002 -12.495 1.00 96.25 395 ARG A C 1
ATOM 3118 O O . ARG A 1 395 ? 11.248 -21.822 -13.196 1.00 96.25 395 ARG A O 1
ATOM 3125 N N . LEU A 1 396 ? 13.024 -21.009 -12.093 1.00 97.94 396 LEU A N 1
ATOM 3126 C CA . LEU A 1 396 ? 12.740 -19.583 -12.239 1.00 97.94 396 LEU A CA 1
ATOM 3127 C C . LEU A 1 396 ? 11.372 -19.185 -11.657 1.00 97.94 396 LEU A C 1
ATOM 3129 O O . LEU A 1 396 ? 10.745 -18.247 -12.132 1.00 97.94 396 LEU A O 1
ATOM 3133 N N . ASN A 1 397 ? 10.910 -19.875 -10.609 1.00 98.06 397 ASN A N 1
ATOM 3134 C CA . ASN A 1 397 ? 9.658 -19.552 -9.927 1.00 98.06 397 ASN A CA 1
ATOM 3135 C C . ASN A 1 397 ? 9.921 -18.584 -8.764 1.00 98.06 397 ASN A C 1
ATOM 3137 O O . ASN A 1 397 ? 10.469 -18.966 -7.730 1.00 98.06 397 ASN A O 1
ATOM 3141 N N . ALA A 1 398 ? 9.510 -17.326 -8.916 1.00 97.81 398 ALA A N 1
ATOM 3142 C CA . ALA A 1 398 ? 9.747 -16.309 -7.893 1.00 97.81 398 ALA A CA 1
ATOM 3143 C C . ALA A 1 398 ? 8.957 -16.549 -6.600 1.00 97.81 398 ALA A C 1
ATOM 3145 O O . ALA A 1 398 ? 9.451 -16.211 -5.530 1.00 97.81 398 ALA A O 1
ATOM 3146 N N . LYS A 1 399 ? 7.764 -17.160 -6.658 1.00 97.94 399 LYS A N 1
ATOM 3147 C CA . LYS A 1 399 ? 6.995 -17.469 -5.441 1.00 97.94 399 LYS A CA 1
ATOM 3148 C C . LYS A 1 399 ? 7.758 -18.418 -4.521 1.00 97.94 399 LYS A C 1
ATOM 3150 O O . LYS A 1 399 ? 7.768 -18.194 -3.317 1.00 97.94 399 LYS A O 1
ATOM 3155 N N . ASP A 1 400 ? 8.429 -19.432 -5.078 1.00 97.56 400 ASP A N 1
ATOM 3156 C CA . ASP A 1 400 ? 9.268 -20.349 -4.292 1.00 97.56 400 ASP A CA 1
ATOM 3157 C C . ASP A 1 400 ? 10.379 -19.577 -3.558 1.00 97.56 400 ASP A C 1
ATOM 3159 O O . ASP A 1 400 ? 10.550 -19.736 -2.351 1.00 97.56 400 ASP A O 1
ATOM 3163 N N . MET A 1 401 ? 11.068 -18.667 -4.257 1.00 97.94 401 MET A N 1
ATOM 3164 C CA . MET A 1 401 ? 12.086 -17.800 -3.653 1.00 97.94 401 MET A CA 1
ATOM 3165 C C . MET A 1 401 ? 11.500 -16.907 -2.547 1.00 97.94 401 MET A C 1
ATOM 3167 O O . MET A 1 401 ? 12.038 -16.873 -1.445 1.00 97.94 401 MET A O 1
ATOM 3171 N N . LEU A 1 402 ? 10.384 -16.215 -2.806 1.00 97.50 402 LEU A N 1
ATOM 3172 C CA . LEU A 1 402 ? 9.742 -15.325 -1.831 1.00 97.50 402 LEU A CA 1
ATOM 3173 C C . LEU A 1 402 ? 9.262 -16.079 -0.578 1.00 97.50 402 LEU A C 1
ATOM 3175 O O . LEU A 1 402 ? 9.335 -15.537 0.526 1.00 97.50 402 LEU A O 1
ATOM 3179 N N . VAL A 1 403 ? 8.791 -17.325 -0.726 1.00 96.56 403 VAL A N 1
ATOM 3180 C CA . VAL A 1 403 ? 8.432 -18.181 0.414 1.00 96.56 403 VAL A CA 1
ATOM 3181 C C . VAL A 1 403 ? 9.670 -18.486 1.249 1.00 96.56 403 VAL A C 1
ATOM 3183 O O . VAL A 1 403 ? 9.626 -18.285 2.460 1.00 96.56 403 VAL A O 1
ATOM 3186 N N . GLU A 1 404 ? 10.780 -18.913 0.641 1.00 95.69 404 GLU A N 1
ATOM 3187 C CA . GLU A 1 404 ? 12.002 -19.217 1.400 1.00 95.69 404 GLU A CA 1
ATOM 3188 C C . GLU A 1 404 ? 12.623 -17.969 2.043 1.00 95.69 404 GLU A C 1
ATOM 3190 O O . GLU A 1 404 ? 13.116 -18.048 3.167 1.00 95.69 404 GLU A O 1
ATOM 3195 N N . MET A 1 405 ? 12.513 -16.795 1.412 1.00 94.50 405 MET A N 1
ATOM 3196 C CA . MET A 1 405 ? 12.905 -15.527 2.040 1.00 94.50 405 MET A CA 1
ATOM 3197 C C . MET A 1 405 ? 12.113 -15.265 3.329 1.00 94.50 405 MET A C 1
ATOM 3199 O O . MET A 1 405 ? 12.699 -14.884 4.340 1.00 94.50 405 MET A O 1
ATOM 3203 N N . ILE A 1 406 ? 10.804 -15.526 3.337 1.00 91.44 406 ILE A N 1
ATOM 3204 C CA . ILE A 1 406 ? 9.945 -15.362 4.524 1.00 91.44 406 ILE A CA 1
ATOM 3205 C C . ILE A 1 406 ? 10.165 -16.453 5.571 1.00 91.44 406 ILE A C 1
ATOM 3207 O O . ILE A 1 406 ? 10.045 -16.195 6.767 1.00 91.44 406 ILE A O 1
ATOM 3211 N N . MET A 1 407 ? 10.465 -17.675 5.139 1.00 89.88 407 MET A N 1
ATOM 3212 C CA . MET A 1 407 ? 10.829 -18.766 6.044 1.00 89.88 407 MET A CA 1
ATOM 3213 C C . MET A 1 407 ? 12.195 -18.535 6.696 1.00 89.88 407 MET A C 1
ATOM 3215 O O . MET A 1 407 ? 12.510 -19.182 7.694 1.00 89.88 407 MET A O 1
ATOM 3219 N N . SER A 1 408 ? 13.014 -17.640 6.135 1.00 88.94 408 SER A N 1
ATOM 3220 C CA . SER A 1 408 ? 14.357 -17.397 6.634 1.00 88.94 408 SER A CA 1
ATOM 3221 C C . SER A 1 408 ? 14.354 -16.694 7.999 1.00 88.94 408 SER A C 1
ATOM 3223 O O . SER A 1 408 ? 13.479 -15.868 8.288 1.00 88.94 408 SER A O 1
ATOM 3225 N N . PRO A 1 409 ? 15.390 -16.930 8.822 1.00 83.19 409 PRO A N 1
ATOM 3226 C CA . PRO A 1 409 ? 15.559 -16.237 10.096 1.00 83.19 409 PRO A CA 1
ATOM 3227 C C . PRO A 1 409 ? 15.596 -14.704 9.980 1.00 83.19 409 PRO A C 1
ATOM 3229 O O . PRO A 1 409 ? 15.245 -14.014 10.936 1.00 83.19 409 PRO A O 1
ATOM 3232 N N . TRP A 1 410 ? 15.972 -14.163 8.812 1.00 84.06 410 TRP A N 1
ATOM 3233 C CA . TRP A 1 410 ? 15.970 -12.723 8.526 1.00 84.06 410 TRP A CA 1
ATOM 3234 C C . TRP A 1 410 ? 14.576 -12.095 8.602 1.00 84.06 410 TRP A C 1
ATOM 3236 O O . TRP A 1 410 ? 14.453 -10.921 8.938 1.00 84.06 410 TRP A O 1
ATOM 3246 N N . PHE A 1 411 ? 13.520 -12.866 8.334 1.00 82.50 411 PHE A N 1
ATOM 3247 C CA . PHE A 1 411 ? 12.141 -12.385 8.409 1.00 82.50 411 PHE A CA 1
ATOM 3248 C C . PHE A 1 411 ? 11.524 -12.544 9.806 1.00 82.50 411 PHE A C 1
ATOM 3250 O O . PHE A 1 411 ? 10.618 -11.799 10.180 1.00 82.50 411 PHE A O 1
ATOM 3257 N N . SER A 1 412 ? 11.988 -13.514 10.597 1.00 68.00 412 SER A N 1
ATOM 3258 C CA . SER A 1 412 ? 11.342 -13.922 11.851 1.00 68.00 412 SER A CA 1
ATOM 3259 C C . SER A 1 412 ? 12.037 -13.414 13.119 1.00 68.00 412 SER A C 1
ATOM 3261 O O . SER A 1 412 ? 11.782 -13.970 14.181 1.00 68.00 412 SER A O 1
ATOM 3263 N N . ALA A 1 413 ? 12.894 -12.392 13.012 1.00 55.44 413 ALA A N 1
ATOM 3264 C CA . ALA A 1 413 ? 13.904 -11.897 13.968 1.00 55.44 413 ALA A CA 1
ATOM 3265 C C . ALA A 1 413 ? 13.649 -12.035 15.498 1.00 55.44 413 ALA A C 1
ATOM 3267 O O . ALA A 1 413 ? 14.603 -12.195 16.253 1.00 55.44 413 ALA A O 1
ATOM 3268 N N . HIS A 1 414 ? 12.408 -12.095 15.986 1.00 51.16 414 HIS A N 1
ATOM 3269 C CA . HIS A 1 414 ? 12.074 -12.463 17.372 1.00 51.16 414 HIS A CA 1
ATOM 3270 C C . HIS A 1 414 ? 12.256 -13.955 17.746 1.00 51.16 414 HIS A C 1
ATOM 3272 O O . HIS A 1 414 ? 12.281 -14.281 18.933 1.00 51.16 414 HIS A O 1
ATOM 3278 N N . SER A 1 415 ? 12.344 -14.881 16.783 1.00 50.09 415 SER A N 1
ATOM 3279 C CA . SER A 1 415 ? 12.307 -16.334 17.036 1.00 50.09 415 SER A CA 1
ATOM 3280 C C . SER A 1 415 ? 13.657 -17.047 16.939 1.00 50.09 415 SER A C 1
ATOM 3282 O O . SER A 1 415 ? 13.731 -18.238 17.246 1.00 50.09 415 SER A O 1
ATOM 3284 N N . SER A 1 416 ? 14.723 -16.371 16.495 1.00 55.03 416 SER A N 1
ATOM 3285 C CA . SER A 1 416 ? 16.053 -16.988 16.448 1.00 55.03 416 SER A CA 1
ATOM 3286 C C . SER A 1 416 ? 16.602 -17.101 17.865 1.00 55.03 416 SER A C 1
ATOM 3288 O O . SER A 1 416 ? 16.791 -16.092 18.529 1.00 55.03 416 SER A O 1
ATOM 3290 N N . THR A 1 417 ? 16.897 -18.310 18.343 1.00 56.69 417 THR A N 1
ATOM 3291 C CA . THR A 1 417 ? 17.580 -18.516 19.635 1.00 56.69 417 THR A CA 1
ATOM 3292 C C . THR A 1 417 ? 19.104 -18.405 19.521 1.00 56.69 417 THR A C 1
ATOM 3294 O O . THR A 1 417 ? 19.808 -18.616 20.508 1.00 56.69 417 THR A O 1
ATOM 3297 N N . ASN A 1 418 ? 19.635 -18.128 18.323 1.00 66.75 418 ASN A N 1
ATOM 3298 C CA . ASN A 1 418 ? 21.069 -18.007 18.083 1.00 66.75 418 ASN A CA 1
ATOM 3299 C C . ASN A 1 418 ? 21.531 -16.558 18.294 1.00 66.75 418 ASN A C 1
ATOM 3301 O O . ASN A 1 418 ? 21.292 -15.692 17.453 1.00 66.75 418 ASN A O 1
ATOM 3305 N N . TYR A 1 419 ? 22.231 -16.327 19.404 1.00 62.66 419 TYR A N 1
ATOM 3306 C CA . TYR A 1 419 ? 22.756 -15.020 19.800 1.00 62.66 419 TYR A CA 1
ATOM 3307 C C . TYR A 1 419 ? 23.735 -14.410 18.777 1.00 62.66 419 TYR A C 1
ATOM 3309 O O . TYR A 1 419 ? 23.706 -13.204 18.552 1.00 62.66 419 TYR A O 1
ATOM 3317 N N . GLU A 1 420 ? 24.566 -15.221 18.110 1.00 64.75 420 GLU A N 1
ATOM 3318 C CA . GLU A 1 420 ? 25.501 -14.725 17.084 1.00 64.75 420 GLU A CA 1
ATOM 3319 C C . GLU A 1 420 ? 24.751 -14.201 15.855 1.00 64.75 420 GLU A C 1
ATOM 3321 O O . GLU A 1 420 ? 25.089 -13.154 15.306 1.00 64.75 420 GLU A O 1
ATOM 3326 N N . PHE A 1 421 ? 23.680 -14.894 15.460 1.00 68.56 421 PHE A N 1
ATOM 3327 C CA . PHE A 1 421 ? 22.837 -14.454 14.353 1.00 68.56 421 PHE A CA 1
ATOM 3328 C C . PHE A 1 421 ? 22.020 -13.205 14.714 1.00 68.56 421 PHE A C 1
ATOM 3330 O O . PHE A 1 421 ? 21.883 -12.313 13.885 1.00 68.56 421 PHE A O 1
ATOM 3337 N N . GLN A 1 422 ? 21.533 -13.091 15.955 1.00 65.69 422 GLN A N 1
ATOM 3338 C CA . GLN A 1 422 ? 20.850 -11.879 16.431 1.00 65.69 422 GLN A CA 1
ATOM 3339 C C . GLN A 1 422 ? 21.758 -10.640 16.375 1.00 65.69 422 GLN A C 1
ATOM 3341 O O . GLN A 1 422 ? 21.308 -9.572 15.968 1.00 65.69 422 GLN A O 1
ATOM 3346 N N . ALA A 1 423 ? 23.036 -10.777 16.745 1.00 63.53 423 ALA A N 1
ATOM 3347 C CA . ALA A 1 423 ? 24.004 -9.683 16.648 1.00 63.53 423 ALA A CA 1
ATOM 3348 C C . ALA A 1 423 ? 24.213 -9.239 15.189 1.00 63.53 423 ALA A C 1
ATOM 3350 O O . ALA A 1 423 ? 24.211 -8.050 14.891 1.00 63.53 423 ALA A O 1
ATOM 3351 N N . VAL A 1 424 ? 24.304 -10.202 14.269 1.00 69.75 424 VAL A N 1
ATOM 3352 C CA . VAL A 1 424 ? 24.377 -9.953 12.822 1.00 69.75 424 VAL A CA 1
ATOM 3353 C C . VAL A 1 424 ? 23.116 -9.259 12.279 1.00 69.75 424 VAL A C 1
ATOM 3355 O O . VAL A 1 424 ? 23.221 -8.387 11.419 1.00 69.75 424 VAL A O 1
ATOM 3358 N N . GLN A 1 425 ? 21.926 -9.608 12.773 1.00 65.38 425 GLN A N 1
ATOM 3359 C CA . GLN A 1 425 ? 20.674 -8.949 12.381 1.00 65.38 425 GLN A CA 1
ATOM 3360 C C . GLN A 1 425 ? 20.611 -7.494 12.838 1.00 65.38 425 GLN A C 1
ATOM 3362 O O . GLN A 1 425 ? 20.226 -6.627 12.054 1.00 65.38 425 GLN A O 1
ATOM 3367 N N . LEU A 1 426 ? 21.027 -7.226 14.077 1.00 69.00 426 LEU A N 1
ATOM 3368 C CA . LEU A 1 426 ? 21.067 -5.873 14.622 1.00 69.00 426 LEU A CA 1
ATOM 3369 C C . LEU A 1 426 ? 21.958 -4.954 13.773 1.00 69.00 426 LEU A C 1
ATOM 3371 O O . LEU A 1 426 ? 21.545 -3.850 13.440 1.00 69.00 426 LEU A O 1
ATOM 3375 N N . GLU A 1 427 ? 23.137 -5.432 13.371 1.00 72.44 427 GLU A N 1
ATOM 3376 C CA . GLU A 1 427 ? 24.077 -4.691 12.511 1.00 72.44 427 GLU A CA 1
ATOM 3377 C C . GLU A 1 427 ? 23.568 -4.476 11.080 1.00 72.44 427 GLU A C 1
ATOM 3379 O O . GLU A 1 427 ? 24.026 -3.576 10.381 1.00 72.44 427 GLU A O 1
ATOM 3384 N N . ALA A 1 428 ? 22.605 -5.284 10.633 1.00 59.28 428 ALA A N 1
ATOM 3385 C CA . ALA A 1 428 ? 21.937 -5.116 9.347 1.00 59.28 428 ALA A CA 1
ATOM 3386 C C . ALA A 1 428 ? 20.772 -4.107 9.384 1.00 59.28 428 ALA A C 1
ATOM 3388 O O . ALA A 1 428 ? 19.991 -4.045 8.428 1.00 59.28 428 ALA A O 1
ATOM 3389 N N . ASP A 1 429 ? 20.600 -3.388 10.500 1.00 62.78 429 ASP A N 1
ATOM 3390 C CA . ASP A 1 429 ? 19.406 -2.599 10.828 1.00 62.78 429 ASP A CA 1
ATOM 3391 C C . ASP A 1 429 ? 18.102 -3.411 10.701 1.00 62.78 429 ASP A C 1
ATOM 3393 O O . ASP A 1 429 ? 17.001 -2.865 10.592 1.00 62.78 429 ASP A O 1
ATOM 3397 N N . LEU A 1 430 ? 18.209 -4.744 10.730 1.00 59.09 430 LEU A N 1
ATOM 3398 C CA . LEU A 1 430 ? 17.082 -5.659 10.749 1.00 59.09 430 LEU A CA 1
ATOM 3399 C C . LEU A 1 430 ? 16.677 -5.834 12.205 1.00 59.09 430 LEU A C 1
ATOM 3401 O O . LEU A 1 430 ? 17.042 -6.792 12.888 1.00 59.09 430 LEU A O 1
ATOM 3405 N N . GLY A 1 431 ? 15.927 -4.842 12.680 1.00 55.97 431 GLY A N 1
ATOM 3406 C CA . GLY A 1 431 ? 15.201 -4.933 13.932 1.00 55.97 431 GLY A CA 1
ATOM 3407 C C . GLY A 1 431 ? 14.200 -6.088 13.917 1.00 55.97 431 GLY A C 1
ATOM 3408 O O . GLY A 1 431 ? 13.873 -6.677 12.885 1.00 55.97 431 GLY A O 1
ATOM 3409 N N . ALA A 1 432 ? 13.685 -6.404 15.099 1.00 53.66 432 ALA A N 1
ATOM 3410 C CA . ALA A 1 432 ? 12.789 -7.534 15.271 1.00 53.66 432 ALA A CA 1
ATOM 3411 C C . ALA A 1 432 ? 11.379 -7.318 14.666 1.00 53.66 432 ALA A C 1
ATOM 3413 O O . ALA A 1 432 ? 10.609 -8.276 14.574 1.00 53.66 432 ALA A O 1
ATOM 3414 N N . GLU A 1 433 ? 11.068 -6.083 14.243 1.00 67.06 433 GLU A N 1
ATOM 3415 C CA . GLU A 1 433 ? 9.803 -5.652 13.632 1.00 67.06 433 GLU A CA 1
ATOM 3416 C C . GLU A 1 433 ? 10.070 -4.580 12.549 1.00 67.06 433 GLU A C 1
ATOM 3418 O O . GLU A 1 433 ? 10.957 -3.735 12.699 1.00 67.06 433 GLU A O 1
ATOM 3423 N N . GLN A 1 434 ? 9.309 -4.603 11.454 1.00 76.94 434 GLN A N 1
ATOM 3424 C CA . GLN A 1 434 ? 9.395 -3.671 10.325 1.00 76.94 434 GLN A CA 1
ATOM 3425 C C . GLN A 1 434 ? 8.265 -2.643 10.384 1.00 76.94 434 GLN A C 1
ATOM 3427 O O . GLN A 1 434 ? 7.097 -3.007 10.501 1.00 76.94 434 GLN A O 1
ATOM 3432 N N . LEU A 1 435 ? 8.602 -1.363 10.204 1.00 84.00 435 LEU A N 1
ATOM 3433 C CA . LEU A 1 435 ? 7.620 -0.290 10.055 1.00 84.00 435 LEU A CA 1
ATOM 3434 C C . LEU A 1 435 ? 6.758 -0.508 8.803 1.00 84.00 435 LEU A C 1
ATOM 3436 O O . LEU A 1 435 ? 7.273 -0.672 7.693 1.00 84.00 435 LEU A O 1
ATOM 3440 N N . LEU A 1 436 ? 5.438 -0.501 8.977 1.00 86.38 436 LEU A N 1
ATOM 3441 C CA . LEU A 1 436 ? 4.495 -0.696 7.882 1.00 86.38 436 LEU A CA 1
ATOM 3442 C C . LEU A 1 436 ? 4.505 0.500 6.925 1.00 86.38 436 LEU A C 1
ATOM 3444 O O . LEU A 1 436 ? 4.459 1.660 7.330 1.00 86.38 436 LEU A O 1
ATOM 3448 N N . THR A 1 437 ? 4.489 0.208 5.627 1.00 84.44 437 THR A N 1
ATOM 3449 C CA . THR A 1 437 ? 4.301 1.220 4.580 1.00 84.44 437 THR A CA 1
ATOM 3450 C C . THR A 1 437 ? 2.906 1.857 4.662 1.00 84.44 437 THR A C 1
ATOM 3452 O O . THR A 1 437 ? 1.975 1.205 5.147 1.00 84.44 437 THR A O 1
ATOM 3455 N N . PRO A 1 438 ? 2.699 3.072 4.108 1.00 88.06 438 PRO A N 1
ATOM 3456 C CA . PRO A 1 438 ? 1.387 3.734 4.091 1.00 88.06 438 PRO A CA 1
ATOM 3457 C C . PRO A 1 438 ? 0.248 2.840 3.570 1.00 88.06 438 PRO A C 1
ATOM 3459 O O . PRO A 1 438 ? -0.816 2.758 4.176 1.00 88.06 438 PRO A O 1
ATOM 3462 N N . GLY A 1 439 ? 0.492 2.096 2.485 1.00 84.19 439 GLY A N 1
ATOM 3463 C CA . GLY A 1 439 ? -0.497 1.166 1.934 1.00 84.19 439 GLY A CA 1
ATOM 3464 C C . GLY A 1 439 ? -0.763 -0.049 2.831 1.00 84.19 439 GLY A C 1
ATOM 3465 O O . GLY A 1 439 ? -1.897 -0.510 2.923 1.00 84.19 439 GLY A O 1
ATOM 3466 N N . GLN A 1 440 ? 0.255 -0.560 3.534 1.00 85.31 440 GLN A N 1
ATOM 3467 C CA . GLN A 1 440 ? 0.076 -1.673 4.472 1.00 85.31 440 GLN A CA 1
ATOM 3468 C C . GLN A 1 440 ? -0.696 -1.255 5.718 1.00 85.31 440 GLN A C 1
ATOM 3470 O O . GLN A 1 440 ? -1.541 -2.020 6.175 1.00 85.31 440 GLN A O 1
ATOM 3475 N N . ILE A 1 441 ? -0.443 -0.060 6.263 1.00 89.31 441 ILE A N 1
ATOM 3476 C CA . ILE A 1 441 ? -1.221 0.433 7.402 1.00 89.31 441 ILE A CA 1
ATOM 3477 C C . ILE A 1 441 ? -2.669 0.729 7.000 1.00 89.31 441 ILE A C 1
ATOM 3479 O O . ILE A 1 441 ? -3.571 0.370 7.752 1.00 89.31 441 ILE A O 1
ATOM 3483 N N . ALA A 1 442 ? -2.908 1.267 5.798 1.00 89.31 442 ALA A N 1
ATOM 3484 C CA . ALA A 1 442 ? -4.255 1.451 5.260 1.00 89.31 442 ALA A CA 1
ATOM 3485 C C . ALA A 1 442 ? -5.011 0.116 5.173 1.00 89.31 442 ALA A C 1
ATOM 3487 O O . ALA A 1 442 ? -6.094 -0.025 5.742 1.00 89.31 442 ALA A O 1
ATOM 3488 N N . ALA A 1 443 ? -4.399 -0.895 4.546 1.00 85.56 443 ALA A N 1
ATOM 3489 C CA . ALA A 1 443 ? -4.981 -2.230 4.428 1.00 85.56 443 ALA A CA 1
ATOM 3490 C C . ALA A 1 443 ? -5.183 -2.902 5.799 1.00 85.56 443 ALA A C 1
ATOM 3492 O O . ALA A 1 443 ? -6.236 -3.493 6.045 1.00 85.56 443 ALA A O 1
ATOM 3493 N N . LYS A 1 444 ? -4.210 -2.778 6.717 1.00 88.31 444 LYS A N 1
ATOM 3494 C CA . LYS A 1 444 ? -4.300 -3.304 8.089 1.00 88.31 444 LYS A CA 1
ATOM 3495 C C . LYS A 1 444 ? -5.472 -2.667 8.834 1.00 88.31 444 LYS A C 1
ATOM 3497 O O . LYS A 1 444 ? -6.284 -3.407 9.387 1.00 88.31 444 LYS A O 1
ATOM 3502 N N . THR A 1 445 ? -5.606 -1.340 8.809 1.00 91.12 445 THR A N 1
ATOM 3503 C CA . THR A 1 445 ? -6.731 -0.625 9.432 1.00 91.12 445 THR A CA 1
ATOM 3504 C C . THR A 1 445 ? -8.055 -1.075 8.826 1.00 91.12 445 THR A C 1
ATOM 3506 O O . THR A 1 445 ? -8.912 -1.578 9.552 1.00 91.12 445 THR A O 1
ATOM 3509 N N . GLN A 1 446 ? -8.196 -1.015 7.503 1.00 89.06 446 GLN A N 1
ATOM 3510 C CA . GLN A 1 446 ? -9.419 -1.409 6.806 1.00 89.06 446 GLN A CA 1
ATOM 3511 C C . GLN A 1 446 ? -9.843 -2.842 7.154 1.00 89.06 446 GLN A C 1
ATOM 3513 O O . GLN A 1 446 ? -10.983 -3.082 7.554 1.00 89.06 446 GLN A O 1
ATOM 3518 N N . ASN A 1 447 ? -8.935 -3.813 7.047 1.00 85.88 447 ASN A N 1
ATOM 3519 C CA . ASN A 1 447 ? -9.272 -5.219 7.251 1.00 85.88 447 ASN A CA 1
ATOM 3520 C C . ASN A 1 447 ? -9.534 -5.556 8.723 1.00 85.88 447 ASN A C 1
ATOM 3522 O O . ASN A 1 447 ? -10.428 -6.351 9.023 1.00 85.88 447 ASN A O 1
ATOM 3526 N N . LEU A 1 448 ? -8.792 -4.954 9.656 1.00 88.12 448 LEU A N 1
ATOM 3527 C CA . LEU A 1 448 ? -8.953 -5.243 11.081 1.00 88.12 448 LEU A CA 1
ATOM 3528 C C . LEU A 1 448 ? -10.162 -4.550 11.702 1.00 88.12 448 LEU A C 1
ATOM 3530 O O . LEU A 1 448 ? -10.813 -5.150 12.561 1.00 88.12 448 LEU A O 1
ATOM 3534 N N . THR A 1 449 ? -10.454 -3.318 11.287 1.00 91.19 449 THR A N 1
ATOM 3535 C CA . THR A 1 449 ? -11.411 -2.445 11.979 1.00 91.19 449 THR A CA 1
ATOM 3536 C C . THR A 1 449 ? -12.657 -2.146 11.149 1.00 91.19 449 THR A C 1
ATOM 3538 O O . THR A 1 449 ? -13.720 -1.939 11.728 1.00 91.19 449 THR A O 1
ATOM 3541 N N . GLY A 1 450 ? -12.558 -2.202 9.816 1.00 89.69 450 GLY A N 1
ATOM 3542 C CA . GLY A 1 450 ? -13.631 -1.822 8.891 1.00 89.69 450 GLY A CA 1
ATOM 3543 C C . GLY A 1 450 ? -13.699 -0.331 8.583 1.00 89.69 450 GLY A C 1
ATOM 3544 O O . GLY A 1 450 ? -14.665 0.099 7.968 1.00 89.69 450 GLY A O 1
ATOM 3545 N N . VAL A 1 451 ? -12.709 0.458 9.006 1.00 92.50 451 VAL A N 1
ATOM 3546 C CA . VAL A 1 451 ? -12.685 1.908 8.776 1.00 92.50 451 VAL A CA 1
ATOM 3547 C C . VAL A 1 451 ? -11.715 2.283 7.662 1.00 92.50 451 VAL A C 1
ATOM 3549 O O . VAL A 1 451 ? -10.562 1.848 7.650 1.00 92.50 451 VAL A O 1
ATOM 3552 N N . TYR A 1 452 ? -12.185 3.144 6.763 1.00 91.94 452 TYR A N 1
ATOM 3553 C CA . TYR A 1 452 ? -11.453 3.680 5.623 1.00 91.94 452 TYR A CA 1
ATOM 3554 C C . TYR A 1 452 ? -11.016 5.115 5.924 1.00 91.94 452 TYR A C 1
ATOM 3556 O O . TYR A 1 452 ? -11.655 6.080 5.504 1.00 91.94 452 TYR A O 1
ATOM 3564 N N . TRP A 1 453 ? -9.932 5.268 6.694 1.00 93.44 453 TRP A N 1
ATOM 3565 C CA . TRP A 1 453 ? -9.508 6.581 7.189 1.00 93.44 453 TRP A CA 1
ATOM 3566 C C . TRP A 1 453 ? -9.266 7.583 6.056 1.00 93.44 453 TRP A C 1
ATOM 3568 O O . TRP A 1 453 ? -8.388 7.393 5.211 1.00 93.44 453 TRP A O 1
ATOM 3578 N N . ARG A 1 454 ? -10.067 8.653 6.061 1.00 92.19 454 ARG A N 1
ATOM 3579 C CA . ARG A 1 454 ? -10.104 9.751 5.089 1.00 92.19 454 ARG A CA 1
ATOM 3580 C C . ARG A 1 454 ? -9.978 9.246 3.654 1.00 92.19 454 ARG A C 1
ATOM 3582 O O . ARG A 1 454 ? -9.221 9.800 2.857 1.00 92.19 454 ARG A O 1
ATOM 3589 N N . THR A 1 455 ? -10.678 8.156 3.370 1.00 90.56 455 THR A N 1
ATOM 3590 C CA . THR A 1 455 ? -10.682 7.505 2.068 1.00 90.56 455 THR A CA 1
ATOM 3591 C C . THR A 1 455 ? -12.102 7.508 1.545 1.00 90.56 455 THR A C 1
ATOM 3593 O O . THR A 1 455 ? -12.993 7.006 2.222 1.00 90.56 455 THR A O 1
ATOM 3596 N N . ASN A 1 456 ? -12.304 8.094 0.367 1.00 86.75 456 ASN A N 1
ATOM 3597 C CA . ASN A 1 456 ? -13.615 8.221 -0.262 1.00 86.75 456 ASN A CA 1
ATOM 3598 C C . ASN A 1 456 ? -13.586 7.624 -1.664 1.00 86.75 456 ASN A C 1
ATOM 3600 O O . ASN A 1 456 ? -12.613 7.815 -2.394 1.00 86.75 456 ASN A O 1
ATOM 3604 N N . GLU A 1 457 ? -14.670 6.962 -2.044 1.00 84.50 457 GLU A N 1
ATOM 3605 C CA . GLU A 1 457 ? -14.908 6.540 -3.420 1.00 84.50 457 GLU A CA 1
ATOM 3606 C C . GLU A 1 457 ? -15.706 7.599 -4.179 1.00 84.50 457 GLU A C 1
ATOM 3608 O O . GLU A 1 457 ? -16.626 8.223 -3.647 1.00 84.50 457 GLU A O 1
ATOM 3613 N N . SER A 1 458 ? -15.351 7.784 -5.440 1.00 84.38 458 SER A N 1
ATOM 3614 C CA . SER A 1 458 ? -16.016 8.664 -6.388 1.00 84.38 458 SER A CA 1
ATOM 3615 C C . SER A 1 458 ? -17.020 7.873 -7.240 1.00 84.38 458 SER A C 1
ATOM 3617 O O . SER A 1 458 ? -16.866 6.661 -7.414 1.00 84.38 458 SER A O 1
ATOM 3619 N N . PRO A 1 459 ? -18.044 8.529 -7.819 1.00 81.50 459 PRO A N 1
ATOM 3620 C CA . PRO A 1 459 ? -19.010 7.885 -8.713 1.00 81.50 459 PRO A CA 1
ATOM 3621 C C . PRO A 1 459 ? -18.413 7.137 -9.914 1.00 81.50 459 PRO A C 1
ATOM 3623 O O . PRO A 1 459 ? -19.008 6.172 -10.384 1.00 81.50 459 PRO A O 1
ATOM 3626 N N . ASP A 1 460 ? -17.241 7.545 -10.398 1.00 74.75 460 ASP A N 1
ATOM 3627 C CA . ASP A 1 460 ? -16.514 6.871 -11.484 1.00 74.75 460 ASP A CA 1
ATOM 3628 C C . ASP A 1 460 ? -15.696 5.642 -11.036 1.00 74.75 460 ASP A C 1
ATOM 3630 O O . ASP A 1 460 ? -14.979 5.053 -11.845 1.00 74.75 460 ASP A O 1
ATOM 3634 N N . GLY A 1 461 ? -15.782 5.260 -9.759 1.00 72.00 461 GLY A N 1
ATOM 3635 C CA . GLY A 1 461 ? -15.051 4.135 -9.177 1.00 72.00 461 GLY A CA 1
ATOM 3636 C C . GLY A 1 461 ? -13.629 4.471 -8.723 1.00 72.00 461 GLY A C 1
ATOM 3637 O O . GLY A 1 461 ? -12.913 3.581 -8.264 1.00 72.00 461 GLY A O 1
ATOM 3638 N N . THR A 1 462 ? -13.191 5.732 -8.822 1.00 75.81 462 THR A N 1
ATOM 3639 C CA . THR A 1 462 ? -11.888 6.143 -8.283 1.00 75.81 462 THR A CA 1
ATOM 3640 C C . THR A 1 462 ? -11.927 6.247 -6.759 1.00 75.81 462 THR A C 1
ATOM 3642 O O . THR A 1 462 ? -12.914 6.686 -6.180 1.00 75.81 462 THR A O 1
ATOM 3645 N N . SER A 1 463 ? -10.844 5.847 -6.090 1.00 82.06 463 SER A N 1
ATOM 3646 C CA . SER A 1 463 ? -10.698 5.983 -4.637 1.00 82.06 463 SER A CA 1
ATOM 3647 C C . SER A 1 463 ? -9.640 7.033 -4.312 1.00 82.06 463 SER A C 1
ATOM 3649 O O . SER A 1 463 ? -8.543 7.033 -4.875 1.00 82.06 463 SER A O 1
ATOM 3651 N N . HIS A 1 464 ? -9.976 7.946 -3.406 1.00 85.31 464 HIS A N 1
ATOM 3652 C CA . HIS A 1 464 ? -9.107 9.013 -2.929 1.00 85.31 464 HIS A CA 1
ATOM 3653 C C . HIS A 1 464 ? -8.765 8.772 -1.465 1.00 85.31 464 HIS A C 1
ATOM 3655 O O . HIS A 1 464 ? -9.566 9.082 -0.585 1.00 85.31 464 HIS A O 1
ATOM 3661 N N . SER A 1 465 ? -7.570 8.241 -1.211 1.00 89.00 465 SER A N 1
ATOM 3662 C CA . SER A 1 465 ? -7.078 7.929 0.131 1.00 89.00 465 SER A CA 1
ATOM 3663 C C . SER A 1 465 ? -6.084 8.971 0.635 1.00 89.00 465 SER A C 1
ATOM 3665 O O . SER A 1 465 ? -5.104 9.309 -0.038 1.00 89.00 465 SER A O 1
ATOM 3667 N N . LYS A 1 466 ? -6.271 9.438 1.875 1.00 91.38 466 LYS A N 1
ATOM 3668 C CA . LYS A 1 466 ? -5.301 10.331 2.527 1.00 91.38 466 LYS A CA 1
ATOM 3669 C C . LYS A 1 466 ? -3.957 9.649 2.804 1.00 91.38 466 LYS A C 1
ATOM 3671 O O . LYS A 1 466 ? -2.952 10.349 2.911 1.00 91.38 466 LYS A O 1
ATOM 3676 N N . TYR A 1 467 ? -3.912 8.315 2.877 1.00 90.88 467 TYR A N 1
ATOM 3677 C CA . TYR A 1 467 ? -2.645 7.581 2.962 1.00 90.88 467 TYR A CA 1
ATOM 3678 C C . TYR A 1 467 ? -1.782 7.775 1.715 1.00 90.88 467 TYR A C 1
ATOM 3680 O O . TYR A 1 467 ? -0.561 7.849 1.841 1.00 90.88 467 TYR A O 1
ATOM 3688 N N . ASP A 1 468 ? -2.400 7.897 0.539 1.00 86.88 468 ASP A N 1
ATOM 3689 C CA . ASP A 1 468 ? -1.681 8.099 -0.720 1.00 86.88 468 ASP A CA 1
ATOM 3690 C C . ASP A 1 468 ? -1.192 9.546 -0.840 1.00 86.88 468 ASP A C 1
ATOM 3692 O O . ASP A 1 468 ? -0.032 9.788 -1.175 1.00 86.88 468 ASP A O 1
ATOM 3696 N N . GLU A 1 469 ? -2.037 10.517 -0.474 1.00 89.44 469 GLU A N 1
ATOM 3697 C CA . GLU A 1 469 ? -1.675 11.942 -0.476 1.00 89.44 469 GLU A CA 1
ATOM 3698 C C . GLU A 1 469 ? -0.556 12.260 0.529 1.00 89.44 469 GLU A C 1
ATOM 3700 O O . GLU A 1 469 ? 0.357 13.026 0.231 1.00 89.44 469 GLU A O 1
ATOM 3705 N N . LEU A 1 470 ? -0.600 11.652 1.719 1.00 92.12 470 LEU A N 1
ATOM 3706 C CA . LEU A 1 470 ? 0.420 11.812 2.759 1.00 92.12 470 LEU A CA 1
ATOM 3707 C C . LEU A 1 470 ? 1.529 10.757 2.666 1.00 92.12 470 LEU A C 1
ATOM 3709 O O . LEU A 1 470 ? 2.329 10.650 3.594 1.00 92.12 470 LEU A O 1
ATOM 3713 N N . SER A 1 471 ? 1.592 9.981 1.580 1.00 90.38 471 SER A N 1
ATOM 3714 C CA . SER A 1 471 ? 2.443 8.790 1.482 1.00 90.38 471 SER A CA 1
ATOM 3715 C C . SER A 1 471 ? 3.898 9.066 1.848 1.00 90.38 471 SER A C 1
ATOM 3717 O O . SER A 1 471 ? 4.434 8.374 2.708 1.00 90.38 471 SER A O 1
ATOM 3719 N N . VAL A 1 472 ? 4.519 10.110 1.289 1.00 91.12 472 VAL A N 1
ATOM 3720 C CA . VAL A 1 472 ? 5.903 10.511 1.608 1.00 91.12 472 VAL A CA 1
ATOM 3721 C C . VAL A 1 472 ? 6.069 10.876 3.089 1.00 91.12 472 VAL A C 1
ATOM 3723 O O . VAL A 1 472 ? 7.011 10.427 3.738 1.00 91.12 472 VAL A O 1
ATOM 3726 N N . LEU A 1 473 ? 5.128 11.635 3.663 1.00 92.00 473 LEU A N 1
ATOM 3727 C CA . LEU A 1 473 ? 5.157 12.014 5.084 1.00 92.00 473 LEU A CA 1
ATOM 3728 C C . LEU A 1 473 ? 4.922 10.822 6.023 1.00 92.00 473 LEU A C 1
ATOM 3730 O O . LEU A 1 473 ? 5.301 10.881 7.191 1.00 92.00 473 LEU A O 1
ATOM 3734 N N . LEU A 1 474 ? 4.320 9.750 5.508 1.00 90.31 474 LEU A N 1
ATOM 3735 C CA . LEU A 1 474 ? 4.104 8.466 6.168 1.00 90.31 474 LEU A CA 1
ATOM 3736 C C . LEU A 1 474 ? 5.193 7.428 5.825 1.00 90.31 474 LEU A C 1
ATOM 3738 O O . LEU A 1 474 ? 4.986 6.233 6.021 1.00 90.31 474 LEU A O 1
ATOM 3742 N N . GLY A 1 475 ? 6.357 7.855 5.325 1.00 88.00 475 GLY A N 1
ATOM 3743 C CA . GLY A 1 475 ? 7.500 6.969 5.062 1.00 88.00 475 GLY A CA 1
ATOM 3744 C C . GLY A 1 475 ? 7.442 6.213 3.730 1.00 88.00 475 GLY A C 1
ATOM 3745 O O . GLY A 1 475 ? 8.233 5.299 3.492 1.00 88.00 475 GLY A O 1
ATOM 3746 N N . GLY A 1 476 ? 6.500 6.570 2.858 1.00 90.25 476 GLY A N 1
ATOM 3747 C CA . GLY A 1 476 ? 6.456 6.167 1.457 1.00 90.25 476 GLY A CA 1
ATOM 3748 C C . GLY A 1 476 ? 7.452 6.924 0.575 1.00 90.25 476 GLY A C 1
ATOM 3749 O O . GLY A 1 476 ? 8.297 7.667 1.064 1.00 90.25 476 GLY A O 1
ATOM 3750 N N . ILE A 1 477 ? 7.340 6.723 -0.740 1.00 91.50 477 ILE A N 1
ATOM 3751 C CA . ILE A 1 477 ? 8.216 7.333 -1.748 1.00 91.50 477 ILE A CA 1
ATOM 3752 C C . ILE A 1 477 ? 7.384 8.017 -2.834 1.00 91.50 477 ILE A C 1
ATOM 3754 O O . ILE A 1 477 ? 6.306 7.528 -3.170 1.00 91.50 477 ILE A O 1
ATOM 3758 N N . ASP A 1 478 ? 7.903 9.097 -3.417 1.00 90.31 478 ASP A N 1
ATOM 3759 C CA . ASP A 1 478 ? 7.363 9.701 -4.648 1.00 90.31 478 ASP A CA 1
ATOM 3760 C C . ASP A 1 478 ? 8.114 9.221 -5.902 1.00 90.31 478 ASP A C 1
ATOM 3762 O O . ASP A 1 478 ? 7.683 9.466 -7.025 1.00 90.31 478 ASP A O 1
ATOM 3766 N N . SER A 1 479 ? 9.219 8.488 -5.709 1.00 93.50 479 SER A N 1
ATOM 3767 C CA . SER A 1 479 ? 10.118 7.982 -6.753 1.00 93.50 479 SER A CA 1
ATOM 3768 C C . SER A 1 479 ? 10.861 9.066 -7.553 1.00 93.50 479 SER A C 1
ATOM 3770 O O . SER A 1 479 ? 11.625 8.719 -8.460 1.00 93.50 479 SER A O 1
ATOM 3772 N N . ILE A 1 480 ? 10.681 10.344 -7.207 1.00 90.94 480 ILE A N 1
ATOM 3773 C CA . ILE A 1 480 ? 11.312 11.525 -7.811 1.00 90.94 480 ILE A CA 1
ATOM 3774 C C . ILE A 1 480 ? 12.418 12.030 -6.883 1.00 90.94 480 ILE A C 1
ATOM 3776 O O . ILE A 1 480 ? 13.600 11.836 -7.170 1.00 90.94 480 ILE A O 1
ATOM 3780 N N . ALA A 1 481 ? 12.027 12.656 -5.769 1.00 90.75 481 ALA A N 1
ATOM 3781 C CA . ALA A 1 481 ? 12.917 13.267 -4.787 1.00 90.75 481 ALA A CA 1
ATOM 3782 C C . ALA A 1 481 ? 13.129 12.354 -3.575 1.00 90.75 481 ALA A C 1
ATOM 3784 O O . ALA A 1 481 ? 14.215 12.328 -2.998 1.00 90.75 481 ALA A O 1
ATOM 3785 N N . VAL A 1 482 ? 12.108 11.578 -3.213 1.00 91.50 482 VAL A N 1
ATOM 3786 C CA . VAL A 1 482 ? 12.170 10.551 -2.178 1.00 91.50 482 VAL A CA 1
ATOM 3787 C C . VAL A 1 482 ? 12.110 9.202 -2.872 1.00 91.50 482 VAL A C 1
ATOM 3789 O O . VAL A 1 482 ? 11.062 8.786 -3.359 1.00 91.50 482 VAL A O 1
ATOM 3792 N N . THR A 1 483 ? 13.253 8.523 -2.938 1.00 91.56 483 THR A N 1
ATOM 3793 C CA . THR A 1 483 ? 13.413 7.228 -3.622 1.00 91.56 483 THR A CA 1
ATOM 3794 C C . THR A 1 483 ? 13.580 6.057 -2.660 1.00 91.56 483 THR A C 1
ATOM 3796 O O . THR A 1 483 ? 13.743 4.923 -3.096 1.00 91.56 483 THR A O 1
ATOM 3799 N N . GLU A 1 484 ? 13.566 6.319 -1.353 1.00 88.44 484 GLU A N 1
ATOM 3800 C CA . GLU A 1 484 ? 13.780 5.317 -0.310 1.00 88.44 484 GLU A CA 1
ATOM 3801 C C . GLU A 1 484 ? 12.731 5.462 0.780 1.00 88.44 484 GLU A C 1
ATOM 3803 O O . GLU A 1 484 ? 12.363 6.574 1.160 1.00 88.44 484 GLU A O 1
ATOM 3808 N N . ARG A 1 485 ? 12.239 4.324 1.272 1.00 86.50 485 ARG A N 1
ATOM 3809 C CA . ARG A 1 485 ? 11.256 4.300 2.353 1.00 86.50 485 ARG A CA 1
ATOM 3810 C C . ARG A 1 485 ? 11.913 4.645 3.677 1.00 86.50 485 ARG A C 1
ATOM 3812 O O . ARG A 1 485 ? 13.050 4.254 3.933 1.00 86.50 485 ARG A O 1
ATOM 3819 N N . ALA A 1 486 ? 11.152 5.297 4.548 1.00 85.25 486 ALA A N 1
ATOM 3820 C CA . ALA A 1 486 ? 11.557 5.424 5.937 1.00 85.25 486 ALA A CA 1
ATOM 3821 C C . ALA A 1 486 ? 11.451 4.052 6.617 1.00 85.25 486 ALA A C 1
ATOM 3823 O O . ALA A 1 486 ? 10.399 3.416 6.595 1.00 85.25 486 ALA A O 1
ATOM 3824 N N . ASN A 1 487 ? 12.543 3.613 7.233 1.00 77.94 487 ASN A N 1
ATOM 3825 C CA . ASN A 1 487 ? 12.606 2.409 8.063 1.00 77.94 487 ASN A CA 1
ATOM 3826 C C . ASN A 1 487 ? 12.423 2.717 9.561 1.00 77.94 487 ASN A C 1
ATOM 3828 O O . ASN A 1 487 ? 12.300 1.797 10.364 1.00 77.94 487 ASN A O 1
ATOM 3832 N N . LEU A 1 488 ? 12.378 4.000 9.934 1.00 80.19 488 LEU A N 1
ATOM 3833 C CA . LEU A 1 488 ? 12.207 4.482 11.303 1.00 80.19 488 LEU A CA 1
ATOM 3834 C C . LEU A 1 488 ? 11.096 5.533 11.374 1.00 80.19 488 LEU A C 1
ATOM 3836 O O . LEU A 1 488 ? 10.890 6.312 10.442 1.00 80.19 488 LEU A O 1
ATOM 3840 N N . LEU A 1 489 ? 10.406 5.584 12.516 1.00 84.94 489 LEU A N 1
ATOM 3841 C CA . LEU A 1 489 ? 9.386 6.596 12.782 1.00 84.94 489 LEU A CA 1
ATOM 3842 C C . LEU A 1 489 ? 10.005 7.996 12.855 1.00 84.94 489 LEU A C 1
ATOM 3844 O O . LEU A 1 489 ? 10.871 8.270 13.686 1.00 84.94 489 LEU A O 1
ATOM 3848 N N . THR A 1 490 ? 9.499 8.907 12.027 1.00 87.06 490 THR A N 1
ATOM 3849 C CA . THR A 1 490 ? 9.835 10.334 12.103 1.00 87.06 490 THR A CA 1
ATOM 3850 C C . THR A 1 490 ? 8.801 11.100 12.942 1.00 87.06 490 THR A C 1
ATOM 3852 O O . THR A 1 490 ? 7.668 10.637 13.099 1.00 87.06 490 THR A O 1
ATOM 3855 N N . PRO A 1 491 ? 9.121 12.306 13.453 1.00 88.62 491 PRO A N 1
ATOM 3856 C CA . PRO A 1 491 ? 8.145 13.133 14.167 1.00 88.62 491 PRO A CA 1
ATOM 3857 C C . PRO A 1 491 ? 6.871 13.423 13.357 1.00 88.62 491 PRO A C 1
ATOM 3859 O O . PRO A 1 491 ? 5.773 13.409 13.913 1.00 88.62 491 PRO A O 1
ATOM 3862 N N . SER A 1 492 ? 7.003 13.636 12.042 1.00 89.31 492 SER A N 1
ATOM 3863 C CA . SER A 1 492 ? 5.868 13.847 11.136 1.00 89.31 492 SER A CA 1
ATOM 3864 C C . SER A 1 492 ? 4.981 12.608 11.040 1.00 89.31 492 SER A C 1
ATOM 3866 O O . SER A 1 492 ? 3.762 12.731 11.149 1.00 89.31 492 SER A O 1
ATOM 3868 N N . MET A 1 493 ? 5.582 11.420 10.916 1.00 90.88 493 MET A N 1
ATOM 3869 C CA . MET A 1 493 ? 4.843 10.154 10.913 1.00 90.88 493 MET A CA 1
ATOM 3870 C C . MET A 1 493 ? 4.073 9.978 12.217 1.00 90.88 493 MET A C 1
ATOM 3872 O O . MET A 1 493 ? 2.873 9.727 12.185 1.00 90.88 493 MET A O 1
ATOM 3876 N N . THR A 1 494 ? 4.728 10.181 13.362 1.00 90.12 494 THR A N 1
ATOM 3877 C CA . THR A 1 494 ? 4.092 10.062 14.679 1.00 90.12 494 THR A CA 1
ATOM 3878 C C . THR A 1 494 ? 2.899 11.004 14.822 1.00 90.12 494 THR A C 1
ATOM 3880 O O . THR A 1 494 ? 1.839 10.566 15.260 1.00 90.12 494 THR A O 1
ATOM 3883 N N . ALA A 1 495 ? 3.025 12.269 14.410 1.00 92.50 495 ALA A N 1
ATOM 3884 C CA . ALA A 1 495 ? 1.922 13.227 14.476 1.00 92.50 495 ALA A CA 1
ATOM 3885 C C . ALA A 1 495 ? 0.729 12.798 13.602 1.00 92.50 495 ALA A C 1
ATOM 3887 O O . ALA A 1 495 ? -0.409 12.798 14.069 1.00 92.50 495 ALA A O 1
ATOM 3888 N N . ILE A 1 496 ? 0.984 12.372 12.360 1.00 93.12 496 ILE A N 1
ATOM 3889 C CA . ILE A 1 496 ? -0.071 11.913 11.444 1.00 93.12 496 ILE A CA 1
ATOM 3890 C C . ILE A 1 496 ? -0.729 10.632 11.972 1.00 93.12 496 ILE A C 1
ATOM 3892 O O . ILE A 1 496 ? -1.950 10.512 11.936 1.00 93.12 496 ILE A O 1
ATOM 3896 N N . LEU A 1 497 ? 0.053 9.686 12.493 1.00 91.88 497 LEU A N 1
ATOM 3897 C CA . LEU A 1 497 ? -0.449 8.409 13.007 1.00 91.88 497 LEU A CA 1
ATOM 3898 C C . LEU A 1 497 ? -1.228 8.569 14.319 1.00 91.88 497 LEU A C 1
ATOM 3900 O O . LEU A 1 497 ? -2.194 7.842 14.549 1.00 91.88 497 LEU A O 1
ATOM 3904 N N . GLN A 1 498 ? -0.881 9.564 15.139 1.00 92.81 498 GLN A N 1
ATOM 3905 C CA . GLN A 1 498 ? -1.699 9.991 16.274 1.00 92.81 498 GLN A CA 1
ATOM 3906 C C . GLN A 1 498 ? -3.032 10.588 15.813 1.00 92.81 498 GLN A C 1
ATOM 3908 O O . GLN A 1 498 ? -4.069 10.233 16.372 1.00 92.81 498 GLN A O 1
ATOM 3913 N N . SER A 1 499 ? -3.040 11.434 14.774 1.00 93.25 499 SER A N 1
ATOM 3914 C CA . SER A 1 499 ? -4.289 11.923 14.172 1.00 93.25 499 SER A CA 1
ATOM 3915 C C . SER A 1 499 ? -5.127 10.781 13.601 1.00 93.25 499 SER A C 1
ATOM 3917 O O . SER A 1 499 ? -6.320 10.719 13.876 1.00 93.25 499 SER A O 1
ATOM 3919 N N . HIS A 1 500 ? -4.511 9.836 12.888 1.00 94.50 500 HIS A N 1
ATOM 3920 C CA . HIS A 1 500 ? -5.173 8.620 12.416 1.00 94.50 500 HIS A CA 1
ATOM 3921 C C . HIS A 1 500 ? -5.822 7.853 13.575 1.00 94.50 500 HIS A C 1
ATOM 3923 O O . HIS A 1 500 ? -7.010 7.548 13.513 1.00 94.50 500 HIS A O 1
ATOM 3929 N N . ALA A 1 501 ? -5.085 7.576 14.654 1.00 95.56 501 ALA A N 1
ATOM 3930 C CA . ALA A 1 501 ? -5.616 6.849 15.805 1.00 95.56 501 ALA A CA 1
ATOM 3931 C C . ALA A 1 501 ? -6.775 7.601 16.483 1.00 95.56 501 ALA A C 1
ATOM 3933 O O . ALA A 1 501 ? -7.799 6.998 16.796 1.00 95.56 501 ALA A O 1
ATOM 3934 N N . ALA A 1 502 ? -6.641 8.916 16.669 1.00 94.56 502 ALA A N 1
ATOM 3935 C CA . ALA A 1 502 ? -7.663 9.747 17.300 1.00 94.56 502 ALA A CA 1
ATOM 3936 C C . ALA A 1 502 ? -8.942 9.858 16.454 1.00 94.56 502 ALA A C 1
ATOM 3938 O O . ALA A 1 502 ? -10.045 9.763 16.988 1.00 94.56 502 ALA A O 1
ATOM 3939 N N . GLU A 1 503 ? -8.806 10.036 15.140 1.00 94.88 503 GLU A N 1
ATOM 3940 C CA . GLU A 1 503 ? -9.941 10.205 14.229 1.00 94.88 503 GLU A CA 1
ATOM 3941 C C . GLU A 1 503 ? -10.663 8.892 13.945 1.00 94.88 503 GLU A C 1
ATOM 3943 O O . GLU A 1 503 ? -11.884 8.882 13.835 1.00 94.88 503 GLU A O 1
ATOM 3948 N N . THR A 1 504 ? -9.934 7.778 13.849 1.00 95.56 504 THR A N 1
ATOM 3949 C CA . THR A 1 504 ? -10.537 6.475 13.538 1.00 95.56 504 THR A CA 1
ATOM 3950 C C . THR A 1 504 ? -11.142 5.788 14.756 1.00 95.56 504 THR A C 1
ATOM 3952 O O . THR A 1 504 ? -12.076 5.006 14.600 1.00 95.56 504 THR A O 1
ATOM 3955 N N . ALA A 1 505 ? -10.685 6.080 15.977 1.00 96.88 505 ALA A N 1
ATOM 3956 C CA . ALA A 1 505 ? -11.159 5.373 17.164 1.00 96.88 505 ALA A CA 1
ATOM 3957 C C . ALA A 1 505 ? -12.677 5.475 17.371 1.00 96.88 505 ALA A C 1
ATOM 3959 O O . ALA A 1 505 ? -13.314 4.468 17.679 1.00 96.88 505 ALA A O 1
ATOM 3960 N N . CYS A 1 506 ? -13.267 6.657 17.159 1.00 95.94 506 CYS A N 1
ATOM 3961 C CA . CYS A 1 506 ? -14.716 6.812 17.273 1.00 95.94 506 CYS A CA 1
ATOM 3962 C C . CYS A 1 506 ? -15.504 5.994 16.244 1.00 95.94 506 CYS A C 1
ATOM 3964 O O . CYS A 1 506 ? -16.268 5.126 16.678 1.00 95.94 506 CYS A O 1
ATOM 3966 N N . PRO A 1 507 ? -15.320 6.194 14.920 1.00 95.56 507 PRO A N 1
ATOM 3967 C CA . PRO A 1 507 ? -16.054 5.427 13.923 1.00 95.56 507 PRO A CA 1
ATOM 3968 C C . PRO A 1 507 ? -15.841 3.921 14.096 1.00 95.56 507 PRO A C 1
ATOM 3970 O O . PRO A 1 507 ? -16.808 3.181 13.978 1.00 95.56 507 PRO A O 1
ATOM 3973 N N . ILE A 1 508 ? -14.646 3.458 14.489 1.00 96.31 508 ILE A N 1
ATOM 3974 C CA . ILE A 1 508 ? -14.398 2.034 14.773 1.00 96.31 508 ILE A CA 1
ATOM 3975 C C . ILE A 1 508 ? -15.339 1.501 15.858 1.00 96.31 508 ILE A C 1
ATOM 3977 O O . ILE A 1 508 ? -15.964 0.456 15.660 1.00 96.31 508 ILE A O 1
ATOM 3981 N N . VAL A 1 509 ? -15.419 2.185 17.002 1.00 96.88 509 VAL A N 1
ATOM 3982 C CA . VAL A 1 509 ? -16.201 1.729 18.160 1.00 96.88 509 VAL A CA 1
ATOM 3983 C C . VAL A 1 509 ? -17.689 1.780 17.866 1.00 96.88 509 VAL A C 1
ATOM 3985 O O . VAL A 1 509 ? -18.373 0.771 18.031 1.00 96.88 509 VAL A O 1
ATOM 3988 N N . VAL A 1 510 ? -18.187 2.930 17.410 1.00 95.38 510 VAL A N 1
ATOM 3989 C CA . VAL A 1 510 ? -19.631 3.126 17.241 1.00 95.38 510 VAL A CA 1
ATOM 3990 C C . VAL A 1 510 ? -20.179 2.237 16.121 1.00 95.38 510 VAL A C 1
ATOM 3992 O O . VAL A 1 510 ? -21.208 1.597 16.310 1.00 95.38 510 VAL A O 1
ATOM 3995 N N . LYS A 1 511 ? -19.440 2.082 15.014 1.00 93.56 511 LYS A N 1
ATOM 3996 C CA . LYS A 1 511 ? -19.804 1.193 13.902 1.00 93.56 511 LYS A CA 1
ATOM 3997 C C . LYS A 1 511 ? -19.787 -0.274 14.316 1.00 93.56 511 LYS A C 1
ATOM 3999 O O . LYS A 1 511 ? -20.749 -0.983 14.057 1.00 93.56 511 LYS A O 1
ATOM 4004 N N . ASN A 1 512 ? -18.733 -0.746 14.997 1.00 94.44 512 ASN A N 1
ATOM 4005 C CA . ASN A 1 512 ? -18.699 -2.146 15.437 1.00 94.44 512 ASN A CA 1
ATOM 4006 C C . ASN A 1 512 ? -19.822 -2.465 16.423 1.00 94.44 512 ASN A C 1
ATOM 4008 O O . ASN A 1 512 ? -20.402 -3.537 16.333 1.00 94.44 512 ASN A O 1
ATOM 4012 N N . LEU A 1 513 ? -20.097 -1.590 17.389 1.00 95.06 513 LEU A N 1
ATOM 4013 C CA . LEU A 1 513 ? -21.125 -1.866 18.392 1.00 95.06 513 LEU A CA 1
ATOM 4014 C C . LEU A 1 513 ? -22.541 -1.799 17.804 1.00 95.06 513 LEU A C 1
ATOM 4016 O O . LEU A 1 513 ? -23.402 -2.547 18.264 1.00 95.06 513 LEU A O 1
ATOM 4020 N N . ALA A 1 514 ? -22.753 -0.994 16.758 1.00 93.25 514 ALA A N 1
ATOM 4021 C CA . ALA A 1 514 ? -24.011 -0.941 16.014 1.00 93.25 514 ALA A CA 1
ATOM 4022 C C . ALA A 1 514 ? -24.289 -2.206 15.182 1.00 93.25 514 ALA A C 1
ATOM 4024 O O . ALA A 1 514 ? -25.447 -2.559 14.972 1.00 93.25 514 ALA A O 1
ATOM 4025 N N . LEU A 1 515 ? -23.245 -2.907 14.725 1.00 92.31 515 LEU A N 1
ATOM 4026 C CA . LEU A 1 515 ? -23.399 -4.141 13.952 1.00 92.31 515 LEU A CA 1
ATOM 4027 C C . LEU A 1 515 ? -23.888 -5.316 14.822 1.00 92.31 515 LEU A C 1
ATOM 4029 O O . LEU A 1 515 ? -23.481 -5.435 15.990 1.00 92.31 515 LEU A O 1
ATOM 4033 N N . PRO A 1 516 ? -24.684 -6.249 14.256 1.00 91.69 516 PRO A N 1
ATOM 4034 C CA . PRO A 1 516 ? -25.012 -7.516 14.903 1.00 91.69 516 PRO A CA 1
ATOM 4035 C C . PRO A 1 516 ? -23.751 -8.286 15.304 1.00 91.69 516 PRO A C 1
ATOM 4037 O O . PRO A 1 516 ? -22.754 -8.271 14.583 1.00 91.69 516 PRO A O 1
ATOM 4040 N N . LEU A 1 517 ? -23.795 -9.024 16.421 1.00 92.00 517 LEU A N 1
ATOM 4041 C CA . LEU A 1 517 ? -22.619 -9.704 16.990 1.00 92.00 517 LEU A CA 1
ATOM 4042 C C . LEU A 1 517 ? -21.842 -10.564 15.972 1.00 92.00 517 LEU A C 1
ATOM 4044 O O . LEU A 1 517 ? -20.615 -10.591 16.009 1.00 92.00 517 LEU A O 1
ATOM 4048 N N . ALA A 1 518 ? -22.546 -11.239 15.058 1.00 90.19 518 ALA A N 1
ATOM 4049 C CA . ALA A 1 518 ? -21.946 -12.093 14.031 1.00 90.19 518 ALA A CA 1
ATOM 4050 C C . ALA A 1 518 ? -21.143 -11.322 12.962 1.00 90.19 518 ALA A C 1
ATOM 4052 O O . ALA A 1 518 ? -20.284 -11.910 12.307 1.00 90.19 518 ALA A O 1
ATOM 4053 N N . GLU A 1 519 ? -21.403 -10.026 12.797 1.00 89.94 519 GLU A N 1
ATOM 4054 C CA . GLU A 1 519 ? -20.769 -9.145 11.807 1.00 89.94 519 GLU A CA 1
ATOM 4055 C C . GLU A 1 519 ? -19.672 -8.264 12.426 1.00 89.94 519 GLU A C 1
ATOM 4057 O O . GLU A 1 519 ? -18.875 -7.641 11.717 1.00 89.94 519 GLU A O 1
ATOM 4062 N N . ARG A 1 520 ? -19.580 -8.230 13.762 1.00 91.56 520 ARG A N 1
ATOM 4063 C CA . ARG A 1 520 ? -18.571 -7.446 14.482 1.00 91.56 520 ARG A CA 1
ATOM 4064 C C . ARG A 1 520 ? -17.164 -7.973 14.222 1.00 91.56 520 ARG A C 1
ATOM 4066 O O . ARG A 1 520 ? -16.899 -9.174 14.199 1.00 91.56 520 ARG A O 1
ATOM 4073 N N . ARG A 1 521 ? -16.208 -7.048 14.110 1.00 89.50 521 ARG A N 1
ATOM 4074 C CA . ARG A 1 521 ? -14.784 -7.363 13.926 1.00 89.50 521 ARG A CA 1
ATOM 4075 C C . ARG A 1 521 ? -14.010 -7.321 15.241 1.00 89.50 521 ARG A C 1
ATOM 4077 O O . ARG A 1 521 ? -13.100 -8.127 15.410 1.00 89.50 521 ARG A O 1
ATOM 4084 N N . LEU A 1 522 ? -14.316 -6.407 16.156 1.00 93.94 522 LEU A N 1
ATOM 4085 C CA . LEU A 1 522 ? -13.493 -6.155 17.345 1.00 93.94 522 LEU A CA 1
ATOM 4086 C C . LEU A 1 522 ? -14.194 -6.531 18.655 1.00 93.94 522 LEU A C 1
ATOM 4088 O O . LEU A 1 522 ? -13.618 -7.267 19.453 1.00 93.94 522 LEU A O 1
ATOM 4092 N N . PHE A 1 523 ? -15.426 -6.066 18.872 1.00 96.06 523 PHE A N 1
ATOM 4093 C CA . PHE A 1 523 ? -16.131 -6.184 20.156 1.00 96.06 523 PHE A CA 1
ATOM 4094 C C . PHE A 1 523 ? -17.062 -7.403 20.194 1.00 96.06 523 PHE A C 1
ATOM 4096 O O . PHE A 1 523 ? -18.266 -7.292 19.966 1.00 96.06 523 PHE A O 1
ATOM 4103 N N . LEU A 1 524 ? -16.483 -8.581 20.445 1.00 94.31 524 LEU A N 1
ATOM 4104 C CA . LEU A 1 524 ? -17.186 -9.873 20.427 1.00 94.31 524 LEU A CA 1
ATOM 4105 C C . LEU A 1 524 ? -17.646 -10.353 21.810 1.00 94.31 524 LEU A C 1
ATOM 4107 O O . LEU A 1 524 ? -18.411 -11.310 21.898 1.00 94.31 524 LEU A O 1
ATOM 4111 N N . LYS A 1 525 ? -17.151 -9.737 22.887 1.00 94.75 525 LYS A N 1
ATOM 4112 C CA . LYS A 1 525 ? -17.447 -10.138 24.275 1.00 94.75 525 LYS A CA 1
ATOM 4113 C C . LYS A 1 525 ? -18.188 -9.072 25.067 1.00 94.75 525 LYS A C 1
ATOM 4115 O O . LYS A 1 525 ? -18.583 -9.330 26.199 1.00 94.75 525 LYS A O 1
ATOM 4120 N N . VAL A 1 526 ? -18.327 -7.884 24.488 1.00 95.38 526 VAL A N 1
ATOM 4121 C CA . VAL A 1 526 ? -18.938 -6.722 25.126 1.00 95.38 526 VAL A CA 1
ATOM 4122 C C . VAL A 1 526 ? -19.880 -6.007 24.172 1.00 95.38 526 VAL A C 1
ATOM 4124 O O . VAL A 1 526 ? -19.748 -6.105 22.949 1.00 95.38 526 VAL A O 1
ATOM 4127 N N . ASP A 1 527 ? -20.806 -5.257 24.749 1.00 92.31 527 ASP A N 1
ATOM 4128 C CA . ASP A 1 527 ? -21.649 -4.290 24.061 1.00 92.31 527 ASP A CA 1
ATOM 4129 C C . ASP A 1 527 ? -21.627 -2.940 24.802 1.00 92.31 527 ASP A C 1
ATOM 4131 O O . ASP A 1 527 ? -20.844 -2.737 25.733 1.00 92.31 527 ASP A O 1
ATOM 4135 N N . GLU A 1 528 ? -22.455 -1.998 24.355 1.00 89.06 528 GLU A N 1
ATOM 4136 C CA . GLU A 1 528 ? -22.552 -0.649 24.920 1.00 89.06 528 GLU A CA 1
ATOM 4137 C C . GLU A 1 528 ? -23.156 -0.590 26.333 1.00 89.06 528 GLU A C 1
ATOM 4139 O O . GLU A 1 528 ? -23.118 0.464 26.960 1.00 89.06 528 GLU A O 1
ATOM 4144 N N . THR A 1 529 ? -23.682 -1.693 26.865 1.00 87.00 529 THR A N 1
ATOM 4145 C CA . THR A 1 529 ? -24.269 -1.771 28.213 1.00 87.00 529 THR A CA 1
ATOM 4146 C C . THR A 1 529 ? -23.312 -2.371 29.247 1.00 87.00 529 THR A C 1
ATOM 4148 O O . THR A 1 529 ? -23.507 -2.204 30.449 1.00 87.00 529 THR A O 1
ATOM 4151 N N . ILE A 1 530 ? -22.232 -3.027 28.806 1.00 91.00 530 ILE A N 1
ATOM 4152 C CA . ILE A 1 530 ? -21.271 -3.677 29.706 1.00 91.00 530 ILE A CA 1
ATOM 4153 C C . ILE A 1 530 ? -20.302 -2.649 30.305 1.00 91.00 530 ILE A C 1
ATOM 4155 O O . ILE A 1 530 ? -19.337 -2.215 29.670 1.00 91.00 530 ILE A O 1
ATOM 4159 N N . THR A 1 531 ? -20.508 -2.318 31.581 1.00 93.00 531 THR A N 1
ATOM 4160 C CA . THR A 1 531 ? -19.577 -1.519 32.395 1.00 93.00 531 THR A CA 1
ATOM 4161 C C . THR A 1 531 ? -19.015 -2.336 33.568 1.00 93.00 531 THR A C 1
ATOM 4163 O O . THR A 1 531 ? -19.623 -3.329 33.973 1.00 93.00 531 THR A O 1
ATOM 4166 N N . PRO A 1 532 ? -17.856 -1.960 34.149 1.00 94.06 532 PRO A N 1
ATOM 4167 C CA . PRO A 1 532 ? -17.188 -2.768 35.166 1.00 94.06 532 PRO A CA 1
ATOM 4168 C C . PRO A 1 532 ? -17.999 -3.023 36.433 1.00 94.06 532 PRO A C 1
ATOM 4170 O O . PRO A 1 532 ? -17.830 -4.063 37.055 1.00 94.06 532 PRO A O 1
ATOM 4173 N N . LEU A 1 533 ? -18.848 -2.080 36.842 1.00 91.38 533 LEU A N 1
ATOM 4174 C CA . LEU A 1 533 ? -19.656 -2.232 38.052 1.00 91.38 533 LEU A CA 1
ATOM 4175 C C . LEU A 1 533 ? -21.031 -2.829 37.761 1.00 91.38 533 LEU A C 1
ATOM 4177 O O . LEU A 1 533 ? -21.683 -3.277 38.696 1.00 91.38 533 LEU A O 1
ATOM 4181 N N . SER A 1 534 ? -21.472 -2.868 36.501 1.00 90.06 534 SER A N 1
ATOM 4182 C CA . SER A 1 534 ? -22.804 -3.363 36.158 1.00 90.06 534 SER A CA 1
ATOM 4183 C C . SER A 1 534 ? -22.941 -4.851 36.477 1.00 90.06 534 SER A C 1
ATOM 4185 O O . SER A 1 534 ? -22.131 -5.673 36.045 1.00 90.06 534 SER A O 1
ATOM 4187 N N . ILE A 1 535 ? -23.955 -5.176 37.276 1.00 89.00 535 ILE A N 1
ATOM 4188 C CA . ILE A 1 535 ? -24.366 -6.527 37.671 1.00 89.00 535 ILE A CA 1
ATOM 4189 C C . ILE A 1 535 ? -25.506 -6.992 36.764 1.00 89.00 535 ILE A C 1
ATOM 4191 O O . ILE A 1 535 ? -25.505 -8.127 36.292 1.00 89.00 535 ILE A O 1
ATOM 4195 N N . ALA A 1 536 ? -26.482 -6.115 36.530 1.00 89.06 536 ALA A N 1
ATOM 4196 C CA . ALA A 1 536 ? -27.636 -6.375 35.686 1.00 89.06 536 ALA A CA 1
ATOM 4197 C C . ALA A 1 536 ? -28.107 -5.072 35.036 1.00 89.06 536 ALA A C 1
ATOM 4199 O O . ALA A 1 536 ? -28.080 -4.018 35.669 1.00 89.06 536 ALA A O 1
ATOM 4200 N N . TYR A 1 537 ? -28.573 -5.158 33.794 1.00 89.94 537 TYR A N 1
ATOM 4201 C CA . TYR A 1 537 ? -29.057 -4.020 33.020 1.00 89.94 537 TYR A CA 1
ATOM 4202 C C . TYR A 1 537 ? -30.257 -4.442 32.171 1.00 89.94 537 TYR A C 1
ATOM 4204 O O . TYR A 1 537 ? -30.283 -5.546 31.624 1.00 89.94 537 TYR A O 1
ATOM 4212 N N . THR A 1 538 ? -31.248 -3.567 32.036 1.00 90.88 538 THR A N 1
ATOM 4213 C CA . THR A 1 538 ? -32.313 -3.707 31.041 1.00 90.88 538 THR A CA 1
ATOM 4214 C C . THR A 1 538 ? -32.778 -2.341 30.553 1.00 90.88 538 THR A C 1
ATOM 4216 O O . THR A 1 538 ? -32.762 -1.365 31.304 1.00 90.88 538 THR A O 1
ATOM 4219 N N . THR A 1 539 ? -33.220 -2.281 29.301 1.00 90.12 539 THR A N 1
ATOM 4220 C CA . THR A 1 539 ? -33.934 -1.136 28.728 1.00 90.12 539 THR A CA 1
ATOM 4221 C C . THR A 1 539 ? -35.370 -1.555 28.458 1.00 90.12 539 THR A C 1
ATOM 4223 O O . THR A 1 539 ? -35.624 -2.681 28.033 1.00 90.12 539 THR A O 1
ATOM 4226 N N . THR A 1 540 ? -36.312 -0.650 28.690 1.00 91.88 540 THR A N 1
ATOM 4227 C CA . THR A 1 540 ? -37.733 -0.897 28.481 1.00 91.88 540 THR A CA 1
ATOM 4228 C C . THR A 1 540 ? -38.404 0.272 27.780 1.00 91.88 540 THR A C 1
ATOM 4230 O O . THR A 1 540 ? -38.129 1.435 28.083 1.00 91.88 540 THR A O 1
ATOM 4233 N N . ASP A 1 541 ? -39.345 -0.054 26.899 1.00 94.56 541 ASP A N 1
ATOM 4234 C CA . ASP A 1 541 ? -40.290 0.910 26.349 1.00 94.56 541 ASP A CA 1
ATOM 4235 C C . ASP A 1 541 ? -41.371 1.194 27.397 1.00 94.56 541 ASP A C 1
ATOM 4237 O O . ASP A 1 541 ? -42.027 0.276 27.896 1.00 94.56 541 ASP A O 1
ATOM 4241 N N . VAL A 1 542 ? -41.557 2.466 27.738 1.00 94.69 542 VAL A N 1
ATOM 4242 C CA . VAL A 1 542 ? -42.610 2.937 28.639 1.00 94.69 542 VAL A CA 1
ATOM 4243 C C . VAL A 1 542 ? -43.752 3.429 27.762 1.00 94.69 542 VAL A C 1
ATOM 4245 O O . VAL A 1 542 ? -43.739 4.556 27.271 1.00 94.69 542 VAL A O 1
ATOM 4248 N N . THR A 1 543 ? -44.726 2.553 27.513 1.00 92.44 543 THR A N 1
ATOM 4249 C CA . THR A 1 543 ? -45.820 2.786 26.543 1.00 92.44 543 THR A CA 1
ATOM 4250 C C . THR A 1 543 ? -46.980 3.615 27.098 1.00 92.44 543 THR A C 1
ATOM 4252 O O . THR A 1 543 ? -47.947 3.891 26.386 1.00 92.44 543 THR A O 1
ATOM 4255 N N . ALA A 1 544 ? -46.887 4.007 28.369 1.00 89.69 544 ALA A N 1
ATOM 4256 C CA . ALA A 1 544 ? -47.843 4.875 29.037 1.00 89.69 544 ALA A CA 1
ATOM 4257 C C . ALA A 1 544 ? -48.050 6.188 28.263 1.00 89.69 544 ALA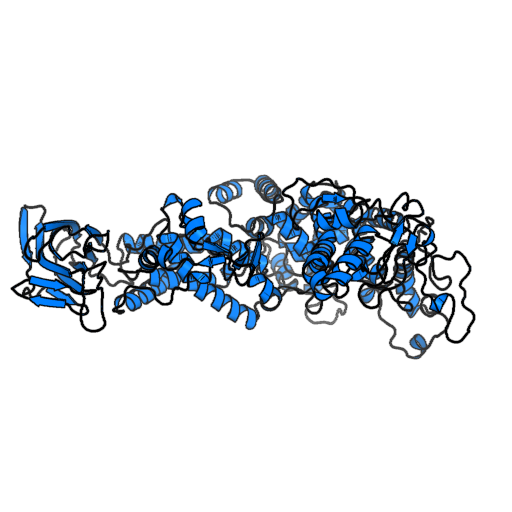 A C 1
ATOM 4259 O O . ALA A 1 544 ? -47.105 6.762 27.720 1.00 89.69 544 ALA A O 1
ATOM 4260 N N . ASN A 1 545 ? -49.294 6.671 28.225 1.00 84.38 545 ASN A N 1
ATOM 4261 C CA . ASN A 1 545 ? -49.667 7.883 27.477 1.00 84.38 545 ASN A CA 1
ATOM 4262 C C . ASN A 1 545 ? -50.040 9.072 28.376 1.00 84.38 545 ASN A C 1
ATOM 4264 O O . ASN A 1 545 ? -50.429 10.129 27.874 1.00 84.38 545 ASN A O 1
ATOM 4268 N N . SER A 1 546 ? -49.964 8.912 29.698 1.00 86.81 546 SER A N 1
ATOM 4269 C CA . SER A 1 546 ? -50.189 9.989 30.659 1.00 86.81 546 SER A CA 1
ATOM 4270 C C . SER A 1 546 ? -49.300 9.837 31.889 1.00 86.81 546 SER A C 1
ATOM 4272 O O . SER A 1 546 ? -48.850 8.743 32.217 1.00 86.81 546 SER A O 1
ATOM 4274 N N . SER A 1 547 ? -49.133 10.930 32.638 1.00 84.56 547 SER A N 1
ATOM 4275 C CA . SER A 1 547 ? -48.356 10.993 33.886 1.00 84.56 547 SER A CA 1
ATOM 4276 C C . SER A 1 547 ? -48.958 10.217 35.069 1.00 84.56 547 SER A C 1
ATOM 4278 O O . SER A 1 547 ? -48.526 10.389 36.203 1.00 84.56 547 SER A O 1
ATOM 4280 N N . THR A 1 548 ? -50.016 9.438 34.843 1.00 86.00 548 THR A N 1
ATOM 4281 C CA . THR A 1 548 ? -50.750 8.686 35.876 1.00 86.00 548 THR A CA 1
ATOM 4282 C C . THR A 1 548 ? -50.965 7.222 35.491 1.00 86.00 548 THR A C 1
ATOM 4284 O O . THR A 1 548 ? -51.577 6.478 36.254 1.00 86.00 548 THR A O 1
ATOM 4287 N N . ASP A 1 549 ? -50.535 6.820 34.294 1.00 93.00 549 ASP A N 1
ATOM 4288 C CA . ASP A 1 549 ? -50.652 5.458 33.772 1.00 93.00 549 ASP A CA 1
ATOM 4289 C C . ASP A 1 549 ? -49.394 4.660 34.140 1.00 93.00 549 ASP A C 1
ATOM 4291 O O . ASP A 1 549 ? -48.499 4.463 33.322 1.00 93.00 549 ASP A O 1
ATOM 4295 N N . TRP A 1 550 ? -49.283 4.296 35.420 1.00 94.06 550 TRP A N 1
ATOM 4296 C CA . TRP A 1 550 ? -48.106 3.619 35.967 1.00 94.06 550 TRP A CA 1
ATOM 4297 C C . TRP A 1 550 ? -48.000 2.171 35.481 1.00 94.06 550 TRP A C 1
ATOM 4299 O O . TRP A 1 550 ? -48.917 1.366 35.657 1.00 94.06 550 TRP A O 1
ATOM 4309 N N . GLN A 1 551 ? -46.845 1.833 34.916 1.00 96.19 551 GLN A N 1
ATOM 4310 C CA . GLN A 1 551 ? -46.488 0.514 34.411 1.00 96.19 551 GLN A CA 1
ATOM 4311 C C . GLN A 1 551 ? -45.311 -0.053 35.216 1.00 96.19 551 GLN A C 1
ATOM 4313 O O . GLN A 1 551 ? -44.376 0.663 35.578 1.00 96.19 551 GLN A O 1
ATOM 4318 N N . GLU A 1 552 ? -45.361 -1.355 35.509 1.00 96.00 552 GLU A N 1
ATOM 4319 C CA . GLU A 1 552 ? -44.274 -2.063 36.189 1.00 96.00 552 GLU A CA 1
ATOM 4320 C C . GLU A 1 552 ? -43.231 -2.550 35.182 1.00 96.00 552 GLU A C 1
ATOM 4322 O O . GLU A 1 552 ? -43.535 -3.355 34.299 1.00 96.00 552 GLU A O 1
ATOM 4327 N N . HIS A 1 553 ? -41.978 -2.160 35.392 1.00 96.25 553 HIS A N 1
ATOM 4328 C CA . HIS A 1 553 ? -40.834 -2.630 34.617 1.00 96.25 553 HIS A CA 1
ATOM 4329 C C . HIS A 1 553 ? -39.846 -3.346 35.531 1.00 96.25 553 HIS A C 1
ATOM 4331 O O . HIS A 1 553 ? -39.525 -2.847 36.607 1.00 96.25 553 HIS A O 1
ATOM 4337 N N . LYS A 1 554 ? -39.399 -4.542 35.136 1.00 95.56 554 LYS A N 1
ATOM 4338 C CA . LYS A 1 554 ? -38.775 -5.503 36.058 1.00 95.56 554 LYS A CA 1
ATOM 4339 C C . LYS A 1 554 ? -37.373 -5.893 35.620 1.00 95.56 554 LYS A C 1
ATOM 4341 O O . LYS A 1 554 ? -37.141 -6.152 34.443 1.00 95.56 554 LYS A O 1
ATOM 4346 N N . LEU A 1 555 ? -36.473 -6.009 36.590 1.00 95.00 555 LEU A N 1
ATOM 4347 C CA . LEU A 1 555 ? -35.125 -6.540 36.429 1.00 95.00 555 LEU A CA 1
ATOM 4348 C C . LEU A 1 555 ? -34.822 -7.484 37.592 1.00 95.00 555 LEU A C 1
ATOM 4350 O O . LEU A 1 555 ? -35.002 -7.116 38.747 1.00 95.00 555 LEU A O 1
ATOM 4354 N N . VAL A 1 556 ? -34.354 -8.695 37.304 1.00 93.94 556 VAL A N 1
ATOM 4355 C CA . VAL A 1 556 ? -33.909 -9.632 38.345 1.00 93.94 556 VAL A CA 1
ATOM 4356 C C . VAL A 1 556 ? -32.391 -9.587 38.425 1.00 93.94 556 VAL A C 1
ATOM 4358 O O . VAL A 1 556 ? -31.719 -9.720 37.402 1.00 93.94 556 VAL A O 1
ATOM 4361 N N . ALA A 1 557 ? -31.855 -9.416 39.631 1.00 92.12 557 ALA A N 1
ATOM 4362 C CA . ALA A 1 557 ? -30.417 -9.370 39.865 1.00 92.12 557 ALA A CA 1
ATOM 4363 C C . ALA A 1 557 ? -30.034 -10.042 41.188 1.00 92.12 557 ALA A C 1
ATOM 4365 O O . ALA A 1 557 ? -30.776 -9.990 42.172 1.00 92.12 557 ALA A O 1
ATOM 4366 N N . GLN A 1 558 ? -28.841 -10.637 41.210 1.00 91.19 558 GLN A N 1
ATOM 4367 C CA . GLN A 1 558 ? -28.198 -11.095 42.436 1.00 91.19 558 GLN A CA 1
ATOM 4368 C C . GLN A 1 558 ? -27.340 -9.957 42.994 1.00 91.19 558 GLN A C 1
ATOM 4370 O O . GLN A 1 558 ? -26.333 -9.590 42.391 1.00 91.19 558 GLN A O 1
ATOM 4375 N N . ILE A 1 559 ? -27.739 -9.384 44.125 1.00 89.69 559 ILE A N 1
ATOM 4376 C CA . ILE A 1 559 ? -27.062 -8.246 44.753 1.00 89.69 559 ILE A CA 1
ATOM 4377 C C . ILE A 1 559 ? -26.057 -8.773 45.792 1.00 89.69 559 ILE A C 1
ATOM 4379 O O . ILE A 1 559 ? -26.441 -9.607 46.611 1.00 89.69 559 ILE A O 1
ATOM 4383 N N . PRO A 1 560 ? -24.784 -8.335 45.775 1.00 87.50 560 PRO A N 1
ATOM 4384 C CA . PRO A 1 560 ? -23.753 -8.831 46.685 1.00 87.50 560 PRO A CA 1
ATOM 4385 C C . PRO A 1 560 ? -23.891 -8.301 48.123 1.00 87.50 560 PRO A C 1
ATOM 4387 O O . PRO A 1 560 ? -24.542 -7.294 48.383 1.00 87.50 560 PRO A O 1
ATOM 4390 N N . ALA A 1 561 ? -23.178 -8.954 49.047 1.00 83.62 561 ALA A N 1
ATOM 4391 C CA . ALA A 1 561 ? -23.117 -8.670 50.492 1.00 83.62 561 ALA A CA 1
ATOM 4392 C C . ALA A 1 561 ? -22.431 -7.340 50.889 1.00 83.62 561 ALA A C 1
ATOM 4394 O O . ALA A 1 561 ? -22.062 -7.158 52.040 1.00 83.62 561 ALA A O 1
ATOM 4395 N N . ASN A 1 562 ? -22.190 -6.446 49.931 1.00 81.50 562 ASN A N 1
ATOM 4396 C CA . ASN A 1 562 ? -21.717 -5.077 50.171 1.00 81.50 562 ASN A CA 1
ATOM 4397 C C . ASN A 1 562 ? -22.700 -4.059 49.556 1.00 81.50 562 ASN A C 1
ATOM 4399 O O . ASN A 1 562 ? -22.348 -2.900 49.320 1.00 81.50 562 ASN A O 1
ATOM 4403 N N . GLY A 1 563 ? -23.904 -4.526 49.207 1.00 85.56 563 GLY A N 1
ATOM 4404 C CA . GLY A 1 563 ? -24.932 -3.731 48.563 1.00 85.56 563 GLY A CA 1
ATOM 4405 C C . GLY A 1 563 ? -24.697 -3.441 47.078 1.00 85.56 563 GLY A C 1
ATOM 4406 O O . GLY A 1 563 ? -23.829 -4.022 46.422 1.00 85.56 563 GLY A O 1
ATOM 4407 N N . ALA A 1 564 ? -25.522 -2.542 46.544 1.00 92.44 564 ALA A N 1
ATOM 4408 C CA . ALA A 1 564 ? -25.474 -2.072 45.162 1.00 92.44 564 ALA A CA 1
ATOM 4409 C C . ALA A 1 564 ? -26.163 -0.710 45.014 1.00 92.44 564 ALA A C 1
ATOM 4411 O O . ALA A 1 564 ? -27.027 -0.344 45.812 1.00 92.44 564 ALA A O 1
ATOM 4412 N N . GLU A 1 565 ? -25.847 0.013 43.944 1.00 93.62 565 GLU A N 1
ATOM 4413 C CA . GLU A 1 565 ? -26.671 1.121 43.464 1.00 93.62 565 GLU A CA 1
ATOM 4414 C C . GLU A 1 565 ? -27.641 0.623 42.393 1.00 93.62 565 GLU A C 1
ATOM 4416 O O . GLU A 1 565 ? -27.229 0.029 41.400 1.00 93.62 565 GLU A O 1
ATOM 4421 N N . ILE A 1 566 ? -28.930 0.903 42.556 1.00 94.56 566 ILE A N 1
ATOM 4422 C CA . ILE A 1 566 ? -29.955 0.631 41.548 1.00 94.56 566 ILE A CA 1
ATOM 4423 C C . ILE A 1 566 ? -30.324 1.945 40.875 1.00 94.56 566 ILE A C 1
ATOM 4425 O O . ILE A 1 566 ? -30.746 2.882 41.548 1.00 94.56 566 ILE A O 1
ATOM 4429 N N . LYS A 1 567 ? -30.183 2.024 39.555 1.00 93.25 567 LYS A N 1
ATOM 4430 C CA . LYS A 1 567 ? -30.424 3.233 38.764 1.00 93.25 567 LYS A CA 1
ATOM 4431 C C . LYS A 1 567 ? -31.593 3.049 37.816 1.00 93.25 567 LYS A C 1
ATOM 4433 O O . LYS A 1 567 ? -31.676 2.042 37.122 1.00 93.25 567 LYS A O 1
ATOM 4438 N N . VAL A 1 568 ? -32.461 4.054 37.764 1.00 94.56 568 VAL A N 1
ATOM 4439 C CA . VAL A 1 568 ? -33.494 4.216 36.740 1.00 94.56 568 VAL A CA 1
ATOM 4440 C C . VAL A 1 568 ? -33.208 5.491 35.969 1.00 94.56 568 VAL A C 1
ATOM 4442 O O . VAL A 1 568 ? -33.233 6.569 36.563 1.00 94.56 568 VAL A O 1
ATOM 4445 N N . SER A 1 569 ? -32.959 5.382 34.668 1.00 91.56 569 SER A N 1
ATOM 4446 C CA . SER A 1 569 ? -32.525 6.510 33.833 1.00 91.56 569 SER A CA 1
ATOM 4447 C C . SER A 1 569 ? -33.428 6.717 32.622 1.00 91.56 569 SER A C 1
ATOM 4449 O O . SER A 1 569 ? -33.906 5.751 32.030 1.00 91.56 569 SER A O 1
ATOM 4451 N N . PHE A 1 570 ? -33.623 7.977 32.222 1.00 91.25 570 PHE A N 1
ATOM 4452 C CA . PHE A 1 570 ? -34.306 8.340 30.976 1.00 91.25 570 PHE A CA 1
ATOM 4453 C C . PHE A 1 570 ? -33.320 8.301 29.797 1.00 91.25 570 PHE A C 1
ATOM 4455 O O . PHE A 1 570 ? -32.397 9.117 29.742 1.00 91.25 570 PHE A O 1
ATOM 4462 N N . THR A 1 571 ? -33.488 7.360 28.862 1.00 87.06 571 THR A N 1
ATOM 4463 C CA . THR A 1 571 ? -32.452 7.032 27.862 1.00 87.06 571 THR A CA 1
ATOM 4464 C C . THR A 1 571 ? -32.629 7.700 26.502 1.00 87.06 571 THR A C 1
ATOM 4466 O O . THR A 1 571 ? -31.664 7.766 25.742 1.00 87.06 571 THR A O 1
ATOM 4469 N N . ASN A 1 572 ? -33.820 8.214 26.178 1.00 86.06 572 ASN A N 1
ATOM 4470 C CA . ASN A 1 572 ? -34.100 8.820 24.871 1.00 86.06 572 ASN A CA 1
ATOM 4471 C C . ASN A 1 572 ? -34.895 10.148 24.932 1.00 86.06 572 ASN A C 1
ATOM 4473 O O . ASN A 1 572 ? -35.873 10.305 24.185 1.00 86.06 572 ASN A O 1
ATOM 4477 N N . PRO A 1 573 ? -34.496 11.122 25.781 1.00 88.12 573 PRO A N 1
ATOM 4478 C CA . PRO A 1 573 ? -35.186 12.405 25.873 1.00 88.12 573 PRO A CA 1
ATOM 4479 C C . PRO A 1 573 ? -35.184 13.131 24.527 1.00 88.12 573 PRO A C 1
ATOM 4481 O O . PRO A 1 573 ? -34.194 13.134 23.796 1.00 88.12 573 PRO A O 1
ATOM 4484 N N . TRP A 1 574 ? -36.307 13.764 24.200 1.00 88.00 574 TRP A N 1
ATOM 4485 C CA . TRP A 1 574 ? -36.461 14.532 22.971 1.00 88.00 574 TRP A CA 1
ATOM 4486 C C . TRP A 1 574 ? -37.438 15.685 23.187 1.00 88.00 574 TRP A C 1
ATOM 4488 O O . TRP A 1 574 ? -38.432 15.522 23.892 1.00 88.00 574 TRP A O 1
ATOM 4498 N N . CYS A 1 575 ? -37.159 16.831 22.567 1.00 88.00 575 CYS A N 1
ATOM 4499 C CA . CYS A 1 575 ? -37.997 18.024 22.602 1.00 88.00 575 CYS A CA 1
ATOM 4500 C C . CYS A 1 575 ? -37.906 18.766 21.259 1.00 88.00 575 CYS A C 1
ATOM 4502 O O . CYS A 1 575 ? -36.809 19.097 20.804 1.00 88.00 575 CYS A O 1
ATOM 4504 N N . ASP A 1 576 ? -39.057 19.062 20.654 1.00 88.69 576 ASP A N 1
ATOM 4505 C CA . ASP A 1 576 ? -39.189 19.992 19.529 1.00 88.69 576 ASP A CA 1
ATOM 4506 C C . ASP A 1 576 ? -39.172 21.433 20.042 1.00 88.69 576 ASP A C 1
ATOM 4508 O O . ASP A 1 576 ? -40.210 22.026 20.358 1.00 88.69 576 ASP A O 1
ATOM 4512 N N . TYR A 1 577 ? -37.968 21.971 20.221 1.00 86.81 577 TYR A N 1
ATOM 4513 C CA . TYR A 1 577 ? -37.778 23.290 20.804 1.00 86.81 577 TYR A CA 1
ATOM 4514 C C . TYR A 1 577 ? -37.891 24.389 19.747 1.00 86.81 577 TYR A C 1
ATOM 4516 O O . TYR A 1 577 ? -37.026 24.540 18.887 1.00 86.81 577 TYR A O 1
ATOM 4524 N N . ASN A 1 578 ? -38.912 25.236 19.861 1.00 87.19 578 ASN A N 1
ATOM 4525 C CA . ASN A 1 578 ? -39.137 26.336 18.917 1.00 87.19 578 ASN A CA 1
ATOM 4526 C C . ASN A 1 578 ? -38.394 27.643 19.271 1.00 87.19 578 ASN A C 1
ATOM 4528 O O . ASN A 1 578 ? -38.666 28.681 18.670 1.00 87.19 578 ASN A O 1
ATOM 4532 N N . GLY A 1 579 ? -37.512 27.621 20.274 1.00 83.25 579 GLY A N 1
ATOM 4533 C CA . GLY A 1 579 ? -36.852 28.813 20.819 1.00 83.25 579 GLY A CA 1
ATOM 4534 C C . GLY A 1 579 ? -37.438 29.316 22.144 1.00 83.25 579 GLY A C 1
ATOM 4535 O O . GLY A 1 579 ? -36.721 29.983 22.889 1.00 83.25 579 GLY A O 1
ATOM 4536 N N . GLU A 1 580 ? -38.681 28.950 22.480 1.00 87.69 580 GLU A N 1
ATOM 4537 C CA . GLU A 1 580 ? -39.364 29.335 23.730 1.00 87.69 580 GLU A CA 1
ATOM 4538 C C . GLU A 1 580 ? -39.864 28.136 24.550 1.00 87.69 580 GLU A C 1
ATOM 4540 O O . GLU A 1 580 ? -39.817 28.163 25.779 1.00 87.69 580 GLU A O 1
ATOM 4545 N N . LYS A 1 581 ? -40.374 27.090 23.889 1.00 89.12 581 LYS A N 1
ATOM 4546 C CA . LYS A 1 581 ? -40.925 25.892 24.533 1.00 89.12 581 LYS A CA 1
ATOM 4547 C C . LYS A 1 581 ? -40.754 24.652 23.662 1.00 89.12 581 LYS A C 1
ATOM 4549 O O . LYS A 1 581 ? -40.607 24.753 22.446 1.00 89.12 581 LYS A O 1
ATOM 4554 N N . CYS A 1 582 ? -40.864 23.488 24.292 1.00 88.56 582 CYS A N 1
ATOM 4555 C CA . CYS A 1 582 ? -41.065 22.233 23.582 1.00 88.56 582 CYS A CA 1
ATOM 4556 C C . CYS A 1 582 ? -42.506 22.184 23.054 1.00 88.56 582 CYS A C 1
ATOM 4558 O O . CYS A 1 582 ? -43.452 22.169 23.846 1.00 88.56 582 CYS A O 1
ATOM 4560 N N . LEU A 1 583 ? -42.688 22.214 21.732 1.00 90.00 583 LEU A N 1
ATOM 4561 C CA . LEU A 1 583 ? -43.995 22.006 21.093 1.00 90.00 583 LEU A CA 1
ATOM 4562 C C . LEU A 1 583 ? -44.482 20.576 21.313 1.00 90.00 583 LEU A C 1
ATOM 4564 O O . LEU A 1 583 ? -45.663 20.338 21.558 1.00 90.00 583 LEU A O 1
ATOM 4568 N N . GLU A 1 584 ? -43.530 19.656 21.289 1.00 91.88 584 GLU A N 1
ATOM 4569 C CA . GLU A 1 584 ? -43.692 18.246 21.555 1.00 91.88 584 GLU A CA 1
ATOM 4570 C C . GLU A 1 584 ? -42.449 17.759 22.300 1.00 91.88 584 GLU A C 1
ATOM 4572 O O . GLU A 1 584 ? -41.352 18.272 22.081 1.00 91.88 584 GLU A O 1
ATOM 4577 N N . GLN A 1 585 ? -42.606 16.815 23.221 1.00 92.44 585 GLN A N 1
ATOM 4578 C CA . GLN A 1 585 ? -41.480 16.257 23.962 1.00 92.44 585 GLN A CA 1
ATOM 4579 C C . GLN A 1 585 ? -41.815 14.888 24.533 1.00 92.44 585 GLN A C 1
ATOM 4581 O O . GLN A 1 585 ? -42.982 14.585 24.794 1.00 92.44 585 GLN A O 1
ATOM 4586 N N . ARG A 1 586 ? -40.766 14.109 24.787 1.00 93.62 586 ARG A N 1
ATOM 4587 C CA . ARG A 1 586 ? -40.825 12.913 25.621 1.00 93.62 586 ARG A CA 1
ATOM 4588 C C . ARG A 1 586 ? -40.563 13.296 27.074 1.00 93.62 586 ARG A C 1
ATOM 4590 O O . ARG A 1 586 ? -39.603 14.010 27.353 1.00 93.62 586 ARG A O 1
ATOM 4597 N N . VAL A 1 587 ? -41.383 12.793 27.989 1.00 94.31 587 VAL A N 1
ATOM 4598 C CA . VAL A 1 587 ? -41.195 12.963 29.439 1.00 94.31 587 VAL A CA 1
ATOM 4599 C C . VAL A 1 587 ? -41.329 11.600 30.098 1.00 94.31 587 VAL A C 1
ATOM 4601 O O . VAL A 1 587 ? -42.269 10.869 29.785 1.00 94.31 587 VAL A O 1
ATOM 4604 N N . LEU A 1 588 ? -40.412 11.262 31.000 1.00 95.50 588 LEU A N 1
ATOM 4605 C CA . LEU A 1 588 ? -40.490 10.055 31.820 1.00 95.50 588 LEU A CA 1
ATOM 4606 C C . LEU A 1 588 ? -40.896 10.442 33.247 1.00 95.50 588 LEU A C 1
ATOM 4608 O O . LEU A 1 588 ? -40.378 11.405 33.804 1.00 95.50 588 LEU A O 1
ATOM 4612 N N . TYR A 1 589 ? -41.815 9.692 33.840 1.00 95.12 589 TYR A N 1
ATOM 4613 C CA . TYR A 1 589 ? -42.235 9.844 35.229 1.00 95.12 589 TYR A CA 1
ATOM 4614 C C . TYR A 1 589 ? -41.831 8.596 36.011 1.00 95.12 589 TYR A C 1
ATOM 4616 O O . TYR A 1 589 ? -42.018 7.477 35.527 1.00 95.12 589 TYR A O 1
ATOM 4624 N N . VAL A 1 590 ? -41.301 8.784 37.218 1.00 95.38 590 VAL A N 1
ATOM 4625 C CA . VAL A 1 590 ? -40.879 7.706 38.122 1.00 95.38 590 VAL A CA 1
ATOM 4626 C C . VAL A 1 590 ? -41.607 7.866 39.454 1.00 95.38 590 VAL A C 1
ATOM 4628 O O . VAL A 1 590 ? -41.405 8.861 40.148 1.00 95.38 590 VAL A O 1
ATOM 4631 N N . ASP A 1 591 ? -42.464 6.907 39.800 1.00 94.75 591 ASP A N 1
ATOM 4632 C CA . ASP A 1 591 ? -43.236 6.903 41.052 1.00 94.75 591 ASP A CA 1
ATOM 4633 C C . ASP A 1 591 ? -42.419 6.302 42.201 1.00 94.75 591 ASP A C 1
ATOM 4635 O O . ASP A 1 591 ? -42.182 6.947 43.218 1.00 94.75 591 ASP A O 1
ATOM 4639 N N . ALA A 1 592 ? -41.932 5.072 42.028 1.00 94.50 592 ALA A N 1
ATOM 4640 C CA . ALA A 1 592 ? -41.166 4.377 43.056 1.00 94.50 592 ALA A CA 1
ATOM 4641 C C . ALA A 1 592 ? -40.321 3.231 42.486 1.00 94.50 592 ALA A C 1
ATOM 4643 O O . ALA A 1 592 ? -40.570 2.715 41.392 1.00 94.50 592 ALA A O 1
ATOM 4644 N N . LEU A 1 593 ? -39.368 2.775 43.299 1.00 95.69 593 LEU A N 1
ATOM 4645 C CA . LEU A 1 593 ? -38.642 1.520 43.124 1.00 95.69 593 LEU A CA 1
ATOM 4646 C C . LEU A 1 593 ? -39.104 0.513 44.178 1.00 95.69 593 LEU A C 1
ATOM 4648 O O . LEU A 1 593 ? -39.086 0.807 45.367 1.00 95.69 593 LEU A O 1
ATOM 4652 N N . THR A 1 594 ? -39.522 -0.683 43.772 1.00 96.25 594 THR A N 1
ATOM 4653 C CA . THR A 1 594 ? -39.876 -1.771 44.696 1.00 96.25 594 THR A CA 1
ATOM 4654 C C . THR A 1 594 ? -38.875 -2.908 44.577 1.00 96.25 594 THR A C 1
ATOM 4656 O O . THR A 1 594 ? -38.592 -3.377 43.479 1.00 96.25 594 THR A O 1
ATOM 4659 N N . LEU A 1 595 ? -38.351 -3.363 45.711 1.00 94.31 595 LEU A N 1
ATOM 4660 C CA . LEU A 1 595 ? -37.504 -4.543 45.812 1.00 94.31 595 LEU A CA 1
ATOM 4661 C C . LEU A 1 595 ? -38.309 -5.689 46.383 1.00 94.31 595 LEU A C 1
ATOM 4663 O O . LEU A 1 595 ? -38.770 -5.623 47.523 1.00 94.31 595 LEU A O 1
ATOM 4667 N N . ARG A 1 596 ? -38.442 -6.755 45.603 1.00 94.44 596 ARG A N 1
ATOM 4668 C CA . ARG A 1 596 ? -39.061 -8.003 46.031 1.00 94.44 596 ARG A CA 1
ATOM 4669 C C . ARG A 1 596 ? -37.975 -9.050 46.229 1.00 94.44 596 ARG A C 1
ATOM 4671 O O . ARG A 1 596 ? -37.302 -9.453 45.284 1.00 94.44 596 ARG A O 1
ATOM 4678 N N . HIS A 1 597 ? -37.803 -9.489 47.469 1.00 90.44 597 HIS A N 1
ATOM 4679 C CA . HIS A 1 597 ? -36.896 -10.582 47.801 1.00 90.44 597 HIS A CA 1
ATOM 4680 C C . HIS A 1 597 ? -37.511 -11.934 47.408 1.00 90.44 597 HIS A C 1
ATOM 4682 O O . HIS A 1 597 ? -38.734 -12.094 47.405 1.00 90.44 597 HIS A O 1
ATOM 4688 N N . ALA A 1 598 ? -36.677 -12.947 47.159 1.00 79.38 598 ALA A N 1
ATOM 4689 C CA . ALA A 1 598 ? -37.124 -14.298 46.794 1.00 79.38 598 ALA A CA 1
ATOM 4690 C C . ALA A 1 598 ? -38.047 -14.970 47.838 1.00 79.38 598 ALA A C 1
ATOM 4692 O O . ALA A 1 598 ? -38.813 -15.871 47.500 1.00 79.38 598 ALA A O 1
ATOM 4693 N N . SER A 1 599 ? -38.008 -14.529 49.101 1.00 81.62 599 SER A N 1
ATOM 4694 C CA . SER A 1 599 ? -38.925 -14.981 50.163 1.00 81.62 599 SER A CA 1
ATOM 4695 C C . SER A 1 599 ? -40.340 -14.388 50.068 1.00 81.62 599 SER A C 1
ATOM 4697 O O . SER A 1 599 ? -41.208 -14.784 50.845 1.00 81.62 599 SER A O 1
ATOM 4699 N N . GLY A 1 600 ? -40.575 -13.441 49.153 1.00 81.25 600 GLY A N 1
ATOM 4700 C CA . GLY A 1 600 ? -41.845 -12.737 48.969 1.00 81.25 600 GLY A CA 1
ATOM 4701 C C . GLY A 1 600 ? -41.997 -11.450 49.787 1.00 81.25 600 GLY A C 1
ATOM 4702 O O . GLY A 1 600 ? -43.056 -10.833 49.730 1.00 81.25 600 GLY A O 1
ATOM 4703 N N . SER A 1 601 ? -40.979 -11.027 50.548 1.00 88.12 601 SER A N 1
ATOM 4704 C CA . SER A 1 601 ? -40.991 -9.715 51.208 1.00 88.12 601 SER A CA 1
ATOM 4705 C C . SER A 1 601 ? -40.714 -8.596 50.206 1.00 88.12 601 SER A C 1
ATOM 4707 O O . SER A 1 601 ? -39.773 -8.696 49.419 1.00 88.12 601 SER A O 1
ATOM 4709 N N . GLU A 1 602 ? -41.500 -7.524 50.277 1.00 93.38 602 GLU A N 1
ATOM 4710 C CA . GLU A 1 602 ? -41.378 -6.353 49.408 1.00 93.38 602 GLU A CA 1
ATOM 4711 C C . GLU A 1 602 ? -41.055 -5.093 50.205 1.00 93.38 602 GLU A C 1
ATOM 4713 O O . GLU A 1 602 ? -41.612 -4.867 51.282 1.00 93.38 602 GLU A O 1
ATOM 4718 N N . GLN A 1 603 ? -40.193 -4.253 49.643 1.00 93.88 603 GLN A N 1
ATOM 4719 C CA . GLN A 1 603 ? -39.891 -2.925 50.157 1.00 93.88 603 GLN A CA 1
ATOM 4720 C C . GLN A 1 603 ? -39.990 -1.905 49.025 1.00 93.88 603 GLN A C 1
ATOM 4722 O O . GLN A 1 603 ? -39.346 -2.061 47.990 1.00 93.88 603 GLN A O 1
ATOM 4727 N N . ARG A 1 604 ? -40.807 -0.866 49.220 1.00 94.75 604 ARG A N 1
ATOM 4728 C CA . ARG A 1 604 ? -41.020 0.222 48.258 1.00 94.75 604 ARG A CA 1
ATOM 4729 C C . ARG A 1 604 ? -40.254 1.466 48.704 1.00 94.75 604 ARG A C 1
ATOM 4731 O O . ARG A 1 604 ? -40.347 1.857 49.865 1.00 94.75 604 ARG A O 1
ATOM 4738 N N . PHE A 1 605 ? -39.523 2.067 47.776 1.00 94.50 605 PHE A N 1
ATOM 4739 C CA . PHE A 1 605 ? -38.710 3.264 47.949 1.00 94.50 605 PHE A CA 1
ATOM 4740 C C . PHE A 1 605 ? -39.255 4.369 47.047 1.00 94.50 605 PHE A C 1
ATOM 4742 O O . PHE A 1 605 ? -39.238 4.253 45.820 1.00 94.50 605 PHE A O 1
ATOM 4749 N N . GLU A 1 606 ? -39.758 5.420 47.680 1.00 93.00 606 GLU A N 1
ATOM 4750 C CA . GLU A 1 606 ? -40.259 6.634 47.033 1.00 93.00 606 GLU A CA 1
ATOM 4751 C C . GLU A 1 606 ? -39.133 7.678 46.943 1.00 93.00 606 GLU A C 1
ATOM 4753 O O . GLU A 1 606 ? -38.053 7.509 47.513 1.00 93.00 606 GLU A O 1
ATOM 4758 N N . GLU A 1 607 ? -39.367 8.784 46.245 1.00 88.81 607 GLU A N 1
ATOM 4759 C CA . GLU A 1 607 ? -38.393 9.859 46.030 1.00 88.81 607 GLU A CA 1
ATOM 4760 C C . GLU A 1 607 ? -37.900 10.523 47.322 1.00 88.81 607 GLU A C 1
ATOM 4762 O O . GLU A 1 607 ? -36.816 11.104 47.353 1.00 88.81 607 GLU A O 1
ATOM 4767 N N . SER A 1 608 ? -38.702 10.444 48.384 1.00 88.19 608 SER A N 1
ATOM 4768 C CA . SER A 1 608 ? -38.392 10.996 49.704 1.00 88.19 608 SER A CA 1
ATOM 4769 C C . SER A 1 608 ? -37.544 10.071 50.588 1.00 88.19 608 SER A C 1
ATOM 4771 O O . SER A 1 608 ? -37.110 10.493 51.665 1.00 88.19 608 SER A O 1
ATOM 4773 N N . ALA A 1 609 ? -37.299 8.826 50.162 1.00 91.00 609 ALA A N 1
ATOM 4774 C CA . ALA A 1 609 ? -36.504 7.868 50.921 1.00 91.00 609 ALA A CA 1
ATOM 4775 C C . ALA A 1 609 ? -35.036 8.337 51.034 1.00 91.00 609 ALA A C 1
ATOM 4777 O O . ALA A 1 609 ? -34.459 8.783 50.041 1.00 91.00 609 ALA A O 1
ATOM 4778 N N . PRO A 1 610 ? -34.396 8.240 52.217 1.00 91.38 610 PRO A N 1
ATOM 4779 C CA . PRO A 1 610 ? -33.023 8.715 52.412 1.00 91.38 610 PRO A CA 1
ATOM 4780 C C . PRO A 1 610 ? -31.983 7.958 51.571 1.00 91.38 610 PRO A C 1
ATOM 4782 O O . PRO A 1 610 ? -30.898 8.482 51.316 1.00 91.38 610 PRO A O 1
ATOM 4785 N N . GLU A 1 611 ? -32.305 6.741 51.135 1.00 93.19 611 GLU A N 1
ATOM 4786 C CA . GLU A 1 611 ? -31.490 5.906 50.254 1.00 93.19 611 GLU A CA 1
ATOM 4787 C C . GLU A 1 611 ? -31.566 6.337 48.780 1.00 93.19 611 GLU A C 1
ATOM 4789 O O . GLU A 1 611 ? -30.754 5.890 47.967 1.00 93.19 611 GLU A O 1
ATOM 4794 N N . VAL A 1 612 ? -32.526 7.198 48.424 1.00 92.81 612 VAL A N 1
ATOM 4795 C CA . VAL A 1 612 ? -32.776 7.633 47.050 1.00 92.81 612 VAL A CA 1
ATOM 4796 C C . VAL A 1 612 ? -32.111 8.979 46.766 1.00 92.81 612 VAL A C 1
ATOM 4798 O O . VAL A 1 612 ? -32.195 9.937 47.533 1.00 92.81 612 VAL A O 1
ATOM 4801 N N . LYS A 1 613 ? -31.464 9.076 45.604 1.00 93.06 613 LYS A N 1
ATOM 4802 C CA . LYS A 1 613 ? -30.899 10.311 45.054 1.00 93.06 613 LYS A CA 1
ATOM 4803 C C . LYS A 1 613 ? -31.344 10.509 43.618 1.00 93.06 613 LYS A C 1
ATOM 4805 O O . LYS A 1 613 ? -31.313 9.578 42.820 1.00 93.06 613 LYS A O 1
ATOM 4810 N N . ILE A 1 614 ? -31.686 11.744 43.273 1.00 90.25 614 ILE A N 1
ATOM 4811 C CA . ILE A 1 614 ? -32.023 12.136 41.903 1.00 90.25 614 ILE A CA 1
ATOM 4812 C C . ILE A 1 614 ? -30.886 12.994 41.358 1.00 90.25 614 ILE A C 1
ATOM 4814 O O . ILE A 1 614 ? -30.431 13.931 42.018 1.00 90.25 614 ILE A O 1
ATOM 4818 N N . SER A 1 615 ? -30.418 12.669 40.161 1.00 87.38 615 SER A N 1
ATOM 4819 C CA . SER A 1 615 ? -29.340 13.373 39.470 1.00 87.38 615 SER A CA 1
ATOM 4820 C C . SER A 1 615 ? -29.698 13.618 38.004 1.00 87.38 615 SER A C 1
ATOM 4822 O O . SER A 1 615 ? -30.542 12.929 37.433 1.00 87.38 615 SER A O 1
ATOM 4824 N N . GLY A 1 616 ? -29.064 14.623 37.397 1.00 81.25 616 GLY A N 1
ATOM 4825 C CA . GLY A 1 616 ? -29.305 15.030 36.011 1.00 81.25 616 GLY A CA 1
ATOM 4826 C C . GLY A 1 616 ? -29.725 16.492 35.885 1.00 81.25 616 GLY A C 1
ATOM 4827 O O . GLY A 1 616 ? -29.736 17.246 36.861 1.00 81.25 616 GLY A O 1
ATOM 4828 N N . GLN A 1 617 ? -30.043 16.906 34.661 1.00 78.25 617 GLN A N 1
ATOM 4829 C CA . GLN A 1 617 ? -30.571 18.240 34.370 1.00 78.25 617 GLN A CA 1
ATOM 4830 C C . GLN A 1 617 ? -32.074 18.153 34.102 1.00 78.25 617 GLN A C 1
ATOM 4832 O O . GLN A 1 617 ? -32.523 17.234 33.431 1.00 78.25 617 GLN A O 1
ATOM 4837 N N . HIS A 1 618 ? -32.845 19.129 34.592 1.00 87.50 618 HIS A N 1
ATOM 4838 C CA . HIS A 1 618 ? -34.306 19.185 34.416 1.00 87.50 618 HIS A CA 1
ATOM 4839 C C . HIS A 1 618 ? -35.069 17.971 34.982 1.00 87.50 618 HIS A C 1
ATOM 4841 O O . HIS A 1 618 ? -36.007 17.463 34.366 1.00 87.50 618 HIS A O 1
ATOM 4847 N N . CYS A 1 619 ? -34.672 17.539 36.180 1.00 89.94 619 CYS A N 1
ATOM 4848 C CA . CYS A 1 619 ? -35.360 16.517 36.967 1.00 89.94 619 CYS A CA 1
ATOM 4849 C C . CYS A 1 619 ? -36.079 17.212 38.124 1.00 89.94 619 CYS A C 1
ATOM 4851 O O . CYS A 1 619 ? -35.429 17.879 38.933 1.00 89.94 619 CYS A O 1
ATOM 4853 N N . TYR A 1 620 ? -37.401 17.091 38.202 1.00 91.25 620 TYR A N 1
ATOM 4854 C CA . TYR A 1 620 ? -38.206 17.799 39.198 1.00 91.25 620 TYR A CA 1
ATOM 4855 C C . TYR A 1 620 ? -39.055 16.819 39.992 1.00 91.25 620 TYR A C 1
ATOM 4857 O O . TYR A 1 620 ? -39.597 15.870 39.439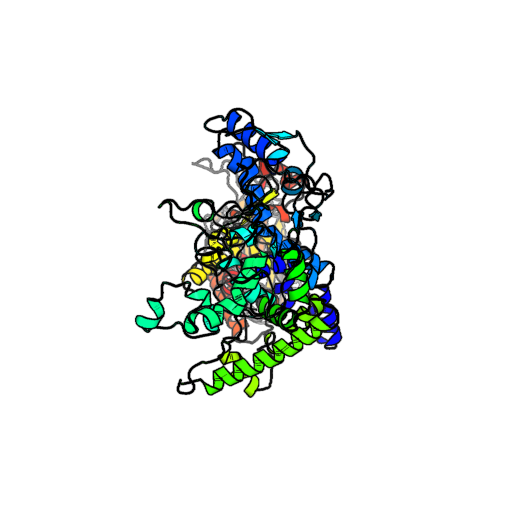 1.00 91.25 620 TYR A O 1
ATOM 4865 N N . ILE A 1 621 ? -39.167 17.054 41.296 1.00 88.75 621 ILE A N 1
ATOM 4866 C CA . ILE A 1 621 ? -40.090 16.309 42.151 1.00 88.75 621 ILE A CA 1
ATOM 4867 C C . ILE A 1 621 ? -41.431 17.039 42.115 1.00 88.75 621 ILE A C 1
ATOM 4869 O O . ILE A 1 621 ? -41.528 18.186 42.558 1.00 88.75 621 ILE A O 1
ATOM 4873 N N . GLU A 1 622 ? -42.454 16.384 41.578 1.00 82.31 622 GLU A N 1
ATOM 4874 C CA . GLU A 1 622 ? -43.795 16.932 41.394 1.00 82.31 622 GLU A CA 1
ATOM 4875 C C . GLU A 1 622 ? -44.837 15.889 41.821 1.00 82.31 622 GLU A C 1
ATOM 4877 O O . GLU A 1 622 ? -44.817 14.745 41.373 1.00 82.31 622 GLU A O 1
ATOM 4882 N N . ASN A 1 623 ? -45.777 16.284 42.688 1.00 75.94 623 ASN A N 1
ATOM 4883 C CA . ASN A 1 623 ? -46.899 15.439 43.128 1.00 75.94 623 ASN A CA 1
ATOM 4884 C C . ASN A 1 623 ? -46.494 14.049 43.669 1.00 75.94 623 ASN A C 1
ATOM 4886 O O . ASN A 1 623 ? -47.159 13.065 43.357 1.00 75.94 623 ASN A O 1
ATOM 4890 N N . SER A 1 624 ? -45.430 13.974 44.478 1.00 81.25 624 SER A N 1
ATOM 4891 C CA . SER A 1 624 ? -44.908 12.709 45.036 1.00 81.25 624 SER A CA 1
ATOM 4892 C C . SER A 1 624 ? -44.432 11.703 43.978 1.00 81.25 624 SER A C 1
ATOM 4894 O O . SER A 1 624 ? -44.491 10.499 44.183 1.00 81.25 624 SER A O 1
ATOM 4896 N N . SER A 1 625 ? -43.980 12.209 42.829 1.00 87.69 625 SER A N 1
ATOM 4897 C CA . SER A 1 625 ? -43.286 11.452 41.788 1.00 87.69 625 SER A CA 1
ATOM 4898 C C . SER A 1 625 ? -42.153 12.301 41.213 1.00 87.69 625 SER A C 1
ATOM 4900 O O . SER A 1 625 ? -42.097 13.518 41.428 1.00 87.69 625 SER A O 1
ATOM 4902 N N . VAL A 1 626 ? -41.234 11.678 40.483 1.00 92.25 626 VAL A N 1
ATOM 4903 C CA . VAL A 1 626 ? -40.122 12.378 39.839 1.00 92.25 626 VAL A CA 1
ATOM 4904 C C . VAL A 1 626 ? -40.380 12.508 38.344 1.00 92.25 626 VAL A C 1
ATOM 4906 O O . VAL A 1 626 ? -40.543 11.512 37.644 1.00 92.25 626 VAL A O 1
ATOM 4909 N N . THR A 1 627 ? -40.379 13.741 37.847 1.00 94.06 627 THR A N 1
ATOM 4910 C CA . THR A 1 627 ? -40.533 14.076 36.430 1.00 94.06 627 THR A CA 1
ATOM 4911 C C . THR A 1 627 ? -39.165 14.295 35.789 1.00 94.06 627 THR A C 1
ATOM 4913 O O . THR A 1 627 ? -38.402 15.178 36.193 1.00 94.06 627 THR A O 1
ATOM 4916 N N . PHE A 1 628 ? -38.858 13.511 34.759 1.00 93.94 628 PHE A N 1
ATOM 4917 C CA . PHE A 1 628 ? -37.632 13.568 33.969 1.00 93.94 628 PHE A CA 1
ATOM 4918 C C . PHE A 1 628 ? -37.924 14.191 32.597 1.00 93.94 628 PHE A C 1
ATOM 4920 O O . PHE A 1 628 ? -38.468 13.533 31.709 1.00 93.94 628 PHE A O 1
ATOM 4927 N N . TYR A 1 629 ? -37.549 15.462 32.411 1.00 89.75 629 TYR A N 1
ATOM 4928 C CA . TYR A 1 629 ? -37.678 16.157 31.117 1.00 89.75 629 TYR A CA 1
ATOM 4929 C C . TYR A 1 629 ? -36.448 15.989 30.216 1.00 89.75 629 TYR A C 1
ATOM 4931 O O . TYR A 1 629 ? -36.504 16.267 29.021 1.00 89.75 629 TYR A O 1
ATOM 4939 N N . ASN A 1 630 ? -35.319 15.577 30.785 1.00 86.94 630 ASN A N 1
ATOM 4940 C CA . ASN A 1 630 ? -34.066 15.370 30.067 1.00 86.94 630 ASN A CA 1
ATOM 4941 C C . ASN A 1 630 ? -33.316 14.168 30.678 1.00 86.94 630 ASN A C 1
ATOM 4943 O O . ASN A 1 630 ? -33.928 13.351 31.365 1.00 86.94 630 ASN A O 1
ATOM 4947 N N . GLN A 1 631 ? -32.010 14.039 30.432 1.00 82.12 631 GLN A N 1
ATOM 4948 C CA . GLN A 1 631 ? -31.150 12.976 30.961 1.00 82.12 631 GLN A CA 1
ATOM 4949 C C . GLN A 1 631 ? -31.085 13.030 32.497 1.00 82.12 631 GLN A C 1
ATOM 4951 O O . GLN A 1 631 ? -30.248 13.707 33.096 1.00 82.12 631 GLN A O 1
ATOM 4956 N N . CYS A 1 632 ? -32.014 12.311 33.118 1.00 89.44 632 CYS A N 1
ATOM 4957 C CA . CYS A 1 632 ? -32.233 12.224 34.552 1.00 89.44 632 CYS A CA 1
ATOM 4958 C C . CYS A 1 632 ? -32.105 10.781 35.024 1.00 89.44 632 CYS A C 1
ATOM 4960 O O . CYS A 1 632 ? -32.401 9.847 34.276 1.00 89.44 632 CYS A O 1
ATOM 4962 N N . THR A 1 633 ? -31.668 10.604 36.269 1.00 91.12 633 THR A N 1
ATOM 4963 C CA . THR A 1 633 ? -31.512 9.297 36.906 1.00 91.12 633 THR A CA 1
ATOM 4964 C C . THR A 1 633 ? -31.984 9.331 38.358 1.00 91.12 633 THR A C 1
ATOM 4966 O O . THR A 1 633 ? -31.615 10.226 39.117 1.00 91.12 633 THR A O 1
ATOM 4969 N N . MET A 1 634 ? -32.766 8.329 38.759 1.00 93.56 634 MET A N 1
ATOM 4970 C CA . MET A 1 634 ? -33.084 8.015 40.154 1.00 93.56 634 MET A CA 1
ATOM 4971 C C . MET A 1 634 ? -32.171 6.871 40.594 1.00 93.56 634 MET A C 1
ATOM 4973 O O . MET A 1 634 ? -32.148 5.827 39.952 1.00 93.56 634 MET A O 1
ATOM 4977 N N . THR A 1 635 ? -31.400 7.073 41.658 1.00 94.12 635 THR A N 1
ATOM 4978 C CA . THR A 1 635 ? -30.458 6.095 42.216 1.00 94.12 635 THR A CA 1
ATOM 4979 C C . THR A 1 635 ? -30.913 5.687 43.608 1.00 94.12 635 THR A C 1
ATOM 4981 O O . THR A 1 635 ? -31.085 6.555 44.455 1.00 94.12 635 THR A O 1
ATOM 4984 N N . LEU A 1 636 ? -31.071 4.392 43.854 1.00 94.75 636 LEU A N 1
ATOM 4985 C CA . LEU A 1 636 ? -31.310 3.796 45.164 1.00 94.75 636 LEU A CA 1
ATOM 4986 C C . LEU A 1 636 ? -30.024 3.106 45.632 1.00 94.75 636 LEU A C 1
ATOM 4988 O O . LEU A 1 636 ? -29.565 2.165 44.987 1.00 94.75 636 LEU A O 1
ATOM 4992 N N . SER A 1 637 ? -29.444 3.560 46.741 1.00 93.81 637 SER A N 1
ATOM 4993 C CA . SER A 1 637 ? -28.271 2.926 47.349 1.00 93.81 637 SER A CA 1
ATOM 4994 C C . SER A 1 637 ? -28.705 1.879 48.371 1.00 93.81 637 SER A C 1
ATOM 4996 O O . SER A 1 637 ? -29.356 2.204 49.362 1.00 93.81 637 SER A O 1
ATOM 4998 N N . LEU A 1 638 ? -28.324 0.628 48.143 1.00 90.75 638 LEU A N 1
ATOM 4999 C CA . LEU A 1 638 ? -28.583 -0.486 49.046 1.00 90.75 638 LEU A CA 1
ATOM 5000 C C . LEU A 1 638 ? -27.310 -0.915 49.751 1.00 90.75 638 LEU A C 1
ATOM 5002 O O . LEU A 1 638 ? -26.247 -0.933 49.139 1.00 90.75 638 LEU A O 1
ATOM 5006 N N . ASP A 1 639 ? -27.465 -1.334 51.000 1.00 87.69 639 ASP A N 1
ATOM 5007 C CA . ASP A 1 639 ? -26.452 -2.028 51.786 1.00 87.69 639 ASP A CA 1
ATOM 5008 C C . ASP A 1 639 ? -27.059 -3.352 52.265 1.00 87.69 639 ASP A C 1
ATOM 5010 O O . ASP A 1 639 ? -28.201 -3.379 52.734 1.00 87.69 639 ASP A O 1
ATOM 5014 N N . LEU A 1 640 ? -26.346 -4.457 52.072 1.00 85.12 640 LEU A N 1
ATOM 5015 C CA . LEU A 1 640 ? -26.830 -5.808 52.359 1.00 85.12 640 LEU A CA 1
ATOM 5016 C C . LEU A 1 640 ? -25.740 -6.585 53.073 1.00 85.12 640 LEU A C 1
ATOM 5018 O O . LEU A 1 640 ? -24.620 -6.588 52.599 1.00 85.12 640 LEU A O 1
ATOM 5022 N N . ASP A 1 641 ? -26.076 -7.335 54.121 1.00 85.56 641 ASP A N 1
ATOM 5023 C CA . ASP A 1 641 ? -25.096 -8.174 54.830 1.00 85.56 641 ASP A CA 1
ATOM 5024 C C . ASP A 1 641 ? -24.729 -9.463 54.072 1.00 85.56 641 ASP A C 1
ATOM 5026 O O . ASP A 1 641 ? -23.713 -10.098 54.359 1.00 85.56 641 ASP A O 1
ATOM 5030 N N . ASN A 1 642 ? -25.588 -9.912 53.150 1.00 86.94 642 ASN A N 1
ATOM 5031 C CA . ASN A 1 642 ? -25.445 -11.174 52.425 1.00 86.94 642 ASN A CA 1
ATOM 5032 C C . ASN A 1 642 ? -25.780 -10.999 50.942 1.00 86.94 642 ASN A C 1
ATOM 5034 O O . ASN A 1 642 ? -26.476 -10.069 50.547 1.00 86.94 642 ASN A O 1
ATOM 5038 N N . THR A 1 643 ? -25.256 -11.907 50.118 1.00 89.25 643 THR A N 1
ATOM 5039 C CA . THR A 1 643 ? -25.566 -11.928 48.685 1.00 89.25 643 THR A CA 1
ATOM 5040 C C . THR A 1 643 ? -26.921 -12.588 48.466 1.00 89.25 643 THR A C 1
ATOM 5042 O O . THR A 1 643 ? -27.059 -13.771 48.772 1.00 89.25 643 THR A O 1
ATOM 5045 N N . ASP A 1 644 ? -27.877 -11.867 47.884 1.00 90.69 644 ASP A N 1
ATOM 5046 C CA . ASP A 1 644 ? -29.267 -12.313 47.732 1.00 90.69 644 ASP A CA 1
ATOM 5047 C C . ASP A 1 644 ? -29.865 -11.923 46.370 1.00 90.69 644 ASP A C 1
ATOM 5049 O O . ASP A 1 644 ? -29.364 -11.044 45.670 1.00 90.69 644 ASP A O 1
ATOM 5053 N N . ASN A 1 645 ? -30.944 -12.603 45.967 1.00 91.62 645 ASN A N 1
ATOM 5054 C CA . ASN A 1 645 ? -31.644 -12.336 44.707 1.00 91.62 645 ASN A CA 1
ATOM 5055 C C . ASN A 1 645 ? -32.853 -11.425 44.929 1.00 91.62 645 ASN A C 1
ATOM 5057 O O . ASN A 1 645 ? -33.731 -11.735 45.742 1.00 91.62 645 ASN A O 1
ATOM 5061 N N . PHE A 1 646 ? -32.935 -10.360 44.133 1.00 93.19 646 PHE A N 1
ATOM 5062 C CA . PHE A 1 646 ? -34.036 -9.404 44.154 1.00 93.19 646 PHE A CA 1
ATOM 5063 C C . PHE A 1 646 ? -34.663 -9.255 42.769 1.00 93.19 646 PHE A C 1
ATOM 5065 O O . PHE A 1 646 ? -33.974 -9.246 41.749 1.00 93.19 646 PHE A O 1
ATOM 5072 N N . GLU A 1 647 ? -35.985 -9.109 42.747 1.00 95.75 647 GLU A N 1
ATOM 5073 C CA . GLU A 1 647 ? -36.716 -8.529 41.625 1.00 95.75 647 GLU A CA 1
ATOM 5074 C C . GLU A 1 647 ? -36.879 -7.027 41.900 1.00 95.75 647 GLU A C 1
ATOM 5076 O O . GLU A 1 647 ? -37.546 -6.618 42.852 1.00 95.75 647 GLU A O 1
ATOM 5081 N N . ILE A 1 648 ? -36.214 -6.217 41.081 1.00 95.88 648 ILE A N 1
ATOM 5082 C CA . ILE A 1 648 ? -36.281 -4.761 41.071 1.00 95.88 648 ILE A CA 1
ATOM 5083 C C . ILE A 1 648 ? -37.439 -4.363 40.160 1.00 95.88 648 ILE A C 1
ATOM 5085 O O . ILE A 1 648 ? -37.450 -4.725 38.985 1.00 95.88 648 ILE A O 1
ATOM 5089 N N . ILE A 1 649 ? -38.397 -3.606 40.687 1.00 96.69 649 ILE A N 1
ATOM 5090 C CA . ILE A 1 649 ? -39.589 -3.154 39.969 1.00 96.69 649 ILE A CA 1
ATOM 5091 C C . ILE A 1 649 ? -39.596 -1.627 39.955 1.00 96.69 649 ILE A C 1
ATOM 5093 O O . ILE A 1 649 ? -39.742 -0.997 41.002 1.00 96.69 649 ILE A O 1
ATOM 5097 N N . ALA A 1 650 ? -39.444 -1.035 38.776 1.00 96.75 650 ALA A N 1
ATOM 5098 C CA . ALA A 1 650 ? -39.608 0.395 38.565 1.00 96.75 650 ALA A CA 1
ATOM 5099 C C . ALA A 1 650 ? -41.049 0.695 38.136 1.00 96.75 650 ALA A C 1
ATOM 5101 O O . ALA A 1 650 ? -41.547 0.099 37.178 1.00 96.75 650 ALA A O 1
ATOM 5102 N N . HIS A 1 651 ? -41.703 1.619 38.840 1.00 96.44 651 HIS A N 1
ATOM 5103 C CA . HIS A 1 651 ? -43.051 2.094 38.520 1.00 96.44 651 HIS A CA 1
ATOM 5104 C C . HIS A 1 651 ? -42.940 3.353 37.664 1.00 96.44 651 HIS A C 1
ATOM 5106 O O . HIS A 1 651 ? -42.607 4.426 38.173 1.00 96.44 651 HIS A O 1
ATOM 5112 N N . LEU A 1 652 ? -43.151 3.203 36.355 1.00 96.81 652 LEU A N 1
ATOM 5113 C CA . LEU A 1 652 ? -42.873 4.236 35.357 1.00 96.81 652 LEU A CA 1
ATOM 5114 C C . LEU A 1 652 ? -44.138 4.648 34.610 1.00 96.81 652 LEU A C 1
ATOM 5116 O O . LEU A 1 652 ? -44.989 3.820 34.309 1.00 96.81 652 LEU A O 1
ATOM 5120 N N . ALA A 1 653 ? -44.238 5.924 34.266 1.00 96.12 653 ALA A N 1
ATOM 5121 C CA . ALA A 1 653 ? -45.232 6.443 33.334 1.00 96.12 653 ALA A CA 1
ATOM 5122 C C . ALA A 1 653 ? -44.546 7.397 32.351 1.00 96.12 653 ALA A C 1
ATOM 5124 O O . ALA A 1 653 ? -43.396 7.782 32.557 1.00 96.12 653 ALA A O 1
ATOM 5125 N N . ALA A 1 654 ? -45.216 7.795 31.272 1.00 95.31 654 ALA A N 1
ATOM 5126 C CA . ALA A 1 654 ? -44.584 8.618 30.247 1.00 95.31 654 ALA A CA 1
ATOM 5127 C C . ALA A 1 654 ? -45.558 9.565 29.538 1.00 95.31 654 ALA A C 1
ATOM 5129 O O . ALA A 1 654 ? -46.761 9.321 29.450 1.00 95.31 654 ALA A O 1
ATOM 5130 N N . GLN A 1 655 ? -45.000 10.651 29.004 1.00 94.12 655 GLN A N 1
ATOM 5131 C CA . GLN A 1 655 ? -45.603 11.463 27.954 1.00 94.12 655 GLN A CA 1
ATOM 5132 C C . GLN A 1 655 ? -44.876 11.150 26.645 1.00 94.12 655 GLN A C 1
ATOM 5134 O O . GLN A 1 655 ? -43.670 11.377 26.539 1.00 94.12 655 GLN A O 1
ATOM 5139 N N . GLN A 1 656 ? -45.612 10.648 25.655 1.00 93.62 656 GLN A N 1
ATOM 5140 C CA . GLN A 1 656 ? -45.061 10.327 24.339 1.00 93.62 656 GLN A CA 1
ATOM 5141 C C . GLN A 1 656 ? -44.881 11.574 23.467 1.00 93.62 656 GLN A C 1
ATOM 5143 O O . GLN A 1 656 ? -45.535 12.599 23.670 1.00 93.62 656 GLN A O 1
ATOM 5148 N N . ALA A 1 657 ? -44.033 11.430 22.451 1.00 91.44 657 ALA A N 1
ATOM 5149 C CA . ALA A 1 657 ? -43.883 12.360 21.342 1.00 91.44 657 ALA A CA 1
ATOM 5150 C C . ALA A 1 657 ? -44.527 11.742 20.073 1.00 91.44 657 ALA A C 1
ATOM 5152 O O . ALA A 1 657 ? -43.880 10.921 19.424 1.00 91.44 657 ALA A O 1
ATOM 5153 N N . PRO A 1 658 ? -45.786 12.096 19.716 1.00 88.25 658 PRO A N 1
ATOM 5154 C CA . PRO A 1 658 ? -46.501 11.553 18.554 1.00 88.25 658 PRO A CA 1
ATOM 5155 C C . PRO A 1 658 ? -45.815 11.668 17.180 1.00 88.25 658 PRO A C 1
ATOM 5157 O O . PRO A 1 658 ? -46.162 10.903 16.283 1.00 88.25 658 PRO A O 1
ATOM 5160 N N . SER A 1 659 ? -44.898 12.616 16.972 1.00 85.69 659 SER A N 1
ATOM 5161 C CA . SER A 1 659 ? -44.146 12.775 15.717 1.00 85.69 659 SER A CA 1
ATOM 5162 C C . SER A 1 659 ? -42.937 11.845 15.608 1.00 85.69 659 SER A C 1
ATOM 5164 O O . SER A 1 659 ? -42.285 11.809 14.565 1.00 85.69 659 SER A O 1
ATOM 5166 N N . ARG A 1 660 ? -42.624 11.085 16.663 1.00 83.00 660 ARG A N 1
ATOM 5167 C CA . ARG A 1 660 ? -41.517 10.126 16.699 1.00 83.00 660 ARG A CA 1
ATOM 5168 C C . ARG A 1 660 ? -42.060 8.706 16.776 1.00 83.00 660 ARG A C 1
ATOM 5170 O O . ARG A 1 660 ? -42.929 8.419 17.590 1.00 83.00 660 ARG A O 1
ATOM 5177 N N . GLU A 1 661 ? -41.513 7.804 15.962 1.00 82.06 661 GLU A N 1
ATOM 5178 C CA . GLU A 1 661 ? -41.952 6.401 15.955 1.00 82.06 661 GLU A CA 1
ATOM 5179 C C . GLU A 1 661 ? -41.595 5.663 17.253 1.00 82.06 661 GLU A C 1
ATOM 5181 O O . GLU A 1 661 ? -42.371 4.839 17.731 1.00 82.06 661 GLU A O 1
ATOM 5186 N N . GLN A 1 662 ? -40.433 5.961 17.846 1.00 83.69 662 GLN A N 1
ATOM 5187 C CA . GLN A 1 662 ? -39.987 5.289 19.067 1.00 83.69 662 GLN A CA 1
ATOM 5188 C C . GLN A 1 662 ? -40.702 5.829 20.322 1.00 83.69 662 GLN A C 1
ATOM 5190 O O . GLN A 1 662 ? -40.772 7.056 20.499 1.00 83.69 662 GLN A O 1
ATOM 5195 N N . PRO A 1 663 ? -41.160 4.953 21.237 1.00 91.94 663 PRO A N 1
ATOM 5196 C CA . PRO A 1 663 ? -41.738 5.368 22.510 1.00 91.94 663 PRO A CA 1
ATOM 5197 C C . PRO A 1 663 ? -40.672 5.932 23.461 1.00 91.94 663 PRO A C 1
ATOM 5199 O O . PRO A 1 663 ? -39.467 5.839 23.219 1.00 91.94 663 PRO A O 1
ATOM 5202 N N . VAL A 1 664 ? -41.112 6.523 24.571 1.00 93.44 664 VAL A N 1
ATOM 5203 C CA . VAL A 1 664 ? -40.241 6.838 25.715 1.00 93.44 664 VAL A CA 1
ATOM 5204 C C . VAL A 1 664 ? -39.557 5.564 26.211 1.00 93.44 664 VAL A C 1
ATOM 5206 O O . VAL A 1 664 ? -40.208 4.539 26.394 1.00 93.44 664 VAL A O 1
ATOM 5209 N N . GLN A 1 665 ? -38.251 5.638 26.454 1.00 92.75 665 GLN A N 1
ATOM 5210 C CA . GLN A 1 665 ? -37.443 4.531 26.951 1.00 92.75 665 GLN A CA 1
ATOM 5211 C C . GLN A 1 665 ? -36.792 4.870 28.285 1.00 92.75 665 GLN A C 1
ATOM 5213 O O . GLN A 1 665 ? -36.327 5.990 28.517 1.00 92.75 665 GLN A O 1
ATOM 5218 N N . ALA A 1 666 ? -36.737 3.868 29.153 1.00 93.38 666 ALA A N 1
ATOM 5219 C CA . ALA A 1 666 ? -36.033 3.929 30.421 1.00 93.38 666 ALA A CA 1
ATOM 5220 C C . ALA A 1 666 ? -35.085 2.738 30.553 1.00 93.38 666 ALA A C 1
ATOM 5222 O O . ALA A 1 666 ? -35.331 1.675 29.980 1.00 93.38 666 ALA A O 1
ATOM 5223 N N . SER A 1 667 ? -34.023 2.888 31.337 1.00 92.50 667 SER A N 1
ATOM 5224 C CA . SER A 1 667 ? -33.179 1.762 31.744 1.00 92.50 667 SER A CA 1
ATOM 5225 C C . SER A 1 667 ? -33.252 1.523 33.239 1.00 92.50 667 SER A C 1
ATOM 5227 O O . SER A 1 667 ? -33.326 2.482 34.002 1.00 92.50 667 SER A O 1
ATOM 5229 N N . ILE A 1 668 ? -33.177 0.256 33.642 1.00 93.88 668 ILE A N 1
ATOM 5230 C CA . ILE A 1 668 ? -32.963 -0.171 35.026 1.00 93.88 668 ILE A CA 1
ATOM 5231 C C . ILE A 1 668 ? -31.587 -0.836 35.073 1.00 93.88 668 ILE A C 1
ATOM 5233 O O . ILE A 1 668 ? -31.319 -1.756 34.300 1.00 93.88 668 ILE A O 1
ATOM 5237 N N . GLU A 1 669 ? -30.718 -0.378 35.965 1.00 92.69 669 GLU A N 1
ATOM 5238 C CA . GLU A 1 669 ? -29.359 -0.894 36.125 1.00 92.69 669 GLU A CA 1
ATOM 5239 C C . GLU A 1 669 ? -29.059 -1.181 37.597 1.00 92.69 669 GLU A C 1
ATOM 5241 O O . GLU A 1 669 ? -29.436 -0.408 38.472 1.00 92.69 669 GLU A O 1
ATOM 5246 N N . VAL A 1 670 ? -28.367 -2.283 37.875 1.00 92.31 670 VAL A N 1
ATOM 5247 C CA . VAL A 1 670 ? -27.841 -2.631 39.199 1.00 92.31 670 VAL A CA 1
ATOM 5248 C C . VAL A 1 670 ? -26.320 -2.595 39.126 1.00 92.31 670 VAL A C 1
ATOM 5250 O O . VAL A 1 670 ? -25.728 -3.323 38.332 1.00 92.31 670 VAL A O 1
ATOM 5253 N N . LEU A 1 671 ? -25.687 -1.769 39.954 1.00 91.50 671 LEU A N 1
ATOM 5254 C CA . LEU A 1 671 ? -24.244 -1.542 39.987 1.00 91.50 671 LEU A CA 1
ATOM 5255 C C . LEU A 1 671 ? -23.649 -2.007 41.320 1.00 91.50 671 LEU A C 1
ATOM 5257 O O . LEU A 1 671 ? -24.158 -1.657 42.378 1.00 91.50 671 LEU A O 1
ATOM 5261 N N . SER A 1 672 ? -22.538 -2.739 41.281 1.00 89.31 672 SER A N 1
ATOM 5262 C CA . SER A 1 672 ? -21.755 -3.095 42.467 1.00 89.31 672 SER A CA 1
ATOM 5263 C C . SER A 1 672 ? -21.197 -1.848 43.161 1.00 89.31 672 SER A C 1
ATOM 5265 O O . SER A 1 672 ? -20.748 -0.912 42.499 1.00 89.31 672 SER A O 1
ATOM 5267 N N . SER A 1 673 ? -21.161 -1.878 44.494 1.00 86.06 673 SER A N 1
ATOM 5268 C CA . SER A 1 673 ? -20.514 -0.861 45.336 1.00 86.06 673 SER A CA 1
ATOM 5269 C C . SER A 1 673 ? -18.982 -1.012 45.420 1.00 86.06 673 SER A C 1
ATOM 5271 O O . SER A 1 673 ? -18.330 -0.298 46.181 1.00 86.06 673 SER A O 1
ATOM 5273 N N . GLU A 1 674 ? -18.389 -1.962 44.686 1.00 85.12 674 GLU A N 1
ATOM 5274 C CA . GLU A 1 674 ? -16.936 -2.162 44.613 1.00 85.12 674 GLU A CA 1
ATOM 5275 C C . GLU A 1 674 ? -16.191 -0.951 44.024 1.00 85.12 674 GLU A C 1
ATOM 5277 O O . GLU A 1 674 ? -16.723 -0.151 43.253 1.00 85.12 674 GLU A O 1
ATOM 5282 N N . GLU A 1 675 ? -14.898 -0.842 44.332 1.00 86.25 675 GLU A N 1
ATOM 5283 C CA . GLU A 1 675 ? -14.032 0.123 43.662 1.00 86.25 675 GLU A CA 1
ATOM 5284 C C . GLU A 1 675 ? -13.800 -0.305 42.202 1.00 86.25 675 GLU A C 1
ATOM 5286 O O . GLU A 1 675 ? -13.226 -1.353 41.917 1.00 86.25 675 GLU A O 1
ATOM 5291 N N . ILE A 1 676 ? -14.197 0.548 41.258 1.00 86.94 676 ILE A N 1
ATOM 5292 C CA . ILE A 1 676 ? -14.230 0.258 39.815 1.00 86.94 676 ILE A CA 1
ATOM 5293 C C . ILE A 1 676 ? -12.919 -0.293 39.214 1.00 86.94 676 ILE A C 1
ATOM 5295 O O . ILE A 1 676 ? -12.951 -1.122 38.299 1.00 86.94 676 ILE A O 1
ATOM 5299 N N . LEU A 1 677 ? -11.757 0.137 39.720 1.00 86.88 677 LEU A N 1
ATOM 5300 C CA . LEU A 1 677 ? -10.446 -0.317 39.238 1.00 86.88 677 LEU A CA 1
ATOM 5301 C C . LEU A 1 677 ? -10.094 -1.728 39.719 1.00 86.88 677 LEU A C 1
ATOM 5303 O O . LEU A 1 677 ? -9.437 -2.479 38.997 1.00 86.88 677 LEU A O 1
ATOM 5307 N N . THR A 1 678 ? -10.511 -2.083 40.931 1.00 86.50 678 THR A N 1
ATOM 5308 C CA . THR A 1 678 ? -10.173 -3.357 41.577 1.00 86.50 678 THR A CA 1
ATOM 5309 C C . THR A 1 678 ? -11.315 -4.370 41.514 1.00 86.50 678 THR A C 1
ATOM 5311 O O . THR A 1 678 ? -11.088 -5.545 41.818 1.00 86.50 678 THR A O 1
ATOM 5314 N N . ALA A 1 679 ? -12.485 -3.940 41.028 1.00 85.56 679 ALA A N 1
ATOM 5315 C CA . ALA A 1 679 ? -13.694 -4.735 40.897 1.00 85.56 679 ALA A CA 1
ATOM 5316 C C . ALA A 1 679 ? -13.459 -6.064 40.162 1.00 85.56 679 ALA A C 1
ATOM 5318 O O . ALA A 1 679 ? -12.754 -6.131 39.145 1.00 85.56 679 ALA A O 1
ATOM 5319 N N . GLN A 1 680 ? -14.072 -7.127 40.684 1.00 84.81 680 GLN A N 1
ATOM 5320 C CA . GLN A 1 680 ? -13.964 -8.500 40.165 1.00 84.81 680 GLN A CA 1
ATOM 5321 C C . GLN A 1 680 ? -15.305 -9.032 39.648 1.00 84.81 680 GLN A C 1
ATOM 5323 O O . GLN A 1 680 ? -15.529 -10.242 39.600 1.00 84.81 680 GLN A O 1
ATOM 5328 N N . THR A 1 681 ? -16.204 -8.132 39.248 1.00 87.56 681 THR A N 1
ATOM 5329 C CA . THR A 1 681 ? -17.474 -8.509 38.624 1.00 87.56 681 THR A CA 1
ATOM 5330 C C . THR A 1 681 ? -17.235 -9.321 37.342 1.00 87.56 681 THR A C 1
ATOM 5332 O O . THR A 1 681 ? -16.188 -9.218 36.689 1.00 87.56 681 THR A O 1
ATOM 5335 N N . GLY A 1 682 ? -18.239 -10.100 36.926 1.00 88.38 682 GLY A N 1
ATOM 5336 C CA . GLY A 1 682 ? -18.192 -10.806 35.642 1.00 88.38 682 GLY A CA 1
ATOM 5337 C C . GLY A 1 682 ? -17.921 -9.859 34.465 1.00 88.38 682 GLY A C 1
ATOM 5338 O O . GLY A 1 682 ? -17.120 -10.180 33.588 1.00 88.38 682 GLY A O 1
ATOM 5339 N N . ASN A 1 683 ? -18.496 -8.654 34.496 1.00 92.56 683 ASN A N 1
ATOM 5340 C CA . ASN A 1 683 ? -18.296 -7.633 33.470 1.00 92.56 683 ASN A CA 1
ATOM 5341 C C . ASN A 1 683 ? -16.876 -7.049 33.476 1.00 92.56 683 ASN A C 1
ATOM 5343 O O . ASN A 1 683 ? -16.288 -6.878 32.408 1.00 92.56 683 ASN A O 1
ATOM 5347 N N . ALA A 1 684 ? -16.270 -6.816 34.645 1.00 93.12 684 ALA A N 1
ATOM 5348 C CA . ALA A 1 684 ? -14.871 -6.393 34.738 1.00 93.12 684 ALA A CA 1
ATOM 5349 C C . ALA A 1 684 ? -13.920 -7.437 34.121 1.00 93.12 684 ALA A C 1
ATOM 5351 O O . ALA A 1 684 ? -12.989 -7.085 33.389 1.00 93.12 684 ALA A O 1
ATOM 5352 N N . LEU A 1 685 ? -14.181 -8.729 34.354 1.00 93.38 685 LEU A N 1
ATOM 5353 C CA . LEU A 1 685 ? -13.432 -9.825 33.732 1.00 93.38 685 LEU A CA 1
ATOM 5354 C C . LEU A 1 685 ? -13.661 -9.894 32.214 1.00 93.38 685 LEU A C 1
ATOM 5356 O O . LEU A 1 685 ? -12.694 -10.059 31.467 1.00 93.38 685 LEU A O 1
ATOM 5360 N N . LEU A 1 686 ? -14.899 -9.710 31.739 1.00 95.69 686 LEU A N 1
ATOM 5361 C CA . LEU A 1 686 ? -15.218 -9.663 30.305 1.00 95.69 686 LEU A CA 1
ATOM 5362 C C . LEU A 1 686 ? -14.518 -8.504 29.590 1.00 95.69 686 LEU A C 1
ATOM 5364 O O . LEU A 1 686 ? -13.960 -8.711 28.514 1.00 95.69 686 LEU A O 1
ATOM 5368 N N . ILE A 1 687 ? -14.473 -7.313 30.194 1.00 97.31 687 ILE A N 1
ATOM 5369 C CA . ILE A 1 687 ? -13.766 -6.147 29.641 1.00 97.31 687 ILE A CA 1
ATOM 5370 C C . ILE A 1 687 ? -12.263 -6.436 29.536 1.00 97.31 687 ILE A C 1
ATOM 5372 O O . ILE A 1 687 ? -11.667 -6.213 28.482 1.00 97.31 687 ILE A O 1
ATOM 5376 N N . LYS A 1 688 ? -11.639 -6.994 30.584 1.00 97.31 688 LYS A N 1
ATOM 5377 C CA . LYS A 1 688 ? -10.219 -7.396 30.543 1.00 97.31 688 LYS A CA 1
ATOM 5378 C C . LYS A 1 688 ? -9.963 -8.455 29.468 1.00 97.31 688 LYS A C 1
ATOM 5380 O O . LYS A 1 688 ? -8.972 -8.376 28.743 1.00 97.31 688 LYS A O 1
ATOM 5385 N N . GLN A 1 689 ? -10.876 -9.408 29.307 1.00 97.12 689 GLN A N 1
ATOM 5386 C CA . GLN A 1 689 ? -10.783 -10.417 28.258 1.00 97.12 689 GLN A CA 1
ATOM 5387 C C . GLN A 1 689 ? -10.950 -9.817 26.853 1.00 97.12 689 GLN A C 1
ATOM 5389 O O . GLN A 1 689 ? -10.232 -10.206 25.934 1.00 97.12 689 GLN A O 1
ATOM 5394 N N . GLN A 1 690 ? -11.851 -8.852 26.676 1.00 97.69 690 GLN A N 1
ATOM 5395 C CA . GLN A 1 690 ? -12.007 -8.112 25.426 1.00 97.69 690 GLN A CA 1
ATOM 5396 C C . GLN A 1 690 ? -10.742 -7.307 25.091 1.00 97.69 690 GLN A C 1
ATOM 5398 O O . GLN A 1 690 ? -10.342 -7.269 23.931 1.00 97.69 690 GLN A O 1
ATOM 5403 N N . ILE A 1 691 ? -10.071 -6.718 26.087 1.00 98.31 691 ILE A N 1
ATOM 5404 C CA . ILE A 1 691 ? -8.770 -6.050 25.912 1.00 98.31 691 ILE A CA 1
ATOM 5405 C C . ILE A 1 691 ? -7.707 -7.036 25.404 1.00 98.31 691 ILE A C 1
ATOM 5407 O O . ILE A 1 691 ? -6.983 -6.711 24.464 1.00 98.31 691 ILE A O 1
ATOM 5411 N N . ILE A 1 692 ? -7.630 -8.251 25.962 1.00 97.50 692 ILE A N 1
ATOM 5412 C CA . ILE A 1 692 ? -6.718 -9.301 25.465 1.00 97.50 692 ILE A CA 1
ATOM 5413 C C . ILE A 1 692 ? -7.007 -9.629 23.995 1.00 97.50 692 ILE A C 1
ATOM 5415 O O . ILE A 1 692 ? -6.078 -9.743 23.190 1.00 97.50 692 ILE A O 1
ATOM 5419 N N . ASP A 1 693 ? -8.283 -9.769 23.632 1.00 94.81 693 ASP A N 1
ATOM 5420 C CA . ASP A 1 693 ? -8.682 -10.065 22.255 1.00 94.81 693 ASP A CA 1
ATOM 5421 C C . ASP A 1 693 ? -8.286 -8.915 21.304 1.00 94.81 693 ASP A C 1
ATOM 5423 O O . ASP A 1 693 ? -7.804 -9.169 20.196 1.00 94.81 693 ASP A O 1
ATOM 5427 N N . LEU A 1 694 ? -8.411 -7.655 21.746 1.00 96.44 694 LEU A N 1
ATOM 5428 C CA . LEU A 1 694 ? -7.968 -6.481 20.987 1.00 96.44 694 LEU A CA 1
ATOM 5429 C C . LEU A 1 694 ? -6.445 -6.458 20.798 1.00 96.44 694 LEU A C 1
ATOM 5431 O O . LEU A 1 694 ? -5.996 -6.261 19.670 1.00 96.44 694 LEU A O 1
ATOM 5435 N N . PHE A 1 695 ? -5.649 -6.716 21.843 1.00 95.62 695 PHE A N 1
ATOM 5436 C CA . PHE A 1 695 ? -4.188 -6.853 21.724 1.00 95.62 695 PHE A CA 1
ATOM 5437 C C . PHE A 1 695 ? -3.809 -7.958 20.733 1.00 95.62 695 PHE A C 1
ATOM 5439 O O . PHE A 1 695 ? -3.003 -7.753 19.823 1.00 95.62 695 PHE A O 1
ATOM 5446 N N . THR A 1 696 ? -4.464 -9.113 20.841 1.00 90.25 696 THR A N 1
ATOM 5447 C CA . THR A 1 696 ? -4.206 -10.258 19.961 1.00 90.25 696 THR A CA 1
ATOM 5448 C C . THR A 1 696 ? -4.517 -9.909 18.505 1.00 90.25 696 THR A C 1
ATOM 5450 O O . THR A 1 696 ? -3.754 -10.240 17.594 1.00 90.25 696 THR A O 1
ATOM 5453 N N . LYS A 1 697 ? -5.619 -9.196 18.257 1.00 88.50 697 LYS A N 1
ATOM 5454 C CA . LYS A 1 697 ? -6.050 -8.846 16.902 1.00 88.50 697 LYS A CA 1
ATOM 5455 C C . LYS A 1 697 ? -5.237 -7.695 16.303 1.00 88.50 697 LYS A C 1
ATOM 5457 O O . LYS A 1 697 ? -4.718 -7.845 15.193 1.00 88.50 697 LYS A O 1
ATOM 5462 N N . LEU A 1 698 ? -5.092 -6.585 17.025 1.00 91.50 698 LEU A N 1
ATOM 5463 C CA . LEU A 1 698 ? -4.471 -5.348 16.537 1.00 91.50 698 LEU A CA 1
ATOM 5464 C C . LEU A 1 698 ? -2.938 -5.387 16.592 1.00 91.50 698 LEU A C 1
ATOM 5466 O O . LEU A 1 698 ? -2.298 -4.957 15.633 1.00 91.50 698 LEU A O 1
ATOM 5470 N N . HIS A 1 699 ? -2.355 -5.945 17.656 1.00 90.31 699 HIS A N 1
ATOM 5471 C CA . HIS A 1 699 ? -0.897 -6.002 17.873 1.00 90.31 699 HIS A CA 1
ATOM 5472 C C . HIS A 1 699 ? -0.298 -7.385 17.620 1.00 90.31 699 HIS A C 1
ATOM 5474 O O . HIS A 1 699 ? 0.914 -7.530 17.571 1.00 90.31 699 HIS A O 1
ATOM 5480 N N . GLY A 1 700 ? -1.123 -8.428 17.480 1.00 85.50 700 GLY A N 1
ATOM 5481 C CA . GLY A 1 700 ? -0.612 -9.793 17.326 1.00 85.50 700 GLY A CA 1
ATOM 5482 C C . GLY A 1 700 ? -0.013 -10.380 18.605 1.00 85.50 700 GLY A C 1
ATOM 5483 O O . GLY A 1 700 ? 0.619 -11.431 18.532 1.00 85.50 700 GLY A O 1
ATOM 5484 N N . LYS A 1 701 ? -0.214 -9.732 19.761 1.00 87.06 701 LYS A N 1
ATOM 5485 C CA . LYS A 1 701 ? 0.348 -10.134 21.057 1.00 87.06 701 LYS A CA 1
ATOM 5486 C C . LYS A 1 701 ? -0.751 -10.640 21.982 1.00 87.06 701 LYS A C 1
ATOM 5488 O O . LYS A 1 701 ? -1.779 -9.990 22.150 1.00 87.06 701 LYS A O 1
ATOM 5493 N N . GLN A 1 702 ? -0.524 -11.803 22.584 1.00 88.88 702 GLN A N 1
ATOM 5494 C CA . GLN A 1 702 ? -1.429 -12.381 23.570 1.00 88.88 702 GLN A CA 1
ATOM 5495 C C . GLN A 1 702 ? -0.861 -12.161 24.971 1.00 88.88 702 GLN A C 1
ATOM 5497 O O . GLN A 1 702 ? 0.297 -12.477 25.237 1.00 88.88 702 GLN A O 1
ATOM 5502 N N . TYR A 1 703 ? -1.694 -11.645 25.869 1.00 93.94 703 TYR A N 1
ATOM 5503 C CA . TYR A 1 703 ? -1.317 -11.353 27.247 1.00 93.94 703 TYR A CA 1
ATOM 5504 C C . TYR A 1 703 ? -2.183 -12.134 28.236 1.00 93.94 703 TYR A C 1
ATOM 5506 O O . TYR A 1 703 ? -3.339 -12.454 27.953 1.00 93.94 703 TYR A O 1
ATOM 5514 N N . ALA A 1 704 ? -1.625 -12.418 29.415 1.00 95.69 704 ALA A N 1
ATOM 5515 C CA . ALA A 1 704 ? -2.400 -12.908 30.549 1.00 95.69 704 ALA A CA 1
ATOM 5516 C C . ALA A 1 704 ? -3.312 -11.797 31.103 1.00 95.69 704 ALA A C 1
ATOM 5518 O O . ALA A 1 704 ? -2.993 -10.608 30.999 1.00 95.69 704 ALA A O 1
ATOM 5519 N N . ILE A 1 705 ? -4.441 -12.175 31.706 1.00 94.56 705 ILE A N 1
ATOM 5520 C CA . ILE A 1 705 ? -5.465 -11.234 32.202 1.00 94.56 705 ILE A CA 1
ATOM 5521 C C . ILE A 1 705 ? -4.953 -10.302 33.313 1.00 94.56 705 ILE A C 1
ATOM 5523 O O . ILE A 1 705 ? -5.427 -9.178 33.466 1.00 94.56 705 ILE A O 1
ATOM 5527 N N . ASP A 1 706 ? -3.955 -10.751 34.064 1.00 93.25 706 ASP A N 1
ATOM 5528 C CA . ASP A 1 706 ? -3.280 -10.046 35.152 1.00 93.25 706 ASP A CA 1
ATOM 5529 C C . ASP A 1 706 ? -1.984 -9.342 34.711 1.00 93.25 706 ASP A C 1
ATOM 5531 O O . ASP A 1 706 ? -1.322 -8.700 35.526 1.00 93.25 706 ASP A O 1
ATOM 5535 N N . SER A 1 707 ? -1.632 -9.407 33.423 1.00 96.69 707 SER A N 1
ATOM 5536 C CA . SER A 1 707 ? -0.451 -8.727 32.887 1.00 96.69 707 SER A CA 1
ATOM 5537 C C . SER A 1 707 ? -0.523 -7.208 33.056 1.00 96.69 707 SER A C 1
ATOM 5539 O O . SER A 1 707 ? -1.593 -6.596 33.000 1.00 96.69 707 SER A O 1
ATOM 5541 N N . THR A 1 708 ? 0.643 -6.572 33.184 1.00 96.69 708 THR A N 1
ATOM 5542 C CA . THR A 1 708 ? 0.751 -5.114 33.311 1.00 96.69 708 THR A CA 1
ATOM 5543 C C . THR A 1 708 ? 0.073 -4.378 32.152 1.00 96.69 708 THR A C 1
ATOM 5545 O O . THR A 1 708 ? -0.619 -3.393 32.390 1.00 96.69 708 THR A O 1
ATOM 5548 N N . GLN A 1 709 ? 0.203 -4.875 30.920 1.00 96.50 709 GLN A N 1
ATOM 5549 C CA . GLN A 1 709 ? -0.390 -4.286 29.715 1.00 96.50 709 GLN A CA 1
ATOM 5550 C C . GLN A 1 709 ? -1.923 -4.281 29.779 1.00 96.50 709 GLN A C 1
ATOM 5552 O O . GLN A 1 709 ? -2.559 -3.258 29.506 1.00 96.50 709 GLN A O 1
ATOM 5557 N N . VAL A 1 710 ? -2.526 -5.402 30.192 1.00 97.12 710 VAL A N 1
ATOM 5558 C CA . VAL A 1 710 ? -3.983 -5.510 30.349 1.00 97.12 710 VAL A CA 1
ATOM 5559 C C . VAL A 1 710 ? -4.464 -4.621 31.494 1.00 97.12 710 VAL A C 1
ATOM 5561 O O . VAL A 1 710 ? -5.436 -3.892 31.314 1.00 97.12 710 VAL A O 1
ATOM 5564 N N . GLN A 1 711 ? -3.769 -4.605 32.636 1.00 95.62 711 GLN A N 1
ATOM 5565 C CA . GLN A 1 711 ? -4.149 -3.761 33.776 1.00 95.62 711 GLN A CA 1
ATOM 5566 C C . GLN A 1 711 ? -4.051 -2.261 33.460 1.00 95.62 711 GLN A C 1
ATOM 5568 O O . GLN A 1 711 ? -4.955 -1.504 33.806 1.00 95.62 711 GLN A O 1
ATOM 5573 N N . GLN A 1 712 ? -3.003 -1.820 32.757 1.00 96.69 712 GLN A N 1
ATOM 5574 C CA . GLN A 1 712 ? -2.854 -0.423 32.330 1.00 96.69 712 GLN A CA 1
ATOM 5575 C C . GLN A 1 712 ? -3.949 -0.009 31.343 1.00 96.69 712 GLN A C 1
ATOM 5577 O O . GLN A 1 712 ? -4.551 1.052 31.495 1.00 96.69 712 GLN A O 1
ATOM 5582 N N . THR A 1 713 ? -4.263 -0.868 30.372 1.00 97.69 713 THR A N 1
ATOM 5583 C CA . THR A 1 713 ? -5.324 -0.596 29.390 1.00 97.69 713 THR A CA 1
ATOM 5584 C C . THR A 1 713 ? -6.709 -0.604 30.042 1.00 97.69 713 THR A C 1
ATOM 5586 O O . THR A 1 713 ? -7.555 0.227 29.724 1.00 97.69 713 THR A O 1
ATOM 5589 N N . TYR A 1 714 ? -6.938 -1.495 31.008 1.00 97.75 714 TYR A N 1
ATOM 5590 C CA . TYR A 1 714 ? -8.162 -1.512 31.807 1.00 97.75 714 TYR A CA 1
ATOM 5591 C C . TYR A 1 714 ? -8.285 -0.257 32.681 1.00 97.75 714 TYR A C 1
ATOM 5593 O O . TYR A 1 714 ? -9.357 0.333 32.774 1.00 97.75 714 TYR A O 1
ATOM 5601 N N . SER A 1 715 ? -7.181 0.216 33.263 1.00 97.00 715 SER A N 1
ATOM 5602 C CA . SER A 1 715 ? -7.150 1.484 33.996 1.00 97.00 715 SER A CA 1
ATOM 5603 C C . SER A 1 715 ? -7.469 2.680 33.091 1.00 97.00 715 SER A C 1
ATOM 5605 O O . SER A 1 715 ? -8.236 3.557 33.497 1.00 97.00 715 SER A O 1
ATOM 5607 N N . LEU A 1 716 ? -6.970 2.693 31.847 1.00 97.62 716 LEU A N 1
ATOM 5608 C CA . LEU A 1 716 ? -7.343 3.690 30.838 1.00 97.62 716 LEU A CA 1
ATOM 5609 C C . LEU A 1 716 ? -8.847 3.647 30.539 1.00 97.62 716 LEU A C 1
ATOM 5611 O O . LEU A 1 716 ? -9.497 4.691 30.569 1.00 97.62 716 LEU A O 1
ATOM 5615 N N . TYR A 1 717 ? -9.401 2.453 30.308 1.00 97.75 717 TYR A N 1
ATOM 5616 C CA . TYR A 1 717 ? -10.837 2.258 30.095 1.00 97.75 717 TYR A CA 1
ATOM 5617 C C . TYR A 1 717 ? -11.657 2.833 31.255 1.00 97.75 717 TYR A C 1
ATOM 5619 O O . TYR A 1 717 ? -12.541 3.659 31.047 1.00 97.75 717 TYR A O 1
ATOM 5627 N N . VAL A 1 718 ? -11.326 2.452 32.490 1.00 96.06 718 VAL A N 1
ATOM 5628 C CA . VAL A 1 718 ? -12.026 2.902 33.701 1.00 96.06 718 VAL A CA 1
ATOM 5629 C C . VAL A 1 718 ? -11.913 4.416 33.894 1.00 96.06 718 VAL A C 1
ATOM 5631 O O . VAL A 1 718 ? -12.894 5.065 34.248 1.00 96.06 718 VAL A O 1
ATOM 5634 N N . THR A 1 719 ? -10.744 4.999 33.621 1.00 95.25 719 THR A N 1
ATOM 5635 C CA . THR A 1 719 ? -10.531 6.453 33.717 1.00 95.25 719 THR A CA 1
ATOM 5636 C C . THR A 1 719 ? -11.385 7.206 32.698 1.00 95.25 719 THR A C 1
ATOM 5638 O O . THR A 1 719 ? -12.042 8.192 33.037 1.00 95.25 719 THR A O 1
ATOM 5641 N N . ALA A 1 720 ? -11.418 6.726 31.453 1.00 94.69 720 ALA A N 1
ATOM 5642 C CA . ALA A 1 720 ? -12.241 7.304 30.398 1.00 94.69 720 ALA A CA 1
ATOM 5643 C C . ALA A 1 720 ? -13.743 7.149 30.695 1.00 94.69 720 ALA A C 1
ATOM 5645 O O . ALA A 1 720 ? -14.499 8.101 30.509 1.00 94.69 720 ALA A O 1
ATOM 5646 N N . LEU A 1 721 ? -14.159 6.000 31.235 1.00 93.75 721 LEU A N 1
ATOM 5647 C CA . LEU A 1 721 ? -15.529 5.755 31.687 1.00 93.75 721 LEU A CA 1
ATOM 5648 C C . LEU A 1 721 ? -15.939 6.727 32.801 1.00 93.75 721 LEU A C 1
ATOM 5650 O O . LEU A 1 721 ? -16.987 7.360 32.712 1.00 93.75 721 LEU A O 1
ATOM 5654 N N . ALA A 1 722 ? -15.098 6.905 33.822 1.00 89.62 722 ALA A N 1
ATOM 5655 C CA . ALA A 1 722 ? -15.366 7.843 34.911 1.00 89.62 722 ALA A CA 1
ATOM 5656 C C . ALA A 1 722 ? -15.516 9.287 34.402 1.00 89.62 722 ALA A C 1
ATOM 5658 O O . ALA A 1 722 ? -16.397 10.014 34.858 1.00 89.62 722 ALA A O 1
ATOM 5659 N N . SER A 1 723 ? -14.700 9.694 33.424 1.00 88.38 723 SER A N 1
ATOM 5660 C CA . SER A 1 723 ? -14.841 11.000 32.772 1.00 88.38 723 SER A CA 1
ATOM 5661 C C . SER A 1 723 ? -16.124 11.103 31.942 1.00 88.38 723 SER A C 1
ATOM 5663 O O . SER A 1 723 ? -16.748 12.163 31.932 1.00 88.38 723 SER A O 1
ATOM 5665 N N . ALA A 1 724 ? -16.534 10.027 31.264 1.00 86.56 724 ALA A N 1
ATOM 5666 C CA . ALA A 1 724 ? -17.766 9.990 30.483 1.00 86.56 724 ALA A CA 1
ATOM 5667 C C . ALA A 1 724 ? -19.011 10.123 31.371 1.00 86.56 724 ALA A C 1
ATOM 5669 O O . ALA A 1 724 ? -19.889 10.915 31.043 1.00 86.56 724 ALA A O 1
ATOM 5670 N N . LEU A 1 725 ? -19.041 9.435 32.516 1.00 81.56 725 LEU A N 1
ATOM 5671 C CA . LEU A 1 725 ? -20.146 9.465 33.483 1.00 81.56 725 LEU A CA 1
ATOM 5672 C C . LEU A 1 725 ? -20.314 10.819 34.197 1.00 81.56 725 LEU A C 1
ATOM 5674 O O . LEU A 1 725 ? -21.370 11.093 34.758 1.00 81.56 725 LEU A O 1
ATOM 5678 N N . GLN A 1 726 ? -19.292 11.681 34.182 1.00 78.56 726 GLN A N 1
ATOM 5679 C CA . GLN A 1 726 ? -19.396 13.062 34.676 1.00 78.56 726 GLN A CA 1
ATOM 5680 C C . GLN A 1 726 ? -20.010 14.022 33.645 1.00 78.56 726 GLN A C 1
ATOM 5682 O O . GLN A 1 726 ? -20.371 15.150 33.986 1.00 78.56 726 GLN A O 1
ATOM 5687 N N . SER A 1 727 ? -20.100 13.615 32.378 1.00 72.62 727 SER A N 1
ATOM 5688 C CA . SER A 1 727 ? -20.665 14.438 31.314 1.00 72.62 727 SER A CA 1
ATOM 5689 C C . SER A 1 727 ? -22.189 14.427 31.384 1.00 72.62 727 SER A C 1
ATOM 5691 O O . SER A 1 727 ? -22.799 13.371 31.469 1.00 72.62 727 SER A O 1
ATOM 5693 N N . SER A 1 728 ? -22.820 15.597 31.273 1.00 65.25 728 SER A N 1
ATOM 5694 C CA . SER A 1 728 ? -24.282 15.712 31.189 1.00 65.25 728 SER A CA 1
ATOM 5695 C C . SER A 1 728 ? -24.837 15.498 29.774 1.00 65.25 728 SER A C 1
ATOM 5697 O O . SER A 1 728 ? -26.001 15.798 29.536 1.00 65.25 728 SER A O 1
ATOM 5699 N N . ASN A 1 729 ? -23.993 15.102 28.815 1.00 72.50 729 ASN A N 1
ATOM 5700 C CA . ASN A 1 729 ? -24.389 14.849 27.435 1.00 72.50 729 ASN A CA 1
ATOM 5701 C C . ASN A 1 729 ? -23.934 13.450 27.022 1.00 72.50 729 ASN A C 1
ATOM 5703 O O . ASN A 1 729 ? -22.731 13.206 26.888 1.00 72.50 729 ASN A O 1
ATOM 5707 N N . ASN A 1 730 ? -24.895 12.571 26.757 1.00 76.00 730 ASN A N 1
ATOM 5708 C CA . ASN A 1 730 ? -24.633 11.208 26.294 1.00 76.00 730 ASN A CA 1
ATOM 5709 C C . ASN A 1 730 ? -24.251 11.130 24.806 1.00 76.00 730 ASN A C 1
ATOM 5711 O O . ASN A 1 730 ? -23.699 10.124 24.379 1.00 76.00 730 ASN A O 1
ATOM 5715 N N . ASN A 1 731 ? -24.484 12.167 23.995 1.00 82.75 731 ASN A N 1
ATOM 5716 C CA . ASN A 1 731 ? -24.088 12.137 22.585 1.00 82.75 731 ASN A CA 1
ATOM 5717 C C . ASN A 1 731 ? -22.576 12.376 22.424 1.00 82.75 731 ASN A C 1
ATOM 5719 O O . ASN A 1 731 ? -21.987 13.279 23.032 1.00 82.75 731 ASN A O 1
ATOM 5723 N N . ILE A 1 732 ? -21.910 11.576 21.595 1.00 88.00 732 ILE A N 1
ATOM 5724 C CA . ILE A 1 732 ? -20.491 11.733 21.261 1.00 88.00 732 ILE A CA 1
ATOM 5725 C C . ILE A 1 732 ? -20.353 12.774 20.139 1.00 88.00 732 ILE A C 1
ATOM 5727 O O . ILE A 1 732 ? -20.039 12.452 18.998 1.00 88.00 732 ILE A O 1
ATOM 5731 N N . ASN A 1 733 ? -20.538 14.054 20.476 1.00 78.25 733 ASN A N 1
ATOM 5732 C CA . ASN A 1 733 ? -20.527 15.163 19.505 1.00 78.25 733 ASN A CA 1
ATOM 5733 C C . ASN A 1 733 ? -19.221 15.295 18.695 1.00 78.25 733 ASN A C 1
ATOM 5735 O O . ASN A 1 733 ? -19.226 15.866 17.610 1.00 78.25 733 ASN A O 1
ATOM 5739 N N . ASN A 1 734 ? -18.100 14.782 19.212 1.00 79.50 734 ASN A N 1
ATOM 5740 C CA . ASN A 1 734 ? -16.803 14.822 18.527 1.00 79.50 734 ASN A CA 1
ATOM 5741 C C . ASN A 1 734 ? -16.572 13.602 17.613 1.00 79.50 734 ASN A C 1
ATOM 5743 O O . ASN A 1 734 ? -15.481 13.452 17.062 1.00 79.50 734 ASN A O 1
ATOM 5747 N N . CYS A 1 735 ? -17.559 12.710 17.468 1.00 88.38 735 CYS A N 1
ATOM 5748 C CA . CYS A 1 735 ? -17.466 11.556 16.583 1.00 88.38 735 CYS A CA 1
ATOM 5749 C C . CYS A 1 735 ? -17.640 11.984 15.125 1.00 88.38 735 CYS A C 1
ATOM 5751 O O . CYS A 1 735 ? -18.751 12.064 14.606 1.00 88.38 735 CYS A O 1
ATOM 5753 N N . ASN A 1 736 ? -16.532 12.270 14.451 1.00 88.12 736 ASN A N 1
ATOM 5754 C CA . ASN A 1 736 ? -16.567 12.623 13.041 1.00 88.12 736 ASN A CA 1
ATOM 5755 C C . ASN A 1 736 ? -16.652 11.356 12.173 1.00 88.12 736 ASN A C 1
ATOM 5757 O O . ASN A 1 736 ? -15.627 10.820 11.766 1.00 88.12 736 ASN A O 1
ATOM 5761 N N . VAL A 1 737 ? -17.865 10.872 11.891 1.00 87.69 737 VAL A N 1
ATOM 5762 C CA . VAL A 1 737 ? -18.082 9.649 11.088 1.00 87.69 737 VAL A CA 1
ATOM 5763 C C . VAL A 1 737 ? -17.647 9.791 9.625 1.00 87.69 737 VAL A C 1
ATOM 5765 O O . VAL A 1 737 ? -17.334 8.803 8.975 1.00 87.69 737 VAL A O 1
ATOM 5768 N N . TRP A 1 738 ? -17.526 11.023 9.130 1.00 83.31 738 TRP A N 1
ATOM 5769 C CA . TRP A 1 738 ? -17.124 11.346 7.759 1.00 83.31 738 TRP A CA 1
ATOM 5770 C C . TRP A 1 738 ? -15.676 11.019 7.424 1.00 83.31 738 TRP A C 1
ATOM 5772 O O . TRP A 1 738 ? -15.293 10.992 6.257 1.00 83.31 738 TRP A O 1
ATOM 5782 N N . VAL A 1 739 ? -14.843 10.807 8.444 1.00 88.88 739 VAL A N 1
ATOM 5783 C CA . VAL A 1 739 ? -13.473 10.335 8.228 1.00 88.88 739 VAL A CA 1
ATOM 5784 C C . VAL A 1 739 ? -13.442 8.877 7.772 1.00 88.88 739 VAL A C 1
ATOM 5786 O O . VAL A 1 739 ? -12.366 8.396 7.450 1.00 88.88 739 VAL A O 1
ATOM 5789 N N . ASP A 1 740 ? -14.571 8.170 7.756 1.00 91.06 740 ASP A N 1
ATOM 5790 C CA . ASP A 1 740 ? -14.735 6.867 7.117 1.00 91.06 740 ASP A CA 1
ATOM 5791 C C . ASP A 1 740 ? -15.661 7.027 5.903 1.00 91.06 740 ASP A C 1
ATOM 5793 O O . ASP A 1 740 ? -16.881 7.095 6.052 1.00 91.06 740 ASP A O 1
ATOM 5797 N N . GLY A 1 741 ? -15.108 7.084 4.686 1.00 83.12 741 GLY A N 1
ATOM 5798 C CA . GLY A 1 741 ? -15.923 7.255 3.472 1.00 83.12 741 GLY A CA 1
ATOM 5799 C C . GLY A 1 741 ? -16.849 6.069 3.175 1.00 83.12 741 GLY A C 1
ATOM 5800 O O . GLY A 1 741 ? -17.735 6.170 2.330 1.00 83.12 741 GLY A O 1
ATOM 5801 N N . HIS A 1 742 ? -16.687 4.962 3.905 1.00 86.81 742 HIS A N 1
ATOM 5802 C CA . HIS A 1 742 ? -17.531 3.770 3.841 1.00 86.81 742 HIS A CA 1
ATOM 5803 C C . HIS A 1 742 ? -18.343 3.551 5.120 1.00 86.81 742 HIS A C 1
ATOM 5805 O O . HIS A 1 742 ? -18.836 2.447 5.358 1.00 86.81 742 HIS A O 1
ATOM 5811 N N . PHE A 1 743 ? -18.496 4.579 5.960 1.00 90.62 743 PHE A N 1
ATOM 5812 C CA . PHE A 1 743 ? -19.177 4.442 7.245 1.00 90.62 743 PHE A CA 1
ATOM 5813 C C . PHE A 1 743 ? -20.579 3.836 7.094 1.00 90.62 743 PHE A C 1
ATOM 5815 O O . PHE A 1 743 ? -20.903 2.854 7.758 1.00 90.62 743 PHE A O 1
ATOM 5822 N N . PHE A 1 744 ? -21.377 4.380 6.171 1.00 90.69 744 PHE A N 1
ATOM 5823 C CA . PHE A 1 744 ? -22.754 3.944 5.936 1.00 90.69 744 PHE A CA 1
ATOM 5824 C C . PHE A 1 744 ? -22.868 2.696 5.059 1.00 90.69 744 PHE A C 1
ATOM 5826 O O . PHE A 1 744 ? -23.842 1.964 5.194 1.00 90.69 744 PHE A O 1
ATOM 5833 N N . SER A 1 745 ? -21.879 2.417 4.207 1.00 86.31 745 SER A N 1
ATOM 5834 C CA . SER A 1 745 ? -21.898 1.259 3.301 1.00 86.31 745 SER A CA 1
ATOM 5835 C C . SER A 1 745 ? -21.957 -0.081 4.038 1.00 86.31 745 SER A C 1
ATOM 5837 O O . SER A 1 745 ? -22.493 -1.045 3.510 1.00 86.31 745 SER A O 1
ATOM 5839 N N . ASP A 1 746 ? -21.421 -0.127 5.257 1.00 82.25 746 ASP A N 1
ATOM 5840 C CA . ASP A 1 746 ? -21.438 -1.321 6.108 1.00 82.25 746 ASP A CA 1
ATOM 5841 C C . ASP A 1 746 ? -22.663 -1.375 7.042 1.00 82.25 746 ASP A C 1
ATOM 5843 O O . ASP A 1 746 ? -22.910 -2.407 7.657 1.00 82.25 746 ASP A O 1
ATOM 5847 N N . LEU A 1 747 ? -23.398 -0.268 7.202 1.00 89.31 747 LEU A N 1
ATOM 5848 C CA . LEU A 1 747 ? -24.540 -0.154 8.124 1.00 89.31 747 LEU A CA 1
ATOM 5849 C C . LEU A 1 747 ? -25.894 -0.204 7.407 1.00 89.31 747 LEU A C 1
ATOM 5851 O O . LEU A 1 747 ? -26.907 -0.522 8.026 1.00 89.31 747 LEU A O 1
ATOM 5855 N N . LEU A 1 748 ? -25.918 0.136 6.119 1.00 90.81 748 LEU A N 1
ATOM 5856 C CA . LEU A 1 748 ? -27.115 0.193 5.292 1.00 90.81 748 LEU A CA 1
ATOM 5857 C C . LEU A 1 748 ? -27.113 -0.935 4.260 1.00 90.81 748 LEU A C 1
ATOM 5859 O O . LEU A 1 748 ? -26.071 -1.324 3.735 1.00 90.81 748 LEU A O 1
ATOM 5863 N N . THR A 1 749 ? -28.304 -1.423 3.919 1.00 90.88 749 THR A N 1
ATOM 5864 C CA . THR A 1 749 ? -28.481 -2.273 2.731 1.00 90.88 749 THR A CA 1
ATOM 5865 C C . THR A 1 749 ? -28.151 -1.491 1.451 1.00 90.88 749 THR A C 1
ATOM 5867 O O . THR A 1 749 ? -28.240 -0.259 1.460 1.00 90.88 749 THR A O 1
ATOM 5870 N N . PRO A 1 750 ? -27.803 -2.159 0.333 1.00 90.50 750 PRO A N 1
ATOM 5871 C CA . PRO A 1 750 ? -27.542 -1.480 -0.938 1.00 90.50 750 PRO A CA 1
ATOM 5872 C C . PRO A 1 750 ? -28.670 -0.527 -1.357 1.00 90.50 750 PRO A C 1
ATOM 5874 O O . PRO A 1 750 ? -28.399 0.604 -1.754 1.00 90.50 750 PRO A O 1
ATOM 5877 N N . GLU A 1 751 ? -29.929 -0.933 -1.181 1.00 91.75 751 GLU A N 1
ATOM 5878 C CA . GLU A 1 751 ? -31.100 -0.121 -1.516 1.00 91.75 751 GLU A CA 1
ATOM 5879 C C . GLU A 1 751 ? -31.226 1.117 -0.616 1.00 91.75 751 GLU A C 1
ATOM 5881 O O . GLU A 1 751 ? -31.558 2.203 -1.087 1.00 91.75 751 GLU A O 1
ATOM 5886 N N . GLN A 1 752 ? -30.940 0.983 0.682 1.00 93.00 752 GLN A N 1
ATOM 5887 C CA . GLN A 1 752 ? -30.919 2.124 1.603 1.00 93.00 752 GLN A CA 1
ATOM 5888 C C . GLN A 1 752 ? -29.750 3.065 1.307 1.00 93.00 752 GLN A C 1
ATOM 5890 O O . GLN A 1 752 ? -29.894 4.279 1.431 1.00 93.00 752 GLN A O 1
ATOM 5895 N N . LEU A 1 753 ? -28.598 2.526 0.903 1.00 90.25 753 LEU A N 1
ATOM 5896 C CA . LEU A 1 753 ? -27.421 3.316 0.566 1.00 90.25 753 LEU A CA 1
ATOM 5897 C C . LEU A 1 753 ? -27.656 4.169 -0.686 1.00 90.25 753 LEU A C 1
ATOM 5899 O O . LEU A 1 753 ? -27.240 5.322 -0.701 1.00 90.25 753 LEU A O 1
ATOM 5903 N N . GLU A 1 754 ? -28.347 3.643 -1.702 1.00 88.50 754 GLU A N 1
ATOM 5904 C CA . GLU A 1 754 ? -28.743 4.407 -2.897 1.00 88.50 754 GLU A CA 1
ATOM 5905 C C . GLU A 1 754 ? -29.662 5.593 -2.575 1.00 88.50 754 GLU A C 1
ATOM 5907 O O . GLU A 1 754 ? -29.627 6.603 -3.273 1.00 88.50 754 GLU A O 1
ATOM 5912 N N . VAL A 1 755 ? -30.465 5.493 -1.511 1.00 91.31 755 VAL A N 1
ATOM 5913 C CA . VAL A 1 755 ? -31.279 6.613 -1.013 1.00 91.31 755 VAL A CA 1
ATOM 5914 C C . VAL A 1 755 ? -30.436 7.570 -0.169 1.00 91.31 755 VAL A C 1
ATOM 5916 O O . VAL A 1 755 ? -30.587 8.783 -0.276 1.00 91.31 755 VAL A O 1
ATOM 5919 N N . ALA A 1 756 ? -29.528 7.036 0.650 1.00 90.38 756 ALA A N 1
ATOM 5920 C CA . ALA A 1 756 ? -28.716 7.815 1.578 1.00 90.38 756 ALA A CA 1
ATOM 5921 C C . ALA A 1 756 ? -27.605 8.637 0.904 1.00 90.38 756 ALA A C 1
ATOM 5923 O O . ALA A 1 756 ? -27.096 9.570 1.524 1.00 90.38 756 ALA A O 1
ATOM 5924 N N . ARG A 1 757 ? -27.182 8.300 -0.323 1.00 90.62 757 ARG A N 1
ATOM 5925 C CA . ARG A 1 757 ? -26.119 9.026 -1.036 1.00 90.62 757 ARG A CA 1
ATOM 5926 C C . ARG A 1 757 ? -26.439 9.258 -2.505 1.00 90.62 757 ARG A C 1
ATOM 5928 O O . ARG A 1 757 ? -26.953 8.372 -3.178 1.00 90.62 757 ARG A O 1
ATOM 5935 N N . TYR A 1 758 ? -26.024 10.401 -3.039 1.00 89.75 758 TYR A N 1
ATOM 5936 C CA . TYR A 1 758 ? -26.203 10.745 -4.454 1.00 89.75 758 TYR A CA 1
ATOM 5937 C C . TYR A 1 758 ? -24.939 11.383 -5.052 1.00 89.75 758 TYR A C 1
ATOM 5939 O O . TYR A 1 758 ? -24.150 11.977 -4.317 1.00 89.75 758 TYR A O 1
ATOM 5947 N N . PRO A 1 759 ? -24.691 11.263 -6.372 1.00 89.25 759 PRO A N 1
ATOM 5948 C CA . PRO A 1 759 ? -23.583 11.960 -7.023 1.00 89.25 759 PRO A CA 1
ATOM 5949 C C . PRO A 1 759 ? -23.733 13.481 -6.902 1.00 89.25 759 PRO A C 1
ATOM 5951 O O . PRO A 1 759 ? -24.801 14.026 -7.192 1.00 89.25 759 PRO A O 1
ATOM 5954 N N . SER A 1 760 ? -22.663 14.169 -6.507 1.00 87.19 760 SER A N 1
ATOM 5955 C CA . SER A 1 760 ? -22.662 15.626 -6.378 1.00 87.19 760 SER A CA 1
ATOM 5956 C C . SER A 1 760 ? -22.907 16.303 -7.733 1.00 87.19 760 SER A C 1
ATOM 5958 O O . SER A 1 760 ? -22.264 15.952 -8.727 1.00 87.19 760 SER A O 1
ATOM 5960 N N . PRO A 1 761 ? -23.754 17.347 -7.802 1.00 84.81 761 PRO A N 1
ATOM 5961 C CA . PRO A 1 761 ? -23.860 18.180 -8.998 1.00 84.81 761 PRO A CA 1
ATOM 5962 C C . PRO A 1 761 ? -22.612 19.052 -9.232 1.00 84.81 761 PRO A C 1
ATOM 5964 O O . PRO A 1 761 ? -22.458 19.616 -10.314 1.00 84.81 761 PRO A O 1
ATOM 5967 N N . ASN A 1 762 ? -21.726 19.182 -8.235 1.00 84.00 762 ASN A N 1
ATOM 5968 C CA . ASN A 1 762 ? -20.583 20.100 -8.240 1.00 84.00 762 ASN A CA 1
ATOM 5969 C C . ASN A 1 762 ? -19.226 19.400 -8.435 1.00 84.00 762 ASN A C 1
ATOM 5971 O O . ASN A 1 762 ? -18.185 20.058 -8.378 1.00 84.00 762 ASN A O 1
ATOM 5975 N N . GLY A 1 763 ? -19.200 18.084 -8.652 1.00 80.88 763 GLY A N 1
ATOM 5976 C CA . GLY A 1 763 ? -17.958 17.359 -8.900 1.00 80.88 763 GLY A CA 1
ATOM 5977 C C . GLY A 1 763 ? -18.105 15.843 -8.843 1.00 80.88 763 GLY A C 1
ATOM 5978 O O . GLY A 1 763 ? -19.184 15.304 -8.641 1.00 80.88 763 GLY A O 1
ATOM 5979 N N . ASN A 1 764 ? -16.981 15.147 -9.002 1.00 81.38 764 ASN A N 1
ATOM 5980 C CA . ASN A 1 764 ? -16.925 13.688 -8.984 1.00 81.38 764 ASN A CA 1
ATOM 5981 C C . ASN A 1 764 ? -16.757 13.153 -7.550 1.00 81.38 764 ASN A C 1
ATOM 5983 O O . ASN A 1 764 ? -15.683 12.700 -7.175 1.00 81.38 764 ASN A O 1
ATOM 5987 N N . HIS A 1 765 ? -17.792 13.288 -6.722 1.00 86.06 765 HIS A N 1
ATOM 5988 C CA . HIS A 1 765 ? -17.860 12.716 -5.372 1.00 86.06 765 HIS A CA 1
ATOM 5989 C C . HIS A 1 765 ? -19.320 12.445 -4.986 1.00 86.06 765 HIS A C 1
ATOM 5991 O O . HIS A 1 765 ? -20.234 12.990 -5.605 1.00 86.06 765 HIS A O 1
ATOM 5997 N N . TYR A 1 766 ? -19.546 11.599 -3.980 1.00 87.62 766 TYR A N 1
ATOM 5998 C CA . TYR A 1 766 ? -20.878 11.387 -3.408 1.00 87.62 766 TYR A CA 1
ATOM 5999 C C . TYR A 1 766 ? -21.199 12.428 -2.328 1.00 87.62 766 TYR A C 1
ATOM 6001 O O . TYR 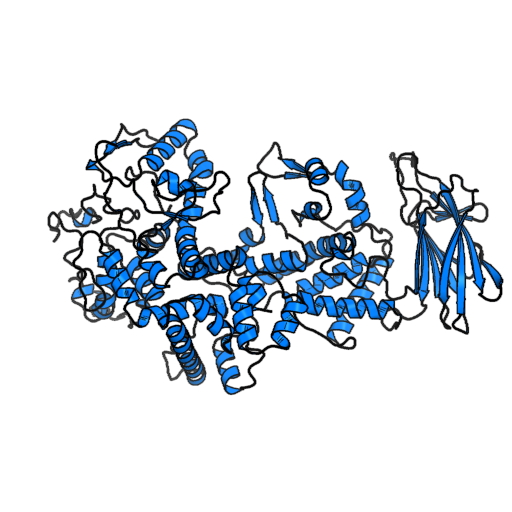A 1 766 ? -20.324 12.819 -1.554 1.00 87.62 766 TYR A O 1
ATOM 6009 N N . GLU A 1 767 ? -22.465 12.830 -2.244 1.00 89.25 767 GLU A N 1
ATOM 6010 C CA . GLU A 1 767 ? -23.030 13.630 -1.158 1.00 89.25 767 GLU A CA 1
ATOM 6011 C C . GLU A 1 767 ? -23.951 12.784 -0.256 1.00 89.25 767 GLU A C 1
ATOM 6013 O O . GLU A 1 767 ? -24.698 11.925 -0.721 1.00 89.25 767 GLU A O 1
ATOM 6018 N N . ILE A 1 768 ? -23.844 13.081 1.043 1.00 89.38 768 ILE A N 1
ATOM 6019 C CA . ILE A 1 768 ? -24.675 12.724 2.206 1.00 89.38 768 ILE A CA 1
ATOM 6020 C C . ILE A 1 768 ? -26.147 13.193 2.220 1.00 89.38 768 ILE A C 1
ATOM 6022 O O . ILE A 1 768 ? -26.320 14.403 2.386 1.00 89.38 768 ILE A O 1
ATOM 6026 N N . ASP A 1 769 ? -27.197 12.365 2.158 1.00 91.38 769 ASP A N 1
ATOM 6027 C CA . ASP A 1 769 ? -28.517 12.805 2.664 1.00 91.38 769 ASP A CA 1
ATOM 6028 C C . ASP A 1 769 ? -28.539 12.725 4.201 1.00 91.38 769 ASP A C 1
ATOM 6030 O O . ASP A 1 769 ? -28.811 11.680 4.799 1.00 91.38 769 ASP A O 1
ATOM 6034 N N . TRP A 1 770 ? -28.205 13.846 4.849 1.00 87.44 770 TRP A N 1
ATOM 6035 C CA . TRP A 1 770 ? -28.118 13.932 6.310 1.00 87.44 770 TRP A CA 1
ATOM 6036 C C . TRP A 1 770 ? -29.446 13.793 7.010 1.00 87.44 770 TRP A C 1
ATOM 6038 O O . TRP A 1 770 ? -29.463 13.272 8.122 1.00 87.44 770 TRP A O 1
ATOM 6048 N N . ASP A 1 771 ? -30.538 14.218 6.386 1.00 87.94 771 ASP A N 1
ATOM 6049 C CA . ASP A 1 771 ? -31.852 14.095 6.998 1.00 87.94 771 ASP A CA 1
ATOM 6050 C C . ASP A 1 771 ? -32.225 12.612 7.087 1.00 87.94 771 ASP A C 1
ATOM 6052 O O . ASP A 1 771 ? -32.649 12.156 8.153 1.00 87.94 771 ASP A O 1
ATOM 6056 N N . TYR A 1 772 ? -31.931 11.838 6.033 1.00 88.44 772 TYR A N 1
ATOM 6057 C CA . TYR A 1 772 ? -32.145 10.390 5.993 1.00 88.44 772 TYR A CA 1
ATOM 6058 C C . TYR A 1 772 ? -31.320 9.628 7.041 1.00 88.44 772 TYR A C 1
ATOM 6060 O O . TYR A 1 772 ? -31.855 8.781 7.758 1.00 88.44 772 TYR A O 1
ATOM 6068 N N . VAL A 1 773 ? -30.020 9.921 7.168 1.00 89.06 773 VAL A N 1
ATOM 6069 C CA . VAL A 1 773 ? -29.136 9.181 8.096 1.00 89.06 773 VAL A CA 1
ATOM 6070 C C . VAL A 1 773 ? -29.084 9.767 9.511 1.00 89.06 773 VAL A C 1
ATOM 6072 O O . VAL A 1 773 ? -28.444 9.172 10.385 1.00 89.06 773 VAL A O 1
ATOM 6075 N N . SER A 1 774 ? -29.725 10.914 9.767 1.00 86.06 774 SER A N 1
ATOM 6076 C CA . SER A 1 774 ? -29.616 11.653 11.037 1.00 86.06 774 SER A CA 1
ATOM 6077 C C . SER A 1 774 ? -30.018 10.818 12.250 1.00 86.06 774 SER A C 1
ATOM 6079 O O . SER A 1 774 ? -29.297 10.790 13.247 1.00 86.06 774 SER A O 1
ATOM 6081 N N . GLU A 1 775 ? -31.148 10.117 12.175 1.00 82.75 775 GLU A N 1
ATOM 6082 C CA . GLU A 1 775 ? -31.679 9.335 13.290 1.00 82.75 775 GLU A CA 1
ATOM 6083 C C . GLU A 1 775 ? -30.761 8.163 13.639 1.00 82.75 775 GLU A C 1
ATOM 6085 O O . GLU A 1 775 ? -30.354 8.028 14.794 1.00 82.75 775 GLU A O 1
ATOM 6090 N N . MET A 1 776 ? -30.356 7.378 12.638 1.00 87.19 776 MET A N 1
ATOM 6091 C CA . MET A 1 776 ? -29.406 6.279 12.821 1.00 87.19 776 MET A CA 1
ATOM 6092 C C . MET A 1 776 ? -28.067 6.787 13.364 1.00 87.19 776 MET A C 1
ATOM 6094 O O . MET A 1 776 ? -27.518 6.210 14.300 1.00 87.19 776 MET A O 1
ATOM 6098 N N . THR A 1 777 ? -27.550 7.889 12.813 1.00 88.25 777 THR A N 1
ATOM 6099 C CA . THR A 1 777 ? -26.285 8.479 13.270 1.00 88.25 777 THR A CA 1
ATOM 6100 C C . THR A 1 777 ? -26.384 8.878 14.738 1.00 88.25 777 THR A C 1
ATOM 6102 O O . THR A 1 777 ? -25.534 8.476 15.528 1.00 88.25 777 THR A O 1
ATOM 6105 N N . ASN A 1 778 ? -27.455 9.576 15.128 1.00 84.88 778 ASN A N 1
ATOM 6106 C CA . ASN A 1 778 ? -27.695 9.973 16.515 1.00 84.88 778 ASN A CA 1
ATOM 6107 C C . ASN A 1 778 ? -27.806 8.767 17.456 1.00 84.88 778 ASN A C 1
ATOM 6109 O O . ASN A 1 778 ? -27.242 8.794 18.549 1.00 84.88 778 ASN A O 1
ATOM 6113 N N . GLN A 1 779 ? -28.500 7.702 17.048 1.00 84.75 779 GLN A N 1
ATOM 6114 C CA . GLN A 1 779 ? -28.604 6.474 17.842 1.00 84.75 779 GLN A CA 1
ATOM 6115 C C . GLN A 1 779 ? -27.227 5.833 18.050 1.00 84.75 779 GLN A C 1
ATOM 6117 O O . GLN A 1 779 ? -26.828 5.543 19.179 1.00 84.75 779 GLN A O 1
ATOM 6122 N N . ILE A 1 780 ? -26.453 5.682 16.976 1.00 90.44 780 ILE A N 1
ATOM 6123 C CA . ILE A 1 780 ? -25.142 5.029 17.008 1.00 90.44 780 ILE A CA 1
ATOM 6124 C C . ILE A 1 780 ? -24.124 5.844 17.822 1.00 90.44 780 ILE A C 1
ATOM 6126 O O . ILE A 1 780 ? -23.315 5.255 18.547 1.00 90.44 780 ILE A O 1
ATOM 6130 N N . THR A 1 781 ? -24.182 7.178 17.775 1.00 90.50 781 THR A N 1
ATOM 6131 C CA . THR A 1 781 ? -23.281 8.064 18.534 1.00 90.50 781 THR A CA 1
ATOM 6132 C C . THR A 1 781 ? -23.762 8.392 19.948 1.00 90.50 781 THR A C 1
ATOM 6134 O O . THR A 1 781 ? -23.044 9.076 20.678 1.00 90.50 781 THR A O 1
ATOM 6137 N N . THR A 1 782 ? -24.929 7.905 20.374 1.00 87.81 782 THR A N 1
ATOM 6138 C CA . THR A 1 782 ? -25.390 8.042 21.764 1.00 87.81 782 THR A CA 1
ATOM 6139 C C . THR A 1 782 ? -24.706 7.011 22.664 1.00 87.81 782 THR A C 1
ATOM 6141 O O . THR A 1 782 ? -24.623 5.831 22.329 1.00 87.81 782 THR A O 1
ATOM 6144 N N . ASP A 1 783 ? -24.208 7.452 23.817 1.00 88.50 783 ASP A N 1
ATOM 6145 C CA . ASP A 1 783 ? -23.474 6.657 24.803 1.00 88.50 783 ASP A CA 1
ATOM 6146 C C . ASP A 1 783 ? -24.055 6.869 26.204 1.00 88.50 783 ASP A C 1
ATOM 6148 O O . ASP A 1 783 ? -23.611 7.729 26.965 1.00 88.50 783 ASP A O 1
ATOM 6152 N N . ASN A 1 784 ? -25.090 6.095 26.531 1.00 81.75 784 ASN A N 1
ATOM 6153 C CA . ASN A 1 784 ? -25.832 6.245 27.786 1.00 81.75 784 ASN A CA 1
ATOM 6154 C C . ASN A 1 784 ? -25.074 5.730 29.017 1.00 81.75 784 ASN A C 1
ATOM 6156 O O . ASN A 1 784 ? -25.368 6.151 30.131 1.00 81.75 784 ASN A O 1
ATOM 6160 N N . THR A 1 785 ? -24.110 4.829 28.829 1.00 85.31 785 THR A N 1
ATOM 6161 C CA . THR A 1 785 ? -23.350 4.202 29.922 1.00 85.31 785 THR A CA 1
ATOM 6162 C C . THR A 1 785 ? -21.925 4.743 30.035 1.00 85.31 785 THR A C 1
ATOM 6164 O O . THR A 1 785 ? -21.238 4.469 31.016 1.00 85.31 785 THR A O 1
ATOM 6167 N N . GLY A 1 786 ? -21.448 5.487 29.031 1.00 90.25 786 GLY A N 1
ATOM 6168 C CA . GLY A 1 786 ? -20.054 5.914 28.907 1.00 90.25 786 GLY A CA 1
ATOM 6169 C C . GLY A 1 786 ? -19.119 4.832 28.346 1.00 90.25 786 GLY A C 1
ATOM 6170 O O . GLY A 1 786 ? -17.922 5.090 28.168 1.00 90.25 786 GLY A O 1
ATOM 6171 N N . ALA A 1 787 ? -19.627 3.624 28.073 1.00 93.75 787 ALA A N 1
ATOM 6172 C CA . ALA A 1 787 ? -18.829 2.501 27.590 1.00 93.75 787 ALA A CA 1
ATOM 6173 C C . ALA A 1 787 ? -18.236 2.773 26.202 1.00 93.75 787 ALA A C 1
ATOM 6175 O O . ALA A 1 787 ? -17.077 2.424 25.958 1.00 93.75 787 ALA A O 1
ATOM 6176 N N . LYS A 1 788 ? -18.971 3.439 25.294 1.00 95.50 788 LYS A N 1
ATOM 6177 C CA . LYS A 1 788 ? -18.437 3.762 23.957 1.00 95.50 788 LYS A CA 1
ATOM 6178 C C . LYS A 1 788 ? -17.237 4.696 24.081 1.00 95.50 788 LYS A C 1
ATOM 6180 O O . LYS A 1 788 ? -16.183 4.395 23.530 1.00 95.50 788 LYS A O 1
ATOM 6185 N N . ARG A 1 789 ? -17.336 5.784 24.851 1.00 95.00 789 ARG A N 1
ATOM 6186 C CA . ARG A 1 789 ? -16.219 6.719 25.102 1.00 95.00 789 ARG A CA 1
ATOM 6187 C C . ARG A 1 789 ? -15.018 6.031 25.745 1.00 95.00 789 ARG A C 1
ATOM 6189 O O . ARG A 1 789 ? -13.881 6.311 25.361 1.00 95.00 789 ARG A O 1
ATOM 6196 N N . ALA A 1 790 ? -15.256 5.105 26.669 1.00 96.75 790 ALA A N 1
ATOM 6197 C CA . ALA A 1 790 ? -14.197 4.318 27.285 1.00 96.75 790 ALA A CA 1
ATOM 6198 C C . ALA A 1 790 ? -13.470 3.422 26.265 1.00 96.75 790 ALA A C 1
ATOM 6200 O O . ALA A 1 790 ? -12.237 3.416 26.206 1.00 96.75 790 ALA A O 1
ATOM 6201 N N . TRP A 1 791 ? -14.212 2.737 25.390 1.00 98.06 791 TRP A N 1
ATOM 6202 C CA . TRP A 1 791 ? -13.627 1.952 24.301 1.00 98.06 791 TRP A CA 1
ATOM 6203 C C . TRP A 1 791 ? -12.928 2.810 23.246 1.00 98.06 791 TRP A C 1
ATOM 6205 O O . TRP A 1 791 ? -11.903 2.383 22.719 1.00 98.06 791 TRP A O 1
ATOM 6215 N N . ILE A 1 792 ? -13.404 4.028 22.973 1.00 97.31 792 ILE A N 1
ATOM 6216 C CA . ILE A 1 792 ? -12.735 4.972 22.062 1.00 97.31 792 ILE A CA 1
ATOM 6217 C C . ILE A 1 792 ? -11.334 5.302 22.578 1.00 97.31 792 ILE A C 1
ATOM 6219 O O . ILE A 1 792 ? -10.378 5.262 21.805 1.00 97.31 792 ILE A O 1
ATOM 6223 N N . ALA A 1 793 ? -11.183 5.554 23.882 1.00 97.00 793 ALA A N 1
ATOM 6224 C CA . ALA A 1 793 ? -9.872 5.792 24.482 1.00 97.00 793 ALA A CA 1
ATOM 6225 C C . ALA A 1 793 ? -8.942 4.574 24.338 1.00 97.00 793 ALA A C 1
ATOM 6227 O O . ALA A 1 793 ? -7.778 4.725 23.962 1.00 97.00 793 ALA A O 1
ATOM 6228 N N . VAL A 1 794 ? -9.462 3.364 24.572 1.00 98.31 794 VAL A N 1
ATOM 6229 C CA . VAL A 1 794 ? -8.699 2.117 24.401 1.00 98.31 794 VAL A CA 1
ATOM 6230 C C . VAL A 1 794 ? -8.272 1.914 22.946 1.00 98.31 794 VAL A C 1
ATOM 6232 O O . VAL A 1 794 ? -7.104 1.629 22.695 1.00 98.31 794 VAL A O 1
ATOM 6235 N N . ILE A 1 795 ? -9.172 2.087 21.975 1.00 98.19 795 ILE A N 1
ATOM 6236 C CA . ILE A 1 795 ? -8.840 1.932 20.552 1.00 98.19 795 ILE A CA 1
ATOM 6237 C C . ILE A 1 795 ? -7.821 2.987 20.114 1.00 98.19 795 ILE A C 1
ATOM 6239 O O . ILE A 1 795 ? -6.838 2.630 19.470 1.00 98.19 795 ILE A O 1
ATOM 6243 N N . ALA A 1 796 ? -7.981 4.252 20.509 1.00 97.31 796 ALA A N 1
ATOM 6244 C CA . ALA A 1 796 ? -7.005 5.298 20.201 1.00 97.31 796 ALA A CA 1
ATOM 6245 C C . ALA A 1 796 ? -5.608 4.961 20.756 1.00 97.31 796 ALA A C 1
ATOM 6247 O O . ALA A 1 796 ? -4.603 5.129 20.060 1.00 97.31 796 ALA A O 1
ATOM 6248 N N . TYR A 1 797 ? -5.531 4.426 21.979 1.00 97.19 797 TYR A N 1
ATOM 6249 C CA . TYR A 1 797 ? -4.279 3.938 22.560 1.00 97.19 797 TYR A CA 1
ATOM 6250 C C . TYR A 1 797 ? -3.680 2.782 21.749 1.00 97.19 797 TYR A C 1
ATOM 6252 O O . TYR A 1 797 ? -2.512 2.836 21.372 1.00 97.19 797 TYR A O 1
ATOM 6260 N N . LEU A 1 798 ? -4.474 1.761 21.417 1.00 97.12 798 LEU A N 1
ATOM 6261 C CA . LEU A 1 798 ? -3.977 0.600 20.678 1.00 97.12 798 LEU A CA 1
ATOM 6262 C C . LEU A 1 798 ? -3.511 0.974 19.263 1.00 97.12 798 LEU A C 1
ATOM 6264 O O . LEU A 1 798 ? -2.471 0.491 18.830 1.00 97.12 798 LEU A O 1
ATOM 6268 N N . LEU A 1 799 ? -4.220 1.849 18.550 1.00 95.94 799 LEU A N 1
ATOM 6269 C CA . LEU A 1 799 ? -3.855 2.251 17.184 1.00 95.94 799 LEU A CA 1
ATOM 6270 C C . LEU A 1 799 ? -2.648 3.197 17.119 1.00 95.94 799 LEU A C 1
ATOM 6272 O O . LEU A 1 799 ? -1.994 3.275 16.082 1.00 95.94 799 LEU A O 1
ATOM 6276 N N . SER A 1 800 ? -2.353 3.919 18.202 1.00 93.62 800 SER A N 1
ATOM 6277 C CA . SER A 1 800 ? -1.167 4.785 18.300 1.00 93.62 800 SER A CA 1
ATOM 6278 C C . SER A 1 800 ? 0.065 4.065 18.860 1.00 93.62 800 SER A C 1
ATOM 6280 O O . SER A 1 800 ? 1.154 4.639 18.890 1.00 93.62 800 SER A O 1
ATOM 6282 N N . HIS A 1 801 ? -0.090 2.814 19.296 1.00 92.81 801 HIS A N 1
ATOM 6283 C CA . HIS A 1 801 ? 0.983 2.023 19.883 1.00 92.81 801 HIS A CA 1
ATOM 6284 C C . HIS A 1 801 ? 1.993 1.539 18.831 1.00 92.81 801 HIS A C 1
ATOM 6286 O O . HIS A 1 801 ? 1.626 1.228 17.698 1.00 92.81 801 HIS A O 1
ATOM 6292 N N . TYR A 1 802 ? 3.258 1.398 19.240 1.00 88.00 802 TYR A N 1
ATOM 6293 C CA . TYR A 1 802 ? 4.364 0.919 18.400 1.00 88.00 802 TYR A CA 1
ATOM 6294 C C . TYR A 1 802 ? 4.017 -0.381 17.649 1.00 88.00 802 TYR A C 1
ATOM 6296 O O . TYR A 1 802 ? 4.122 -0.423 16.424 1.00 88.00 802 TYR A O 1
ATOM 6304 N N . ASP A 1 803 ? 3.484 -1.372 18.368 1.00 88.81 803 ASP A N 1
ATOM 6305 C CA . ASP A 1 803 ? 3.096 -2.693 17.840 1.00 88.81 803 ASP A CA 1
ATOM 6306 C C . ASP A 1 803 ? 1.958 -2.664 16.797 1.00 88.81 803 ASP A C 1
ATOM 6308 O O . ASP A 1 803 ? 1.704 -3.646 16.101 1.00 88.81 803 ASP A O 1
ATOM 6312 N N . TYR A 1 804 ? 1.206 -1.563 16.690 1.00 89.50 804 TYR A N 1
ATOM 6313 C CA . TYR A 1 804 ? 0.231 -1.423 15.607 1.00 89.50 804 TYR A CA 1
ATOM 6314 C C . TYR A 1 804 ? 0.908 -1.006 14.298 1.00 89.50 804 TYR A C 1
ATOM 6316 O O . TYR A 1 804 ? 0.486 -1.422 13.216 1.00 89.50 804 TYR A O 1
ATOM 6324 N N . LEU A 1 805 ? 1.970 -0.212 14.409 1.00 87.12 805 LEU A N 1
ATOM 6325 C CA . LEU A 1 805 ? 2.686 0.403 13.296 1.00 87.12 805 LEU A CA 1
ATOM 6326 C C . LEU A 1 805 ? 3.772 -0.508 12.711 1.00 87.12 805 LEU A C 1
ATOM 6328 O O . LEU A 1 805 ? 4.239 -0.236 11.608 1.00 87.12 805 LEU A O 1
ATOM 6332 N N . HIS A 1 806 ? 4.144 -1.572 13.423 1.00 85.00 806 HIS A N 1
ATOM 6333 C CA . HIS A 1 806 ? 5.186 -2.517 13.027 1.00 85.00 806 HIS A CA 1
ATOM 6334 C C . HIS A 1 806 ? 4.641 -3.951 12.918 1.00 85.00 806 HIS A C 1
ATOM 6336 O O . HIS A 1 806 ? 3.592 -4.265 13.489 1.00 85.00 806 HIS A O 1
ATOM 6342 N N . GLU A 1 807 ? 5.325 -4.810 12.153 1.00 79.38 807 GLU A N 1
ATOM 6343 C CA . GLU A 1 807 ? 5.090 -6.269 12.089 1.00 79.38 807 GLU A CA 1
ATOM 6344 C C . GLU A 1 807 ? 6.377 -7.087 11.938 1.00 79.38 807 GLU A C 1
ATOM 6346 O O . GLU A 1 807 ? 7.366 -6.573 11.364 1.00 79.38 807 GLU A O 1
#

Sequence (807 aa):
RRGMILFAGRAPTAAELKTVHDGSDNTLRNSLRSLMSGPQFREFIVRASNDRLLTAGTEVEPINANFGNFPKLRNLAYEVKLNEEEFAWYQGYGRRIDVATKRASGELIAHVIIDELPYSEILTANYMMMNPLVNELLGGTAIFPADAGDSDFLPARITQYYVGSALRQSEKHPVAGYTVSIIGAPMADYPHSGILSDFAFLSRYPTTATNRNRARARWTLYHFLGIDIENSSQRPTDEAALSDRNNPTLNNPACTVCHIVMDPVAGAFQNWSDFNYYRQNNGIDSLDQFYKHPEDGSNSPYQQGDLWYRDMLAPGLFETAITSRDYTLRELAGRIVEEPGFVRAAAQFWWPAIFGTKPVELPSVESDQGFAEKNAAYLAQQTSMDEFANILAQRLNAKDMLVEMIMSPWFSAHSSTNYEFQAVQLEADLGAEQLLTPGQIAAKTQNLTGVYWRTNESPDGTSHSKYDELSVLLGGIDSIAVTERANLLTPSMTAILQSHAAETACPIVVKNLALPLAERRLFLKVDETITPLSIAYTTTDVTANSSTDWQEHKLVAQIPANGAEIKVSFTNPWCDYNGEKCLEQRVLYVDALTLRHASGSEQRFEESAPEVKISGQHCYIENSSVTFYNQCTMTLSLDLDNTDNFEIIAHLAAQQAPSREQPVQASIEVLSSEEILTAQTGNALLIKQQIIDLFTKLHGKQYAIDSTQVQQTYSLYVTALASALQSSNNNINNCNVWVDGHFFSDLLTPEQLEVARYPSPNGNHYEIDWDYVSEMTNQITTDNTGAKRAWIAVIAYLLSHYDYLHE

Radius of gyration: 35.24 Å; chains: 1; bounding box: 97×58×101 Å

pLDDT: mean 90.14, std 7.48, range [50.09, 98.75]

Secondary structure (DSSP, 8-state):
-HHHHHHHSSPPPHHHHHHHHTS-HHHHHHHHHHTS-HHHHHHHHHHHHHHHH-GGG--S-SS-TTSTTSHHHHHHHHHHHHHHHHHHHIIIIIHHHHHHHHHHHHHHHHHHHHTT--TTHHHH-SSEEE-HHHHHHTTB-----TT--TT--EEE-B-----GGGEEE-PPBTTTB--EEE-SPPPSS---BTBTT-HHHHHHS---SSSTTHHHHHHHHHHHH---GGGSSPPP--HHHH---S-HHHH-HHHHHHHHHHHHHHHHTTTB-TTS-BTTBTTTB---HHHHS-TT-PPP---TT--S-TTSPPSEETTEE---SS-HHHHHHHHHHHSHHHHHHHHHHHHHHHHSSPPPPPP--TTSTTHHHHHHHHHHHHHHHHHHHHHHHHH--HHHHHHHHHHSTTT-TTS---HHHHHHHHHTT--SSPBPPHHHHHHHHHHHH---BTEEE-TTS-EEEHHHHTTGGGT---SSS--S--SS--HHHHHHHHHHHHHHHHHHHHHHHHS-TTT-SS-SS--TT--TTEEEEEEEEE---STT--EEEEEEEEE-TT-EEEEEEE----EEE-SSSEEEE-EEEEEEEEEEETTS-EEEEETTSTTEEEEESSEEEETTEEEESSSEEEEEEE--SS-EEEEEEEEEEEE--TTSSSPEEEEEEEEE-S-TTT---HHHHHHHHHHHHHHHHHTS----TTSHHHHHHHHHHHHHHHHHHT-S--B-TT--GGGBTTTTTTTS-HHHHHHHEEE-TTSSSEEE-HHHHHHHHHHHHB-SSSHHHHHHHHHHHHHHSHHHHB-